Protein 5G5A (pdb70)

Structure (mmCIF, N/CA/C/O backbone):
data_5G5A
#
_entry.id   5G5A
#
_cell.length_a   87.830
_cell.length_b   107.668
_cell.length_c   108.755
_cell.angle_alpha   90.00
_cell.angle_beta   90.00
_cell.angle_gamma   90.00
#
_symmetry.space_group_name_H-M   'P 21 21 21'
#
loop_
_entity.id
_entity.type
_entity.pdbx_description
1 polymer 'GLUTATHIONE S-TRANSFERASE U25'
2 non-polymer GLUTATHIONE
3 water water
#
loop_
_atom_site.group_PDB
_atom_site.id
_atom_site.type_symbol
_atom_site.label_atom_id
_atom_site.label_alt_id
_atom_site.label_comp_id
_atom_site.label_asym_id
_atom_site.label_entity_id
_atom_site.label_seq_id
_atom_site.pdbx_PDB_ins_code
_atom_site.Cartn_x
_atom_site.Cartn_y
_atom_site.Cartn_z
_atom_site.occupancy
_atom_site.B_iso_or_equiv
_atom_site.auth_seq_id
_atom_site.auth_comp_id
_atom_site.auth_asym_id
_atom_site.auth_atom_id
_atom_site.pdbx_PDB_model_num
ATOM 1 N N . ALA A 1 2 ? -1.051 -0.269 -29.355 1.00 53.12 2 ALA A N 1
ATOM 2 C CA . ALA A 1 2 ? 0.048 -0.147 -28.347 1.00 55.92 2 ALA A CA 1
ATOM 3 C C . ALA A 1 2 ? -0.322 0.056 -26.844 1.00 44.88 2 ALA A C 1
ATOM 4 O O . ALA A 1 2 ? 0.379 -0.503 -26.021 1.00 52.78 2 ALA A O 1
ATOM 6 N N . ASP A 1 3 ? -1.390 0.783 -26.449 1.00 47.18 3 ASP A N 1
ATOM 7 C CA . ASP A 1 3 ? -2.006 0.498 -25.100 1.00 39.94 3 ASP A CA 1
ATOM 8 C C . ASP A 1 3 ? -2.578 -0.933 -25.185 1.00 41.12 3 ASP A C 1
ATOM 9 O O . ASP A 1 3 ? -3.445 -1.168 -26.014 1.00 46.55 3 ASP A O 1
ATOM 14 N N . GLU A 1 4 ? -1.975 -1.898 -24.468 1.00 39.18 4 GLU A N 1
ATOM 15 C CA . GLU A 1 4 ? -2.255 -3.288 -24.659 1.00 40.83 4 GLU A CA 1
ATOM 16 C C . GLU A 1 4 ? -3.155 -3.738 -23.495 1.00 30.30 4 GLU A C 1
ATOM 17 O O . GLU A 1 4 ? -2.785 -3.605 -22.356 1.00 32.76 4 GLU A O 1
ATOM 19 N N . VAL A 1 5 ? -4.231 -4.407 -23.874 1.00 34.12 5 VAL A N 1
ATOM 20 C CA . VAL A 1 5 ? -5.137 -5.015 -22.933 1.00 32.33 5 VAL A CA 1
ATOM 21 C C . VAL A 1 5 ? -5.399 -6.449 -23.335 1.00 31.17 5 VAL A C 1
ATOM 22 O O . VAL A 1 5 ? -5.881 -6.712 -24.404 1.00 34.38 5 VAL A O 1
ATOM 26 N N . ILE A 1 6 ? -5.046 -7.361 -22.441 1.00 25.20 6 ILE A N 1
ATOM 27 C CA . ILE A 1 6 ? -5.244 -8.773 -22.625 1.00 29.07 6 ILE A CA 1
ATOM 28 C C . ILE A 1 6 ? -6.199 -9.224 -21.538 1.00 27.57 6 ILE A C 1
ATOM 29 O O . ILE A 1 6 ? -6.068 -8.825 -20.364 1.00 28.65 6 ILE A O 1
ATOM 34 N N . LEU A 1 7 ? -7.130 -10.086 -21.919 1.00 30.18 7 LEU A N 1
ATOM 35 C CA . LEU A 1 7 ? -8.032 -10.729 -20.935 1.00 27.08 7 LEU A CA 1
ATOM 36 C C . LEU A 1 7 ? -7.907 -12.236 -21.014 1.00 29.27 7 LEU A C 1
ATOM 37 O O . LEU A 1 7 ? -8.279 -12.834 -22.036 1.00 28.52 7 LEU A O 1
ATOM 42 N N . LEU A 1 8 ? -7.325 -12.835 -19.972 1.00 25.15 8 LEU A N 1
ATOM 43 C CA . LEU A 1 8 ? -7.305 -14.245 -19.820 1.00 25.91 8 LEU A CA 1
ATOM 44 C C . LEU A 1 8 ? -8.681 -14.680 -19.234 1.00 25.84 8 LEU A C 1
ATOM 45 O O . LEU A 1 8 ? -9.046 -14.200 -18.178 1.00 26.88 8 LEU A O 1
ATOM 50 N N . ASP A 1 9 ? -9.365 -15.631 -19.889 1.00 27.60 9 ASP A N 1
ATOM 51 C CA . ASP A 1 9 ? -10.771 -15.916 -19.545 1.00 25.03 9 ASP A CA 1
ATOM 52 C C . ASP A 1 9 ? -11.145 -17.311 -19.975 1.00 31.91 9 ASP A C 1
ATOM 53 O O . ASP A 1 9 ? -10.345 -18.032 -20.551 1.00 30.54 9 ASP A O 1
ATOM 58 N N . PHE A 1 10 ? -12.331 -17.718 -19.591 1.00 28.60 10 PHE A N 1
ATOM 59 C CA . PHE A 1 10 ? -12.870 -19.046 -19.842 1.00 30.83 10 PHE A CA 1
ATOM 60 C C . PHE A 1 10 ? -14.307 -18.743 -20.240 1.00 34.52 10 PHE A C 1
ATOM 61 O O . PHE A 1 10 ? -15.047 -18.079 -19.471 1.00 28.52 10 PHE A O 1
ATOM 69 N N . TRP A 1 11 ? -14.717 -19.195 -21.442 1.00 29.81 11 TRP A N 1
ATOM 70 C CA . TRP A 1 11 ? -15.949 -18.703 -22.072 1.00 27.64 11 TRP A CA 1
ATOM 71 C C . TRP A 1 11 ? -17.224 -18.652 -21.201 1.00 27.46 11 TRP A C 1
ATOM 72 O O . TRP A 1 11 ? -17.949 -17.676 -21.315 1.00 27.82 11 TRP A O 1
ATOM 83 N N . PRO A 1 12 ? -17.557 -19.693 -20.427 1.00 24.81 12 PRO A N 1
ATOM 84 C CA . PRO A 1 12 ? -18.827 -19.652 -19.709 1.00 26.77 12 PRO A CA 1
ATOM 85 C C . PRO A 1 12 ? -18.745 -19.027 -18.293 1.00 26.08 12 PRO A C 1
ATOM 86 O O . PRO A 1 12 ? -19.715 -19.072 -17.567 1.00 27.37 12 PRO A O 1
ATOM 90 N N . SER A 1 13 ? -17.601 -18.411 -17.970 1.00 25.62 13 SER A N 1
ATOM 91 C CA . SER A 1 13 ? -17.421 -17.809 -16.679 1.00 27.33 13 SER A CA 1
ATOM 92 C C . SER A 1 13 ? -18.193 -16.524 -16.538 1.00 24.71 13 SER A C 1
ATOM 93 O O . SER A 1 13 ? -17.906 -15.567 -17.215 1.00 23.90 13 SER A O 1
ATOM 96 N N . MET A 1 14 ? -19.171 -16.499 -15.618 1.00 25.05 14 MET A N 1
ATOM 97 C CA . MET A 1 14 ? -19.918 -15.267 -15.361 1.00 23.85 14 MET A CA 1
ATOM 98 C C . MET A 1 14 ? -19.026 -14.199 -14.790 1.00 22.56 14 MET A C 1
ATOM 99 O O . MET A 1 14 ? -19.357 -12.978 -14.828 1.00 25.08 14 MET A O 1
ATOM 104 N N . PHE A 1 15 ? -17.878 -14.598 -14.228 1.00 21.82 15 PHE A N 1
ATOM 105 C CA . PHE A 1 15 ? -16.909 -13.629 -13.633 1.00 22.95 15 PHE A CA 1
ATOM 106 C C . PHE A 1 15 ? -16.117 -12.937 -14.724 1.00 23.05 15 PHE A C 1
ATOM 107 O O . PHE A 1 15 ? -15.997 -11.717 -14.755 1.00 22.88 15 PHE A O 1
ATOM 115 N N . GLY A 1 16 ? -15.611 -13.713 -15.664 1.00 24.55 16 GLY A N 1
ATOM 116 C CA . GLY A 1 16 ? -14.948 -13.159 -16.839 1.00 26.96 16 GLY A CA 1
ATOM 117 C C . GLY A 1 16 ? -15.882 -12.280 -17.656 1.00 23.43 16 GLY A C 1
ATOM 118 O O . GLY A 1 16 ? -15.473 -11.282 -18.237 1.00 25.55 16 GLY A O 1
ATOM 119 N N . MET A 1 17 ? -17.132 -12.673 -17.750 1.00 25.72 17 MET A N 1
ATOM 120 C CA . MET A 1 17 ? -18.133 -11.852 -18.512 1.00 23.71 17 MET A CA 1
ATOM 121 C C . MET A 1 17 ? -18.185 -10.444 -18.007 1.00 26.74 17 MET A C 1
ATOM 122 O O . MET A 1 17 ? -18.421 -9.530 -18.756 1.00 26.43 17 MET A O 1
ATOM 127 N N . ARG A 1 18 ? -18.003 -10.269 -16.678 1.00 25.71 18 ARG A N 1
ATOM 128 C CA . ARG A 1 18 ? -18.022 -8.953 -16.096 1.00 22.19 18 ARG A CA 1
ATOM 129 C C . ARG A 1 18 ? -16.959 -8.013 -16.682 1.00 19.55 18 ARG A C 1
ATOM 130 O O . ARG A 1 18 ? -17.225 -6.909 -17.111 1.00 24.13 18 ARG A O 1
ATOM 138 N N . THR A 1 19 ? -15.749 -8.526 -16.811 1.00 21.96 19 THR A N 1
ATOM 139 C CA . THR A 1 19 ? -14.669 -7.755 -17.356 1.00 22.44 19 THR A CA 1
ATOM 140 C C . THR A 1 19 ? -14.788 -7.582 -18.891 1.00 21.83 19 THR A C 1
ATOM 141 O O . THR A 1 19 ? -14.561 -6.459 -19.361 1.00 24.58 19 THR A O 1
ATOM 145 N N . ARG A 1 20 ? -15.312 -8.566 -19.606 1.00 24.05 20 ARG A N 1
ATOM 146 C CA . ARG A 1 20 ? -15.646 -8.382 -21.050 1.00 25.43 20 ARG A CA 1
ATOM 147 C C . ARG A 1 20 ? -16.596 -7.220 -21.186 1.00 23.73 20 ARG A C 1
ATOM 148 O O . ARG A 1 20 ? -16.388 -6.300 -22.014 1.00 26.88 20 ARG A O 1
ATOM 156 N N . ILE A 1 21 ? -17.652 -7.200 -20.363 1.00 22.70 21 ILE A N 1
ATOM 157 C CA . ILE A 1 21 ? -18.681 -6.185 -20.481 1.00 22.71 21 ILE A CA 1
ATOM 158 C C . ILE A 1 21 ? -18.141 -4.814 -20.143 1.00 21.38 21 ILE A C 1
ATOM 159 O O . ILE A 1 21 ? -18.444 -3.809 -20.840 1.00 25.32 21 ILE A O 1
ATOM 164 N N . ALA A 1 22 ? -17.361 -4.715 -19.075 1.00 22.99 22 ALA A N 1
ATOM 165 C CA . ALA A 1 22 ? -16.836 -3.407 -18.660 1.00 22.83 22 ALA A CA 1
ATOM 166 C C . ALA A 1 22 ? -15.960 -2.836 -19.750 1.00 23.74 22 ALA A C 1
ATOM 167 O O . ALA A 1 22 ? -16.009 -1.599 -20.041 1.00 24.46 22 ALA A O 1
ATOM 169 N N . LEU A 1 23 ? -15.100 -3.677 -20.300 1.00 25.21 23 LEU A N 1
ATOM 170 C CA . LEU A 1 23 ? -14.267 -3.248 -21.409 1.00 26.27 23 LEU A CA 1
ATOM 171 C C . LEU A 1 23 ? -15.067 -2.763 -22.605 1.00 27.75 23 LEU A C 1
ATOM 172 O O . LEU A 1 23 ? -14.762 -1.663 -23.180 1.00 27.16 23 LEU A O 1
ATOM 177 N N . GLU A 1 24 ? -16.090 -3.518 -22.972 1.00 30.11 24 GLU A N 1
ATOM 178 C CA . GLU A 1 24 ? -16.978 -3.137 -24.125 1.00 29.85 24 GLU A CA 1
ATOM 179 C C . GLU A 1 24 ? -17.701 -1.869 -23.840 1.00 34.30 24 GLU A C 1
ATOM 180 O O . GLU A 1 24 ? -17.779 -1.011 -24.709 1.00 29.88 24 GLU A O 1
ATOM 186 N N . GLU A 1 25 ? -18.163 -1.656 -22.605 1.00 27.20 25 GLU A N 1
ATOM 187 C CA . GLU A 1 25 ? -18.794 -0.400 -22.245 1.00 27.14 25 GLU A CA 1
ATOM 188 C C . GLU A 1 25 ? -17.907 0.828 -22.394 1.00 27.63 25 GLU A C 1
ATOM 189 O O . GLU A 1 25 ? -18.368 1.925 -22.628 1.00 30.91 25 GLU A O 1
ATOM 195 N N . LYS A 1 26 ? -16.642 0.676 -22.126 1.00 28.53 26 LYS A N 1
ATOM 196 C CA . LYS A 1 26 ? -15.627 1.762 -22.283 1.00 30.40 26 LYS A CA 1
ATOM 197 C C . LYS A 1 26 ? -15.057 1.845 -23.737 1.00 35.03 26 LYS A C 1
ATOM 198 O O . LYS A 1 26 ? -14.133 2.607 -24.023 1.00 34.01 26 LYS A O 1
ATOM 204 N N . ASN A 1 27 ? -15.528 0.979 -24.623 1.00 35.14 27 ASN A N 1
ATOM 205 C CA . ASN A 1 27 ? -14.995 0.920 -25.979 1.00 35.69 27 ASN A CA 1
ATOM 206 C C . ASN A 1 27 ? -13.507 0.680 -25.960 1.00 40.54 27 ASN A C 1
ATOM 207 O O . ASN A 1 27 ? -12.782 1.256 -26.773 1.00 41.40 27 ASN A O 1
ATOM 212 N N . VAL A 1 28 ? -13.019 -0.215 -25.104 1.00 32.63 28 VAL A N 1
ATOM 213 C CA . VAL A 1 28 ? -11.611 -0.545 -25.056 1.00 33.13 28 VAL A CA 1
ATOM 214 C C . VAL A 1 28 ? -11.363 -1.789 -25.880 1.00 33.38 28 VAL A C 1
ATOM 215 O O . VAL A 1 28 ? -12.086 -2.786 -25.762 1.00 35.17 28 VAL A O 1
ATOM 219 N N . LYS A 1 29 ? -10.395 -1.705 -26.800 1.00 33.70 29 LYS A N 1
ATOM 220 C CA . LYS A 1 29 ? -10.020 -2.850 -27.626 1.00 37.26 29 LYS A CA 1
ATOM 221 C C . LYS A 1 29 ? -9.192 -3.781 -26.769 1.00 36.55 29 LYS A C 1
ATOM 222 O O . LYS A 1 29 ? -8.261 -3.369 -26.138 1.00 34.55 29 LYS A O 1
ATOM 224 N N . PHE A 1 30 ? -9.527 -5.044 -26.753 1.00 36.16 30 PHE A N 1
ATOM 225 C CA . PHE A 1 30 ? -8.737 -6.010 -25.958 1.00 31.99 30 PHE A CA 1
ATOM 226 C C . PHE A 1 30 ? -8.564 -7.315 -26.679 1.00 29.72 30 PHE A C 1
ATOM 227 O O . PHE A 1 30 ? -9.327 -7.671 -27.574 1.00 38.05 30 PHE A O 1
ATOM 235 N N . ASP A 1 31 ? -7.547 -8.036 -26.267 1.00 30.65 31 ASP A N 1
ATOM 236 C CA . ASP A 1 31 ? -7.287 -9.377 -26.733 1.00 31.42 31 ASP A CA 1
ATOM 237 C C . ASP A 1 31 ? -7.792 -10.452 -25.801 1.00 32.44 31 ASP A C 1
ATOM 238 O O . ASP A 1 31 ? -7.183 -10.667 -24.756 1.00 32.64 31 ASP A O 1
ATOM 243 N N . TYR A 1 32 ? -8.838 -11.149 -26.218 1.00 28.76 32 TYR A N 1
ATOM 244 C CA . TYR A 1 32 ? -9.422 -12.208 -25.434 1.00 32.68 32 TYR A CA 1
ATOM 245 C C . TYR A 1 32 ? -8.619 -13.463 -25.645 1.00 32.84 32 TYR A C 1
ATOM 246 O O . TYR A 1 32 ? -8.383 -13.874 -26.816 1.00 30.85 32 TYR A O 1
ATOM 255 N N . ARG A 1 33 ? -8.163 -14.082 -24.577 1.00 29.59 33 ARG A N 1
ATOM 256 C CA . ARG A 1 33 ? -7.369 -15.393 -24.621 1.00 27.65 33 ARG A CA 1
ATOM 257 C C . ARG A 1 33 ? -7.986 -16.490 -23.802 1.00 28.12 33 ARG A C 1
ATOM 258 O O . ARG A 1 33 ? -7.892 -16.481 -22.556 1.00 30.02 33 ARG A O 1
ATOM 266 N N . GLU A 1 34 ? -8.621 -17.446 -24.470 1.00 30.68 34 GLU A N 1
ATOM 267 C CA . GLU A 1 34 ? -9.275 -18.579 -23.808 1.00 30.36 34 GLU A CA 1
ATOM 268 C C . GLU A 1 34 ? -8.286 -19.426 -23.074 1.00 34.30 34 GLU A C 1
ATOM 269 O O . GLU A 1 34 ? -7.252 -19.808 -23.625 1.00 33.15 34 GLU A O 1
ATOM 275 N N . GLN A 1 35 ? -8.600 -19.755 -21.818 1.00 28.34 35 GLN A N 1
ATOM 276 C CA . GLN A 1 35 ? -7.763 -20.552 -21.015 1.00 29.44 35 GLN A CA 1
ATOM 277 C C . GLN A 1 35 ? -8.372 -21.942 -20.799 1.00 31.34 35 GLN A C 1
ATOM 278 O O . GLN A 1 35 ? -9.582 -22.096 -20.651 1.00 37.22 35 GLN A O 1
ATOM 284 N N . ASP A 1 36 ? -7.493 -22.936 -20.681 1.00 37.60 36 ASP A N 1
ATOM 285 C CA . ASP A 1 36 ? -7.837 -24.284 -20.230 1.00 38.61 36 ASP A CA 1
ATOM 286 C C . ASP A 1 36 ? -7.486 -24.379 -18.733 1.00 45.31 36 ASP A C 1
ATOM 287 O O . ASP A 1 36 ? -6.309 -24.526 -18.354 1.00 42.13 36 ASP A O 1
ATOM 292 N N . LEU A 1 37 ? -8.515 -24.369 -17.896 1.00 36.19 37 LEU A N 1
ATOM 293 C CA . LEU A 1 37 ? -8.330 -24.377 -16.469 1.00 35.92 37 LEU A CA 1
ATOM 294 C C . LEU A 1 37 ? -7.888 -25.788 -15.912 1.00 40.47 37 LEU A C 1
ATOM 295 O O . LEU A 1 37 ? -7.502 -25.886 -14.745 1.00 35.49 37 LEU A O 1
ATOM 300 N N . TRP A 1 38 ? -7.951 -26.822 -16.753 1.00 39.28 38 TRP A N 1
ATOM 301 C CA . TRP A 1 38 ? -7.446 -28.182 -16.448 1.00 39.21 38 TRP A CA 1
ATOM 302 C C . TRP A 1 38 ? -6.026 -28.385 -16.983 1.00 44.23 38 TRP A C 1
ATOM 303 O O . TRP A 1 38 ? -5.409 -29.395 -16.692 1.00 45.96 38 TRP A O 1
ATOM 314 N N . ASN A 1 39 ? -5.461 -27.369 -17.656 1.00 40.27 39 ASN A N 1
ATOM 315 C CA . ASN A 1 39 ? -4.060 -27.412 -18.053 1.00 44.95 39 ASN A CA 1
ATOM 316 C C . ASN A 1 39 ? -3.567 -25.989 -18.087 1.00 40.20 39 ASN A C 1
ATOM 317 O O . ASN A 1 39 ? -3.348 -25.387 -19.153 1.00 40.30 39 ASN A O 1
ATOM 322 N N . LYS A 1 40 ? -3.348 -25.410 -16.911 1.00 39.31 40 LYS A N 1
ATOM 323 C CA . LYS A 1 40 ? -3.197 -23.953 -16.824 1.00 36.45 40 LYS A CA 1
ATOM 324 C C . LYS A 1 40 ? -1.940 -23.518 -17.553 1.00 39.74 40 LYS A C 1
ATOM 325 O O . LYS A 1 40 ? -0.887 -24.105 -17.407 1.00 39.32 40 LYS A O 1
ATOM 331 N N . SER A 1 41 ? -2.088 -22.431 -18.272 1.00 34.91 41 SER A N 1
ATOM 332 C CA . SER A 1 41 ? -1.038 -21.884 -19.077 1.00 41.38 41 SER A CA 1
ATOM 333 C C . SER A 1 41 ? 0.043 -21.201 -18.251 1.00 38.21 41 SER A C 1
ATOM 334 O O . SER A 1 41 ? -0.202 -20.696 -17.146 1.00 40.23 41 SER A O 1
ATOM 337 N N . PRO A 1 42 ? 1.258 -21.136 -18.807 1.00 40.64 42 PRO A N 1
ATOM 338 C CA . PRO A 1 42 ? 2.281 -20.294 -18.169 1.00 37.19 42 PRO A CA 1
ATOM 339 C C . PRO A 1 42 ? 1.900 -18.842 -17.862 1.00 39.63 42 PRO A C 1
ATOM 340 O O . PRO A 1 42 ? 2.222 -18.348 -16.769 1.00 35.41 42 PRO A O 1
ATOM 344 N N . ILE A 1 43 ? 1.254 -18.161 -18.822 1.00 35.79 43 ILE A N 1
ATOM 345 C CA . ILE A 1 43 ? 0.853 -16.796 -18.618 1.00 36.33 43 ILE A CA 1
ATOM 346 C C . ILE A 1 43 ? -0.177 -16.642 -17.462 1.00 36.16 43 ILE A C 1
ATOM 347 O O . ILE A 1 43 ? -0.075 -15.706 -16.681 1.00 37.48 43 ILE A O 1
ATOM 352 N N . LEU A 1 44 ? -1.089 -17.596 -17.334 1.00 33.99 44 LEU A N 1
ATOM 353 C CA . LEU A 1 44 ? -2.052 -17.550 -16.231 1.00 29.99 44 LEU A CA 1
ATOM 354 C C . LEU A 1 44 ? -1.353 -17.755 -14.901 1.00 35.45 44 LEU A C 1
ATOM 355 O O . LEU A 1 44 ? -1.570 -17.029 -13.935 1.00 32.19 44 LEU A O 1
ATOM 360 N N . LEU A 1 45 ? -0.479 -18.757 -14.867 1.00 30.08 45 LEU A N 1
ATOM 361 C CA . LEU A 1 45 ? 0.315 -19.027 -13.665 1.00 33.68 45 LEU A CA 1
ATOM 362 C C . LEU A 1 45 ? 1.304 -17.915 -13.282 1.00 33.04 45 LEU A C 1
ATOM 363 O O . LEU A 1 45 ? 1.475 -17.638 -12.122 1.00 35.66 45 LEU A O 1
ATOM 368 N N . GLU A 1 46 ? 1.815 -17.191 -14.262 1.00 33.24 46 GLU A N 1
ATOM 369 C CA . GLU A 1 46 ? 2.703 -16.019 -14.015 1.00 35.04 46 GLU A CA 1
ATOM 370 C C . GLU A 1 46 ? 1.908 -14.782 -13.538 1.00 33.73 46 GLU A C 1
ATOM 371 O O . GLU A 1 46 ? 2.354 -14.041 -12.674 1.00 33.30 46 GLU A O 1
ATOM 377 N N . MET A 1 47 ? 0.746 -14.569 -14.134 1.00 29.52 47 MET A N 1
ATOM 378 C CA . MET A 1 47 ? -0.038 -13.329 -13.891 1.00 28.19 47 MET A CA 1
ATOM 379 C C . MET A 1 47 ? -0.958 -13.378 -12.637 1.00 34.84 47 MET A C 1
ATOM 380 O O . MET A 1 47 ? -1.327 -12.342 -12.110 1.00 36.39 47 MET A O 1
ATOM 385 N N . ASN A 1 48 ? -1.399 -14.565 -12.241 1.00 30.35 48 ASN A N 1
ATOM 386 C CA . ASN A 1 48 ? -2.208 -14.752 -11.064 1.00 29.70 48 ASN A CA 1
ATOM 387 C C . ASN A 1 48 ? -1.590 -15.873 -10.197 1.00 27.51 48 ASN A C 1
ATOM 388 O O . ASN A 1 48 ? -2.203 -16.954 -10.024 1.00 28.67 48 ASN A O 1
ATOM 393 N N . PRO A 1 49 ? -0.402 -15.617 -9.664 1.00 29.09 49 PRO A N 1
ATOM 394 C CA . PRO A 1 49 ? 0.286 -16.724 -8.957 1.00 33.38 49 PRO A CA 1
ATOM 395 C C . PRO A 1 49 ? -0.381 -17.064 -7.647 1.00 35.78 49 PRO A C 1
ATOM 396 O O . PRO A 1 49 ? -0.347 -18.227 -7.175 1.00 29.20 49 PRO A O 1
ATOM 400 N N . VAL A 1 50 ? -1.082 -16.088 -7.063 1.00 31.70 50 VAL A N 1
ATOM 401 C CA . VAL A 1 50 ? -1.678 -16.349 -5.792 1.00 32.64 50 VAL A CA 1
ATOM 402 C C . VAL A 1 50 ? -2.900 -17.261 -5.916 1.00 33.67 50 VAL A C 1
ATOM 403 O O . VAL A 1 50 ? -3.046 -18.245 -5.177 1.00 30.82 50 VAL A O 1
ATOM 407 N N . HIS A 1 51 ? -3.837 -16.940 -6.786 1.00 29.09 51 HIS A N 1
ATOM 408 C CA . HIS A 1 51 ? -5.034 -17.743 -6.902 1.00 27.40 51 HIS A CA 1
ATOM 409 C C . HIS A 1 51 ? -5.129 -18.676 -8.108 1.00 26.76 51 HIS A C 1
ATOM 410 O O . HIS A 1 51 ? -5.982 -19.583 -8.101 1.00 26.58 51 HIS A O 1
ATOM 417 N N . LYS A 1 52 ? -4.414 -18.364 -9.167 1.00 26.46 52 LYS A N 1
ATOM 418 C CA . LYS A 1 52 ? -4.341 -19.149 -10.423 1.00 29.14 52 LYS A CA 1
ATOM 419 C C . LYS A 1 52 ? -5.729 -19.279 -11.083 1.00 29.27 52 LYS A C 1
ATOM 420 O O . LYS A 1 52 ? -6.130 -20.341 -11.555 1.00 30.06 52 LYS A O 1
ATOM 426 N N . LYS A 1 53 ? -6.463 -18.146 -11.069 1.00 28.00 53 LYS A N 1
ATOM 427 C CA . LYS A 1 53 ? -7.794 -18.089 -11.574 1.00 30.05 53 LYS A CA 1
ATOM 428 C C . LYS A 1 53 ? -7.942 -17.036 -12.671 1.00 28.53 53 LYS A C 1
ATOM 429 O O . LYS A 1 53 ? -7.245 -16.040 -12.642 1.00 29.23 53 LYS A O 1
ATOM 435 N N . ILE A 1 54 ? -8.946 -17.259 -13.534 1.00 27.49 54 ILE A N 1
ATOM 436 C CA . ILE A 1 54 ? -9.422 -16.253 -14.476 1.00 29.37 54 ILE A CA 1
ATOM 437 C C . ILE A 1 54 ? -10.619 -15.540 -13.838 1.00 27.03 54 ILE A C 1
ATOM 438 O O . ILE A 1 54 ? -11.255 -16.098 -12.940 1.00 27.85 54 ILE A O 1
ATOM 443 N N . PRO A 1 55 ? -10.985 -14.341 -14.301 1.00 25.76 55 PRO A N 1
ATOM 444 C CA . PRO A 1 55 ? -10.314 -13.573 -15.329 1.00 23.99 55 PRO A CA 1
ATOM 445 C C . PRO A 1 55 ? -9.073 -12.902 -14.792 1.00 27.20 55 PRO A C 1
ATOM 446 O O . PRO A 1 55 ? -8.973 -12.643 -13.597 1.00 26.86 55 PRO A O 1
ATOM 450 N N . VAL A 1 56 ? -8.124 -12.673 -15.674 1.00 26.62 56 VAL A N 1
ATOM 451 C CA . VAL A 1 56 ? -7.028 -11.832 -15.388 1.00 28.07 56 VAL A CA 1
ATOM 452 C C . VAL A 1 56 ? -6.987 -10.795 -16.472 1.00 29.89 56 VAL A C 1
ATOM 453 O O . VAL A 1 56 ? -6.915 -11.115 -17.672 1.00 26.35 56 VAL A O 1
ATOM 457 N N . LEU A 1 57 ? -6.936 -9.541 -16.060 1.00 28.63 57 LEU A N 1
ATOM 458 C CA . LEU A 1 57 ? -6.781 -8.405 -16.973 1.00 27.09 57 LEU A CA 1
ATOM 459 C C . LEU A 1 57 ? -5.338 -7.948 -16.938 1.00 30.49 57 LEU A C 1
ATOM 460 O O . LEU A 1 57 ? -4.796 -7.727 -15.876 1.00 30.17 57 LEU A O 1
ATOM 465 N N . ILE A 1 58 ? -4.685 -7.933 -18.097 1.00 31.73 58 ILE A N 1
ATOM 466 C CA . ILE A 1 58 ? -3.296 -7.553 -18.171 1.00 30.47 58 ILE A CA 1
ATOM 467 C C . ILE A 1 58 ? -3.243 -6.260 -18.967 1.00 33.78 58 ILE A C 1
ATOM 468 O O . ILE A 1 58 ? -3.538 -6.248 -20.180 1.00 30.51 58 ILE A O 1
ATOM 473 N N . HIS A 1 59 ? -2.808 -5.206 -18.318 1.00 29.05 59 HIS A N 1
ATOM 474 C CA . HIS A 1 59 ? -2.770 -3.871 -18.964 1.00 32.87 59 HIS A CA 1
ATOM 475 C C . HIS A 1 59 ? -1.336 -3.387 -19.062 1.00 31.19 59 HIS A C 1
ATOM 476 O O . HIS A 1 59 ? -0.683 -3.146 -18.044 1.00 37.98 59 HIS A O 1
ATOM 483 N N . ASN A 1 60 ? -0.826 -3.355 -20.301 1.00 38.25 60 ASN A N 1
ATOM 484 C CA . ASN A 1 60 ? 0.576 -3.053 -20.568 1.00 36.41 60 ASN A CA 1
ATOM 485 C C . ASN A 1 60 ? 1.514 -3.882 -19.727 1.00 38.45 60 ASN A C 1
ATOM 486 O O . ASN A 1 60 ? 2.421 -3.388 -19.092 1.00 40.54 60 ASN A O 1
ATOM 491 N N . GLY A 1 61 ? 1.245 -5.188 -19.705 1.00 37.07 61 GLY A N 1
ATOM 492 C CA . GLY A 1 61 ? 2.007 -6.131 -18.934 1.00 36.19 61 GLY A CA 1
ATOM 493 C C . GLY A 1 61 ? 1.747 -6.258 -17.427 1.00 37.05 61 GLY A C 1
ATOM 494 O O . GLY A 1 61 ? 2.285 -7.159 -16.819 1.00 41.04 61 GLY A O 1
ATOM 495 N N . ASN A 1 62 ? 0.874 -5.414 -16.844 1.00 33.32 62 ASN A N 1
ATOM 496 C CA . ASN A 1 62 ? 0.573 -5.370 -15.416 1.00 33.72 62 ASN A CA 1
ATOM 497 C C . ASN A 1 62 ? -0.784 -6.113 -15.128 1.00 27.81 62 ASN A C 1
ATOM 498 O O . ASN A 1 62 ? -1.794 -5.675 -15.657 1.00 30.14 62 ASN A O 1
ATOM 503 N N . PRO A 1 63 ? -0.740 -7.207 -14.358 1.00 25.69 63 PRO A N 1
ATOM 504 C CA . PRO A 1 63 ? -1.996 -7.984 -14.178 1.00 28.61 63 PRO A CA 1
ATOM 505 C C . PRO A 1 63 ? -2.854 -7.362 -13.049 1.00 32.13 63 PRO A C 1
ATOM 506 O O . PRO A 1 63 ? -2.312 -6.900 -12.022 1.00 30.52 63 PRO A O 1
ATOM 510 N N . VAL A 1 64 ? -4.164 -7.398 -13.254 1.00 28.76 64 VAL A N 1
ATOM 511 C CA . VAL A 1 64 ? -5.156 -7.003 -12.250 1.00 26.21 64 VAL A CA 1
ATOM 512 C C . VAL A 1 64 ? -6.075 -8.227 -12.103 1.00 25.88 64 VAL A C 1
ATOM 513 O O . VAL A 1 64 ? -6.645 -8.681 -13.059 1.00 25.96 64 VAL A O 1
ATOM 517 N N . CYS A 1 65 ? -6.064 -8.816 -10.908 1.00 25.78 65 CYS A N 1
ATOM 518 C CA . CYS A 1 65 ? -6.892 -9.981 -10.588 1.00 29.72 65 CYS A CA 1
ATOM 519 C C . CYS A 1 65 ? -8.148 -9.581 -9.818 1.00 26.13 65 CYS A C 1
ATOM 520 O O . CYS A 1 65 ? -8.208 -8.517 -9.195 1.00 27.66 65 CYS A O 1
ATOM 523 N N . GLU A 1 66 ? -9.133 -10.478 -9.860 1.00 25.10 66 GLU A N 1
ATOM 524 C CA . GLU A 1 66 ? -10.471 -10.327 -9.261 1.00 23.87 66 GLU A CA 1
ATOM 525 C C . GLU A 1 66 ? -11.425 -9.434 -10.077 1.00 24.11 66 GLU A C 1
ATOM 526 O O . GLU A 1 66 ? -11.166 -8.290 -10.307 1.00 20.98 66 GLU A O 1
ATOM 532 N N . SER A 1 67 ? -12.477 -10.064 -10.558 1.00 24.88 67 SER A N 1
ATOM 533 C CA . SER A 1 67 ? -13.355 -9.442 -11.533 1.00 23.25 67 SER A CA 1
ATOM 534 C C . SER A 1 67 ? -13.904 -8.109 -11.049 1.00 24.11 67 SER A C 1
ATOM 535 O O . SER A 1 67 ? -13.913 -7.155 -11.829 1.00 24.68 67 SER A O 1
ATOM 538 N N . LEU A 1 68 ? -14.358 -7.996 -9.783 1.00 20.84 68 LEU A N 1
ATOM 539 C CA . LEU A 1 68 ? -14.945 -6.715 -9.399 1.00 23.04 68 LEU A CA 1
ATOM 540 C C . LEU A 1 68 ? -13.829 -5.619 -9.300 1.00 21.93 68 LEU A C 1
ATOM 541 O O . LEU A 1 68 ? -14.071 -4.454 -9.567 1.00 23.85 68 LEU A O 1
ATOM 546 N N . ILE A 1 69 ? -12.677 -6.048 -8.867 1.00 21.36 69 ILE A N 1
ATOM 547 C CA . ILE A 1 69 ? -11.487 -5.134 -8.804 1.00 21.19 69 ILE A CA 1
ATOM 548 C C . ILE A 1 69 ? -11.155 -4.654 -10.225 1.00 22.28 69 ILE A C 1
ATOM 549 O O . ILE A 1 69 ? -10.900 -3.462 -10.442 1.00 25.10 69 ILE A O 1
ATOM 554 N N . GLN A 1 70 ? -11.232 -5.562 -11.169 1.00 24.27 70 GLN A N 1
ATOM 555 C CA . GLN A 1 70 ? -11.003 -5.189 -12.608 1.00 26.61 70 GLN A CA 1
ATOM 556 C C . GLN A 1 70 ? -12.055 -4.165 -13.146 1.00 25.27 70 GLN A C 1
ATOM 557 O O . GLN A 1 70 ? -11.665 -3.224 -13.796 1.00 27.96 70 GLN A O 1
ATOM 563 N N . ILE A 1 71 ? -13.340 -4.325 -12.842 1.00 23.48 71 ILE A N 1
ATOM 564 C CA . ILE A 1 71 ? -14.407 -3.354 -13.218 1.00 23.51 71 ILE A CA 1
ATOM 565 C C . ILE A 1 71 ? -14.028 -1.985 -12.672 1.00 25.38 71 ILE A C 1
ATOM 566 O O . ILE A 1 71 ? -14.093 -0.974 -13.349 1.00 26.44 71 ILE A O 1
ATOM 571 N N . GLU A 1 72 ? -13.614 -1.925 -11.421 1.00 24.89 72 GLU A N 1
ATOM 572 C CA . GLU A 1 72 ? -13.282 -0.627 -10.823 1.00 25.76 72 GLU A CA 1
ATOM 573 C C . GLU A 1 72 ? -12.034 0.032 -11.410 1.00 24.02 72 GLU A C 1
ATOM 574 O O . GLU A 1 72 ? -12.000 1.237 -11.627 1.00 24.30 72 GLU A O 1
ATOM 580 N N . TYR A 1 73 ? -11.004 -0.789 -11.657 1.00 22.69 73 TYR A N 1
ATOM 581 C CA . TYR A 1 73 ? -9.802 -0.364 -12.287 1.00 23.29 73 TYR A CA 1
ATOM 582 C C . TYR A 1 73 ? -10.139 0.185 -13.706 1.00 23.94 73 TYR A C 1
ATOM 583 O O . TYR A 1 73 ? -9.726 1.325 -14.046 1.00 26.38 73 TYR A O 1
ATOM 592 N N . ILE A 1 74 ? -10.974 -0.539 -14.450 1.00 25.05 74 ILE A N 1
ATOM 593 C CA . ILE A 1 74 ? -11.430 -0.085 -15.754 1.00 26.23 74 ILE A CA 1
ATOM 594 C C . ILE A 1 74 ? -12.130 1.240 -15.662 1.00 29.06 74 ILE A C 1
ATOM 595 O O . ILE A 1 74 ? -11.893 2.134 -16.509 1.00 27.60 74 ILE A O 1
ATOM 600 N N . ASP A 1 75 ? -13.018 1.393 -14.690 1.00 28.11 75 ASP A N 1
ATOM 601 C CA . ASP A 1 75 ? -13.772 2.604 -14.566 1.00 23.81 75 ASP A CA 1
ATOM 602 C C . ASP A 1 75 ? -12.891 3.808 -14.284 1.00 27.66 75 ASP A C 1
ATOM 603 O O . ASP A 1 75 ? -13.200 4.896 -14.767 1.00 28.74 75 ASP A O 1
ATOM 608 N N . GLU A 1 76 ? -11.816 3.589 -13.528 1.00 26.77 76 GLU A N 1
ATOM 609 C CA . GLU A 1 76 ? -10.914 4.674 -13.108 1.00 30.76 76 GLU A CA 1
ATOM 610 C C . GLU A 1 76 ? -9.921 5.019 -14.250 1.00 33.52 76 GLU A C 1
ATOM 611 O O . GLU A 1 76 ? -9.571 6.158 -14.442 1.00 32.03 76 GLU A O 1
ATOM 617 N N . VAL A 1 77 ? -9.516 4.029 -15.016 1.00 29.10 77 VAL A N 1
ATOM 618 C CA . VAL A 1 77 ? -8.455 4.203 -16.014 1.00 31.88 77 VAL A CA 1
ATOM 619 C C . VAL A 1 77 ? -9.005 4.776 -17.346 1.00 36.78 77 VAL A C 1
ATOM 620 O O . VAL A 1 77 ? -8.292 5.497 -18.106 1.00 34.28 77 VAL A O 1
ATOM 624 N N . TRP A 1 78 ? -10.234 4.404 -17.697 1.00 30.64 78 TRP A N 1
ATOM 625 C CA . TRP A 1 78 ? -10.914 4.899 -18.904 1.00 33.18 78 TRP A CA 1
ATOM 626 C C . TRP A 1 78 ? -12.105 5.711 -18.339 1.00 33.14 78 TRP A C 1
ATOM 627 O O . TRP A 1 78 ? -13.184 5.245 -18.331 1.00 33.55 78 TRP A O 1
ATOM 638 N N . PRO A 1 79 ? -11.920 6.894 -17.794 1.00 39.71 79 PRO A N 1
ATOM 639 C CA . PRO A 1 79 ? -13.073 7.564 -17.179 1.00 43.52 79 PRO A CA 1
ATOM 640 C C . PRO A 1 79 ? -14.065 7.989 -18.270 1.00 46.65 79 PRO A C 1
ATOM 641 O O . PRO A 1 79 ? -13.654 8.139 -19.441 1.00 41.29 79 PRO A O 1
ATOM 645 N N . SER A 1 80 ? -15.349 8.140 -17.920 1.00 47.67 80 SER A N 1
ATOM 646 C CA . SER A 1 80 ? -16.340 8.605 -18.910 1.00 48.72 80 SER A CA 1
ATOM 647 C C . SER A 1 80 ? -17.415 9.512 -18.303 1.00 54.01 80 SER A C 1
ATOM 648 O O . SER A 1 80 ? -17.549 9.637 -17.072 1.00 44.87 80 SER A O 1
ATOM 651 N N . LYS A 1 81 ? -18.179 10.155 -19.184 1.00 57.78 81 LYS A N 1
ATOM 652 C CA . LYS A 1 81 ? -19.312 11.033 -18.760 1.00 58.12 81 LYS A CA 1
ATOM 653 C C . LYS A 1 81 ? -20.299 10.235 -17.923 1.00 51.25 81 LYS A C 1
ATOM 654 O O . LYS A 1 81 ? -20.739 10.687 -16.878 1.00 63.15 81 LYS A O 1
ATOM 656 N N . THR A 1 82 ? -20.596 9.029 -18.359 1.00 48.32 82 THR A N 1
ATOM 657 C CA . THR A 1 82 ? -21.322 8.074 -17.536 1.00 46.90 82 THR A CA 1
ATOM 658 C C . THR A 1 82 ? -20.483 6.935 -16.830 1.00 40.80 82 THR A C 1
ATOM 659 O O . THR A 1 82 ? -20.227 5.872 -17.412 1.00 37.54 82 THR A O 1
ATOM 663 N N . PRO A 1 83 ? -20.133 7.131 -15.550 1.00 40.63 83 PRO A N 1
ATOM 664 C CA . PRO A 1 83 ? -19.218 6.179 -14.877 1.00 35.80 83 PRO A CA 1
ATOM 665 C C . PRO A 1 83 ? -19.933 4.891 -14.439 1.00 31.18 83 PRO A C 1
ATOM 666 O O . PRO A 1 83 ? -21.128 4.881 -14.220 1.00 29.17 83 PRO A O 1
ATOM 670 N N . LEU A 1 84 ? -19.193 3.804 -14.357 1.00 28.23 84 LEU A N 1
ATOM 671 C CA . LEU A 1 84 ? -19.789 2.507 -13.916 1.00 24.88 84 LEU A CA 1
ATOM 672 C C . LEU A 1 84 ? -20.076 2.565 -12.410 1.00 26.64 84 LEU A C 1
ATOM 673 O O . LEU A 1 84 ? -20.928 1.809 -11.900 1.00 25.69 84 LEU A O 1
ATOM 678 N N . LEU A 1 85 ? -19.243 3.308 -11.708 1.00 26.36 85 LEU A N 1
ATOM 679 C CA . LEU A 1 85 ? -19.404 3.528 -10.255 1.00 30.86 85 LEU A CA 1
ATOM 680 C C . LEU A 1 85 ? -19.708 4.965 -9.987 1.00 30.23 85 LEU A C 1
ATOM 681 O O . LEU A 1 85 ? -19.064 5.814 -10.599 1.00 30.88 85 LEU A O 1
ATOM 686 N N . PRO A 1 86 ? -20.660 5.256 -9.068 1.00 28.81 86 PRO A N 1
ATOM 687 C CA . PRO A 1 86 ? -21.013 6.655 -8.776 1.00 33.62 86 PRO A CA 1
ATOM 688 C C . PRO A 1 86 ? -19.883 7.394 -8.104 1.00 34.76 86 PRO A C 1
ATOM 689 O O . PRO A 1 86 ? -19.028 6.777 -7.428 1.00 28.47 86 PRO A O 1
ATOM 693 N N . SER A 1 87 ? -19.840 8.705 -8.217 1.00 31.03 87 SER A N 1
ATOM 694 C CA . SER A 1 87 ? -18.740 9.406 -7.549 1.00 31.30 87 SER A CA 1
ATOM 695 C C . SER A 1 87 ? -19.095 9.703 -6.114 1.00 28.58 87 SER A C 1
ATOM 696 O O . SER A 1 87 ? -18.203 9.833 -5.296 1.00 31.80 87 SER A O 1
ATOM 699 N N . ASP A 1 88 ? -20.400 9.870 -5.807 1.00 26.59 88 ASP A N 1
ATOM 700 C CA . ASP A 1 88 ? -20.872 10.085 -4.449 1.00 26.50 88 ASP A CA 1
ATOM 701 C C . ASP A 1 88 ? -20.364 8.931 -3.506 1.00 23.62 88 ASP A C 1
ATOM 702 O O . ASP A 1 88 ? -20.605 7.744 -3.803 1.00 25.23 88 ASP A O 1
ATOM 707 N N . PRO A 1 89 ? -19.617 9.260 -2.476 1.00 25.20 89 PRO A N 1
ATOM 708 C CA . PRO A 1 89 ? -19.039 8.132 -1.687 1.00 27.05 89 PRO A CA 1
ATOM 709 C C . PRO A 1 89 ? -20.065 7.180 -1.079 1.00 23.07 89 PRO A C 1
ATOM 710 O O . PRO A 1 89 ? -19.831 5.939 -1.061 1.00 22.15 89 PRO A O 1
ATOM 714 N N . TYR A 1 90 ? -21.185 7.678 -0.606 1.00 22.25 90 TYR A N 1
ATOM 715 C CA . TYR A 1 90 ? -22.200 6.770 -0.031 1.00 22.68 90 TYR A CA 1
ATOM 716 C C . TYR A 1 90 ? -22.767 5.877 -1.082 1.00 23.41 90 TYR A C 1
ATOM 717 O O . TYR A 1 90 ? -22.900 4.678 -0.861 1.00 20.82 90 TYR A O 1
ATOM 726 N N . GLN A 1 91 ? -23.120 6.413 -2.253 1.00 21.08 91 GLN A N 1
ATOM 727 C CA . GLN A 1 91 ? -23.696 5.577 -3.329 1.00 23.69 91 GLN A CA 1
ATOM 728 C C . GLN A 1 91 ? -22.655 4.586 -3.855 1.00 23.26 91 GLN A C 1
ATOM 729 O O . GLN A 1 91 ? -22.998 3.444 -4.171 1.00 20.33 91 GLN A O 1
ATOM 735 N N . ARG A 1 92 ? -21.385 4.973 -3.811 1.00 21.13 92 ARG A N 1
ATOM 736 C CA . ARG A 1 92 ? -20.309 4.081 -4.226 1.00 22.85 92 ARG A CA 1
ATOM 737 C C . ARG A 1 92 ? -20.215 2.894 -3.257 1.00 21.37 92 ARG A C 1
ATOM 738 O O . ARG A 1 92 ? -20.064 1.749 -3.683 1.00 20.86 92 ARG A O 1
ATOM 746 N N . ALA A 1 93 ? -20.305 3.176 -1.957 1.00 20.43 93 ALA A N 1
ATOM 747 C CA . ALA A 1 93 ? -20.245 2.152 -0.935 1.00 20.49 93 ALA A CA 1
ATOM 748 C C . ALA A 1 93 ? -21.401 1.190 -1.069 1.00 20.57 93 ALA A C 1
ATOM 749 O O . ALA A 1 93 ? -21.231 0.013 -0.866 1.00 21.66 93 ALA A O 1
ATOM 751 N N . GLN A 1 94 ? -22.588 1.697 -1.396 1.00 19.06 94 GLN A N 1
ATOM 752 C CA . GLN A 1 94 ? -23.756 0.803 -1.628 1.00 22.14 94 GLN A CA 1
ATOM 753 C C . GLN A 1 94 ? -23.561 -0.049 -2.829 1.00 21.55 94 GLN A C 1
ATOM 754 O O . GLN A 1 94 ? -23.864 -1.254 -2.768 1.00 22.99 94 GLN A O 1
ATOM 760 N N . ALA A 1 95 ? -22.988 0.453 -3.920 1.00 21.46 95 ALA A N 1
ATOM 761 C CA . ALA A 1 95 ? -22.690 -0.382 -5.100 1.00 19.42 95 ALA A CA 1
ATOM 762 C C . ALA A 1 95 ? -21.711 -1.443 -4.743 1.00 22.49 95 ALA A C 1
ATOM 763 O O . ALA A 1 95 ? -21.881 -2.623 -5.115 1.00 20.71 95 ALA A O 1
ATOM 765 N N . LYS A 1 96 ? -20.675 -1.065 -4.002 1.00 20.24 96 LYS A N 1
ATOM 766 C CA . LYS A 1 96 ? -19.691 -2.090 -3.566 1.00 22.58 96 LYS A CA 1
ATOM 767 C C . LYS A 1 96 ? -20.310 -3.182 -2.669 1.00 19.58 96 LYS A C 1
ATOM 768 O O . LYS A 1 96 ? -19.965 -4.348 -2.801 1.00 19.79 96 LYS A O 1
ATOM 774 N N . PHE A 1 97 ? -21.201 -2.784 -1.759 1.00 20.22 97 PHE A N 1
ATOM 775 C CA . PHE A 1 97 ? -21.899 -3.684 -0.938 1.00 20.52 97 PHE A CA 1
ATOM 776 C C . PHE A 1 97 ? -22.615 -4.768 -1.752 1.00 21.32 97 PHE A C 1
ATOM 777 O O . PHE A 1 97 ? -22.531 -5.977 -1.440 1.00 21.33 97 PHE A O 1
ATOM 785 N N . TRP A 1 98 ? -23.364 -4.332 -2.776 1.00 21.85 98 TRP A N 1
ATOM 786 C CA . TRP A 1 98 ? -24.139 -5.292 -3.616 1.00 21.63 98 TRP A CA 1
ATOM 787 C C . TRP A 1 98 ? -23.253 -6.159 -4.506 1.00 21.42 98 TRP A C 1
ATOM 788 O O . TRP A 1 98 ? -23.550 -7.325 -4.703 1.00 21.10 98 TRP A O 1
ATOM 799 N N . GLY A 1 99 ? -22.137 -5.641 -5.023 1.00 20.60 99 GLY A N 1
ATOM 800 C CA . GLY A 1 99 ? -21.152 -6.468 -5.652 1.00 23.23 99 GLY A CA 1
ATOM 801 C C . GLY A 1 99 ? -20.595 -7.551 -4.742 1.00 24.43 99 GLY A C 1
ATOM 802 O O . GLY A 1 99 ? -20.500 -8.710 -5.157 1.00 23.50 99 GLY A O 1
ATOM 803 N N . ASP A 1 100 ? -20.251 -7.187 -3.499 1.00 21.49 100 ASP A N 1
ATOM 804 C CA . ASP A 1 100 ? -19.739 -8.126 -2.503 1.00 22.74 100 ASP A CA 1
ATOM 805 C C . ASP A 1 100 ? -20.819 -9.213 -2.220 1.00 21.65 100 ASP A C 1
ATOM 806 O O . ASP A 1 100 ? -20.550 -10.393 -2.150 1.00 23.48 100 ASP A O 1
ATOM 811 N N . PHE A 1 101 ? -22.066 -8.758 -2.104 1.00 22.18 101 PHE A N 1
ATOM 812 C CA . PHE A 1 101 ? -23.196 -9.663 -1.832 1.00 21.84 101 PHE A CA 1
ATOM 813 C C . PHE A 1 101 ? -23.278 -10.704 -2.958 1.00 23.23 101 PHE A C 1
ATOM 814 O O . PHE A 1 101 ? -23.447 -11.898 -2.670 1.00 22.35 101 PHE A O 1
ATOM 822 N N . ILE A 1 102 ? -23.165 -10.269 -4.213 1.00 21.20 102 ILE A N 1
ATOM 823 C CA . ILE A 1 102 ? -23.314 -11.146 -5.374 1.00 22.41 102 ILE A CA 1
ATOM 824 C C . ILE A 1 102 ? -22.174 -12.154 -5.370 1.00 22.58 102 ILE A C 1
ATOM 825 O O . ILE A 1 102 ? -22.451 -13.388 -5.471 1.00 22.72 102 ILE A O 1
ATOM 830 N N . ASP A 1 103 ? -20.965 -11.710 -5.120 1.00 22.55 103 ASP A N 1
ATOM 831 C CA . ASP A 1 103 ? -19.831 -12.595 -5.025 1.00 22.67 103 ASP A CA 1
ATOM 832 C C . ASP A 1 103 ? -19.922 -13.618 -3.932 1.00 25.96 103 ASP A C 1
ATOM 833 O O . ASP A 1 103 ? -19.514 -14.792 -4.150 1.00 25.87 103 ASP A O 1
ATOM 838 N N . LYS A 1 104 ? -20.460 -13.236 -2.786 1.00 22.76 104 LYS A N 1
ATOM 839 C CA . LYS A 1 104 ? -20.618 -14.173 -1.695 1.00 26.18 104 LYS A CA 1
ATOM 840 C C . LYS A 1 104 ? -21.719 -15.180 -1.854 1.00 30.24 104 LYS A C 1
ATOM 841 O O . LYS A 1 104 ? -21.568 -16.297 -1.404 1.00 28.14 104 LYS A O 1
ATOM 847 N N . LYS A 1 105 ? -22.812 -14.812 -2.494 1.00 23.44 105 LYS A N 1
ATOM 848 C CA . LYS A 1 105 ? -24.034 -15.586 -2.381 1.00 25.58 105 LYS A CA 1
ATOM 849 C C . LYS A 1 105 ? -24.434 -16.324 -3.610 1.00 29.19 105 LYS A C 1
ATOM 850 O O . LYS A 1 105 ? -24.941 -17.434 -3.499 1.00 27.87 105 LYS A O 1
ATOM 856 N N . VAL A 1 106 ? -24.330 -15.710 -4.788 1.00 24.15 106 VAL A N 1
ATOM 857 C CA . VAL A 1 106 ? -25.106 -16.228 -5.947 1.00 27.24 106 VAL A CA 1
ATOM 858 C C . VAL A 1 106 ? -24.522 -17.568 -6.441 1.00 26.11 106 VAL A C 1
ATOM 859 O O . VAL A 1 106 ? -25.257 -18.555 -6.509 1.00 28.71 106 VAL A O 1
ATOM 863 N N . TYR A 1 107 ? -23.235 -17.585 -6.737 1.00 24.17 107 TYR A N 1
ATOM 864 C CA . TYR A 1 107 ? -22.611 -18.750 -7.344 1.00 28.22 107 TYR A CA 1
ATOM 865 C C . TYR A 1 107 ? -22.746 -19.984 -6.468 1.00 31.74 107 TYR A C 1
ATOM 866 O O . TYR A 1 107 ? -23.111 -21.071 -6.947 1.00 27.83 107 TYR A O 1
ATOM 875 N N . ALA A 1 108 ? -22.497 -19.833 -5.166 1.00 29.39 108 ALA A N 1
ATOM 876 C CA . ALA A 1 108 ? -22.498 -21.024 -4.322 1.00 28.79 108 ALA A CA 1
ATOM 877 C C . ALA A 1 108 ? -23.889 -21.740 -4.323 1.00 36.68 108 ALA A C 1
ATOM 878 O O . ALA A 1 108 ? -23.960 -22.974 -4.297 1.00 36.91 108 ALA A O 1
ATOM 880 N N . SER A 1 109 ? -24.968 -20.988 -4.250 1.00 28.84 109 SER A N 1
ATOM 881 C CA A SER A 1 109 ? -26.292 -21.600 -4.336 0.50 30.70 109 SER A CA 1
ATOM 882 C CA B SER A 1 109 ? -26.287 -21.605 -4.336 0.50 31.45 109 SER A CA 1
ATOM 883 C C . SER A 1 109 ? -26.603 -22.114 -5.740 1.00 32.80 109 SER A C 1
ATOM 884 O O . SER A 1 109 ? -27.212 -23.196 -5.891 1.00 28.81 109 SER A O 1
ATOM 889 N N . ALA A 1 110 ? -26.275 -21.330 -6.764 1.00 27.42 110 ALA A N 1
ATOM 890 C CA . ALA A 1 110 ? -26.502 -21.702 -8.166 1.00 29.72 110 ALA A CA 1
ATOM 891 C C . ALA A 1 110 ? -25.808 -23.017 -8.531 1.00 30.92 110 ALA A C 1
ATOM 892 O O . ALA A 1 110 ? -26.408 -23.872 -9.259 1.00 32.22 110 ALA A O 1
ATOM 894 N N . ARG A 1 111 ? -24.640 -23.219 -7.969 1.00 27.89 111 ARG A N 1
ATOM 895 C CA . ARG A 1 111 ? -23.850 -24.403 -8.264 1.00 33.53 111 ARG A CA 1
ATOM 896 C C . ARG A 1 111 ? -24.551 -25.693 -7.800 1.00 34.40 111 ARG A C 1
ATOM 897 O O . ARG A 1 111 ? -24.452 -26.745 -8.448 1.00 32.71 111 ARG A O 1
ATOM 905 N N . LEU A 1 112 ? -25.314 -25.586 -6.737 1.00 31.01 112 LEU A N 1
ATOM 906 C CA . LEU A 1 112 ? -26.134 -26.713 -6.211 1.00 37.04 112 LEU A CA 1
ATOM 907 C C . LEU A 1 112 ? -27.333 -27.087 -7.068 1.00 33.85 112 LEU A C 1
ATOM 908 O O . LEU A 1 112 ? -27.862 -28.194 -6.970 1.00 37.92 112 LEU A O 1
ATOM 913 N N . ILE A 1 113 ? -27.734 -26.183 -7.960 1.00 35.09 113 ILE A N 1
ATOM 914 C CA . ILE A 1 113 ? -28.820 -26.444 -8.851 1.00 38.30 113 ILE A CA 1
ATOM 915 C C . ILE A 1 113 ? -28.362 -27.427 -9.921 1.00 40.93 113 ILE A C 1
ATOM 916 O O . ILE A 1 113 ? -29.026 -28.420 -10.161 1.00 39.09 113 ILE A O 1
ATOM 921 N N . TRP A 1 114 ? -27.294 -27.115 -10.613 1.00 33.08 114 TRP A N 1
ATOM 922 C CA . TRP A 1 114 ? -26.872 -27.982 -11.705 1.00 33.07 114 TRP A CA 1
ATOM 923 C C . TRP A 1 114 ? -25.815 -29.014 -11.290 1.00 33.60 114 TRP A C 1
ATOM 924 O O . TRP A 1 114 ? -25.564 -29.957 -12.022 1.00 37.93 114 TRP A O 1
ATOM 935 N N . GLY A 1 115 ? -25.216 -28.849 -10.119 1.00 29.72 115 GLY A N 1
ATOM 936 C CA . GLY A 1 115 ? -24.037 -29.599 -9.718 1.00 32.31 115 GLY A CA 1
ATOM 937 C C . GLY A 1 115 ? -24.184 -30.428 -8.471 1.00 32.66 115 GLY A C 1
ATOM 938 O O . GLY A 1 115 ? -23.197 -30.955 -7.968 1.00 36.25 115 GLY A O 1
ATOM 939 N N . ALA A 1 116 ? -25.413 -30.596 -8.034 1.00 36.51 116 ALA A N 1
ATOM 940 C CA . ALA A 1 116 ? -25.716 -31.471 -6.922 1.00 37.57 116 ALA A CA 1
ATOM 941 C C . ALA A 1 116 ? -27.066 -32.141 -7.140 1.00 41.00 116 ALA A C 1
ATOM 942 O O . ALA A 1 116 ? -27.872 -31.716 -8.004 1.00 38.14 116 ALA A O 1
ATOM 944 N N . LYS A 1 117 ? -27.337 -33.122 -6.276 1.00 42.56 117 LYS A N 1
ATOM 945 C CA . LYS A 1 117 ? -28.599 -33.917 -6.308 1.00 49.31 117 LYS A CA 1
ATOM 946 C C . LYS A 1 117 ? -29.173 -33.967 -4.898 1.00 51.33 117 LYS A C 1
ATOM 947 O O . LYS A 1 117 ? -28.509 -33.585 -3.934 1.00 45.07 117 LYS A O 1
ATOM 949 N N . GLY A 1 118 ? -30.443 -34.314 -4.774 1.00 54.45 118 GLY A N 1
ATOM 950 C CA . GLY A 1 118 ? -31.034 -34.585 -3.440 1.00 52.60 118 GLY A CA 1
ATOM 951 C C . GLY A 1 118 ? -31.352 -33.354 -2.588 1.00 53.76 118 GLY A C 1
ATOM 952 O O . GLY A 1 118 ? -31.747 -32.330 -3.143 1.00 46.04 118 GLY A O 1
ATOM 953 N N . GLU A 1 119 ? -31.206 -33.510 -1.259 1.00 52.07 119 GLU A N 1
ATOM 954 C CA . GLU A 1 119 ? -31.588 -32.529 -0.228 1.00 51.37 119 GLU A CA 1
ATOM 955 C C . GLU A 1 119 ? -30.819 -31.186 -0.410 1.00 51.39 119 GLU A C 1
ATOM 956 O O . GLU A 1 119 ? -31.412 -30.111 -0.387 1.00 49.43 119 GLU A O 1
ATOM 958 N N . GLU A 1 120 ? -29.508 -31.339 -0.622 1.00 48.05 120 GLU A N 1
ATOM 959 C CA . GLU A 1 120 ? -28.537 -30.275 -0.924 1.00 46.67 120 GLU A CA 1
ATOM 960 C C . GLU A 1 120 ? -28.942 -29.430 -2.143 1.00 39.00 120 GLU A C 1
ATOM 961 O O . GLU A 1 120 ? -28.926 -28.192 -2.127 1.00 45.28 120 GLU A O 1
ATOM 967 N N . HIS A 1 121 ? -29.342 -30.133 -3.188 1.00 37.57 121 HIS A N 1
ATOM 968 C CA . HIS A 1 121 ? -29.833 -29.549 -4.430 1.00 34.90 121 HIS A CA 1
ATOM 969 C C . HIS A 1 121 ? -31.081 -28.733 -4.164 1.00 40.41 121 HIS A C 1
ATOM 970 O O . HIS A 1 121 ? -31.254 -27.639 -4.740 1.00 36.70 121 HIS A O 1
ATOM 977 N N . GLU A 1 122 ? -32.030 -29.283 -3.384 1.00 41.40 122 GLU A N 1
ATOM 978 C CA . GLU A 1 122 ? -33.332 -28.601 -3.216 1.00 39.86 122 GLU A CA 1
ATOM 979 C C . GLU A 1 122 ? -33.145 -27.375 -2.329 1.00 38.53 122 GLU A C 1
ATOM 980 O O . GLU A 1 122 ? -33.810 -26.343 -2.565 1.00 40.54 122 GLU A O 1
ATOM 986 N N . ALA A 1 123 ? -32.291 -27.520 -1.310 1.00 37.18 123 ALA A N 1
ATOM 987 C CA . ALA A 1 123 ? -31.923 -26.401 -0.400 1.00 47.74 123 ALA A CA 1
ATOM 988 C C . ALA A 1 123 ? -31.167 -25.285 -1.148 1.00 38.93 123 ALA A C 1
ATOM 989 O O . ALA A 1 123 ? -31.518 -24.106 -1.014 1.00 42.83 123 ALA A O 1
ATOM 991 N N . GLY A 1 124 ? -30.300 -25.685 -2.060 1.00 40.77 124 GLY A N 1
ATOM 992 C CA . GLY A 1 124 ? -29.647 -24.735 -3.000 1.00 37.76 124 GLY A CA 1
ATOM 993 C C . GLY A 1 124 ? -30.590 -23.982 -3.920 1.00 36.40 124 GLY A C 1
ATOM 994 O O . GLY A 1 124 ? -30.483 -22.753 -4.047 1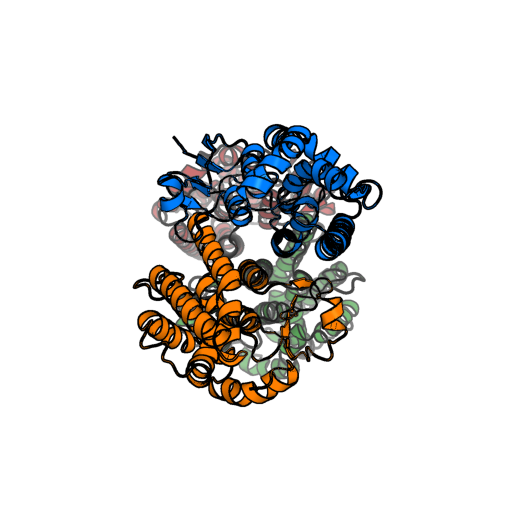.00 35.34 124 GLY A O 1
ATOM 995 N N . LYS A 1 125 ? -31.591 -24.656 -4.511 1.00 35.19 125 LYS A N 1
ATOM 996 C CA . LYS A 1 125 ? -32.595 -23.976 -5.291 1.00 33.87 125 LYS A CA 1
ATOM 997 C C . LYS A 1 125 ? -33.381 -22.965 -4.477 1.00 32.57 125 LYS A C 1
ATOM 998 O O . LYS A 1 125 ? -33.622 -21.820 -4.973 1.00 31.91 125 LYS A O 1
ATOM 1004 N N . LYS A 1 126 ? -33.756 -23.362 -3.239 1.00 33.86 126 LYS A N 1
ATOM 1005 C CA . LYS A 1 126 ? -34.539 -22.457 -2.369 1.00 33.36 126 LYS A CA 1
ATOM 1006 C C . LYS A 1 126 ? -33.729 -21.205 -2.022 1.00 29.33 126 LYS A C 1
ATOM 1007 O O . LYS A 1 126 ? -34.245 -20.103 -2.132 1.00 32.70 126 LYS A O 1
ATOM 1009 N N . GLU A 1 127 ? -32.508 -21.398 -1.635 1.00 32.76 127 GLU A N 1
ATOM 1010 C CA . GLU A 1 127 ? -31.636 -20.300 -1.267 1.00 34.80 127 GLU A CA 1
ATOM 1011 C C . GLU A 1 127 ? -31.334 -19.398 -2.463 1.00 30.00 127 GLU A C 1
ATOM 1012 O O . GLU A 1 127 ? -31.406 -18.194 -2.338 1.00 31.86 127 GLU A O 1
ATOM 1018 N N . PHE A 1 128 ? -31.042 -19.971 -3.636 1.00 31.79 128 PHE A N 1
ATOM 1019 C CA . PHE A 1 128 ? -30.813 -19.225 -4.860 1.00 30.21 128 PHE A CA 1
ATOM 1020 C C . PHE A 1 128 ? -32.013 -18.306 -5.174 1.00 31.55 128 PHE A C 1
ATOM 1021 O O . PHE A 1 128 ? -31.890 -17.084 -5.435 1.00 27.21 128 PHE A O 1
ATOM 1029 N N . ILE A 1 129 ? -33.231 -18.830 -5.048 1.00 30.04 129 ILE A N 1
ATOM 1030 C CA . ILE A 1 129 ? -34.423 -17.970 -5.274 1.00 30.91 129 ILE A CA 1
ATOM 1031 C C . ILE A 1 129 ? -34.576 -16.818 -4.231 1.00 27.46 129 ILE A C 1
ATOM 1032 O O . ILE A 1 129 ? -34.939 -15.696 -4.596 1.00 32.54 129 ILE A O 1
ATOM 1037 N N . GLU A 1 130 ? -34.277 -17.111 -2.982 1.00 28.79 130 GLU A N 1
ATOM 1038 C CA . GLU A 1 130 ? -34.296 -16.069 -1.964 1.00 32.54 130 GLU A CA 1
ATOM 1039 C C . GLU A 1 130 ? -33.251 -14.977 -2.253 1.00 29.73 130 GLU A C 1
ATOM 1040 O O . GLU A 1 130 ? -33.534 -13.799 -2.082 1.00 26.75 130 GLU A O 1
ATOM 1046 N N . ILE A 1 131 ? -32.047 -15.405 -2.656 1.00 29.53 131 ILE A N 1
ATOM 1047 C CA . ILE A 1 131 ? -30.964 -14.448 -3.024 1.00 28.46 131 ILE A CA 1
ATOM 1048 C C . ILE A 1 131 ? -31.432 -13.580 -4.194 1.00 28.15 131 ILE A C 1
ATOM 1049 O O . ILE A 1 131 ? -31.295 -12.369 -4.179 1.00 25.88 131 ILE A O 1
ATOM 1054 N N . LEU A 1 132 ? -32.064 -14.177 -5.214 1.00 27.88 132 LEU A N 1
ATOM 1055 C CA . LEU A 1 132 ? -32.589 -13.361 -6.324 1.00 27.08 132 LEU A CA 1
ATOM 1056 C C . LEU A 1 132 ? -33.659 -12.409 -5.907 1.00 25.14 132 LEU A C 1
ATOM 1057 O O . LEU A 1 132 ? -33.686 -11.268 -6.397 1.00 27.55 132 LEU A O 1
ATOM 1062 N N . LYS A 1 133 ? -34.514 -12.826 -5.014 1.00 27.91 133 LYS A N 1
ATOM 1063 C CA . LYS A 1 133 ? -35.561 -11.922 -4.496 1.00 29.51 133 LYS A CA 1
ATOM 1064 C C . LYS A 1 133 ? -34.973 -10.769 -3.724 1.00 30.73 133 LYS A C 1
ATOM 1065 O O . LYS A 1 133 ? -35.459 -9.651 -3.829 1.00 29.26 133 LYS A O 1
ATOM 1071 N N . THR A 1 134 ? -33.881 -11.034 -2.980 1.00 30.01 134 THR A N 1
ATOM 1072 C CA . THR A 1 134 ? -33.163 -9.921 -2.295 1.00 27.05 134 THR A CA 1
ATOM 1073 C C . THR A 1 134 ? -32.574 -8.910 -3.278 1.00 26.63 134 THR A C 1
ATOM 1074 O O . THR A 1 134 ? -32.788 -7.706 -3.134 1.00 26.35 134 THR A O 1
ATOM 1078 N N . LEU A 1 135 ? -31.962 -9.409 -4.350 1.00 26.21 135 LEU A N 1
ATOM 1079 C CA . LEU A 1 135 ? -31.494 -8.543 -5.436 1.00 27.09 135 LEU A CA 1
ATOM 1080 C C . LEU A 1 135 ? -32.641 -7.819 -6.141 1.00 26.21 135 LEU A C 1
ATOM 1081 O O . LEU A 1 135 ? -32.537 -6.658 -6.380 1.00 25.70 135 LEU A O 1
ATOM 1086 N N . GLU A 1 136 ? -33.732 -8.542 -6.424 1.00 28.61 136 GLU A N 1
ATOM 1087 C CA . GLU A 1 136 ? -34.890 -7.904 -7.075 1.00 29.60 136 GLU A CA 1
ATOM 1088 C C . GLU A 1 136 ? -35.469 -6.795 -6.210 1.00 27.49 136 GLU A C 1
ATOM 1089 O O . GLU A 1 136 ? -35.840 -5.748 -6.708 1.00 30.32 136 GLU A O 1
ATOM 1095 N N . SER A 1 137 ? -35.516 -7.012 -4.886 1.00 30.37 137 SER A N 1
ATOM 1096 C CA . SER A 1 137 ? -35.972 -5.927 -3.975 1.00 33.43 137 SER A CA 1
ATOM 1097 C C . SER A 1 137 ? -35.056 -4.709 -3.999 1.00 31.15 137 SER A C 1
ATOM 1098 O O . SER A 1 137 ? -35.534 -3.535 -4.003 1.00 29.66 137 SER A O 1
ATOM 1101 N N . GLU A 1 138 ? -33.750 -4.950 -4.074 1.00 28.42 138 GLU A N 1
ATOM 1102 C CA . GLU A 1 138 ? -32.793 -3.813 -4.199 1.00 30.91 138 GLU A CA 1
ATOM 1103 C C . GLU A 1 138 ? -32.999 -3.034 -5.504 1.00 28.22 138 GLU A C 1
ATOM 1104 O O . GLU A 1 138 ? -32.981 -1.789 -5.512 1.00 30.61 138 GLU A O 1
ATOM 1110 N N . LEU A 1 139 ? -33.166 -3.768 -6.628 1.00 25.42 139 LEU A N 1
ATOM 1111 C CA . LEU A 1 139 ? -33.421 -3.137 -7.906 1.00 30.29 139 LEU A CA 1
ATOM 1112 C C . LEU A 1 139 ? -34.680 -2.255 -7.850 1.00 25.01 139 LEU A C 1
ATOM 1113 O O . LEU A 1 139 ? -34.703 -1.142 -8.367 1.00 30.57 139 LEU A O 1
ATOM 1118 N N . GLY A 1 140 ? -35.701 -2.785 -7.213 1.00 26.83 140 GLY A N 1
ATOM 1119 C CA . GLY A 1 140 ? -36.986 -2.050 -7.095 1.00 31.38 140 GLY A CA 1
ATOM 1120 C C . GLY A 1 140 ? -37.554 -1.817 -8.481 1.00 34.29 140 GLY A C 1
ATOM 1121 O O . GLY A 1 140 ? -37.568 -2.728 -9.337 1.00 38.27 140 GLY A O 1
ATOM 1122 N N . ASP A 1 141 ? -37.899 -0.559 -8.738 1.00 37.01 141 ASP A N 1
ATOM 1123 C CA . ASP A 1 141 ? -38.556 -0.162 -9.984 1.00 40.64 141 ASP A CA 1
ATOM 1124 C C . ASP A 1 141 ? -37.627 0.585 -10.890 1.00 38.23 141 ASP A C 1
ATOM 1125 O O . ASP A 1 141 ? -38.051 1.136 -11.889 1.00 36.16 141 ASP A O 1
ATOM 1130 N N . LYS A 1 142 ? -36.334 0.546 -10.574 1.00 31.81 142 LYS A N 1
ATOM 1131 C CA . LYS A 1 142 ? -35.328 1.193 -11.399 1.00 32.00 142 LYS A CA 1
ATOM 1132 C C . LYS A 1 142 ? -35.017 0.444 -12.670 1.00 30.19 142 LYS A C 1
ATOM 1133 O O . LYS A 1 142 ? -35.243 -0.751 -12.747 1.00 31.59 142 LYS A O 1
ATOM 1139 N N . THR A 1 143 ? -34.537 1.184 -13.693 1.00 30.44 143 THR A N 1
ATOM 1140 C CA . THR A 1 143 ? -34.189 0.585 -14.950 1.00 33.26 143 THR A CA 1
ATOM 1141 C C . THR A 1 143 ? -32.995 -0.384 -14.758 1.00 31.62 143 THR A C 1
ATOM 1142 O O . THR A 1 143 ? -33.039 -1.484 -15.266 1.00 28.96 143 THR A O 1
ATOM 1146 N N . TYR A 1 144 ? -31.967 0.085 -14.050 1.00 29.77 144 TYR A N 1
ATOM 1147 C CA . TYR A 1 144 ? -30.782 -0.696 -13.714 1.00 27.34 144 TYR A CA 1
ATOM 1148 C C . TYR A 1 144 ? -30.527 -0.645 -12.205 1.00 33.31 144 TYR A C 1
ATOM 1149 O O . TYR A 1 144 ? -31.017 0.226 -11.486 1.00 26.34 144 TYR A O 1
ATOM 1158 N N . PHE A 1 145 ? -29.646 -1.527 -11.726 1.00 28.32 145 PHE A N 1
ATOM 1159 C CA . PHE A 1 145 ? -29.184 -1.404 -10.350 1.00 25.23 145 PHE A CA 1
ATOM 1160 C C . PHE A 1 145 ? -28.482 -0.107 -10.170 1.00 25.84 145 PHE A C 1
ATOM 1161 O O . PHE A 1 145 ? -28.596 0.510 -9.146 1.00 27.78 145 PHE A O 1
ATOM 1169 N N . GLY A 1 146 ? -27.835 0.377 -11.230 1.00 25.12 146 GLY A N 1
ATOM 1170 C CA . GLY A 1 146 ? -27.206 1.665 -11.263 1.00 27.49 146 GLY A CA 1
ATOM 1171 C C . GLY A 1 146 ? -28.160 2.833 -11.548 1.00 26.47 146 GLY A C 1
ATOM 1172 O O . GLY A 1 146 ? -27.689 3.949 -11.694 1.00 30.91 146 GLY A O 1
ATOM 1173 N N . GLY A 1 147 ? -29.455 2.592 -11.506 1.00 29.72 147 GLY A N 1
ATOM 1174 C CA . GLY A 1 147 ? -30.496 3.667 -11.557 1.00 30.22 147 GLY A CA 1
ATOM 1175 C C . GLY A 1 147 ? -30.824 3.846 -13.011 1.00 32.81 147 GLY A C 1
ATOM 1176 O O . GLY A 1 147 ? -31.226 2.896 -13.649 1.00 30.27 147 GLY A O 1
ATOM 1177 N N . GLU A 1 148 ? -30.568 5.014 -13.527 1.00 34.20 148 GLU A N 1
ATOM 1178 C CA . GLU A 1 148 ? -30.729 5.275 -14.954 1.00 37.76 148 GLU A CA 1
ATOM 1179 C C . GLU A 1 148 ? -29.546 4.827 -15.773 1.00 42.79 148 GLU A C 1
ATOM 1180 O O . GLU A 1 148 ? -29.683 4.724 -16.946 1.00 45.42 148 GLU A O 1
ATOM 1186 N N . THR A 1 149 ? -28.412 4.547 -15.154 1.00 35.03 149 THR A N 1
ATOM 1187 C CA . THR A 1 149 ? -27.261 4.147 -15.904 1.00 38.19 149 THR A CA 1
ATOM 1188 C C . THR A 1 149 ? -26.877 2.717 -15.518 1.00 36.65 149 THR A C 1
ATOM 1189 O O . THR A 1 149 ? -26.964 2.338 -14.383 1.00 32.94 149 THR A O 1
ATOM 1193 N N . PHE A 1 150 ? -26.437 1.948 -16.515 1.00 31.66 150 PHE A N 1
ATOM 1194 C CA . PHE A 1 150 ? -25.927 0.578 -16.426 1.00 31.95 150 PHE A CA 1
ATOM 1195 C C . PHE A 1 150 ? -24.595 0.637 -15.787 1.00 31.38 150 PHE A C 1
ATOM 1196 O O . PHE A 1 150 ? -23.656 1.225 -16.297 1.00 31.60 150 PHE A O 1
ATOM 1204 N N . GLY A 1 151 ? -24.518 0.036 -14.616 1.00 26.52 151 GLY A N 1
ATOM 1205 C CA . GLY A 1 151 ? -23.357 0.163 -13.776 1.00 25.40 151 GLY A CA 1
ATOM 1206 C C . GLY A 1 151 ? -22.778 -1.099 -13.169 1.00 23.58 151 GLY A C 1
ATOM 1207 O O . GLY A 1 151 ? -23.068 -2.210 -13.565 1.00 21.67 151 GLY A O 1
ATOM 1208 N N . TYR A 1 152 ? -21.846 -0.846 -12.230 1.00 21.69 152 TYR A N 1
ATOM 1209 C CA . TYR A 1 152 ? -21.083 -1.854 -11.515 1.00 24.80 152 TYR A CA 1
ATOM 1210 C C . TYR A 1 152 ? -21.919 -3.026 -11.060 1.00 21.68 152 TYR A C 1
ATOM 1211 O O . TYR A 1 152 ? -21.558 -4.184 -11.321 1.00 24.22 152 TYR A O 1
ATOM 1220 N N . VAL A 1 153 ? -22.988 -2.774 -10.328 1.00 22.44 153 VAL A N 1
ATOM 1221 C CA . VAL A 1 153 ? -23.816 -3.847 -9.811 1.00 20.79 153 VAL A CA 1
ATOM 1222 C C . VAL A 1 153 ? -24.498 -4.614 -10.976 1.00 23.11 153 VAL A C 1
ATOM 1223 O O . VAL A 1 153 ? -24.625 -5.878 -10.940 1.00 22.49 153 VAL A O 1
ATOM 1227 N N . ASP A 1 154 ? -24.972 -3.918 -11.975 1.00 22.46 154 ASP A N 1
ATOM 1228 C CA . ASP A 1 154 ? -25.548 -4.626 -13.178 1.00 24.19 154 ASP A CA 1
ATOM 1229 C C . ASP A 1 154 ? -24.551 -5.584 -13.808 1.00 22.46 154 ASP A C 1
ATOM 1230 O O . ASP A 1 154 ? -24.873 -6.726 -14.099 1.00 23.21 154 ASP A O 1
ATOM 1235 N N . ILE A 1 155 ? -23.341 -5.095 -13.990 1.00 20.98 155 ILE A N 1
ATOM 1236 C CA . ILE A 1 155 ? -22.282 -5.861 -14.587 1.00 22.53 155 ILE A CA 1
ATOM 1237 C C . ILE A 1 155 ? -21.931 -7.059 -13.681 1.00 26.24 155 ILE A C 1
ATOM 1238 O O . ILE A 1 155 ? -21.782 -8.179 -14.200 1.00 26.18 155 ILE A O 1
ATOM 1243 N N . ALA A 1 156 ? -21.984 -6.845 -12.353 1.00 22.32 156 ALA A N 1
ATOM 1244 C CA . ALA A 1 156 ? -21.682 -7.909 -11.433 1.00 22.47 156 ALA A CA 1
ATOM 1245 C C . ALA A 1 156 ? -22.648 -9.104 -11.550 1.00 24.68 156 ALA A C 1
ATOM 1246 O O . ALA A 1 156 ? -22.235 -10.265 -11.408 1.00 25.75 156 ALA A O 1
ATOM 1248 N N . LEU A 1 157 ? -23.892 -8.776 -11.826 1.00 21.02 157 LEU A N 1
ATOM 1249 C CA . LEU A 1 157 ? -24.966 -9.782 -11.829 1.00 21.99 157 LEU A CA 1
ATOM 1250 C C . LEU A 1 157 ? -25.258 -10.378 -13.227 1.00 23.89 157 LEU A C 1
ATOM 1251 O O . LEU A 1 157 ? -25.624 -11.553 -13.329 1.00 24.86 157 LEU A O 1
ATOM 1256 N N . ILE A 1 158 ? -25.042 -9.585 -14.279 1.00 23.72 158 ILE A N 1
ATOM 1257 C CA . ILE A 1 158 ? -25.663 -9.965 -15.592 1.00 25.56 158 ILE A CA 1
ATOM 1258 C C . ILE A 1 158 ? -25.015 -11.211 -16.224 1.00 27.30 158 ILE A C 1
ATOM 1259 O O . ILE A 1 158 ? -25.719 -11.966 -16.911 1.00 26.14 158 ILE A O 1
ATOM 1264 N N . GLY A 1 159 ? -23.748 -11.497 -15.942 1.00 23.30 159 GLY A N 1
ATOM 1265 C CA . GLY A 1 159 ? -23.160 -12.766 -16.415 1.00 25.66 159 GLY A CA 1
ATOM 1266 C C . GLY A 1 159 ? -23.878 -14.004 -15.977 1.00 28.37 159 GLY A C 1
ATOM 1267 O O . GLY A 1 159 ? -24.052 -14.964 -16.741 1.00 26.61 159 GLY A O 1
ATOM 1268 N N . PHE A 1 160 ? -24.417 -13.970 -14.752 1.00 25.07 160 PHE A N 1
ATOM 1269 C CA . PHE A 1 160 ? -25.227 -15.050 -14.261 1.00 26.52 160 PHE A CA 1
ATOM 1270 C C . PHE A 1 160 ? -26.490 -15.255 -15.110 1.00 29.51 160 PHE A C 1
ATOM 1271 O O . PHE A 1 160 ? -27.035 -16.362 -15.182 1.00 28.28 160 PHE A O 1
ATOM 1279 N N . TYR A 1 161 ? -27.046 -14.175 -15.648 1.00 28.52 161 TYR A N 1
ATOM 1280 C CA . TYR A 1 161 ? -28.245 -14.268 -16.512 1.00 28.89 161 TYR A CA 1
ATOM 1281 C C . TYR A 1 161 ? -28.082 -15.271 -17.672 1.00 27.14 161 TYR A C 1
ATOM 1282 O O . TYR A 1 161 ? -29.052 -15.948 -18.051 1.00 30.09 161 TYR A O 1
ATOM 1291 N N . SER A 1 162 ? -26.907 -15.334 -18.264 1.00 25.91 162 SER A N 1
ATOM 1292 C CA . SER A 1 162 ? -26.633 -16.260 -19.341 1.00 28.25 162 SER A CA 1
ATOM 1293 C C . SER A 1 162 ? -26.875 -17.712 -18.920 1.00 28.10 162 SER A C 1
ATOM 1294 O O . SER A 1 162 ? -27.141 -18.537 -19.770 1.00 29.39 162 SER A O 1
ATOM 1297 N N . TRP A 1 163 ? -26.682 -18.010 -17.634 1.00 26.21 163 TRP A N 1
ATOM 1298 C CA . TRP A 1 163 ? -26.922 -19.324 -17.057 1.00 29.23 163 TRP A CA 1
ATOM 1299 C C . TRP A 1 163 ? -28.371 -19.549 -16.595 1.00 26.16 163 TRP A C 1
ATOM 1300 O O . TRP A 1 163 ? -28.707 -20.649 -16.159 1.00 26.90 163 TRP A O 1
ATOM 1311 N N . PHE A 1 164 ? -29.261 -18.540 -16.678 1.00 26.81 164 PHE A N 1
ATOM 1312 C CA . PHE A 1 164 ? -30.619 -18.726 -16.135 1.00 29.03 164 PHE A CA 1
ATOM 1313 C C . PHE A 1 164 ? -31.377 -19.855 -16.810 1.00 28.57 164 PHE A C 1
ATOM 1314 O O . PHE A 1 164 ? -32.057 -20.657 -16.129 1.00 31.33 164 PHE A O 1
ATOM 1322 N N . GLU A 1 165 ? -31.200 -20.005 -18.114 1.00 30.01 165 GLU A N 1
ATOM 1323 C CA . GLU A 1 165 ? -31.905 -21.108 -18.828 1.00 34.62 165 GLU A CA 1
ATOM 1324 C C . GLU A 1 165 ? -31.412 -22.472 -18.317 1.00 28.81 165 GLU A C 1
ATOM 1325 O O . GLU A 1 165 ? -32.218 -23.384 -17.993 1.00 32.64 165 GLU A O 1
ATOM 1331 N N . ALA A 1 166 ? -30.117 -22.591 -18.129 1.00 29.17 166 ALA A N 1
ATOM 1332 C CA . ALA A 1 166 ? -29.548 -23.771 -17.499 1.00 26.44 166 ALA A CA 1
ATOM 1333 C C . ALA A 1 166 ? -30.024 -24.054 -16.054 1.00 31.68 166 ALA A C 1
ATOM 1334 O O . ALA A 1 166 ? -30.342 -25.207 -15.682 1.00 32.29 166 ALA A O 1
ATOM 1336 N N . TYR A 1 167 ? -30.178 -22.990 -15.240 1.00 30.60 167 TYR A N 1
ATOM 1337 C CA . TYR A 1 167 ? -30.623 -23.177 -13.895 1.00 27.64 167 TYR A CA 1
ATOM 1338 C C . TYR A 1 167 ? -32.102 -23.653 -13.898 1.00 31.77 167 TYR A C 1
ATOM 1339 O O . TYR A 1 167 ? -32.415 -24.589 -13.146 1.00 36.38 167 TYR A O 1
ATOM 1348 N N . GLU A 1 168 ? -32.916 -23.077 -14.792 1.00 29.89 168 GLU A N 1
ATOM 1349 C CA . GLU A 1 168 ? -34.349 -23.446 -14.922 1.00 34.53 168 GLU A CA 1
ATOM 1350 C C . GLU A 1 168 ? -34.452 -24.934 -15.361 1.00 30.11 168 GLU A C 1
ATOM 1351 O O . GLU A 1 168 ? -35.285 -25.670 -14.811 1.00 34.03 168 GLU A O 1
ATOM 1357 N N . LYS A 1 169 ? -33.634 -25.333 -16.330 1.00 31.57 169 LYS A N 1
ATOM 1358 C CA . LYS A 1 169 ? -33.652 -26.667 -16.861 1.00 35.49 169 LYS A CA 1
ATOM 1359 C C . LYS A 1 169 ? -33.227 -27.606 -15.788 1.00 41.16 169 LYS A C 1
ATOM 1360 O O . LYS A 1 169 ? -33.922 -28.577 -15.498 1.00 39.08 169 LYS A O 1
ATOM 1366 N N . PHE A 1 170 ? -32.062 -27.381 -15.180 1.00 40.93 170 PHE A N 1
ATOM 1367 C CA . PHE A 1 170 ? -31.533 -28.383 -14.222 1.00 34.93 170 PHE A CA 1
ATOM 1368 C C . PHE A 1 170 ? -32.195 -28.351 -12.861 1.00 37.93 170 PHE A C 1
ATOM 1369 O O . PHE A 1 170 ? -32.011 -29.282 -12.102 1.00 41.85 170 PHE A O 1
ATOM 1377 N N . GLY A 1 171 ? -32.918 -27.272 -12.573 1.00 36.29 171 GLY A N 1
ATOM 1378 C CA . GLY A 1 171 ? -33.605 -27.158 -11.315 1.00 36.02 171 GLY A CA 1
ATOM 1379 C C . GLY A 1 171 ? -35.109 -27.292 -11.462 1.00 47.68 171 GLY A C 1
ATOM 1380 O O . GLY A 1 171 ? -35.778 -27.290 -10.460 1.00 50.23 171 GLY A O 1
ATOM 1381 N N . SER A 1 172 ? -35.577 -27.515 -12.700 1.00 46.93 172 SER A N 1
ATOM 1382 C CA . SER A 1 172 ? -37.011 -27.667 -13.068 1.00 50.15 172 SER A CA 1
ATOM 1383 C C . SER A 1 172 ? -37.860 -26.641 -12.425 1.00 50.30 172 SER A C 1
ATOM 1384 O O . SER A 1 172 ? -38.678 -26.997 -11.573 1.00 51.84 172 SER A O 1
ATOM 1387 N N . PHE A 1 173 ? -37.548 -25.386 -12.699 1.00 47.13 173 PHE A N 1
ATOM 1388 C CA . PHE A 1 173 ? -38.278 -24.299 -12.091 1.00 44.20 173 PHE A CA 1
ATOM 1389 C C . PHE A 1 173 ? -38.200 -23.083 -13.003 1.00 43.27 173 PHE A C 1
ATOM 1390 O O . PHE A 1 173 ? -37.426 -23.069 -13.956 1.00 41.02 173 PHE A O 1
ATOM 1398 N N . SER A 1 174 ? -38.977 -22.061 -12.692 1.00 42.97 174 SER A N 1
ATOM 1399 C CA . SER A 1 174 ? -39.037 -20.835 -13.512 1.00 38.63 174 SER A CA 1
ATOM 1400 C C . SER A 1 174 ? -38.647 -19.587 -12.732 1.00 41.38 174 SER A C 1
ATOM 1401 O O . SER A 1 174 ? -39.238 -19.301 -11.676 1.00 42.84 174 SER A O 1
ATOM 1404 N N . ILE A 1 175 ? -37.611 -18.880 -13.211 1.00 37.37 175 ILE A N 1
ATOM 1405 C CA . ILE A 1 175 ? -37.113 -17.697 -12.457 1.00 35.10 175 ILE A CA 1
ATOM 1406 C C . ILE A 1 175 ? -38.048 -16.566 -12.755 1.00 39.96 175 ILE A C 1
ATOM 1407 O O . ILE A 1 175 ? -38.331 -15.783 -11.844 1.00 37.34 175 ILE A O 1
ATOM 1412 N N . GLU A 1 176 ? -38.573 -16.530 -13.983 1.00 36.90 176 GLU A N 1
ATOM 1413 C CA . GLU A 1 176 ? -39.530 -15.505 -14.366 1.00 38.09 176 GLU A CA 1
ATOM 1414 C C . GLU A 1 176 ? -40.786 -15.533 -13.505 1.00 38.37 176 GLU A C 1
ATOM 1415 O O . GLU A 1 176 ? -41.327 -14.480 -13.141 1.00 39.52 176 GLU A O 1
ATOM 1421 N N . ALA A 1 177 ? -41.223 -16.713 -13.122 1.00 36.18 177 ALA A N 1
ATOM 1422 C CA . ALA A 1 177 ? -42.379 -16.845 -12.204 1.00 44.16 177 ALA A CA 1
ATOM 1423 C C . ALA A 1 177 ? -42.089 -16.284 -10.823 1.00 43.01 177 ALA A C 1
ATOM 1424 O O . ALA A 1 177 ? -42.973 -15.745 -10.192 1.00 43.70 177 ALA A O 1
ATOM 1426 N N . GLU A 1 178 ? -40.875 -16.472 -10.331 1.00 40.19 178 GLU A N 1
ATOM 1427 C CA . GLU A 1 178 ? -40.497 -15.997 -8.996 1.00 38.98 178 GLU A CA 1
ATOM 1428 C C . GLU A 1 178 ? -40.092 -14.526 -8.955 1.00 41.16 178 GLU A C 1
ATOM 1429 O O . GLU A 1 178 ? -40.422 -13.810 -8.011 1.00 37.09 178 GLU A O 1
ATOM 1435 N N . CYS A 1 179 ? -39.383 -14.086 -9.993 1.00 39.61 179 CYS A N 1
ATOM 1436 C CA . CYS A 1 179 ? -38.760 -12.735 -10.041 1.00 38.22 179 CYS A CA 1
ATOM 1437 C C . CYS A 1 179 ? -38.997 -12.098 -11.415 1.00 38.25 179 CYS A C 1
ATOM 1438 O O . CYS A 1 179 ? -38.032 -11.891 -12.180 1.00 32.86 179 CYS A O 1
ATOM 1441 N N . PRO A 1 180 ? -40.280 -11.737 -11.732 1.00 37.17 180 PRO A N 1
ATOM 1442 C CA . PRO A 1 180 ? -40.514 -11.128 -13.016 1.00 36.57 180 PRO A CA 1
ATOM 1443 C C . PRO A 1 180 ? -39.746 -9.827 -13.255 1.00 37.12 180 PRO A C 1
ATOM 1444 O O . PRO A 1 180 ? -39.339 -9.545 -14.379 1.00 32.23 180 PRO A O 1
ATOM 1448 N N . LYS A 1 181 ? -39.535 -9.024 -12.243 1.00 33.20 181 LYS A N 1
ATOM 1449 C CA . LYS A 1 181 ? -38.851 -7.734 -12.460 1.00 31.97 181 LYS A CA 1
ATOM 1450 C C . LYS A 1 181 ? -37.392 -7.932 -12.728 1.00 25.54 181 LYS A C 1
ATOM 1451 O O . LYS A 1 181 ? -36.816 -7.183 -13.522 1.00 27.85 181 LYS A O 1
ATOM 1457 N N . LEU A 1 182 ? -36.785 -8.940 -12.133 1.00 31.83 182 LEU A N 1
ATOM 1458 C CA . LEU A 1 182 ? -35.393 -9.227 -12.379 1.00 32.59 182 LEU A CA 1
ATOM 1459 C C . LEU A 1 182 ? -35.231 -9.729 -13.812 1.00 31.75 182 LEU A C 1
ATOM 1460 O O . LEU A 1 182 ? -34.287 -9.397 -14.526 1.00 29.76 182 LEU A O 1
ATOM 1465 N N . ILE A 1 183 ? -36.191 -10.519 -14.261 1.00 29.71 183 ILE A N 1
ATOM 1466 C CA . ILE A 1 183 ? -36.204 -10.932 -15.690 1.00 28.32 183 ILE A CA 1
ATOM 1467 C C . ILE A 1 183 ? -36.317 -9.796 -16.660 1.00 25.69 183 ILE A C 1
ATOM 1468 O O . ILE A 1 183 ? -35.595 -9.774 -17.653 1.00 31.56 183 ILE A O 1
ATOM 1473 N N . ALA A 1 184 ? -37.190 -8.838 -16.369 1.00 29.86 184 ALA A N 1
ATOM 1474 C CA . ALA A 1 184 ? -37.351 -7.647 -17.218 1.00 30.73 184 ALA A CA 1
ATOM 1475 C C . ALA A 1 184 ? -36.046 -6.891 -17.285 1.00 30.79 184 ALA A C 1
ATOM 1476 O O . ALA A 1 184 ? -35.607 -6.434 -18.363 1.00 28.96 184 ALA A O 1
ATOM 1478 N N . TRP A 1 185 ? -35.383 -6.776 -16.115 1.00 30.80 185 TRP A N 1
ATOM 1479 C CA . TRP A 1 185 ? -34.041 -6.145 -16.051 1.00 26.28 185 TRP A CA 1
ATOM 1480 C C . TRP A 1 185 ? -33.013 -6.866 -16.935 1.00 26.33 185 TRP A C 1
ATOM 1481 O O . TRP A 1 185 ? -32.236 -6.250 -17.668 1.00 27.34 185 TRP A O 1
ATOM 1492 N N . GLY A 1 186 ? -32.973 -8.184 -16.843 1.00 26.65 186 GLY A N 1
ATOM 1493 C CA . GLY A 1 186 ? -32.021 -8.994 -17.604 1.00 28.25 186 GLY A CA 1
ATOM 1494 C C . GLY A 1 186 ? -32.248 -8.845 -19.130 1.00 27.76 186 GLY A C 1
ATOM 1495 O O . GLY A 1 186 ? -31.313 -8.666 -19.914 1.00 29.41 186 GLY A O 1
ATOM 1496 N N . LYS A 1 187 ? -33.523 -8.844 -19.521 1.00 34.85 187 LYS A N 1
ATOM 1497 C CA . LYS A 1 187 ? -33.867 -8.533 -20.959 1.00 31.09 187 LYS A CA 1
ATOM 1498 C C . LYS A 1 187 ? -33.451 -7.170 -21.427 1.00 31.02 187 LYS A C 1
ATOM 1499 O O . LYS A 1 187 ? -32.905 -7.033 -22.516 1.00 36.90 187 LYS A O 1
ATOM 1505 N N . ARG A 1 188 ? -33.587 -6.183 -20.584 1.00 30.01 188 ARG A N 1
ATOM 1506 C CA . ARG A 1 188 ? -33.094 -4.866 -20.890 1.00 31.75 188 ARG A CA 1
ATOM 1507 C C . ARG A 1 188 ? -31.591 -4.813 -21.047 1.00 33.69 188 ARG A C 1
ATOM 1508 O O . ARG A 1 188 ? -31.055 -4.161 -21.946 1.00 33.55 188 ARG A O 1
ATOM 1516 N N . CYS A 1 189 ? -30.868 -5.408 -20.109 1.00 31.86 189 CYS A N 1
ATOM 1517 C CA . CYS A 1 189 ? -29.423 -5.416 -20.237 1.00 27.91 189 CYS A CA 1
ATOM 1518 C C . CYS A 1 189 ? -28.880 -6.177 -21.486 1.00 25.29 189 CYS A C 1
ATOM 1519 O O . CYS A 1 189 ? -27.917 -5.796 -22.089 1.00 29.77 189 CYS A O 1
ATOM 1522 N N . VAL A 1 190 ? -29.494 -7.267 -21.844 1.00 30.64 190 VAL A N 1
ATOM 1523 C CA . VAL A 1 190 ? -29.083 -8.020 -23.061 1.00 32.50 190 VAL A CA 1
ATOM 1524 C C . VAL A 1 190 ? -29.268 -7.247 -24.403 1.00 32.01 190 VAL A C 1
ATOM 1525 O O . VAL A 1 190 ? -28.656 -7.629 -25.403 1.00 30.96 190 VAL A O 1
ATOM 1529 N N . GLU A 1 191 ? -30.066 -6.172 -24.390 1.00 33.36 191 GLU A N 1
ATOM 1530 C CA . GLU A 1 191 ? -30.175 -5.232 -25.509 1.00 38.81 191 GLU A CA 1
ATOM 1531 C C . GLU A 1 191 ? -29.012 -4.360 -25.647 1.00 37.35 191 GLU A C 1
ATOM 1532 O O . GLU A 1 191 ? -28.790 -3.805 -26.729 1.00 31.72 191 GLU A O 1
ATOM 1538 N N . ARG A 1 192 ? -28.201 -4.229 -24.600 1.00 27.65 192 ARG A N 1
ATOM 1539 C CA . ARG A 1 192 ? -26.996 -3.457 -24.761 1.00 26.79 192 ARG A CA 1
ATOM 1540 C C . ARG A 1 192 ? -25.976 -4.224 -25.534 1.00 26.36 192 ARG A C 1
ATOM 1541 O O . ARG A 1 192 ? -25.707 -5.418 -25.292 1.00 26.59 192 ARG A O 1
ATOM 1549 N N . GLU A 1 193 ? -25.298 -3.539 -26.453 1.00 27.79 193 GLU A N 1
ATOM 1550 C CA . GLU A 1 193 ? -24.259 -4.130 -27.289 1.00 29.91 193 GLU A CA 1
ATOM 1551 C C . GLU A 1 193 ? -23.165 -4.857 -26.483 1.00 30.80 193 GLU A C 1
ATOM 1552 O O . GLU A 1 193 ? -22.768 -5.944 -26.812 1.00 29.75 193 GLU A O 1
ATOM 1558 N N . SER A 1 194 ? -22.709 -4.229 -25.383 1.00 30.25 194 SER A N 1
ATOM 1559 C CA . SER A 1 194 ? -21.639 -4.766 -24.536 1.00 31.39 194 SER A CA 1
ATOM 1560 C C . SER A 1 194 ? -22.027 -6.119 -24.016 1.00 25.72 194 SER A C 1
ATOM 1561 O O . SER A 1 194 ? -21.198 -7.018 -24.007 1.00 30.84 194 SER A O 1
ATOM 1564 N N . VAL A 1 195 ? -23.269 -6.231 -23.624 1.00 25.60 195 VAL A N 1
ATOM 1565 C CA . VAL A 1 195 ? -23.779 -7.479 -23.009 1.00 31.80 195 VAL A CA 1
ATOM 1566 C C . VAL A 1 195 ? -24.036 -8.537 -24.056 1.00 32.12 195 VAL A C 1
ATOM 1567 O O . VAL A 1 195 ? -23.582 -9.671 -23.905 1.00 28.16 195 VAL A O 1
ATOM 1571 N N . ALA A 1 196 ? -24.689 -8.151 -25.146 1.00 26.84 196 ALA A N 1
ATOM 1572 C CA . ALA A 1 196 ? -25.018 -9.126 -26.210 1.00 32.62 196 ALA A CA 1
ATOM 1573 C C . ALA A 1 196 ? -23.731 -9.735 -26.820 1.00 30.79 196 ALA A C 1
ATOM 1574 O O . ALA A 1 196 ? -23.673 -10.905 -27.076 1.00 34.05 196 ALA A O 1
ATOM 1576 N N . LYS A 1 197 ? -22.679 -8.965 -26.889 1.00 26.31 197 LYS A N 1
ATOM 1577 C CA . LYS A 1 197 ? -21.381 -9.401 -27.407 1.00 34.09 197 LYS A CA 1
ATOM 1578 C C . LYS A 1 197 ? -20.705 -10.378 -26.448 1.00 33.14 197 LYS A C 1
ATOM 1579 O O . LYS A 1 197 ? -20.003 -11.290 -26.876 1.00 29.70 197 LYS A O 1
ATOM 1585 N N . SER A 1 198 ? -20.869 -10.136 -25.154 1.00 30.93 198 SER A N 1
ATOM 1586 C CA . SER A 1 198 ? -20.011 -10.773 -24.128 1.00 28.89 198 SER A CA 1
ATOM 1587 C C . SER A 1 198 ? -20.573 -12.053 -23.560 1.00 27.57 198 SER A C 1
ATOM 1588 O O . SER A 1 198 ? -19.803 -12.903 -23.146 1.00 31.17 198 SER A O 1
ATOM 1591 N N . LEU A 1 199 ? -21.903 -12.183 -23.547 1.00 29.49 199 LEU A N 1
ATOM 1592 C CA . LEU A 1 199 ? -22.557 -13.374 -22.982 1.00 31.00 199 LEU A CA 1
ATOM 1593 C C . LEU A 1 199 ? -22.620 -14.516 -24.024 1.00 31.44 199 LEU A C 1
ATOM 1594 O O . LEU A 1 199 ? -22.947 -14.265 -25.212 1.00 28.85 199 LEU A O 1
ATOM 1599 N N . PRO A 1 200 ? -22.266 -15.731 -23.625 1.00 30.17 200 PRO A N 1
ATOM 1600 C CA . PRO A 1 200 ? -22.503 -16.829 -24.546 1.00 32.14 200 PRO A CA 1
ATOM 1601 C C . PRO A 1 200 ? -23.981 -17.070 -24.712 1.00 34.46 200 PRO A C 1
ATOM 1602 O O . PRO A 1 200 ? -24.814 -16.698 -23.866 1.00 33.11 200 PRO A O 1
ATOM 1606 N N . ASP A 1 201 ? -24.301 -17.762 -25.807 1.00 29.29 201 ASP A N 1
ATOM 1607 C CA . ASP A 1 201 ? -25.648 -18.251 -26.014 1.00 30.43 201 ASP A CA 1
ATOM 1608 C C . ASP A 1 201 ? -26.104 -19.147 -24.852 1.00 27.29 201 ASP A C 1
ATOM 1609 O O . ASP A 1 201 ? -25.357 -20.032 -24.422 1.00 32.65 201 ASP A O 1
ATOM 1614 N N . SER A 1 202 ? -27.313 -18.961 -24.353 1.00 27.19 202 SER A N 1
ATOM 1615 C CA . SER A 1 202 ? -27.856 -19.744 -23.243 1.00 31.56 202 SER A CA 1
ATOM 1616 C C . SER A 1 202 ? -27.931 -21.259 -23.499 1.00 33.56 202 SER A C 1
ATOM 1617 O O . SER A 1 202 ? -27.652 -22.090 -22.641 1.00 30.09 202 SER A O 1
ATOM 1620 N N . GLU A 1 203 ? -28.212 -21.607 -24.747 1.00 32.56 203 GLU A N 1
ATOM 1621 C CA . GLU A 1 203 ? -28.232 -23.032 -25.133 1.00 37.43 203 GLU A CA 1
ATOM 1622 C C . GLU A 1 203 ? -26.844 -23.638 -25.164 1.00 30.35 203 GLU A C 1
ATOM 1623 O O . GLU A 1 203 ? -26.668 -24.791 -24.834 1.00 35.23 203 GLU A O 1
ATOM 1627 N N . LYS A 1 2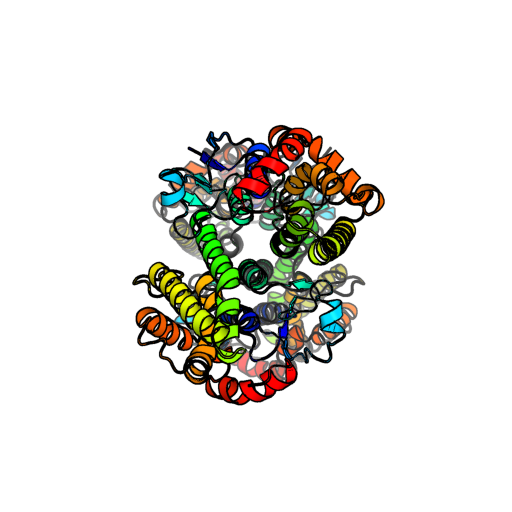04 ? -25.839 -22.870 -25.539 1.00 28.77 204 LYS A N 1
ATOM 1628 C CA . LYS A 1 204 ? -24.469 -23.342 -25.494 1.00 28.19 204 LYS A CA 1
ATOM 1629 C C . LYS A 1 204 ? -24.071 -23.740 -24.057 1.00 30.27 204 LYS A C 1
ATOM 1630 O O . LYS A 1 204 ? -23.417 -24.770 -23.841 1.00 27.97 204 LYS A O 1
ATOM 1636 N N . ILE A 1 205 ? -24.463 -22.909 -23.114 1.00 27.73 205 ILE A N 1
ATOM 1637 C CA . ILE A 1 205 ? -24.238 -23.232 -21.673 1.00 29.88 205 ILE A CA 1
ATOM 1638 C C . ILE A 1 205 ? -24.981 -24.537 -21.280 1.00 28.17 205 ILE A C 1
ATOM 1639 O O . ILE A 1 205 ? -24.370 -25.452 -20.721 1.00 33.89 205 ILE A O 1
ATOM 1644 N N . ILE A 1 206 ? -26.260 -24.620 -21.638 1.00 30.69 206 ILE A N 1
ATOM 1645 C CA . ILE A 1 206 ? -27.016 -25.836 -21.371 1.00 32.81 206 ILE A CA 1
ATOM 1646 C C . ILE A 1 206 ? -26.277 -27.049 -21.915 1.00 36.28 206 ILE A C 1
ATOM 1647 O O . ILE A 1 206 ? -26.141 -28.084 -21.230 1.00 36.46 206 ILE A O 1
ATOM 1652 N N . LYS A 1 207 ? -25.842 -26.964 -23.155 1.00 35.81 207 LYS A N 1
ATOM 1653 C CA . LYS A 1 207 ? -25.156 -28.125 -23.832 1.00 43.30 207 LYS A CA 1
ATOM 1654 C C . LYS A 1 207 ? -23.904 -28.521 -23.138 1.00 41.57 207 LYS A C 1
ATOM 1655 O O . LYS A 1 207 ? -23.536 -29.657 -23.213 1.00 42.43 207 LYS A O 1
ATOM 1658 N N . PHE A 1 208 ? -23.223 -27.560 -22.520 1.00 36.74 208 PHE A N 1
ATOM 1659 C CA . PHE A 1 208 ? -21.922 -27.744 -21.877 1.00 42.42 208 PHE A CA 1
ATOM 1660 C C . PHE A 1 208 ? -22.006 -28.345 -20.482 1.00 44.40 208 PHE A C 1
ATOM 1661 O O . PHE A 1 208 ? -21.084 -29.007 -20.069 1.00 37.85 208 PHE A O 1
ATOM 1669 N N . VAL A 1 209 ? -23.161 -28.225 -19.811 1.00 40.94 209 VAL A N 1
ATOM 1670 C CA . VAL A 1 209 ? -23.260 -28.696 -18.423 1.00 38.50 209 VAL A CA 1
ATOM 1671 C C . VAL A 1 209 ? -22.853 -30.171 -18.241 1.00 39.22 209 VAL A C 1
ATOM 1672 O O . VAL A 1 209 ? -22.122 -30.468 -17.320 1.00 33.39 209 VAL A O 1
ATOM 1676 N N . PRO A 1 210 ? -23.358 -31.077 -19.087 1.00 41.19 210 PRO A N 1
ATOM 1677 C CA . PRO A 1 210 ? -22.947 -32.471 -18.871 1.00 43.43 210 PRO A CA 1
ATOM 1678 C C . PRO A 1 210 ? -21.461 -32.689 -18.948 1.00 39.49 210 PRO A C 1
ATOM 1679 O O . PRO A 1 210 ? -20.873 -33.342 -18.061 1.00 45.75 210 PRO A O 1
ATOM 1683 N N . GLU A 1 211 ? -20.800 -32.088 -19.945 1.00 41.75 211 GLU A N 1
ATOM 1684 C CA . GLU A 1 211 ? -19.344 -32.163 -20.050 1.00 40.89 211 GLU A CA 1
ATOM 1685 C C . GLU A 1 211 ? -18.673 -31.536 -18.843 1.00 37.01 211 GLU A C 1
ATOM 1686 O O . GLU A 1 211 ? -17.677 -32.073 -18.270 1.00 36.62 211 GLU A O 1
ATOM 1692 N N . LEU A 1 212 ? -19.174 -30.389 -18.444 1.00 37.32 212 LEU A N 1
ATOM 1693 C CA . LEU A 1 212 ? -18.610 -29.718 -17.296 1.00 35.48 212 LEU A CA 1
ATOM 1694 C C . LEU A 1 212 ? -18.724 -30.565 -16.022 1.00 35.34 212 LEU A C 1
ATOM 1695 O O . LEU A 1 212 ? -17.812 -30.624 -15.203 1.00 38.07 212 LEU A O 1
ATOM 1700 N N . ARG A 1 213 ? -19.915 -31.136 -15.801 1.00 37.81 213 ARG A N 1
ATOM 1701 C CA . ARG A 1 213 ? -20.113 -32.031 -14.687 1.00 36.18 213 ARG A CA 1
ATOM 1702 C C . ARG A 1 213 ? -19.000 -33.107 -14.663 1.00 36.15 213 ARG A C 1
ATOM 1703 O O . ARG A 1 213 ? -18.383 -33.356 -13.615 1.00 40.16 213 ARG A O 1
ATOM 1711 N N . LYS A 1 214 ? -18.732 -33.728 -15.801 1.00 39.54 214 LYS A N 1
ATOM 1712 C CA . LYS A 1 214 ? -17.691 -34.827 -15.905 1.00 47.76 214 LYS A CA 1
ATOM 1713 C C . LYS A 1 214 ? -16.309 -34.266 -15.523 1.00 49.49 214 LYS A C 1
ATOM 1714 O O . LYS A 1 214 ? -15.630 -34.789 -14.636 1.00 43.23 214 LYS A O 1
ATOM 1717 N N . LYS A 1 215 ? -15.974 -33.102 -16.072 1.00 44.19 215 LYS A N 1
ATOM 1718 C CA . LYS A 1 215 ? -14.703 -32.461 -15.760 1.00 49.13 215 LYS A CA 1
ATOM 1719 C C . LYS A 1 215 ? -14.517 -32.101 -14.273 1.00 48.02 215 LYS A C 1
ATOM 1720 O O . LYS A 1 215 ? -13.389 -32.139 -13.791 1.00 48.14 215 LYS A O 1
ATOM 1726 N N . LEU A 1 216 ? -15.618 -31.802 -13.578 1.00 40.83 216 LEU A N 1
ATOM 1727 C CA . LEU A 1 216 ? -15.645 -31.459 -12.168 1.00 45.35 216 LEU A CA 1
ATOM 1728 C C . LEU A 1 216 ? -15.898 -32.680 -11.231 1.00 43.31 216 LEU A C 1
ATOM 1729 O O . LEU A 1 216 ? -15.985 -32.504 -10.028 1.00 40.82 216 LEU A O 1
ATOM 1734 N N . GLY A 1 217 ? -16.027 -33.871 -11.813 1.00 39.91 217 GLY A N 1
ATOM 1735 C CA . GLY A 1 217 ? -16.179 -35.115 -11.071 1.00 44.98 217 GLY A CA 1
ATOM 1736 C C . GLY A 1 217 ? -17.565 -35.266 -10.478 1.00 45.34 217 GLY A C 1
ATOM 1737 O O . GLY A 1 217 ? -17.725 -35.880 -9.456 1.00 49.93 217 GLY A O 1
ATOM 1738 N N . ILE A 1 218 ? -18.562 -34.639 -11.098 1.00 43.55 218 ILE A N 1
ATOM 1739 C CA . ILE A 1 218 ? -19.921 -34.638 -10.572 1.00 43.98 218 ILE A CA 1
ATOM 1740 C C . ILE A 1 218 ? -20.631 -35.736 -11.380 1.00 40.29 218 ILE A C 1
ATOM 1741 O O . ILE A 1 218 ? -20.636 -35.697 -12.589 1.00 46.61 218 ILE A O 1
ATOM 1746 N N . GLU A 1 219 ? -21.241 -36.693 -10.710 1.00 42.88 219 GLU A N 1
ATOM 1747 C CA . GLU A 1 219 ? -21.986 -37.780 -11.401 1.00 40.97 219 GLU A CA 1
ATOM 1748 C C . GLU A 1 219 ? -23.502 -37.607 -11.251 1.00 45.89 219 GLU A C 1
ATOM 1749 O O . GLU A 1 219 ? -24.028 -37.732 -10.129 1.00 43.99 219 GLU A O 1
ATOM 1755 N N . ILE A 1 220 ? -24.218 -37.291 -12.334 1.00 49.02 220 ILE A N 1
ATOM 1756 C CA . ILE A 1 220 ? -25.666 -37.038 -12.190 1.00 52.17 220 ILE A CA 1
ATOM 1757 C C . ILE A 1 220 ? -26.562 -37.882 -13.110 1.00 53.61 220 ILE A C 1
ATOM 1758 O O . ILE A 1 220 ? -26.661 -37.663 -14.301 1.00 57.83 220 ILE A O 1
ATOM 1763 N N . ALA B 1 2 ? -23.691 19.807 12.286 1.00 30.12 2 ALA B N 1
ATOM 1764 C CA . ALA B 1 2 ? -23.607 18.523 12.973 1.00 27.73 2 ALA B CA 1
ATOM 1765 C C . ALA B 1 2 ? -23.012 17.483 12.034 1.00 23.78 2 ALA B C 1
ATOM 1766 O O . ALA B 1 2 ? -23.275 17.454 10.888 1.00 23.79 2 ALA B O 1
ATOM 1768 N N . ASP B 1 3 ? -22.224 16.623 12.632 1.00 24.29 3 ASP B N 1
ATOM 1769 C CA . ASP B 1 3 ? -21.716 15.466 11.937 1.00 24.85 3 ASP B CA 1
ATOM 1770 C C . ASP B 1 3 ? -21.699 14.355 12.949 1.00 29.28 3 ASP B C 1
ATOM 1771 O O . ASP B 1 3 ? -20.959 14.427 13.948 1.00 31.57 3 ASP B O 1
ATOM 1776 N N . GLU B 1 4 ? -22.458 13.304 12.681 1.00 26.48 4 GLU B N 1
ATOM 1777 C CA . GLU B 1 4 ? -22.546 12.178 13.626 1.00 27.36 4 GLU B CA 1
ATOM 1778 C C . GLU B 1 4 ? -22.032 10.880 13.005 1.00 25.56 4 GLU B C 1
ATOM 1779 O O . GLU B 1 4 ? -22.444 10.504 11.910 1.00 24.02 4 GLU B O 1
ATOM 1785 N N . VAL B 1 5 ? -21.148 10.219 13.736 1.00 22.92 5 VAL B N 1
ATOM 1786 C CA . VAL B 1 5 ? -20.543 8.976 13.304 1.00 23.00 5 VAL B CA 1
ATOM 1787 C C . VAL B 1 5 ? -20.672 7.990 14.458 1.00 21.31 5 VAL B C 1
ATOM 1788 O O . VAL B 1 5 ? -20.256 8.248 15.560 1.00 21.53 5 VAL B O 1
ATOM 1792 N N . ILE B 1 6 ? -21.411 6.956 14.190 1.00 21.45 6 ILE B N 1
ATOM 1793 C CA . ILE B 1 6 ? -21.665 5.917 15.144 1.00 21.63 6 ILE B CA 1
ATOM 1794 C C . ILE B 1 6 ? -21.047 4.618 14.600 1.00 22.91 6 ILE B C 1
ATOM 1795 O O . ILE B 1 6 ? -21.139 4.322 13.378 1.00 22.72 6 ILE B O 1
ATOM 1800 N N . LEU B 1 7 ? -20.390 3.885 15.499 1.00 19.95 7 LEU B N 1
ATOM 1801 C CA . LEU B 1 7 ? -19.776 2.600 15.080 1.00 19.44 7 LEU B CA 1
ATOM 1802 C C . LEU B 1 7 ? -20.320 1.486 15.962 1.00 21.01 7 LEU B C 1
ATOM 1803 O O . LEU B 1 7 ? -20.106 1.474 17.156 1.00 21.68 7 LEU B O 1
ATOM 1808 N N . LEU B 1 8 ? -21.158 0.638 15.354 1.00 20.65 8 LEU B N 1
ATOM 1809 C CA . LEU B 1 8 ? -21.694 -0.579 16.035 1.00 19.26 8 LEU B CA 1
ATOM 1810 C C . LEU B 1 8 ? -20.649 -1.653 15.905 1.00 18.91 8 LEU B C 1
ATOM 1811 O O . LEU B 1 8 ? -20.201 -1.963 14.783 1.00 20.60 8 LEU B O 1
ATOM 1816 N N . ASP B 1 9 ? -20.200 -2.236 17.002 1.00 17.65 9 ASP B N 1
ATOM 1817 C CA . ASP B 1 9 ? -18.991 -3.060 16.975 1.00 17.88 9 ASP B CA 1
ATOM 1818 C C . ASP B 1 9 ? -19.017 -4.037 18.125 1.00 21.08 9 ASP B C 1
ATOM 1819 O O . ASP B 1 9 ? -19.897 -3.992 18.989 1.00 22.24 9 ASP B O 1
ATOM 1824 N N . PHE B 1 10 ? -18.009 -4.893 18.139 1.00 22.61 10 PHE B N 1
ATOM 1825 C CA . PHE B 1 10 ? -17.834 -5.926 19.182 1.00 22.47 10 PHE B CA 1
ATOM 1826 C C . PHE B 1 10 ? -16.349 -5.962 19.491 1.00 22.06 10 PHE B C 1
ATOM 1827 O O . PHE B 1 10 ? -15.547 -6.085 18.566 1.00 21.37 10 PHE B O 1
ATOM 1835 N N . TRP B 1 11 ? -15.973 -5.736 20.781 1.00 23.29 11 TRP B N 1
ATOM 1836 C CA . TRP B 1 11 ? -14.599 -5.307 21.137 1.00 25.72 11 TRP B CA 1
ATOM 1837 C C . TRP B 1 11 ? -13.445 -6.166 20.582 1.00 21.10 11 TRP B C 1
ATOM 1838 O O . TRP B 1 11 ? -12.489 -5.602 20.122 1.00 23.68 11 TRP B O 1
ATOM 1849 N N . PRO B 1 12 ? -13.532 -7.518 20.556 1.00 20.69 12 PRO B N 1
ATOM 1850 C CA . PRO B 1 12 ? -12.442 -8.277 20.016 1.00 22.99 12 PRO B CA 1
ATOM 1851 C C . PRO B 1 12 ? -12.474 -8.583 18.527 1.00 22.02 12 PRO B C 1
ATOM 1852 O O . PRO B 1 12 ? -11.656 -9.357 18.011 1.00 21.99 12 PRO B O 1
ATOM 1856 N N . SER B 1 13 ? -13.418 -7.953 17.806 1.00 22.30 13 SER B N 1
ATOM 1857 C CA . SER B 1 13 ? -13.520 -8.167 16.374 1.00 20.33 13 SER B CA 1
ATOM 1858 C C . SER B 1 13 ? -12.371 -7.534 15.606 1.00 20.12 13 SER B C 1
ATOM 1859 O O . SER B 1 13 ? -12.295 -6.325 15.569 1.00 23.62 13 SER B O 1
ATOM 1862 N N . MET B 1 14 ? -11.592 -8.342 14.884 1.00 20.43 14 MET B N 1
ATOM 1863 C CA . MET B 1 14 ? -10.565 -7.771 14.019 1.00 23.24 14 MET B CA 1
ATOM 1864 C C . MET B 1 14 ? -11.121 -7.016 12.804 1.00 19.37 14 MET B C 1
ATOM 1865 O O . MET B 1 14 ? -10.413 -6.138 12.255 1.00 21.28 14 MET B O 1
ATOM 1870 N N . PHE B 1 15 ? -12.370 -7.278 12.436 1.00 20.99 15 PHE B N 1
ATOM 1871 C CA . PHE B 1 15 ? -13.079 -6.531 11.375 1.00 22.39 15 PHE B CA 1
ATOM 1872 C C . PHE B 1 15 ? -13.467 -5.147 11.867 1.00 20.88 15 PHE B C 1
ATOM 1873 O O . PHE B 1 15 ? -13.188 -4.155 11.218 1.00 20.44 15 PHE B O 1
ATOM 1881 N N . GLY B 1 16 ? -14.067 -5.061 13.072 1.00 21.15 16 GLY B N 1
ATOM 1882 C CA . GLY B 1 16 ? -14.376 -3.800 13.653 1.00 21.03 16 GLY B CA 1
ATOM 1883 C C . GLY B 1 16 ? -13.171 -2.931 13.963 1.00 21.77 16 GLY B C 1
ATOM 1884 O O . GLY B 1 16 ? -13.200 -1.698 13.799 1.00 20.18 16 GLY B O 1
ATOM 1885 N N . MET B 1 17 ? -12.088 -3.581 14.374 1.00 20.67 17 MET B N 1
ATOM 1886 C CA . MET B 1 17 ? -10.824 -2.858 14.582 1.00 21.27 17 MET B CA 1
ATOM 1887 C C . MET B 1 17 ? -10.407 -2.109 13.351 1.00 20.62 17 MET B C 1
ATOM 1888 O O . MET B 1 17 ? -9.799 -0.973 13.497 1.00 20.79 17 MET B O 1
ATOM 1893 N N . ARG B 1 18 ? -10.698 -2.609 12.133 1.00 19.21 18 ARG B N 1
ATOM 1894 C CA . ARG B 1 18 ? -10.374 -1.882 10.959 1.00 18.35 18 ARG B CA 1
ATOM 1895 C C . ARG B 1 18 ? -11.002 -0.531 10.868 1.00 21.37 18 ARG B C 1
ATOM 1896 O O . ARG B 1 18 ? -10.317 0.510 10.584 1.00 17.57 18 ARG B O 1
ATOM 1904 N N . THR B 1 19 ? -12.268 -0.484 11.186 1.00 20.21 19 THR B N 1
ATOM 1905 C CA . THR B 1 19 ? -12.989 0.737 11.066 1.00 18.79 19 THR B CA 1
ATOM 1906 C C . THR B 1 19 ? -12.576 1.719 12.174 1.00 20.32 19 THR B C 1
ATOM 1907 O O . THR B 1 19 ? -12.482 2.903 11.974 1.00 20.14 19 THR B O 1
ATOM 1911 N N . ARG B 1 20 ? -12.367 1.215 13.382 1.00 21.21 20 ARG B N 1
ATOM 1912 C CA . ARG B 1 20 ? -11.813 2.064 14.481 1.00 23.20 20 ARG B CA 1
ATOM 1913 C C . ARG B 1 20 ? -10.525 2.715 14.072 1.00 19.45 20 ARG B C 1
ATOM 1914 O O . ARG B 1 20 ? -10.381 3.949 14.235 1.00 20.50 20 ARG B O 1
ATOM 1922 N N . ILE B 1 21 ? -9.607 1.952 13.478 1.00 19.50 21 ILE B N 1
ATOM 1923 C CA . ILE B 1 21 ? -8.324 2.485 13.083 1.00 19.69 21 ILE B CA 1
ATOM 1924 C C . ILE B 1 21 ? -8.497 3.554 11.943 1.00 20.11 21 ILE B C 1
ATOM 1925 O O . ILE B 1 21 ? -7.845 4.592 12.031 1.00 20.76 21 ILE B O 1
ATOM 1930 N N . ALA B 1 22 ? -9.353 3.266 10.950 1.00 16.98 22 ALA B N 1
ATOM 1931 C CA . ALA B 1 22 ? -9.581 4.209 9.866 1.00 20.10 22 ALA B CA 1
ATOM 1932 C C . ALA B 1 22 ? -10.117 5.558 10.403 1.00 18.57 22 ALA B C 1
ATOM 1933 O O . ALA B 1 22 ? -9.583 6.622 10.025 1.00 22.92 22 ALA B O 1
ATOM 1935 N N . LEU B 1 23 ? -11.096 5.500 11.348 1.00 19.66 23 LEU B N 1
ATOM 1936 C CA . LEU B 1 23 ? -11.667 6.654 11.939 1.00 21.25 23 LEU B CA 1
ATOM 1937 C C . LEU B 1 23 ? -10.631 7.419 12.740 1.00 23.04 23 LEU B C 1
ATOM 1938 O O . LEU B 1 23 ? -10.478 8.657 12.608 1.00 21.97 23 LEU B O 1
ATOM 1943 N N . GLU B 1 24 ? -9.779 6.668 13.423 1.00 20.68 24 GLU B N 1
ATOM 1944 C CA . GLU B 1 24 ? -8.688 7.345 14.218 1.00 23.64 24 GLU B CA 1
ATOM 1945 C C . GLU B 1 24 ? -7.656 7.972 13.310 1.00 22.04 24 GLU B C 1
ATOM 1946 O O . GLU B 1 24 ? -7.127 9.049 13.647 1.00 22.72 24 GLU B O 1
ATOM 1952 N N . GLU B 1 25 ? -7.347 7.360 12.160 1.00 21.96 25 GLU B N 1
ATOM 1953 C CA . GLU B 1 25 ? -6.374 7.956 11.184 1.00 22.49 25 GLU B CA 1
ATOM 1954 C C . GLU B 1 25 ? -6.889 9.273 10.636 1.00 28.42 25 GLU B C 1
ATOM 1955 O O . GLU B 1 25 ? -6.128 10.131 10.288 1.00 28.37 25 GLU B O 1
ATOM 1961 N N . LYS B 1 26 ? -8.199 9.431 10.617 1.00 25.14 26 LYS B N 1
ATOM 1962 C CA . LYS B 1 26 ? -8.848 10.642 10.156 1.00 22.35 26 LYS B CA 1
ATOM 1963 C C . LYS B 1 26 ? -9.136 11.593 11.299 1.00 22.33 26 LYS B C 1
ATOM 1964 O O . LYS B 1 26 ? -9.659 12.686 11.070 1.00 24.43 26 LYS B O 1
ATOM 1970 N N . ASN B 1 27 ? -8.873 11.177 12.543 1.00 26.20 27 ASN B N 1
ATOM 1971 C CA . ASN B 1 27 ? -9.148 11.954 13.758 1.00 25.75 27 ASN B CA 1
ATOM 1972 C C . ASN B 1 27 ? -10.603 12.308 13.948 1.00 26.63 27 ASN B C 1
ATOM 1973 O O . ASN B 1 27 ? -10.984 13.343 14.463 1.00 26.29 27 ASN B O 1
ATOM 1978 N N . VAL B 1 28 ? -11.464 11.379 13.533 1.00 25.47 28 VAL B N 1
ATOM 1979 C CA . VAL B 1 28 ? -12.858 11.572 13.574 1.00 24.28 28 VAL B CA 1
ATOM 1980 C C . VAL B 1 28 ? -13.383 11.274 14.976 1.00 23.77 28 VAL B C 1
ATOM 1981 O O . VAL B 1 28 ? -13.099 10.256 15.537 1.00 25.36 28 VAL B O 1
ATOM 1985 N N . LYS B 1 29 ? -14.289 12.117 15.444 1.00 23.31 29 LYS B N 1
ATOM 1986 C CA . LYS B 1 29 ? -15.022 11.881 16.689 1.00 26.12 29 LYS B CA 1
ATOM 1987 C C . LYS B 1 29 ? -16.141 10.866 16.415 1.00 27.50 29 LYS B C 1
ATOM 1988 O O . LYS B 1 29 ? -16.883 11.058 15.491 1.00 32.97 29 LYS B O 1
ATOM 1994 N N . PHE B 1 30 ? -16.145 9.736 17.065 1.00 24.04 30 PHE B N 1
ATOM 1995 C CA . PHE B 1 30 ? -17.220 8.790 16.793 1.00 22.73 30 PHE B CA 1
ATOM 1996 C C . PHE B 1 30 ? -17.759 8.249 18.051 1.00 24.56 30 PHE B C 1
ATOM 1997 O O . PHE B 1 30 ? -17.042 8.238 19.091 1.00 25.59 30 PHE B O 1
ATOM 2005 N N . ASP B 1 31 ? -18.973 7.769 17.979 1.00 22.27 31 ASP B N 1
ATOM 2006 C CA . ASP B 1 31 ? -19.611 7.093 19.115 1.00 23.75 31 ASP B CA 1
ATOM 2007 C C . ASP B 1 31 ? -19.518 5.580 18.974 1.00 22.74 31 ASP B C 1
ATOM 2008 O O . ASP B 1 31 ? -20.193 4.988 18.117 1.00 24.80 31 ASP B O 1
ATOM 2013 N N . TYR B 1 32 ? -18.714 4.920 19.817 1.00 20.78 32 TYR B N 1
ATOM 2014 C CA . TYR B 1 32 ? -18.464 3.502 19.727 1.00 21.82 32 TYR B CA 1
ATOM 2015 C C . TYR B 1 32 ? -19.595 2.848 20.541 1.00 23.73 32 TYR B C 1
ATOM 2016 O O . TYR B 1 32 ? -19.809 3.262 21.690 1.00 23.18 32 TYR B O 1
ATOM 2025 N N . ARG B 1 33 ? -20.314 1.876 19.951 1.00 21.98 33 ARG B N 1
ATOM 2026 C CA . ARG B 1 33 ? -21.439 1.237 20.598 1.00 21.50 33 ARG B CA 1
ATOM 2027 C C . ARG B 1 33 ? -21.336 -0.273 20.586 1.00 21.92 33 ARG B C 1
ATOM 2028 O O . ARG B 1 33 ? -21.547 -0.936 19.567 1.00 22.22 33 ARG B O 1
ATOM 2036 N N . GLU B 1 34 ? -20.949 -0.819 21.741 1.00 22.54 34 GLU B N 1
ATOM 2037 C CA . GLU B 1 34 ? -20.726 -2.235 21.861 1.00 21.50 34 GLU B CA 1
ATOM 2038 C C . GLU B 1 34 ? -22.018 -2.991 21.646 1.00 21.50 34 GLU B C 1
ATOM 2039 O O . GLU B 1 34 ? -23.060 -2.681 22.194 1.00 22.97 34 GLU B O 1
ATOM 2045 N N . GLN B 1 35 ? -21.931 -4.084 20.891 1.00 20.15 35 GLN B N 1
ATOM 2046 C CA . GLN B 1 35 ? -23.104 -4.844 20.503 1.00 21.83 35 GLN B CA 1
ATOM 2047 C C . GLN B 1 35 ? -22.949 -6.260 21.121 1.00 24.87 35 GLN B C 1
ATOM 2048 O O . GLN B 1 35 ? -21.858 -6.817 21.245 1.00 26.39 35 GLN B O 1
ATOM 2054 N N . ASP B 1 36 ? -24.094 -6.763 21.499 1.00 29.45 36 ASP B N 1
ATOM 2055 C CA . ASP B 1 36 ? -24.231 -8.183 21.939 1.00 27.09 36 ASP B CA 1
ATOM 2056 C C . ASP B 1 36 ? -24.741 -9.026 20.773 1.00 28.89 36 ASP B C 1
ATOM 2057 O O . ASP B 1 36 ? -25.929 -8.937 20.398 1.00 31.36 36 ASP B O 1
ATOM 2062 N N . LEU B 1 37 ? -23.837 -9.795 20.174 1.00 22.44 37 LEU B N 1
ATOM 2063 C CA . LEU B 1 37 ? -24.134 -10.525 18.957 1.00 27.53 37 LEU B CA 1
ATOM 2064 C C . LEU B 1 37 ? -25.041 -11.746 19.248 1.00 28.69 37 LEU B C 1
ATOM 2065 O O . LEU B 1 37 ? -25.560 -12.359 18.317 1.00 26.70 37 LEU B O 1
ATOM 2070 N N . TRP B 1 38 ? -25.230 -12.034 20.526 1.00 29.72 38 TRP B N 1
ATOM 2071 C CA . TRP B 1 38 ? -26.172 -13.100 20.949 1.00 31.02 38 TRP B CA 1
ATOM 2072 C C . TRP B 1 38 ? -27.531 -12.548 21.279 1.00 31.47 38 TRP B C 1
ATOM 2073 O O . TRP B 1 38 ? -28.451 -13.329 21.607 1.00 32.59 38 TRP B O 1
ATOM 2084 N N . ASN B 1 39 ? -27.688 -11.232 21.258 1.00 32.54 39 ASN B N 1
ATOM 2085 C CA . ASN B 1 39 ? -29.006 -10.624 21.529 1.00 33.24 39 ASN B CA 1
ATOM 2086 C C . ASN B 1 39 ? -29.078 -9.331 20.690 1.00 30.09 39 ASN B C 1
ATOM 2087 O O . ASN B 1 39 ? -28.951 -8.244 21.215 1.00 29.43 39 ASN B O 1
ATOM 2092 N N . LYS B 1 40 ? -29.162 -9.518 19.360 1.00 26.69 40 LYS B N 1
ATOM 2093 C CA . LYS B 1 40 ? -28.804 -8.394 18.462 1.00 27.41 40 LYS B CA 1
ATOM 2094 C C . LYS B 1 40 ? -29.793 -7.249 18.703 1.00 26.45 40 LYS B C 1
ATOM 2095 O O . LYS B 1 40 ? -31.025 -7.466 18.793 1.00 23.76 40 LYS B O 1
ATOM 2101 N N . SER B 1 41 ? -29.265 -6.045 18.728 1.00 23.77 41 SER B N 1
ATOM 2102 C CA . SER B 1 41 ? -30.077 -4.873 18.949 1.00 26.90 41 SER B CA 1
ATOM 2103 C C . SER B 1 41 ? -30.996 -4.473 17.779 1.00 27.12 41 SER B C 1
ATOM 2104 O O . SER B 1 41 ? -30.668 -4.764 16.597 1.00 24.06 41 SER B O 1
ATOM 2107 N N . PRO B 1 42 ? -32.051 -3.701 18.064 1.00 25.91 42 PRO B N 1
ATOM 2108 C CA . PRO B 1 42 ? -32.858 -3.163 16.969 1.00 28.16 42 PRO B CA 1
ATOM 2109 C C . PRO B 1 42 ? -32.060 -2.286 15.971 1.00 27.36 42 PRO B C 1
ATOM 2110 O O . PRO B 1 42 ? -32.251 -2.436 14.760 1.00 24.01 42 PRO B O 1
ATOM 2114 N N . ILE B 1 43 ? -31.117 -1.466 16.479 1.00 25.94 43 ILE B N 1
ATOM 2115 C CA . ILE B 1 43 ? -30.353 -0.654 15.567 1.00 23.41 43 ILE B CA 1
ATOM 2116 C C . ILE B 1 43 ? -29.473 -1.484 14.654 1.00 23.72 43 ILE B C 1
ATOM 2117 O O . ILE B 1 43 ? -29.290 -1.155 13.491 1.00 22.65 43 ILE B O 1
ATOM 2122 N N . LEU B 1 44 ? -28.851 -2.561 15.187 1.00 22.84 44 LEU B N 1
ATOM 2123 C CA . LEU B 1 44 ? -28.002 -3.415 14.361 1.00 25.40 44 LEU B CA 1
ATOM 2124 C C . LEU B 1 44 ? -28.813 -4.080 13.318 1.00 24.37 44 LEU B C 1
ATOM 2125 O O . LEU B 1 44 ? -28.469 -4.150 12.103 1.00 21.68 44 LEU B O 1
ATOM 2130 N N . LEU B 1 45 ? -29.960 -4.582 13.747 1.00 24.35 45 LEU B N 1
ATOM 2131 C CA . LEU B 1 45 ? -30.834 -5.269 12.772 1.00 24.44 45 LEU B CA 1
ATOM 2132 C C . LEU B 1 45 ? -31.417 -4.338 11.709 1.00 22.51 45 LEU B C 1
ATOM 2133 O O . LEU B 1 45 ? -31.672 -4.770 10.576 1.00 25.31 45 LEU B O 1
ATOM 2138 N N . GLU B 1 46 ? -31.686 -3.118 12.057 1.00 23.57 46 GLU B N 1
ATOM 2139 C CA . GLU B 1 46 ? -32.219 -2.152 11.102 1.00 22.59 46 GLU B CA 1
ATOM 2140 C C . GLU B 1 46 ? -31.143 -1.686 10.128 1.00 23.85 46 GLU B C 1
ATOM 2141 O O . GLU B 1 46 ? -31.402 -1.423 8.980 1.00 22.75 46 GLU B O 1
ATOM 2147 N N . MET B 1 47 ? -29.916 -1.475 10.641 1.00 22.59 47 MET B N 1
ATOM 2148 C CA . MET B 1 47 ? -28.845 -0.876 9.858 1.00 24.80 47 MET B CA 1
ATOM 2149 C C . MET B 1 47 ? -28.082 -1.876 8.957 1.00 25.46 47 MET B C 1
ATOM 2150 O O . MET B 1 47 ? -27.471 -1.462 7.965 1.00 25.91 47 MET B O 1
ATOM 2155 N N . ASN B 1 48 ? -28.064 -3.153 9.329 1.00 22.61 48 ASN B N 1
ATOM 2156 C CA . ASN B 1 48 ? -27.460 -4.217 8.525 1.00 22.62 48 ASN B CA 1
ATOM 2157 C C . ASN B 1 48 ? -28.500 -5.338 8.454 1.00 24.62 48 ASN B C 1
ATOM 2158 O O . ASN B 1 48 ? -28.254 -6.476 8.892 1.00 23.47 48 ASN B O 1
ATOM 2163 N N . PRO B 1 49 ? -29.550 -5.077 7.697 1.00 23.33 49 PRO B N 1
ATOM 2164 C CA . PRO B 1 49 ? -30.603 -6.151 7.559 1.00 25.05 49 PRO B CA 1
ATOM 2165 C C . PRO B 1 49 ? -30.157 -7.351 6.760 1.00 24.91 49 PRO B C 1
ATOM 2166 O O . PRO B 1 49 ? -30.626 -8.521 7.010 1.00 25.49 49 PRO B O 1
ATOM 2170 N N . VAL B 1 50 ? -29.208 -7.164 5.841 1.00 24.49 50 VAL B N 1
ATOM 2171 C CA . VAL B 1 50 ? -28.864 -8.265 4.952 1.00 25.80 50 VAL B CA 1
ATOM 2172 C C . VAL B 1 50 ? -27.987 -9.261 5.670 1.00 25.82 50 VAL B C 1
ATOM 2173 O O . VAL B 1 50 ? -28.215 -10.435 5.660 1.00 25.00 50 VAL B O 1
ATOM 2177 N N . HIS B 1 51 ? -26.953 -8.776 6.343 1.00 23.25 51 HIS B N 1
ATOM 2178 C CA . HIS B 1 51 ? -26.037 -9.718 6.997 1.00 22.21 51 HIS B CA 1
ATOM 2179 C C . HIS B 1 51 ? -26.172 -9.775 8.531 1.00 24.18 51 HIS B C 1
ATOM 2180 O O . HIS B 1 51 ? -25.655 -10.769 9.155 1.00 22.32 51 HIS B O 1
ATOM 2187 N N . LYS B 1 52 ? -26.689 -8.722 9.143 1.00 22.23 52 LYS B N 1
ATOM 2188 C CA . LYS B 1 52 ? -26.847 -8.621 10.606 1.00 26.05 52 LYS B CA 1
ATOM 2189 C C . LYS B 1 52 ? -25.510 -8.820 11.345 1.00 26.85 52 LYS B C 1
ATOM 2190 O O . LYS B 1 52 ? -25.417 -9.452 12.450 1.00 23.52 52 LYS B O 1
ATOM 2196 N N . LYS B 1 53 ? -24.475 -8.178 10.802 1.00 24.29 53 LYS B N 1
ATOM 2197 C CA . LYS B 1 53 ? -23.115 -8.262 11.330 1.00 22.42 53 LYS B CA 1
ATOM 2198 C C . LYS B 1 53 ? -22.530 -6.873 11.644 1.00 26.54 53 LYS B C 1
ATOM 2199 O O . LYS B 1 53 ? -22.963 -5.875 11.056 1.00 22.90 53 LYS B O 1
ATOM 2205 N N . ILE B 1 54 ? -21.630 -6.869 12.621 1.00 21.92 54 ILE B N 1
ATOM 2206 C CA . ILE B 1 54 ? -20.781 -5.690 12.929 1.00 21.75 54 ILE B CA 1
ATOM 2207 C C . ILE B 1 54 ? -19.485 -5.885 12.166 1.00 20.52 54 ILE B C 1
ATOM 2208 O O . ILE B 1 54 ? -19.168 -7.014 11.747 1.00 22.15 54 ILE B O 1
ATOM 2213 N N . PRO B 1 55 ? -18.707 -4.849 11.918 1.00 20.47 55 PRO B N 1
ATOM 2214 C CA . PRO B 1 55 ? -19.037 -3.454 12.236 1.00 19.41 55 PRO B CA 1
ATOM 2215 C C . PRO B 1 55 ? -20.097 -2.832 11.319 1.00 18.42 55 PRO B C 1
ATOM 2216 O O . PRO B 1 55 ? -20.217 -3.250 10.131 1.00 18.92 55 PRO B O 1
ATOM 2220 N N . VAL B 1 56 ? -20.865 -1.903 11.860 1.00 18.32 56 VAL B N 1
ATOM 2221 C CA . VAL B 1 56 ? -21.701 -1.021 11.043 1.00 20.92 56 VAL B CA 1
ATOM 2222 C C . VAL B 1 56 ? -21.283 0.399 11.323 1.00 19.37 56 VAL B C 1
ATOM 2223 O O . VAL B 1 56 ? -21.294 0.809 12.477 1.00 20.50 56 VAL B O 1
ATOM 2227 N N . LEU B 1 57 ? -20.986 1.164 10.265 1.00 19.83 57 LEU B N 1
ATOM 2228 C CA . LEU B 1 57 ? -20.672 2.563 10.403 1.00 18.96 57 LEU B CA 1
ATOM 2229 C C . LEU B 1 57 ? -21.927 3.353 10.008 1.00 22.75 57 LEU B C 1
ATOM 2230 O O . LEU B 1 57 ? -22.464 3.116 8.921 1.00 21.78 57 LEU B O 1
ATOM 2235 N N . ILE B 1 58 ? -22.397 4.239 10.878 1.00 20.80 58 ILE B N 1
ATOM 2236 C CA . ILE B 1 58 ? -23.584 5.040 10.632 1.00 20.89 58 ILE B CA 1
ATOM 2237 C C . ILE B 1 58 ? -23.195 6.502 10.619 1.00 19.76 58 ILE B C 1
ATOM 2238 O O . ILE B 1 58 ? -22.768 7.032 11.585 1.00 22.00 58 ILE B O 1
ATOM 2243 N N . HIS B 1 59 ? -23.243 7.085 9.427 1.00 21.74 59 HIS B N 1
ATOM 2244 C CA . HIS B 1 59 ? -22.822 8.450 9.188 1.00 21.60 59 HIS B CA 1
ATOM 2245 C C . HIS B 1 59 ? -24.045 9.366 8.906 1.00 22.89 59 HIS B C 1
ATOM 2246 O O . HIS B 1 59 ? -24.699 9.196 7.852 1.00 21.15 59 HIS B O 1
ATOM 2253 N N . ASN B 1 60 ? -24.341 10.245 9.833 1.00 22.98 60 ASN B N 1
ATOM 2254 C CA . ASN B 1 60 ? -25.597 11.077 9.812 1.00 26.24 60 ASN B CA 1
ATOM 2255 C C . ASN B 1 60 ? -26.840 10.232 9.445 1.00 28.04 60 ASN B C 1
ATOM 2256 O O . ASN B 1 60 ? -27.604 10.564 8.596 1.00 25.14 60 ASN B O 1
ATOM 2261 N N . GLY B 1 61 ? -26.928 9.084 10.085 1.00 26.19 61 GLY B N 1
ATOM 2262 C CA . GLY B 1 61 ? -28.043 8.143 9.932 1.00 27.64 61 GLY B CA 1
ATOM 2263 C C . GLY B 1 61 ? -27.953 7.132 8.811 1.00 27.57 61 GLY B C 1
ATOM 2264 O O . GLY B 1 61 ? -28.846 6.283 8.723 1.00 26.42 61 GLY B O 1
ATOM 2265 N N . ASN B 1 62 ? -26.961 7.274 7.923 1.00 24.00 62 ASN B N 1
ATOM 2266 C CA . ASN B 1 62 ? -26.806 6.430 6.775 1.00 24.12 62 ASN B CA 1
ATOM 2267 C C . ASN B 1 62 ? -25.839 5.321 7.101 1.00 20.54 62 ASN B C 1
ATOM 2268 O O . ASN B 1 62 ? -24.635 5.577 7.343 1.00 22.67 62 ASN B O 1
ATOM 2273 N N . PRO B 1 63 ? -26.266 4.066 7.012 1.00 20.89 63 PRO B N 1
ATOM 2274 C CA . PRO B 1 63 ? -25.311 2.968 7.286 1.00 20.47 63 PRO B CA 1
ATOM 2275 C C . PRO B 1 63 ? -24.417 2.555 6.163 1.00 22.23 63 PRO B C 1
ATOM 2276 O O . PRO B 1 63 ? -24.856 2.456 5.001 1.00 22.70 63 PRO B O 1
ATOM 2280 N N . VAL B 1 64 ? -23.174 2.156 6.487 1.00 20.92 64 VAL B N 1
ATOM 2281 C CA . VAL B 1 64 ? -22.241 1.574 5.567 1.00 20.63 64 VAL B CA 1
ATOM 2282 C C . VAL B 1 64 ? -21.766 0.231 6.164 1.00 23.31 64 VAL B C 1
ATOM 2283 O O . VAL B 1 64 ? -21.296 0.223 7.286 1.00 20.27 64 VAL B O 1
ATOM 2287 N N . CYS B 1 65 ? -22.065 -0.878 5.492 1.00 20.64 65 CYS B N 1
ATOM 2288 C CA . CYS B 1 65 ? -21.715 -2.186 5.941 1.00 23.51 65 CYS B CA 1
ATOM 2289 C C . CYS B 1 65 ? -20.454 -2.710 5.201 1.00 25.05 65 CYS B C 1
ATOM 2290 O O . CYS B 1 65 ? -20.149 -2.270 4.099 1.00 23.29 65 CYS B O 1
ATOM 2293 N N . GLU B 1 66 ? -19.825 -3.732 5.826 1.00 21.02 66 GLU B N 1
ATOM 2294 C CA . GLU B 1 66 ? -18.588 -4.399 5.369 1.00 21.87 66 GLU B CA 1
ATOM 2295 C C . GLU B 1 66 ? -17.350 -3.555 5.677 1.00 20.26 66 GLU B C 1
ATOM 2296 O O . GLU B 1 66 ? -17.159 -2.423 5.170 1.00 20.19 66 GLU B O 1
ATOM 2302 N N . SER B 1 67 ? -16.509 -4.106 6.570 1.00 19.39 67 SER B N 1
ATOM 2303 C CA . SER B 1 67 ? -15.313 -3.378 7.039 1.00 21.84 67 SER B CA 1
ATOM 2304 C C . SER B 1 67 ? -14.425 -2.812 5.962 1.00 18.10 67 SER B C 1
ATOM 2305 O O . SER B 1 67 ? -14.048 -1.586 6.075 1.00 20.24 67 SER B O 1
ATOM 2308 N N . LEU B 1 68 ? -14.086 -3.550 4.892 1.00 19.56 68 LEU B N 1
ATOM 2309 C CA . LEU B 1 68 ? -13.197 -2.934 3.878 1.00 22.90 68 LEU B CA 1
ATOM 2310 C C . LEU B 1 68 ? -13.902 -1.789 3.103 1.00 23.85 68 LEU B C 1
ATOM 2311 O O . LEU B 1 68 ? -13.249 -0.779 2.727 1.00 20.36 68 LEU B O 1
ATOM 2316 N N . ILE B 1 69 ? -15.195 -1.955 2.871 1.00 21.36 69 ILE B N 1
ATOM 2317 C CA . ILE B 1 69 ? -16.009 -0.915 2.230 1.00 21.33 69 ILE B CA 1
ATOM 2318 C C . ILE B 1 69 ? -16.026 0.326 3.081 1.00 20.14 69 ILE B C 1
ATOM 2319 O O . ILE B 1 69 ? -15.868 1.468 2.584 1.00 20.74 69 ILE B O 1
ATOM 2324 N N . GLN B 1 70 ? -16.113 0.166 4.422 1.00 19.59 70 GLN B N 1
ATOM 2325 C CA . GLN B 1 70 ? -16.102 1.270 5.338 1.00 19.89 70 GLN B CA 1
ATOM 2326 C C . GLN B 1 70 ? -14.775 2.052 5.349 1.00 21.28 70 GLN B C 1
ATOM 2327 O O . GLN B 1 70 ? -14.781 3.265 5.344 1.00 21.51 70 GLN B O 1
ATOM 2333 N N . ILE B 1 71 ? -13.647 1.343 5.278 1.00 20.99 71 ILE B N 1
ATOM 2334 C CA . ILE B 1 71 ? -12.308 1.982 5.166 1.00 22.07 71 ILE B CA 1
ATOM 2335 C C . ILE B 1 71 ? -12.256 2.857 3.921 1.00 19.40 71 ILE B C 1
ATOM 2336 O O . ILE B 1 71 ? -11.808 3.984 3.982 1.00 21.26 71 ILE B O 1
ATOM 2341 N N . GLU B 1 72 ? -12.742 2.335 2.804 1.00 18.75 72 GLU B N 1
ATOM 2342 C CA . GLU B 1 72 ? -12.727 3.106 1.563 1.00 23.54 72 GLU B CA 1
ATOM 2343 C C . GLU B 1 72 ? -13.631 4.329 1.657 1.00 21.17 72 GLU B C 1
ATOM 2344 O O . GLU B 1 72 ? -13.278 5.448 1.238 1.00 20.87 72 GLU B O 1
ATOM 2350 N N . TYR B 1 73 ? -14.801 4.124 2.203 1.00 20.68 73 TYR B N 1
ATOM 2351 C CA . TYR B 1 73 ? -15.752 5.266 2.420 1.00 20.33 73 TYR B CA 1
ATOM 2352 C C . TYR B 1 73 ? -15.144 6.376 3.287 1.00 18.67 73 TYR B C 1
ATOM 2353 O O . TYR B 1 73 ? -15.156 7.569 2.947 1.00 23.30 73 TYR B O 1
ATOM 2362 N N . ILE B 1 74 ? -14.570 5.955 4.427 1.00 20.35 74 ILE B N 1
ATOM 2363 C CA . ILE B 1 74 ? -13.892 6.829 5.318 1.00 19.90 74 ILE B CA 1
ATOM 2364 C C . ILE B 1 74 ? -12.773 7.621 4.586 1.00 20.16 74 ILE B C 1
ATOM 2365 O O . ILE B 1 74 ? -12.632 8.847 4.771 1.00 21.08 74 ILE B O 1
ATOM 2370 N N . ASP B 1 75 ? -11.982 6.922 3.791 1.00 20.78 75 ASP B N 1
ATOM 2371 C CA . ASP B 1 75 ? -10.884 7.551 3.071 1.00 22.01 75 ASP B CA 1
ATOM 2372 C C . ASP B 1 75 ? -11.359 8.596 2.070 1.00 23.34 75 ASP B C 1
ATOM 2373 O O . ASP B 1 75 ? -10.708 9.651 1.902 1.00 23.55 75 ASP B O 1
ATOM 2378 N N . GLU B 1 76 ? -12.505 8.353 1.482 1.00 21.07 76 GLU B N 1
ATOM 2379 C CA . GLU B 1 76 ? -13.056 9.271 0.452 1.00 24.66 76 GLU B CA 1
ATOM 2380 C C . GLU B 1 76 ? -13.728 10.499 1.156 1.00 24.15 76 GLU B C 1
ATOM 2381 O O . GLU B 1 76 ? -13.762 11.585 0.585 1.00 27.79 76 GLU B O 1
ATOM 2387 N N . VAL B 1 77 ? -14.271 10.329 2.359 1.00 21.36 77 VAL B N 1
ATOM 2388 C CA . VAL B 1 77 ? -15.116 11.332 3.001 1.00 22.77 77 VAL B CA 1
ATOM 2389 C C . VAL B 1 77 ? -14.316 12.347 3.860 1.00 24.36 77 VAL B C 1
ATOM 2390 O O . VAL B 1 77 ? -14.728 13.511 3.959 1.00 25.86 77 VAL B O 1
ATOM 2394 N N . TRP B 1 78 ? -13.342 11.862 4.577 1.00 19.99 78 TRP B N 1
ATOM 2395 C CA . TRP B 1 78 ? -12.558 12.675 5.506 1.00 21.63 78 TRP B CA 1
ATOM 2396 C C . TRP B 1 78 ? -11.096 12.803 5.156 1.00 23.48 78 TRP B C 1
ATOM 2397 O O . TRP B 1 78 ? -10.470 11.880 4.591 1.00 22.58 78 TRP B O 1
ATOM 2408 N N . PRO B 1 79 ? -10.526 13.967 5.431 1.00 22.35 79 PRO B N 1
ATOM 2409 C CA . PRO B 1 79 ? -9.155 14.208 5.039 1.00 23.05 79 PRO B CA 1
ATOM 2410 C C . PRO B 1 79 ? -8.142 13.673 6.077 1.00 24.03 79 PRO B C 1
ATOM 2411 O O . PRO B 1 79 ? -8.408 13.485 7.255 1.00 22.48 79 PRO B O 1
ATOM 2415 N N . SER B 1 80 ? -6.950 13.377 5.558 1.00 23.86 80 SER B N 1
ATOM 2416 C CA . SER B 1 80 ? -5.814 13.038 6.382 1.00 22.37 80 SER B CA 1
ATOM 2417 C C . SER B 1 80 ? -4.557 13.476 5.638 1.00 24.40 80 SER B C 1
ATOM 2418 O O . SER B 1 80 ? -4.621 13.882 4.466 1.00 25.34 80 SER B O 1
ATOM 2421 N N . LYS B 1 81 ? -3.427 13.465 6.358 1.00 26.69 81 LYS B N 1
ATOM 2422 C CA . LYS B 1 81 ? -2.101 13.917 5.800 1.00 28.97 81 LYS B CA 1
ATOM 2423 C C . LYS B 1 81 ? -1.692 13.050 4.646 1.00 25.49 81 LYS B C 1
ATOM 2424 O O . LYS B 1 81 ? -1.409 13.532 3.589 1.00 25.24 81 LYS B O 1
ATOM 2430 N N . THR B 1 82 ? -1.866 11.753 4.819 1.00 22.00 82 THR B N 1
ATOM 2431 C CA . THR B 1 82 ? -1.681 10.804 3.741 1.00 22.84 82 THR B CA 1
ATOM 2432 C C . THR B 1 82 ? -2.969 9.983 3.567 1.00 27.85 82 THR B C 1
ATOM 2433 O O . THR B 1 82 ? -3.627 9.683 4.532 1.00 25.82 82 THR B O 1
ATOM 2437 N N . PRO B 1 83 ? -3.284 9.581 2.347 1.00 27.29 83 PRO B N 1
ATOM 2438 C CA . PRO B 1 83 ? -4.531 8.800 2.146 1.00 26.86 83 PRO B CA 1
ATOM 2439 C C . PRO B 1 83 ? -4.345 7.349 2.568 1.00 25.18 83 PRO B C 1
ATOM 2440 O O . PRO B 1 83 ? -3.249 6.812 2.489 1.00 23.96 83 PRO B O 1
ATOM 2444 N N . LEU B 1 84 ? -5.443 6.691 2.886 1.00 20.44 84 LEU B N 1
ATOM 2445 C CA . LEU B 1 84 ? -5.384 5.252 3.153 1.00 22.76 84 LEU B CA 1
ATOM 2446 C C . LEU B 1 84 ? -5.270 4.365 1.957 1.00 23.95 84 LEU B C 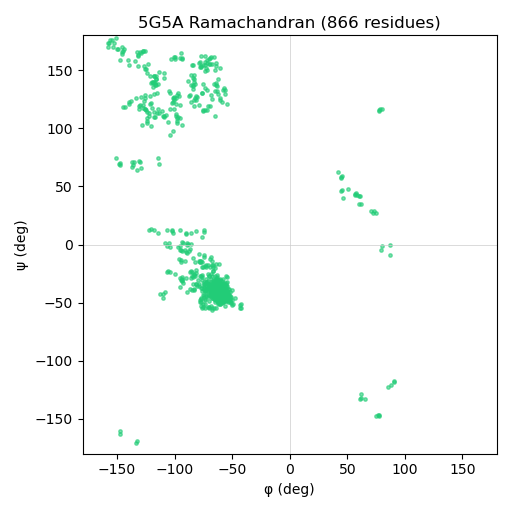1
ATOM 2447 O O . LEU B 1 84 ? -4.694 3.241 2.010 1.00 25.50 84 LEU B O 1
ATOM 2452 N N . LEU B 1 85 ? -5.791 4.849 0.819 1.00 21.17 85 LEU B N 1
ATOM 2453 C CA . LEU B 1 85 ? -5.629 4.159 -0.450 1.00 28.12 85 LEU B CA 1
ATOM 2454 C C . LEU B 1 85 ? -4.926 5.059 -1.429 1.00 28.09 85 LEU B C 1
ATOM 2455 O O . LEU B 1 85 ? -5.196 6.250 -1.425 1.00 29.76 85 LEU B O 1
ATOM 2460 N N . PRO B 1 86 ? -4.011 4.536 -2.216 1.00 31.31 86 PRO B N 1
ATOM 2461 C CA . PRO B 1 86 ? -3.262 5.328 -3.175 1.00 35.87 86 PRO B CA 1
ATOM 2462 C C . PRO B 1 86 ? -4.207 5.919 -4.253 1.00 34.71 86 PRO B C 1
ATOM 2463 O O . PRO B 1 86 ? -5.214 5.270 -4.617 1.00 31.58 86 PRO B O 1
ATOM 2467 N N . SER B 1 87 ? -3.803 7.013 -4.887 1.00 34.57 87 SER B N 1
ATOM 2468 C CA . SER B 1 87 ? -4.629 7.516 -6.030 1.00 34.23 87 SER B CA 1
ATOM 2469 C C . SER B 1 87 ? -4.296 6.829 -7.348 1.00 30.64 87 SER B C 1
ATOM 2470 O O . SER B 1 87 ? -5.180 6.678 -8.201 1.00 32.07 87 SER B O 1
ATOM 2473 N N . ASP B 1 88 ? -3.097 6.275 -7.494 1.00 30.74 88 ASP B N 1
ATOM 2474 C CA . ASP B 1 88 ? -2.746 5.503 -8.702 1.00 29.90 88 ASP B CA 1
ATOM 2475 C C . ASP B 1 88 ? -3.699 4.313 -8.895 1.00 30.43 88 ASP B C 1
ATOM 2476 O O . ASP B 1 88 ? -3.755 3.464 -7.995 1.00 29.47 88 ASP B O 1
ATOM 2481 N N . PRO B 1 89 ? -4.398 4.213 -10.037 1.00 28.22 89 PRO B N 1
ATOM 2482 C CA . PRO B 1 89 ? -5.317 3.081 -10.165 1.00 28.45 89 PRO B CA 1
ATOM 2483 C C . PRO B 1 89 ? -4.702 1.680 -10.001 1.00 29.09 89 PRO B C 1
ATOM 2484 O O . PRO B 1 89 ? -5.325 0.807 -9.398 1.00 27.23 89 PRO B O 1
ATOM 2488 N N . TYR B 1 90 ? -3.523 1.428 -10.544 1.00 30.57 90 TYR B N 1
ATOM 2489 C CA . TYR B 1 90 ? -2.918 0.118 -10.414 1.00 29.13 90 TYR B CA 1
ATOM 2490 C C . TYR B 1 90 ? -2.564 -0.185 -8.982 1.00 26.77 90 TYR B C 1
ATOM 2491 O O . TYR B 1 90 ? -2.868 -1.267 -8.512 1.00 27.74 90 TYR B O 1
ATOM 2500 N N . GLN B 1 91 ? -1.970 0.765 -8.238 1.00 25.32 91 GLN B N 1
ATOM 2501 C CA . GLN B 1 91 ? -1.640 0.509 -6.877 1.00 27.64 91 GLN B CA 1
ATOM 2502 C C . GLN B 1 91 ? -2.896 0.309 -6.064 1.00 24.82 91 GLN B C 1
ATOM 2503 O O . GLN B 1 91 ? -2.889 -0.461 -5.110 1.00 25.32 91 GLN B O 1
ATOM 2509 N N . ARG B 1 92 ? -3.921 1.101 -6.357 1.00 22.25 92 ARG B N 1
ATOM 2510 C CA . ARG B 1 92 ? -5.214 0.915 -5.692 1.00 26.60 92 ARG B CA 1
ATOM 2511 C C . ARG B 1 92 ? -5.784 -0.469 -5.886 1.00 26.81 92 ARG B C 1
ATOM 2512 O O . ARG B 1 92 ? -6.234 -1.078 -4.925 1.00 27.14 92 ARG B O 1
ATOM 2520 N N . ALA B 1 93 ? -5.745 -0.998 -7.101 1.00 24.20 93 ALA B N 1
ATOM 2521 C CA . ALA B 1 93 ? -6.197 -2.309 -7.406 1.00 25.29 93 ALA B CA 1
ATOM 2522 C C . ALA B 1 93 ? -5.375 -3.392 -6.656 1.00 24.65 93 ALA B C 1
ATOM 2523 O O . ALA B 1 93 ? -5.955 -4.377 -6.206 1.00 24.38 93 ALA B O 1
ATOM 2525 N N . GLN B 1 94 ? -4.067 -3.171 -6.507 1.00 24.56 94 GLN B N 1
ATOM 2526 C CA . GLN B 1 94 ? -3.225 -4.096 -5.735 1.00 29.47 94 GLN B CA 1
ATOM 2527 C C . GLN B 1 94 ? -3.595 -4.114 -4.259 1.00 25.11 94 GLN B C 1
ATOM 2528 O O . GLN B 1 94 ? -3.711 -5.184 -3.668 1.00 24.50 94 GLN B O 1
ATOM 2534 N N . ALA B 1 95 ? -3.900 -2.946 -3.700 1.00 26.22 95 ALA B N 1
ATOM 2535 C CA . ALA B 1 95 ? -4.326 -2.836 -2.328 1.00 22.12 95 ALA B CA 1
ATOM 2536 C C . ALA B 1 95 ? -5.648 -3.562 -2.153 1.00 23.70 95 ALA B C 1
ATOM 2537 O O . ALA B 1 95 ? -5.785 -4.318 -1.177 1.00 22.46 95 ALA B O 1
ATOM 2539 N N . LYS B 1 96 ? -6.573 -3.400 -3.097 1.00 21.45 96 LYS B N 1
ATOM 2540 C CA . LYS B 1 96 ? -7.844 -4.092 -2.999 1.00 23.27 96 LYS B CA 1
ATOM 2541 C C . LYS B 1 96 ? -7.648 -5.612 -3.044 1.00 22.68 96 LYS B C 1
ATOM 2542 O O . LYS B 1 96 ? -8.329 -6.329 -2.376 1.00 23.44 96 LYS B O 1
ATOM 2548 N N . PHE B 1 97 ? -6.767 -6.061 -3.900 1.00 24.24 97 PHE B N 1
ATOM 2549 C CA . PHE B 1 97 ? -6.422 -7.459 -4.075 1.00 22.42 97 PHE B CA 1
ATOM 2550 C C . PHE B 1 97 ? -6.035 -8.112 -2.734 1.00 22.06 97 PHE B C 1
ATOM 2551 O O . PHE B 1 97 ? -6.563 -9.157 -2.367 1.00 22.03 97 PHE B O 1
ATOM 2559 N N . TRP B 1 98 ? -5.183 -7.431 -1.997 1.00 21.01 98 TRP B N 1
ATOM 2560 C CA . TRP B 1 98 ? -4.654 -7.932 -0.717 1.00 23.44 98 TRP B CA 1
ATOM 2561 C C . TRP B 1 98 ? -5.666 -7.854 0.374 1.00 22.36 98 TRP B C 1
ATOM 2562 O O . TRP B 1 98 ? -5.721 -8.742 1.179 1.00 22.74 98 TRP B O 1
ATOM 2573 N N . GLY B 1 99 ? -6.543 -6.804 0.418 1.00 22.92 99 GLY B N 1
ATOM 2574 C CA . GLY B 1 99 ? -7.623 -6.764 1.328 1.00 20.92 99 GLY B CA 1
ATOM 2575 C C . GLY B 1 99 ? -8.569 -7.960 1.099 1.00 22.79 99 GLY B C 1
ATOM 2576 O O . GLY B 1 99 ? -8.998 -8.576 2.033 1.00 24.35 99 GLY B O 1
ATOM 2577 N N . ASP B 1 100 ? -8.877 -8.278 -0.164 1.00 22.57 100 ASP B N 1
ATOM 2578 C CA . ASP B 1 100 ? -9.776 -9.366 -0.547 1.00 24.24 100 ASP B CA 1
ATOM 2579 C C . ASP B 1 100 ? -9.126 -10.709 -0.088 1.00 23.66 100 ASP B C 1
ATOM 2580 O O . ASP B 1 100 ? -9.795 -11.560 0.471 1.00 22.75 100 ASP B O 1
ATOM 2585 N N . PHE B 1 101 ? -7.835 -10.828 -0.302 1.00 23.67 101 PHE B N 1
ATOM 2586 C CA . PHE B 1 101 ? -7.087 -12.035 0.058 1.00 23.56 101 PHE B CA 1
ATOM 2587 C C . PHE B 1 101 ? -7.232 -12.239 1.598 1.00 21.71 101 PHE B C 1
ATOM 2588 O O . PHE B 1 101 ? -7.483 -13.363 2.029 1.00 22.78 101 PHE B O 1
ATOM 2596 N N . ILE B 1 102 ? -7.005 -11.210 2.360 1.00 21.83 102 ILE B N 1
ATOM 2597 C CA . ILE B 1 102 ? -7.081 -11.302 3.826 1.00 21.68 102 ILE B CA 1
ATOM 2598 C C . ILE B 1 102 ? -8.499 -11.767 4.231 1.00 22.02 102 ILE B C 1
ATOM 2599 O O . ILE B 1 102 ? -8.630 -12.672 5.068 1.00 25.76 102 ILE B O 1
ATOM 2604 N N . ASP B 1 103 ? -9.551 -11.124 3.714 1.00 23.27 103 ASP B N 1
ATOM 2605 C CA . ASP B 1 103 ? -10.916 -11.449 4.019 1.00 23.84 103 ASP B CA 1
ATOM 2606 C C . ASP B 1 103 ? -11.267 -12.868 3.645 1.00 26.79 103 ASP B C 1
ATOM 2607 O O . ASP B 1 103 ? -11.965 -13.529 4.389 1.00 24.47 103 ASP B O 1
ATOM 2612 N N . LYS B 1 104 ? -10.721 -13.361 2.542 1.00 23.86 104 LYS B N 1
ATOM 2613 C CA . LYS B 1 104 ? -11.001 -14.746 2.130 1.00 25.61 104 LYS B CA 1
ATOM 2614 C C . LYS B 1 104 ? -10.276 -15.836 2.896 1.00 27.10 104 LYS B C 1
ATOM 2615 O O . LYS B 1 104 ? -10.809 -16.899 3.124 1.00 29.87 104 LYS B O 1
ATOM 2621 N N . LYS B 1 105 ? -9.095 -15.547 3.370 1.00 25.58 105 LYS B N 1
ATOM 2622 C CA . LYS B 1 105 ? -8.218 -16.591 3.866 1.00 26.09 105 LYS B CA 1
ATOM 2623 C C . LYS B 1 105 ? -7.924 -16.593 5.342 1.00 27.89 105 LYS B C 1
ATOM 2624 O O . LYS B 1 105 ? -7.834 -17.664 5.932 1.00 28.97 105 LYS B O 1
ATOM 2630 N N . VAL B 1 106 ? -7.677 -15.448 5.947 1.00 24.93 106 VAL B N 1
ATOM 2631 C CA . VAL B 1 106 ? -7.005 -15.475 7.276 1.00 24.77 106 VAL B CA 1
ATOM 2632 C C . VAL B 1 106 ? -7.935 -16.023 8.367 1.00 26.81 106 VAL B C 1
ATOM 2633 O O . VAL B 1 106 ? -7.558 -16.968 9.115 1.00 29.74 1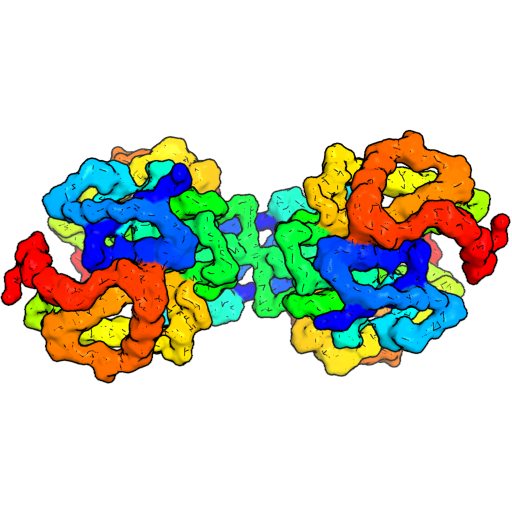06 VAL B O 1
ATOM 2637 N N . TYR B 1 107 ? -9.131 -15.462 8.527 1.00 24.05 107 TYR B N 1
ATOM 2638 C CA . TYR B 1 107 ? -9.971 -15.838 9.620 1.00 26.96 107 TYR B CA 1
ATOM 2639 C C . TYR B 1 107 ? -10.315 -17.346 9.617 1.00 30.42 107 TYR B C 1
ATOM 2640 O O . TYR B 1 107 ? -10.306 -17.970 10.688 1.00 27.40 107 TYR B O 1
ATOM 2649 N N . ALA B 1 108 ? -10.667 -17.866 8.477 1.00 29.57 108 ALA B N 1
ATOM 2650 C CA . ALA B 1 108 ? -11.147 -19.266 8.423 1.00 37.09 108 ALA B CA 1
ATOM 2651 C C . ALA B 1 108 ? -10.104 -20.264 8.930 1.00 35.86 108 ALA B C 1
ATOM 2652 O O . ALA B 1 108 ? -10.419 -21.170 9.731 1.00 35.00 108 ALA B O 1
ATOM 2654 N N . SER B 1 109 ? -8.838 -20.001 8.623 1.00 31.66 109 SER B N 1
ATOM 2655 C CA . SER B 1 109 ? -7.768 -20.790 9.219 1.00 30.34 109 SER B CA 1
ATOM 2656 C C . SER B 1 109 ? -7.452 -20.471 10.670 1.00 30.94 109 SER B C 1
ATOM 2657 O O . SER B 1 109 ? -7.236 -21.392 11.487 1.00 33.34 109 SER B O 1
ATOM 2660 N N . ALA B 1 110 ? -7.382 -19.183 11.036 1.00 28.67 110 ALA B N 1
ATOM 2661 C CA . ALA B 1 110 ? -7.161 -18.769 12.384 1.00 29.71 110 ALA B CA 1
ATOM 2662 C C . ALA B 1 110 ? -8.181 -19.347 13.391 1.00 29.61 110 ALA B C 1
ATOM 2663 O O . ALA B 1 110 ? -7.845 -19.748 14.549 1.00 28.76 110 ALA B O 1
ATOM 2665 N N . ARG B 1 111 ? -9.421 -19.416 12.941 1.00 26.74 111 ARG B N 1
ATOM 2666 C CA . ARG B 1 111 ? -10.512 -19.909 13.802 1.00 29.24 111 ARG B CA 1
ATOM 2667 C C . ARG B 1 111 ? -10.250 -21.385 14.270 1.00 31.51 111 ARG B C 1
ATOM 2668 O O . ARG B 1 111 ? -10.642 -21.773 15.379 1.00 37.01 111 ARG B O 1
ATOM 2676 N N . LEU B 1 112 ? -9.659 -22.166 13.386 1.00 31.91 112 LEU B N 1
ATOM 2677 C CA . LEU B 1 112 ? -9.290 -23.565 13.700 1.00 40.72 112 LEU B CA 1
ATOM 2678 C C . LEU B 1 112 ? -8.165 -23.704 14.762 1.00 41.25 112 LEU B C 1
ATOM 2679 O O . LEU B 1 112 ? -8.021 -24.759 15.372 1.00 40.42 112 LEU B O 1
ATOM 2684 N N . ILE B 1 113 ? -7.419 -22.627 15.014 1.00 34.65 113 ILE B N 1
ATOM 2685 C CA . ILE B 1 113 ? -6.354 -22.650 16.016 1.00 37.15 113 ILE B CA 1
ATOM 2686 C C . ILE B 1 113 ? -6.960 -22.599 17.412 1.00 39.36 113 ILE B C 1
ATOM 2687 O O . ILE B 1 113 ? -6.684 -23.445 18.237 1.00 39.92 113 ILE B O 1
ATOM 2692 N N . TRP B 1 114 ? -7.856 -21.644 17.683 1.00 33.88 114 TRP B N 1
ATOM 2693 C CA . TRP B 1 114 ? -8.398 -21.530 19.000 1.00 30.61 114 TRP B CA 1
ATOM 2694 C C . TRP B 1 114 ? -9.732 -22.223 19.163 1.00 34.51 114 TRP B C 1
ATOM 2695 O O . TRP B 1 114 ? -10.160 -22.441 20.284 1.00 36.86 114 TRP B O 1
ATOM 2706 N N . GLY B 1 115 ? -10.358 -22.611 18.063 1.00 35.17 115 GLY B N 1
ATOM 2707 C CA . GLY B 1 115 ? -11.754 -23.034 18.086 1.00 40.06 115 GLY B CA 1
ATOM 2708 C C . GLY B 1 115 ? -11.998 -24.432 17.576 1.00 39.44 115 GLY B C 1
ATOM 2709 O O . GLY B 1 115 ? -13.128 -24.819 17.373 1.00 40.56 115 GLY B O 1
ATOM 2710 N N . ALA B 1 116 ? -10.930 -25.193 17.409 1.00 42.90 116 ALA B N 1
ATOM 2711 C CA . ALA B 1 116 ? -11.018 -26.591 17.021 1.00 41.65 116 ALA B CA 1
ATOM 2712 C C . ALA B 1 116 ? -9.909 -27.398 17.710 1.00 48.55 116 ALA B C 1
ATOM 2713 O O . ALA B 1 116 ? -8.952 -26.824 18.252 1.00 43.18 116 ALA B O 1
ATOM 2715 N N . LYS B 1 117 ? -10.043 -28.726 17.667 1.00 45.67 117 LYS B N 1
ATOM 2716 C CA . LYS B 1 117 ? -9.087 -29.682 18.246 1.00 48.07 117 LYS B CA 1
ATOM 2717 C C . LYS B 1 117 ? -8.733 -30.713 17.168 1.00 47.36 117 LYS B C 1
ATOM 2718 O O . LYS B 1 117 ? -9.381 -30.785 16.118 1.00 47.40 117 LYS B O 1
ATOM 2720 N N . GLY B 1 118 ? -7.658 -31.472 17.392 1.00 50.55 118 GLY B N 1
ATOM 2721 C CA . GLY B 1 118 ? -7.356 -32.644 16.522 1.00 49.06 118 GLY B CA 1
ATOM 2722 C C . GLY B 1 118 ? -6.751 -32.317 15.187 1.00 49.46 118 GLY B C 1
ATOM 2723 O O . GLY B 1 118 ? -6.030 -31.311 15.067 1.00 46.15 118 GLY B O 1
ATOM 2724 N N . GLU B 1 119 ? -7.085 -33.135 14.177 1.00 44.70 119 GLU B N 1
ATOM 2725 C CA . GLU B 1 119 ? -6.500 -33.051 12.810 1.00 44.17 119 GLU B CA 1
ATOM 2726 C C . GLU B 1 119 ? -6.803 -31.697 12.138 1.00 48.57 119 GLU B C 1
ATOM 2727 O O . GLU B 1 119 ? -5.922 -31.105 11.515 1.00 43.97 119 GLU B O 1
ATOM 2729 N N . GLU B 1 120 ? -8.071 -31.312 12.231 1.00 42.38 120 GLU B N 1
ATOM 2730 C CA . GLU B 1 120 ? -8.642 -30.047 11.746 1.00 50.43 120 GLU B CA 1
ATOM 2731 C C . GLU B 1 120 ? -7.877 -28.818 12.292 1.00 44.91 120 GLU B C 1
ATOM 2732 O O . GLU B 1 120 ? -7.523 -27.897 11.543 1.00 46.82 120 GLU B O 1
ATOM 2738 N N . HIS B 1 121 ? -7.612 -28.853 13.595 1.00 37.62 121 HIS B N 1
ATOM 2739 C CA . HIS B 1 121 ? -6.813 -27.853 14.326 1.00 42.44 121 HIS B CA 1
ATOM 2740 C C . HIS B 1 121 ? -5.408 -27.783 13.808 1.00 39.74 121 HIS B C 1
ATOM 2741 O O . HIS B 1 121 ? -4.896 -26.689 13.579 1.00 39.31 121 HIS B O 1
ATOM 2748 N N . GLU B 1 122 ? -4.751 -28.938 13.608 1.00 41.56 122 GLU B N 1
ATOM 2749 C CA . GLU B 1 122 ? -3.352 -28.929 13.144 1.00 40.41 122 GLU B CA 1
ATOM 2750 C C . GLU B 1 122 ? -3.237 -28.467 11.685 1.00 41.12 122 GLU B C 1
ATOM 2751 O O . GLU B 1 122 ? -2.296 -27.762 11.329 1.00 38.17 122 GLU B O 1
ATOM 2757 N N . ALA B 1 123 ? -4.194 -28.874 10.849 1.00 42.46 123 ALA B N 1
ATOM 2758 C CA . ALA B 1 123 ? -4.261 -28.493 9.436 1.00 41.86 123 ALA B CA 1
ATOM 2759 C C . ALA B 1 123 ? -4.538 -26.947 9.339 1.00 40.21 123 ALA B C 1
ATOM 2760 O O . ALA B 1 123 ? -3.935 -26.270 8.529 1.00 42.73 123 ALA B O 1
ATOM 2762 N N . GLY B 1 124 ? -5.399 -26.446 10.206 1.00 38.89 124 GLY B N 1
ATOM 2763 C CA . GLY B 1 124 ? -5.697 -25.027 10.291 1.00 44.11 124 GLY B CA 1
ATOM 2764 C C . GLY B 1 124 ? -4.468 -24.224 10.665 1.00 38.59 124 GLY B C 1
ATOM 2765 O O . GLY B 1 124 ? -4.221 -23.184 10.077 1.00 30.19 124 GLY B O 1
ATOM 2766 N N . LYS B 1 125 ? -3.677 -24.707 11.650 1.00 34.33 125 LYS B N 1
ATOM 2767 C CA . LYS B 1 125 ? -2.446 -24.032 12.028 1.00 35.50 125 LYS B CA 1
ATOM 2768 C C . LYS B 1 125 ? -1.466 -23.974 10.867 1.00 33.45 125 LYS B C 1
ATOM 2769 O O . LYS B 1 125 ? -0.881 -22.944 10.585 1.00 35.53 125 LYS B O 1
ATOM 2775 N N . LYS B 1 126 ? -1.301 -25.075 10.171 1.00 33.97 126 LYS B N 1
ATOM 2776 C CA . LYS B 1 126 ? -0.447 -25.131 8.994 1.00 35.49 126 LYS B CA 1
ATOM 2777 C C . LYS B 1 126 ? -0.872 -24.214 7.845 1.00 36.59 126 LYS B C 1
ATOM 2778 O O . LYS B 1 126 ? -0.076 -23.518 7.283 1.00 39.21 126 LYS B O 1
ATOM 2781 N N . GLU B 1 127 ? -2.159 -24.232 7.513 1.00 34.13 127 GLU B N 1
ATOM 2782 C CA . GLU B 1 127 ? -2.668 -23.338 6.482 1.00 36.02 127 GLU B CA 1
ATOM 2783 C C . GLU B 1 127 ? -2.503 -21.820 6.926 1.00 30.37 127 GLU B C 1
ATOM 2784 O O . GLU B 1 127 ? -2.138 -21.024 6.100 1.00 33.18 127 GLU B O 1
ATOM 2790 N N . PHE B 1 128 ? -2.824 -21.505 8.183 1.00 31.22 128 PHE B N 1
ATOM 2791 C CA . PHE B 1 128 ? -2.689 -20.151 8.711 1.00 31.42 128 PHE B CA 1
ATOM 2792 C C . PHE B 1 128 ? -1.255 -19.672 8.499 1.00 31.83 128 PHE B C 1
ATOM 2793 O O . PHE B 1 128 ? -0.995 -18.593 8.019 1.00 29.16 128 PHE B O 1
ATOM 2801 N N . ILE B 1 129 ? -0.292 -20.545 8.780 1.00 31.99 129 ILE B N 1
ATOM 2802 C CA . ILE B 1 129 ? 1.123 -20.193 8.574 1.00 32.11 129 ILE B CA 1
ATOM 2803 C C . ILE B 1 129 ? 1.485 -19.941 7.131 1.00 27.31 129 ILE B C 1
ATOM 2804 O O . ILE B 1 129 ? 2.220 -19.008 6.784 1.00 29.48 129 ILE B O 1
ATOM 2809 N N . GLU B 1 130 ? 0.959 -20.764 6.236 1.00 32.79 130 GLU B N 1
ATOM 2810 C CA . GLU B 1 130 ? 1.175 -20.562 4.784 1.00 32.44 130 GLU B CA 1
ATOM 2811 C C . GLU B 1 130 ? 0.597 -19.253 4.279 1.00 33.37 130 GLU B C 1
ATOM 2812 O O . GLU B 1 130 ? 1.220 -18.551 3.503 1.00 31.26 130 GLU B O 1
ATOM 2818 N N . ILE B 1 131 ? -0.580 -18.933 4.786 1.00 31.10 131 ILE B N 1
ATOM 2819 C CA . ILE B 1 131 ? -1.244 -17.638 4.450 1.00 30.08 131 ILE B CA 1
ATOM 2820 C C . ILE B 1 131 ? -0.391 -16.480 4.955 1.00 26.84 131 ILE B C 1
ATOM 2821 O O . ILE B 1 131 ? -0.150 -15.528 4.252 1.00 30.02 131 ILE B O 1
ATOM 2826 N N . LEU B 1 132 ? 0.044 -16.525 6.201 1.00 27.62 132 LEU B N 1
ATOM 2827 C CA . LEU B 1 132 ? 0.941 -15.490 6.693 1.00 28.53 132 LEU B CA 1
ATOM 2828 C C . LEU B 1 132 ? 2.224 -15.356 5.928 1.00 32.84 132 LEU B C 1
ATOM 2829 O O . LEU B 1 132 ? 2.694 -14.244 5.671 1.00 29.43 132 LEU B O 1
ATOM 2834 N N . LYS B 1 133 ? 2.799 -16.473 5.479 1.00 30.45 133 LYS B N 1
ATOM 2835 C CA . LYS B 1 133 ? 3.989 -16.397 4.630 1.00 33.47 133 LYS B CA 1
ATOM 2836 C C . LYS B 1 133 ? 3.767 -15.769 3.289 1.00 30.28 133 LYS B C 1
ATOM 2837 O O . LYS B 1 133 ? 4.599 -15.021 2.811 1.00 31.77 133 LYS B O 1
ATOM 2843 N N . THR B 1 134 ? 2.605 -16.036 2.704 1.00 28.67 134 THR B N 1
ATOM 2844 C CA . THR B 1 134 ? 2.235 -15.331 1.477 1.00 31.61 134 THR B CA 1
ATOM 2845 C C . THR B 1 134 ? 2.173 -13.821 1.729 1.00 29.37 134 THR B C 1
ATOM 2846 O O . THR B 1 134 ? 2.664 -13.038 0.916 1.00 27.91 134 THR B O 1
ATOM 2850 N N . LEU B 1 135 ? 1.505 -13.429 2.826 1.00 28.25 135 LEU B N 1
ATOM 2851 C CA . LEU B 1 135 ? 1.421 -12.023 3.155 1.00 29.39 135 LEU B CA 1
ATOM 2852 C C . LEU B 1 135 ? 2.793 -11.431 3.408 1.00 31.95 135 LEU B C 1
ATOM 2853 O O . LEU B 1 135 ? 3.078 -10.329 2.979 1.00 28.97 135 LEU B O 1
ATOM 2858 N N . GLU B 1 136 ? 3.586 -12.135 4.167 1.00 28.85 136 GLU B N 1
ATOM 2859 C CA . GLU B 1 136 ? 4.951 -11.673 4.461 1.00 31.70 136 GLU B CA 1
ATOM 2860 C C . GLU B 1 136 ? 5.791 -11.511 3.176 1.00 29.66 136 GLU B C 1
ATOM 2861 O O . GLU B 1 136 ? 6.515 -10.547 3.068 1.00 30.52 136 GLU B O 1
ATOM 2867 N N . SER B 1 137 ? 5.632 -12.415 2.207 1.00 29.74 137 SER B N 1
ATOM 2868 C CA . SER B 1 137 ? 6.307 -12.242 0.856 1.00 35.81 137 SER B CA 1
ATOM 2869 C C . SER B 1 137 ? 5.841 -11.008 0.140 1.00 37.23 137 SER B C 1
ATOM 2870 O O . SER B 1 137 ? 6.669 -10.257 -0.429 1.00 33.56 137 SER B O 1
ATOM 2873 N N . GLU B 1 138 ? 4.534 -10.724 0.229 1.00 30.42 138 GLU B N 1
ATOM 2874 C CA . GLU B 1 138 ? 4.042 -9.449 -0.363 1.00 29.53 138 GLU B CA 1
ATOM 2875 C C . GLU B 1 138 ? 4.658 -8.249 0.299 1.00 27.00 138 GLU B C 1
ATOM 2876 O O . GLU B 1 138 ? 4.992 -7.267 -0.370 1.00 27.78 138 GLU B O 1
ATOM 2882 N N . LEU B 1 139 ? 4.690 -8.254 1.629 1.00 26.43 139 LEU B N 1
ATOM 2883 C CA . LEU B 1 139 ? 5.234 -7.108 2.372 1.00 25.84 139 LEU B CA 1
ATOM 2884 C C . LEU B 1 139 ? 6.693 -6.898 1.961 1.00 27.54 139 LEU B C 1
ATOM 2885 O O . LEU B 1 139 ? 7.143 -5.761 1.776 1.00 31.82 139 LEU B O 1
ATOM 2890 N N . GLY B 1 140 ? 7.430 -7.992 1.908 1.00 28.52 140 GLY B N 1
ATOM 2891 C CA . GLY B 1 140 ? 8.886 -7.905 1.532 1.00 32.79 140 GLY B CA 1
ATOM 2892 C C . GLY B 1 140 ? 9.646 -7.141 2.575 1.00 31.70 140 GLY B C 1
ATOM 2893 O O . GLY B 1 140 ? 9.442 -7.321 3.767 1.00 35.76 140 GLY B O 1
ATOM 2894 N N . ASP B 1 141 ? 10.463 -6.212 2.098 1.00 32.43 141 ASP B N 1
ATOM 2895 C CA . ASP B 1 141 ? 11.297 -5.390 2.975 1.00 33.86 141 ASP B CA 1
ATOM 2896 C C . ASP B 1 141 ? 10.705 -4.003 3.157 1.00 36.33 141 ASP B C 1
ATOM 2897 O O . ASP B 1 141 ? 11.341 -3.135 3.724 1.00 34.42 141 ASP B O 1
ATOM 2902 N N . LYS B 1 142 ? 9.452 -3.819 2.720 1.00 32.56 142 LYS B N 1
ATOM 2903 C CA . LYS B 1 142 ? 8.785 -2.506 2.925 1.00 34.92 142 LYS B CA 1
ATOM 2904 C C . LYS B 1 142 ? 8.418 -2.250 4.352 1.00 26.96 142 LYS B C 1
ATOM 2905 O O . LYS B 1 142 ? 8.192 -3.177 5.170 1.00 27.41 142 LYS B O 1
ATOM 2911 N N . THR B 1 143 ? 8.280 -0.990 4.731 1.00 24.65 143 THR B N 1
ATOM 2912 C CA . THR B 1 143 ? 7.914 -0.620 6.077 1.00 23.39 143 THR B CA 1
ATOM 2913 C C . THR B 1 143 ? 6.410 -1.011 6.347 1.00 27.62 143 THR B C 1
ATOM 2914 O O . THR B 1 143 ? 6.129 -1.559 7.393 1.00 26.68 143 THR B O 1
ATOM 2918 N N . TYR B 1 144 ? 5.548 -0.725 5.370 1.00 28.20 144 TYR B N 1
ATOM 2919 C CA . TYR B 1 144 ? 4.146 -1.088 5.435 1.00 27.13 144 TYR B CA 1
ATOM 2920 C C . TYR B 1 144 ? 3.754 -1.780 4.195 1.00 26.63 144 TYR B C 1
ATOM 2921 O O . TYR B 1 144 ? 4.429 -1.751 3.156 1.00 28.31 144 TYR B O 1
ATOM 2930 N N . PHE B 1 145 ? 2.599 -2.429 4.230 1.00 26.79 145 PHE B N 1
ATOM 2931 C CA . PHE B 1 145 ? 2.098 -2.956 3.042 1.00 23.87 145 PHE B CA 1
ATOM 2932 C C . PHE B 1 145 ? 1.846 -1.837 2.058 1.00 27.92 145 PHE B C 1
ATOM 2933 O O . PHE B 1 145 ? 1.994 -2.022 0.877 1.00 32.91 145 PHE B O 1
ATOM 2941 N N . GLY B 1 146 ? 1.452 -0.700 2.585 1.00 32.11 146 GLY B N 1
ATOM 2942 C CA . GLY B 1 146 ? 1.263 0.515 1.779 1.00 43.83 146 GLY B CA 1
ATOM 2943 C C . GLY B 1 146 ? 2.589 1.183 1.361 1.00 45.44 146 GLY B C 1
ATOM 2944 O O . GLY B 1 146 ? 2.538 2.286 0.869 1.00 45.09 146 GLY B O 1
ATOM 2945 N N . GLY B 1 147 ? 3.744 0.501 1.531 1.00 40.27 147 GLY B N 1
ATOM 2946 C CA . GLY B 1 147 ? 5.071 1.014 1.132 1.00 37.53 147 GLY B CA 1
ATOM 2947 C C . GLY B 1 147 ? 5.593 1.853 2.235 1.00 30.43 147 GLY B C 1
ATOM 2948 O O . GLY B 1 147 ? 5.736 1.404 3.376 1.00 30.98 147 GLY B O 1
ATOM 2949 N N . GLU B 1 148 ? 5.905 3.124 1.939 1.00 33.28 148 GLU B N 1
ATOM 2950 C CA . GLU B 1 148 ? 6.304 4.079 3.000 1.00 27.76 148 GLU B CA 1
ATOM 2951 C C . GLU B 1 148 ? 5.129 4.581 3.816 1.00 31.68 148 GLU B C 1
ATOM 2952 O O . GLU B 1 148 ? 5.314 5.138 4.855 1.00 31.31 148 GLU B O 1
ATOM 2954 N N . THR B 1 149 ? 3.888 4.408 3.358 1.00 28.63 149 THR B N 1
ATOM 2955 C CA . THR B 1 149 ? 2.756 4.970 4.145 1.00 30.80 149 THR B CA 1
ATOM 2956 C C . THR B 1 149 ? 1.826 3.825 4.631 1.00 22.99 149 THR B C 1
ATOM 2957 O O . THR B 1 149 ? 1.531 2.905 3.896 1.00 29.10 149 THR B O 1
ATOM 2961 N N . PHE B 1 150 ? 1.367 3.935 5.827 1.00 21.07 150 PHE B N 1
ATOM 2962 C CA . PHE B 1 150 ? 0.423 3.072 6.470 1.00 24.60 150 PHE B CA 1
ATOM 2963 C C . PHE B 1 150 ? -0.914 3.218 5.793 1.00 26.18 150 PHE B C 1
ATOM 2964 O O . PHE B 1 150 ? -1.437 4.352 5.675 1.00 26.47 150 PHE B O 1
ATOM 2972 N N . GLY B 1 151 ? -1.462 2.107 5.357 1.00 24.38 151 GLY B N 1
ATOM 2973 C CA . GLY B 1 151 ? -2.713 2.202 4.598 1.00 26.34 151 GLY B CA 1
ATOM 2974 C C . GLY B 1 151 ? -3.705 1.081 4.724 1.00 22.05 151 GLY B C 1
ATOM 2975 O O . GLY B 1 151 ? -3.670 0.274 5.661 1.00 22.82 151 GLY B O 1
ATOM 2976 N N . TYR B 1 152 ? -4.579 1.028 3.729 1.00 21.66 152 TYR B N 1
ATOM 2977 C CA . TYR B 1 152 ? -5.645 0.056 3.626 1.00 22.48 152 TYR B CA 1
ATOM 2978 C C . TYR B 1 152 ? -5.251 -1.386 3.969 1.00 20.50 152 TYR B C 1
ATOM 2979 O O . TYR B 1 152 ? -5.911 -2.029 4.757 1.00 20.82 152 TYR B O 1
ATOM 2988 N N . VAL B 1 153 ? -4.199 -1.874 3.344 1.00 22.61 153 VAL B N 1
ATOM 2989 C CA . VAL B 1 153 ? -3.780 -3.288 3.604 1.00 19.62 153 VAL B CA 1
ATOM 2990 C C . VAL B 1 153 ? -3.253 -3.501 5.007 1.00 21.53 153 VAL B C 1
ATOM 2991 O O . VAL B 1 153 ? -3.622 -4.534 5.671 1.00 21.35 153 VAL B O 1
ATOM 2995 N N . ASP B 1 154 ? -2.474 -2.568 5.517 1.00 20.29 154 ASP B N 1
ATOM 2996 C CA . ASP B 1 154 ? -2.069 -2.616 6.908 1.00 21.70 154 ASP B CA 1
ATOM 2997 C C . ASP B 1 154 ? -3.234 -2.672 7.884 1.00 22.54 154 ASP B C 1
ATOM 2998 O O . ASP B 1 154 ? -3.302 -3.503 8.730 1.00 21.52 154 ASP B O 1
ATOM 3003 N N . ILE B 1 155 ? -4.233 -1.816 7.658 1.00 19.05 155 ILE B N 1
ATOM 3004 C CA . ILE B 1 155 ? -5.407 -1.788 8.452 1.00 20.55 155 ILE B CA 1
ATOM 3005 C C . ILE B 1 155 ? -6.184 -3.127 8.332 1.00 20.33 155 ILE B C 1
ATOM 3006 O O . ILE B 1 155 ? -6.693 -3.588 9.347 1.00 20.72 155 ILE B O 1
ATOM 3011 N N . ALA B 1 156 ? -6.245 -3.671 7.151 1.00 21.84 156 ALA B N 1
ATOM 3012 C CA . ALA B 1 156 ? -7.015 -4.914 6.892 1.00 20.63 156 ALA B CA 1
ATOM 3013 C C . ALA B 1 156 ? -6.466 -6.061 7.745 1.00 23.78 156 ALA B C 1
ATOM 3014 O O . ALA B 1 156 ? -7.235 -6.901 8.205 1.00 24.04 156 ALA B O 1
ATOM 3016 N N . LEU B 1 157 ? -5.136 -6.080 7.916 1.00 22.07 157 LEU B N 1
ATOM 3017 C CA . LEU B 1 157 ? -4.445 -7.202 8.619 1.00 22.36 157 LEU B CA 1
ATOM 3018 C C . LEU B 1 157 ? -4.194 -6.969 10.077 1.00 23.13 157 LEU B C 1
ATOM 3019 O O . LEU B 1 157 ? -4.231 -7.907 10.843 1.00 23.56 157 LEU B O 1
ATOM 3024 N N . ILE B 1 158 ? -4.027 -5.712 10.510 1.00 23.95 158 ILE B N 1
ATOM 3025 C CA . ILE B 1 158 ? -3.476 -5.429 11.872 1.00 21.72 158 ILE B CA 1
ATOM 3026 C C . ILE B 1 158 ? -4.391 -5.840 12.964 1.00 23.75 158 ILE B C 1
ATOM 3027 O O . ILE B 1 158 ? -3.880 -6.241 13.989 1.00 25.45 158 ILE B O 1
ATOM 3032 N N . GLY B 1 159 ? -5.735 -5.884 12.754 1.00 20.23 159 GLY B N 1
ATOM 3033 C CA . GLY B 1 159 ? -6.614 -6.346 13.752 1.00 21.58 159 GLY B CA 1
ATOM 3034 C C . GLY B 1 159 ? -6.315 -7.796 14.168 1.00 22.24 159 GLY B C 1
ATOM 3035 O O . GLY B 1 159 ? -6.387 -8.096 15.364 1.00 26.18 159 GLY B O 1
ATOM 3036 N N . PHE B 1 160 ? -5.958 -8.619 13.199 1.00 21.99 160 PHE B N 1
ATOM 3037 C CA . PHE B 1 160 ? -5.594 -10.021 13.457 1.00 25.65 160 PHE B CA 1
ATOM 3038 C C . PHE B 1 160 ? -4.330 -10.101 14.344 1.00 27.49 160 PHE B C 1
ATOM 3039 O O . PHE B 1 160 ? -4.222 -11.005 15.156 1.00 22.56 160 PHE B O 1
ATOM 3047 N N . TYR B 1 161 ? -3.442 -9.097 14.281 1.00 26.67 161 TYR B N 1
ATOM 3048 C CA . TYR B 1 161 ? -2.225 -9.060 15.152 1.00 27.06 161 TYR B CA 1
ATOM 3049 C C . TYR B 1 161 ? -2.546 -9.062 16.626 1.00 28.91 161 TYR B C 1
ATOM 3050 O O . TYR B 1 161 ? -1.860 -9.702 17.428 1.00 26.10 161 TYR B O 1
ATOM 3059 N N . SER B 1 162 ? -3.603 -8.345 17.041 1.00 25.30 162 SER B N 1
ATOM 3060 C CA . SER B 1 162 ? -4.031 -8.406 18.436 1.00 25.23 162 SER B CA 1
ATOM 3061 C C . SER B 1 162 ? -4.322 -9.792 18.965 1.00 23.99 162 SER B C 1
ATOM 3062 O O . SER B 1 162 ? -4.246 -10.019 20.168 1.00 28.87 162 SER B O 1
ATOM 3065 N N . TRP B 1 163 ? -4.697 -10.677 18.076 1.00 23.33 163 TRP B N 1
ATOM 3066 C CA . TRP B 1 163 ? -4.984 -12.069 18.396 1.00 26.05 163 TRP B CA 1
ATOM 3067 C C . TRP B 1 163 ? -3.745 -12.985 18.318 1.00 29.50 163 TRP B C 1
ATOM 3068 O O . TRP B 1 163 ? -3.837 -14.172 18.623 1.00 27.33 163 TRP B O 1
ATOM 3079 N N . PHE B 1 164 ? -2.611 -12.500 17.846 1.00 25.05 164 PHE B N 1
ATOM 3080 C CA . PHE B 1 164 ? -1.479 -13.424 17.666 1.00 26.43 164 PHE B CA 1
ATOM 3081 C C . PHE B 1 164 ? -0.973 -14.115 18.950 1.00 28.46 164 PHE B C 1
ATOM 3082 O O . PHE B 1 164 ? -0.665 -15.296 18.904 1.00 28.42 164 PHE B O 1
ATOM 3090 N N . GLU B 1 165 ? -1.015 -13.416 20.053 1.00 29.52 165 GLU B N 1
ATOM 3091 C CA . GLU B 1 165 ? -0.602 -14.033 21.327 1.00 34.38 165 GLU B CA 1
ATOM 3092 C C . GLU B 1 165 ? -1.561 -15.173 21.674 1.00 37.95 165 GLU B C 1
ATOM 3093 O O . GLU B 1 165 ? -1.138 -16.265 22.034 1.00 32.00 165 GLU B O 1
ATOM 3099 N N . ALA B 1 166 ? -2.841 -14.934 21.498 1.00 30.03 166 ALA B N 1
ATOM 3100 C CA . ALA B 1 166 ? -3.843 -15.980 21.637 1.00 27.97 166 ALA B CA 1
ATOM 3101 C C . ALA B 1 166 ? -3.653 -17.134 20.692 1.00 26.99 166 ALA B C 1
ATOM 3102 O O . ALA B 1 166 ? -3.760 -18.329 21.089 1.00 33.21 166 ALA B O 1
ATOM 3104 N N . TYR B 1 167 ? -3.360 -16.871 19.444 1.00 28.59 167 TYR B N 1
ATOM 3105 C CA . TYR B 1 167 ? -3.180 -17.947 18.463 1.00 26.84 167 TYR B CA 1
ATOM 3106 C C . TYR B 1 167 ? -1.959 -18.804 18.902 1.00 33.92 167 TYR B C 1
ATOM 3107 O O . TYR B 1 167 ? -1.997 -20.020 18.836 1.00 29.65 167 TYR B O 1
ATOM 3116 N N . GLU B 1 168 ? -0.884 -18.142 19.292 1.00 29.39 168 GLU B N 1
ATOM 3117 C CA . GLU B 1 168 ? 0.389 -18.867 19.760 1.00 32.94 168 GLU B CA 1
ATOM 3118 C C . GLU B 1 168 ? 0.116 -19.705 21.024 1.00 32.75 168 GLU B C 1
ATOM 3119 O O . GLU B 1 168 ? 0.561 -20.851 21.116 1.00 37.97 168 GLU B O 1
ATOM 3125 N N . LYS B 1 169 ? -0.676 -19.160 21.950 1.00 32.37 169 LYS B N 1
ATOM 3126 C CA . LYS B 1 169 ? -1.049 -19.860 23.182 1.00 37.00 169 LYS B CA 1
ATOM 3127 C C . LYS B 1 169 ? -1.930 -21.038 22.867 1.00 41.88 169 LYS B C 1
ATOM 3128 O O . LYS B 1 169 ? -1.602 -22.150 23.237 1.00 34.66 169 LYS B O 1
ATOM 3134 N N . PHE B 1 170 ? -3.043 -20.830 22.159 1.00 34.58 170 PHE B N 1
ATOM 3135 C CA . PHE B 1 170 ? -3.969 -21.927 21.877 1.00 33.11 170 PHE B CA 1
ATOM 3136 C C . PHE B 1 170 ? -3.520 -22.850 20.806 1.00 34.36 170 PHE B C 1
ATOM 3137 O O . PHE B 1 170 ? -4.031 -23.971 20.655 1.00 38.80 170 PHE B O 1
ATOM 3145 N N . GLY B 1 171 ? -2.531 -22.457 20.031 1.00 32.83 171 GLY B N 1
ATOM 3146 C CA . GLY B 1 171 ? -1.979 -23.368 19.010 1.00 33.57 171 GLY B CA 1
ATOM 3147 C C . GLY B 1 171 ? -0.625 -23.987 19.383 1.00 35.55 171 GLY B C 1
ATOM 3148 O O . GLY B 1 171 ? -0.045 -24.696 18.537 1.00 41.64 171 GLY B O 1
ATOM 3149 N N . SER B 1 172 ? -0.105 -23.599 20.551 1.00 37.83 172 SER B N 1
ATOM 3150 C CA . SER B 1 172 ? 1.234 -23.968 21.036 1.00 41.74 172 SER B CA 1
ATOM 3151 C C . SER B 1 172 ? 2.277 -23.844 19.966 1.00 43.92 172 SER B C 1
ATOM 3152 O O . SER B 1 172 ? 2.878 -24.845 19.586 1.00 41.87 172 SER B O 1
ATOM 3155 N N . PHE B 1 173 ? 2.437 -22.656 19.391 1.00 41.29 173 PHE B N 1
ATOM 3156 C CA . PHE B 1 173 ? 3.418 -22.452 18.317 1.00 37.27 173 PHE B CA 1
ATOM 3157 C C . PHE B 1 173 ? 3.836 -20.994 18.306 1.00 36.96 173 PHE B C 1
ATOM 3158 O O . PHE B 1 173 ? 3.306 -20.171 19.099 1.00 37.96 173 PHE B O 1
ATOM 3166 N N . SER B 1 174 ? 4.786 -20.671 17.429 1.00 39.24 174 SER B N 1
ATOM 3167 C CA . SER B 1 174 ? 5.399 -19.355 17.352 1.00 37.96 174 SER B CA 1
ATOM 3168 C C . SER B 1 174 ? 5.367 -18.753 15.953 1.00 40.00 174 SER B C 1
ATOM 3169 O O . SER B 1 174 ? 5.907 -19.316 14.988 1.00 34.09 174 SER B O 1
ATOM 3172 N N . ILE B 1 175 ? 4.673 -17.636 15.843 1.00 33.51 175 ILE B N 1
ATOM 3173 C CA . ILE B 1 175 ? 4.508 -17.014 14.539 1.00 32.92 175 ILE B CA 1
ATOM 3174 C C . ILE B 1 175 ? 5.771 -16.276 14.234 1.00 29.11 175 ILE B C 1
ATOM 3175 O O . ILE B 1 175 ? 6.180 -16.228 13.087 1.00 34.09 175 ILE B O 1
ATOM 3180 N N . GLU B 1 176 ? 6.391 -15.694 15.271 1.00 32.90 176 GLU B N 1
ATOM 3181 C CA . GLU B 1 176 ? 7.678 -15.005 15.103 1.00 34.74 176 GLU B CA 1
ATOM 3182 C C . GLU B 1 176 ? 8.775 -15.894 14.518 1.00 37.67 176 GLU B C 1
ATOM 3183 O O . GLU B 1 176 ? 9.556 -15.454 13.684 1.00 32.61 176 GLU B O 1
ATOM 3189 N N . ALA B 1 177 ? 8.749 -17.184 14.879 1.00 39.40 177 ALA B N 1
ATOM 3190 C CA . ALA B 1 177 ? 9.708 -18.136 14.305 1.00 43.98 177 ALA B CA 1
ATOM 3191 C C . ALA B 1 177 ? 9.471 -18.340 12.838 1.00 45.14 177 ALA B C 1
ATOM 3192 O O . ALA B 1 177 ? 10.409 -18.558 12.089 1.00 47.83 177 ALA B O 1
ATOM 3194 N N . GLU B 1 178 ? 8.206 -18.330 12.426 1.00 37.96 178 GLU B N 1
ATOM 3195 C CA . GLU B 1 178 ? 7.875 -18.578 11.020 1.00 40.02 178 GLU B CA 1
ATOM 3196 C C . GLU B 1 178 ? 7.995 -17.354 10.136 1.00 37.93 178 GLU B C 1
ATOM 3197 O O . GLU B 1 178 ? 8.389 -17.446 8.984 1.00 35.98 178 GLU B O 1
ATOM 3203 N N . CYS B 1 179 ? 7.578 -16.224 10.679 1.00 33.07 179 CYS B N 1
ATOM 3204 C CA . CYS B 1 179 ? 7.391 -15.000 9.898 1.00 30.48 179 CYS B CA 1
ATOM 3205 C C . CYS B 1 179 ? 7.951 -13.809 10.672 1.00 28.63 179 CYS B C 1
ATOM 3206 O O . CYS B 1 179 ? 7.169 -12.929 11.190 1.00 28.87 179 CYS B O 1
ATOM 3209 N N . PRO B 1 180 ? 9.269 -13.721 10.785 1.00 32.69 180 PRO B N 1
ATOM 3210 C CA . PRO B 1 180 ? 9.803 -12.623 11.646 1.00 31.77 180 PRO B CA 1
ATOM 3211 C C . PRO B 1 180 ? 9.515 -11.244 11.069 1.00 26.37 180 PRO B C 1
ATOM 3212 O O . PRO B 1 180 ? 9.356 -10.304 11.843 1.00 28.09 180 PRO B O 1
ATOM 3216 N N . LYS B 1 181 ? 9.486 -11.101 9.744 1.00 29.37 181 LYS B N 1
ATOM 3217 C CA . LYS B 1 181 ? 9.294 -9.769 9.166 1.00 32.58 181 LYS B CA 1
ATOM 3218 C C . LYS B 1 181 ? 7.870 -9.315 9.366 1.00 28.84 181 LYS B C 1
ATOM 3219 O O . LYS B 1 181 ? 7.658 -8.144 9.594 1.00 28.54 181 LYS B O 1
ATOM 3225 N N . LEU B 1 182 ? 6.931 -10.254 9.358 1.00 28.21 182 LEU B N 1
ATOM 3226 C CA . LEU B 1 182 ? 5.548 -9.901 9.638 1.00 30.14 182 LEU B CA 1
ATOM 3227 C C . LEU B 1 182 ? 5.371 -9.481 11.099 1.00 28.00 182 LEU B C 1
ATOM 3228 O O . LEU B 1 182 ? 4.696 -8.490 11.421 1.00 27.29 182 LEU B O 1
ATOM 3233 N N . ILE B 1 183 ? 6.050 -10.166 12.030 1.00 26.49 183 ILE B N 1
ATOM 3234 C CA . ILE B 1 183 ? 6.069 -9.728 13.411 1.00 27.62 183 ILE B CA 1
ATOM 3235 C C . ILE B 1 183 ? 6.696 -8.376 13.639 1.00 25.21 183 ILE B C 1
ATOM 3236 O O . ILE B 1 183 ? 6.113 -7.533 14.389 1.00 27.86 183 ILE B O 1
ATOM 3241 N N . ALA B 1 184 ? 7.797 -8.090 12.954 1.00 26.86 184 ALA B N 1
ATOM 3242 C CA . ALA B 1 184 ? 8.387 -6.737 13.028 1.00 25.96 184 ALA B CA 1
ATOM 3243 C C . ALA B 1 184 ? 7.343 -5.665 12.572 1.00 25.82 184 ALA B C 1
ATOM 3244 O O . ALA B 1 184 ? 7.240 -4.555 13.161 1.00 28.28 184 ALA B O 1
ATOM 3246 N N . TRP B 1 185 ? 6.687 -5.978 11.471 1.00 26.00 185 TRP B N 1
ATOM 3247 C CA . TRP B 1 185 ? 5.650 -5.069 10.909 1.00 26.09 185 TRP B CA 1
ATOM 3248 C C . TRP B 1 185 ? 4.592 -4.803 11.998 1.00 21.14 185 TRP B C 1
ATOM 3249 O O . TRP B 1 185 ? 4.130 -3.662 12.154 1.00 25.47 185 TRP B O 1
ATOM 3260 N N . GLY B 1 186 ? 4.039 -5.865 12.574 1.00 23.68 186 GLY B N 1
ATOM 3261 C CA . GLY B 1 186 ? 3.002 -5.733 13.598 1.00 23.34 186 GLY B CA 1
ATOM 3262 C C . GLY B 1 186 ? 3.405 -4.919 14.815 1.00 26.49 186 GLY B C 1
ATOM 3263 O O . GLY B 1 186 ? 2.669 -4.001 15.263 1.00 25.28 186 GLY B O 1
ATOM 3264 N N . LYS B 1 187 ? 4.671 -5.119 15.280 1.00 27.27 187 LYS B N 1
ATOM 3265 C CA . LYS B 1 187 ? 5.178 -4.282 16.347 1.00 30.06 187 LYS B CA 1
ATOM 3266 C C . LYS B 1 187 ? 5.292 -2.848 16.003 1.00 24.91 187 LYS B C 1
ATOM 3267 O O . LYS B 1 187 ? 4.959 -1.937 16.786 1.00 42.04 187 LYS B O 1
ATOM 3273 N N . ARG B 1 188 ? 5.651 -2.604 14.748 1.00 26.99 188 ARG B N 1
ATOM 3274 C CA . ARG B 1 188 ? 5.770 -1.244 14.235 1.00 30.50 188 ARG B CA 1
ATOM 3275 C C . ARG B 1 188 ? 4.406 -0.546 14.140 1.00 35.45 188 ARG B C 1
ATOM 3276 O O . ARG B 1 188 ? 4.285 0.629 14.487 1.00 38.18 188 ARG B O 1
ATOM 3284 N N . CYS B 1 189 ? 3.385 -1.264 13.672 1.00 32.98 189 CYS B N 1
ATOM 3285 C CA . CYS B 1 189 ? 2.023 -0.678 13.534 1.00 29.03 189 CYS B CA 1
ATOM 3286 C C . CYS B 1 189 ? 1.405 -0.379 14.873 1.00 25.23 189 CYS B C 1
ATOM 3287 O O . CYS B 1 189 ? 0.691 0.649 15.009 1.00 30.50 189 CYS B O 1
ATOM 3290 N N . VAL B 1 190 ? 1.609 -1.213 15.884 1.00 26.59 190 VAL B N 1
ATOM 3291 C CA . VAL B 1 190 ? 1.038 -0.987 17.228 1.00 28.75 190 VAL B CA 1
ATOM 3292 C C . VAL B 1 190 ? 1.605 0.203 17.968 1.00 31.22 190 VAL B C 1
ATOM 3293 O O . VAL B 1 190 ? 0.969 0.715 18.846 1.00 32.40 190 VAL B O 1
ATOM 3297 N N . GLU B 1 191 ? 2.713 0.733 17.509 1.00 27.48 191 GLU B N 1
ATOM 3298 C CA . GLU B 1 191 ? 3.184 2.070 17.932 1.00 34.57 191 GLU B CA 1
ATOM 3299 C C . GLU B 1 191 ? 2.396 3.242 17.378 1.00 32.88 191 GLU B C 1
ATOM 3300 O O . GLU B 1 191 ? 2.537 4.332 17.900 1.00 32.82 191 GLU B O 1
ATOM 3306 N N . ARG B 1 192 ? 1.644 3.060 16.300 1.00 28.49 192 ARG B N 1
ATOM 3307 C CA . ARG B 1 192 ? 0.865 4.189 15.709 1.00 27.18 192 ARG B CA 1
ATOM 3308 C C . ARG B 1 192 ? -0.262 4.426 16.682 1.00 25.26 192 ARG B C 1
ATOM 3309 O O . ARG B 1 192 ? -0.943 3.489 17.149 1.00 26.33 192 ARG B O 1
ATOM 3317 N N . GLU B 1 193 ? -0.484 5.669 17.032 1.00 26.91 193 GLU B N 1
ATOM 3318 C CA . GLU B 1 193 ? -1.518 5.990 17.986 1.00 27.66 193 GLU B CA 1
ATOM 3319 C C . GLU B 1 193 ? -2.936 5.427 17.563 1.00 27.04 193 GLU B C 1
ATOM 3320 O O . GLU B 1 193 ? -3.660 4.962 18.409 1.00 26.97 193 GLU B O 1
ATOM 3323 N N . SER B 1 194 ? -3.302 5.522 16.294 1.00 25.93 194 SER B N 1
ATOM 3324 C CA . SER B 1 194 ? -4.596 5.005 15.794 1.00 29.23 194 SER B CA 1
ATOM 3325 C C . SER B 1 194 ? -4.776 3.545 16.135 1.00 28.18 194 SER B C 1
ATOM 3326 O O . SER B 1 194 ? -5.811 3.069 16.569 1.00 27.85 194 SER B O 1
ATOM 3329 N N . VAL B 1 195 ? -3.705 2.790 15.898 1.00 23.76 195 VAL B N 1
ATOM 3330 C CA . VAL B 1 195 ? -3.676 1.372 16.174 1.00 20.27 195 VAL B CA 1
ATOM 3331 C C . VAL B 1 195 ? -3.677 1.063 17.683 1.00 25.09 195 VAL B C 1
ATOM 3332 O O . VAL B 1 195 ? -4.463 0.212 18.194 1.00 23.06 195 VAL B O 1
ATOM 3336 N N . ALA B 1 196 ? -2.813 1.725 18.443 1.00 22.14 196 ALA B N 1
ATOM 3337 C CA . ALA B 1 196 ? -2.749 1.444 19.868 1.00 26.22 196 ALA B CA 1
ATOM 3338 C C . ALA B 1 196 ? -4.068 1.759 20.561 1.00 25.98 196 ALA B C 1
ATOM 3339 O O . ALA B 1 196 ? -4.474 1.059 21.476 1.00 27.85 196 ALA B O 1
ATOM 3341 N N . LYS B 1 197 ? -4.786 2.774 20.084 1.00 26.41 197 LYS B N 1
ATOM 3342 C CA . LYS B 1 197 ? -6.083 3.165 20.687 1.00 28.31 197 LYS B CA 1
ATOM 3343 C C . LYS B 1 197 ? -7.189 2.156 20.357 1.00 26.48 197 LYS B C 1
ATOM 3344 O O . LYS B 1 197 ? -8.057 1.907 21.165 1.00 29.36 197 LYS B O 1
ATOM 3348 N N . SER B 1 198 ? -7.078 1.511 19.208 1.00 23.78 198 SER B N 1
ATOM 3349 C CA . SER B 1 198 ? -8.131 0.663 18.669 1.00 22.04 198 SER B CA 1
ATOM 3350 C C . SER B 1 198 ? -8.051 -0.794 18.986 1.00 25.42 198 SER B C 1
ATOM 3351 O O . SER B 1 198 ? -9.091 -1.467 19.083 1.00 25.37 198 SER B O 1
ATOM 3354 N N . LEU B 1 199 ? -6.844 -1.326 19.173 1.00 24.33 199 LEU B N 1
ATOM 3355 C CA . LEU B 1 199 ? -6.693 -2.728 19.476 1.00 24.82 199 LEU B CA 1
ATOM 3356 C C . LEU B 1 199 ? -6.872 -2.994 20.976 1.00 26.17 199 LEU B C 1
ATOM 3357 O O . LEU B 1 199 ? -6.355 -2.284 21.790 1.00 24.98 199 LEU B O 1
ATOM 3362 N N . PRO B 1 200 ? -7.604 -4.047 21.330 1.00 26.78 200 PRO B N 1
ATOM 3363 C CA . PRO B 1 200 ? -7.554 -4.439 22.707 1.00 28.66 200 PRO B CA 1
ATOM 3364 C C . PRO B 1 200 ? -6.171 -4.943 23.078 1.00 29.12 200 PRO B C 1
ATOM 3365 O O . PRO B 1 200 ? -5.410 -5.460 22.211 1.00 28.19 200 PRO B O 1
ATOM 3369 N N . ASP B 1 201 ? -5.936 -4.949 24.392 1.00 29.48 201 ASP B N 1
ATOM 3370 C CA . ASP B 1 201 ? -4.777 -5.592 24.974 1.00 33.60 201 ASP B CA 1
ATOM 3371 C C . ASP B 1 201 ? -4.772 -7.067 24.585 1.00 25.56 201 ASP B C 1
ATOM 3372 O O . ASP B 1 201 ? -5.829 -7.773 24.676 1.00 28.05 201 ASP B O 1
ATOM 3377 N N . SER B 1 202 ? -3.609 -7.578 24.122 1.00 27.14 202 SER B N 1
ATOM 3378 C CA . SER B 1 202 ? -3.519 -9.030 23.731 1.00 29.59 202 SER B CA 1
ATOM 3379 C C . SER B 1 202 ? -3.951 -9.936 24.857 1.00 27.21 202 SER B C 1
ATOM 3380 O O . SER B 1 202 ? -4.544 -11.059 24.642 1.00 28.66 202 SER B O 1
ATOM 3383 N N . GLU B 1 203 ? -3.636 -9.525 26.075 1.00 31.69 203 GLU B N 1
ATOM 3384 C CA . GLU B 1 203 ? -3.989 -10.325 27.252 1.00 33.08 203 GLU B CA 1
ATOM 3385 C C . GLU B 1 203 ? -5.456 -10.357 27.479 1.00 29.17 203 GLU B C 1
ATOM 3386 O O . GLU B 1 203 ? -6.010 -11.409 27.926 1.00 33.18 203 GLU B O 1
ATOM 3392 N N . LYS B 1 204 ? -6.156 -9.239 27.201 1.00 27.61 204 LYS B N 1
ATOM 3393 C CA . LYS B 1 204 ? -7.634 -9.236 27.339 1.00 27.21 204 LYS B CA 1
ATOM 3394 C C . LYS B 1 204 ? -8.302 -10.271 26.397 1.00 26.51 204 LYS B C 1
ATOM 3395 O O . LYS B 1 204 ? -9.225 -11.057 26.786 1.00 28.84 204 LYS B O 1
ATOM 3401 N N . ILE B 1 205 ? -7.769 -10.380 25.191 1.00 24.71 205 ILE B N 1
ATOM 3402 C CA . ILE B 1 205 ? -8.195 -11.416 24.238 1.00 26.30 205 ILE B CA 1
ATOM 3403 C C . ILE B 1 205 ? -7.938 -12.824 24.771 1.00 31.66 205 ILE B C 1
ATOM 3404 O O . ILE B 1 205 ? -8.839 -13.716 24.764 1.00 28.96 205 ILE B O 1
ATOM 3409 N N . ILE B 1 206 ? -6.707 -13.051 25.226 1.00 30.73 206 ILE B N 1
ATOM 3410 C CA . ILE B 1 206 ? -6.419 -14.403 25.806 1.00 34.15 206 ILE B CA 1
ATOM 3411 C C . ILE B 1 206 ? -7.419 -14.754 26.908 1.00 30.30 206 ILE B C 1
ATOM 3412 O O . ILE B 1 206 ? -7.934 -15.893 26.932 1.00 32.68 206 ILE B O 1
ATOM 3417 N N . LYS B 1 207 ? -7.693 -13.780 27.801 1.00 29.20 207 LYS B N 1
ATOM 3418 C CA . LYS B 1 207 ? -8.622 -14.010 28.968 1.00 29.22 207 LYS B CA 1
ATOM 3419 C C . LYS B 1 207 ? -10.023 -14.305 28.565 1.00 30.46 207 LYS B C 1
ATOM 3420 O O . LYS B 1 207 ? -10.676 -15.109 29.148 1.00 30.68 207 LYS B O 1
ATOM 3426 N N . PHE B 1 208 ? -10.411 -13.768 27.391 1.00 31.40 208 PHE B N 1
ATOM 3427 C CA . PHE B 1 208 ? -11.762 -13.963 26.811 1.00 30.92 208 PHE B CA 1
ATOM 3428 C C . PHE B 1 208 ? -11.990 -15.282 26.046 1.00 25.54 208 PHE B C 1
ATOM 3429 O O . PHE B 1 208 ? -13.113 -15.750 25.972 1.00 31.00 208 PHE B O 1
ATOM 3437 N N . VAL B 1 209 ? -10.933 -15.897 25.533 1.00 28.16 209 VAL B N 1
ATOM 3438 C CA . VAL B 1 209 ? -11.136 -17.072 24.653 1.00 29.92 209 VAL B CA 1
ATOM 3439 C C . VAL B 1 209 ? -11.991 -18.163 25.309 1.00 31.31 209 VAL B C 1
ATOM 3440 O O . VAL B 1 209 ? -12.886 -18.750 24.654 1.00 32.17 209 VAL B O 1
ATOM 3444 N N . PRO B 1 210 ? -11.706 -18.474 26.581 1.00 34.26 210 PRO B N 1
ATOM 3445 C CA . PRO B 1 210 ? -12.512 -19.619 27.129 1.00 32.71 210 PRO B CA 1
ATOM 3446 C C . PRO B 1 210 ? -14.015 -19.296 27.173 1.00 33.13 210 PRO B C 1
ATOM 3447 O O . PRO B 1 210 ? -14.858 -20.136 26.805 1.00 34.63 210 PRO B O 1
ATOM 3451 N N . GLU B 1 211 ? -14.368 -18.082 27.632 1.00 37.38 211 GLU B N 1
ATOM 3452 C CA . GLU B 1 211 ? -15.781 -17.626 27.630 1.00 42.54 211 GLU B CA 1
ATOM 3453 C C . GLU B 1 211 ? -16.333 -17.694 26.189 1.00 41.20 211 GLU B C 1
ATOM 3454 O O . GLU B 1 211 ? -17.489 -18.077 25.945 1.00 36.08 211 GLU B O 1
ATOM 3460 N N . LEU B 1 212 ? -15.536 -17.189 25.248 1.00 35.71 212 LEU B N 1
ATOM 3461 C CA . LEU B 1 212 ? -15.976 -17.135 23.857 1.00 34.85 212 LEU B CA 1
ATOM 3462 C C . LEU B 1 212 ? -16.238 -18.525 23.292 1.00 38.15 212 LEU B C 1
ATOM 3463 O O . LEU B 1 212 ? -17.255 -18.775 22.622 1.00 30.68 212 LEU B O 1
ATOM 3468 N N . ARG B 1 213 ? -15.312 -19.442 23.579 1.00 30.91 213 ARG B N 1
ATOM 3469 C CA . ARG B 1 213 ? -15.574 -20.829 23.222 1.00 34.29 213 ARG B CA 1
ATOM 3470 C C . ARG B 1 213 ? -16.941 -21.349 23.742 1.00 36.50 213 ARG B C 1
ATOM 3471 O O . ARG B 1 213 ? -17.714 -21.931 22.964 1.00 44.27 213 ARG B O 1
ATOM 3479 N N . LYS B 1 214 ? -17.232 -21.135 25.033 1.00 46.19 214 LYS B N 1
ATOM 3480 C CA . LYS B 1 214 ? -18.554 -21.550 25.607 1.00 48.61 214 LYS B CA 1
ATOM 3481 C C . LYS B 1 214 ? -19.710 -20.912 24.822 1.00 50.94 214 LYS B C 1
ATOM 3482 O O . LYS B 1 214 ? -20.626 -21.600 24.386 1.00 49.21 214 LYS B O 1
ATOM 3484 N N . LYS B 1 215 ? -19.632 -19.605 24.591 1.00 43.52 215 LYS B N 1
ATOM 3485 C CA . LYS B 1 215 ? -20.722 -18.907 23.870 1.00 42.96 215 LYS B CA 1
ATOM 3486 C C . LYS B 1 215 ? -20.952 -19.445 22.459 1.00 43.96 215 LYS B C 1
ATOM 3487 O O . LYS B 1 215 ? -22.049 -19.391 21.961 1.00 44.28 215 LYS B O 1
ATOM 3493 N N . LEU B 1 216 ? -19.877 -19.956 21.830 1.00 46.98 216 LEU B N 1
ATOM 3494 C CA . LEU B 1 216 ? -19.899 -20.484 20.453 1.00 47.73 216 LEU B CA 1
ATOM 3495 C C . LEU B 1 216 ? -20.147 -21.992 20.412 1.00 53.92 216 LEU B C 1
ATOM 3496 O O . LEU B 1 216 ? -20.142 -22.593 19.322 1.00 48.95 216 LEU B O 1
ATOM 3501 N N . GLY B 1 217 ? -20.342 -22.604 21.587 1.00 55.64 217 GLY B N 1
ATOM 3502 C CA . GLY B 1 217 ? -20.641 -24.023 21.682 1.00 62.47 217 GLY B CA 1
ATOM 3503 C C . GLY B 1 217 ? -19.447 -24.901 21.378 1.00 57.06 217 GLY B C 1
ATOM 3504 O O . GLY B 1 217 ? -19.598 -26.020 20.938 1.00 56.24 217 GLY B O 1
ATOM 3505 N N . ILE B 1 218 ? -18.245 -24.384 21.617 1.00 52.39 218 ILE B N 1
ATOM 3506 C CA . ILE B 1 218 ? -17.015 -25.119 21.340 1.00 47.81 218 ILE B CA 1
ATOM 3507 C C . ILE B 1 218 ? -16.605 -25.721 22.685 1.00 49.13 218 ILE B C 1
ATOM 3508 O O . ILE B 1 218 ? -16.426 -24.994 23.658 1.00 53.04 218 ILE B O 1
ATOM 3513 N N . GLU B 1 219 ? -16.351 -27.023 22.719 1.00 61.76 219 GLU B N 1
ATOM 3514 C CA . GLU B 1 219 ? -15.940 -27.714 23.949 1.00 65.37 219 GLU B CA 1
ATOM 3515 C C . GLU B 1 219 ? -14.455 -28.127 23.821 1.00 66.17 219 GLU B C 1
ATOM 3516 O O . GLU B 1 219 ? -14.112 -29.006 23.017 1.00 66.42 219 GLU B O 1
ATOM 3519 N N . ILE B 1 220 ? -13.555 -27.500 24.592 1.00 68.04 220 ILE B N 1
ATOM 3520 C CA . ILE B 1 220 ? -12.096 -27.805 24.454 1.00 73.53 220 ILE B CA 1
ATOM 3521 C C . ILE B 1 220 ? -11.348 -28.176 25.767 1.00 68.41 220 ILE B C 1
ATOM 3522 O O . ILE B 1 220 ? -11.112 -27.382 26.665 1.00 71.33 220 ILE B O 1
ATOM 3527 N N . ALA C 1 2 ? -3.415 10.382 10.427 1.00 33.72 2 ALA C N 1
ATOM 3528 C CA . ALA C 1 2 ? -3.387 11.698 11.165 1.00 34.63 2 ALA C CA 1
ATOM 3529 C C . ALA C 1 2 ? -4.082 12.766 10.380 1.00 27.71 2 ALA C C 1
ATOM 3530 O O . ALA C 1 2 ? -3.942 12.845 9.160 1.00 28.03 2 ALA C O 1
ATOM 3532 N N . ASP C 1 3 ? -4.766 13.636 11.103 1.00 27.83 3 ASP C N 1
ATOM 3533 C CA . ASP C 1 3 ? -5.344 14.808 10.522 1.00 28.25 3 ASP C CA 1
ATOM 3534 C C . ASP C 1 3 ? -5.221 15.859 11.570 1.00 29.00 3 ASP C C 1
ATOM 3535 O O . ASP C 1 3 ? -5.787 15.723 12.692 1.00 35.69 3 ASP C O 1
ATOM 3540 N N . GLU C 1 4 ? -4.486 16.893 11.248 1.00 27.90 4 GLU C N 1
ATOM 3541 C CA . GLU C 1 4 ? -4.231 17.925 12.240 1.00 24.77 4 GLU C CA 1
ATOM 3542 C C . GLU C 1 4 ? -4.881 19.232 11.782 1.00 26.71 4 GLU C C 1
ATOM 3543 O O . GLU C 1 4 ? -4.627 19.729 10.664 1.00 26.73 4 GLU C O 1
ATOM 3549 N N . VAL C 1 5 ? -5.632 19.825 12.698 1.00 22.56 5 VAL C N 1
ATOM 3550 C CA . VAL C 1 5 ? -6.241 21.118 12.473 1.00 22.61 5 VAL C CA 1
ATOM 3551 C C . VAL C 1 5 ? -5.842 22.029 13.612 1.00 21.17 5 VAL C C 1
ATOM 3552 O O . VAL C 1 5 ? -6.154 21.774 14.750 1.00 23.49 5 VAL C O 1
ATOM 3556 N N . ILE C 1 6 ? -5.234 23.147 13.274 1.00 24.16 6 ILE C N 1
ATOM 3557 C CA . ILE C 1 6 ? -4.834 24.144 14.273 1.00 21.49 6 ILE C CA 1
ATOM 3558 C C . ILE C 1 6 ? -5.610 25.433 13.880 1.00 20.62 6 ILE C C 1
ATOM 3559 O O . ILE C 1 6 ? -5.659 25.812 12.680 1.00 23.67 6 ILE C O 1
ATOM 3564 N N . LEU C 1 7 ? -6.101 26.122 14.881 1.00 21.07 7 LEU C N 1
ATOM 3565 C CA . LEU C 1 7 ? -6.670 27.461 14.646 1.00 20.15 7 LEU C CA 1
ATOM 3566 C C . LEU C 1 7 ? -5.967 28.513 15.471 1.00 22.47 7 LEU C C 1
ATOM 3567 O O . LEU C 1 7 ? -6.020 28.449 16.732 1.00 25.21 7 LEU C O 1
ATOM 3572 N N . LEU C 1 8 ? -5.255 29.406 14.794 1.00 21.85 8 LEU C N 1
ATOM 3573 C CA . LEU C 1 8 ? -4.608 30.594 15.438 1.00 22.73 8 LEU C CA 1
ATOM 3574 C C . LEU C 1 8 ? -5.661 31.651 15.555 1.00 24.46 8 LEU C C 1
ATOM 3575 O O . LEU C 1 8 ? -6.289 31.999 14.553 1.00 23.94 8 LEU C O 1
ATOM 3580 N N . ASP C 1 9 ? -5.969 32.081 16.763 1.00 20.41 9 ASP C N 1
ATOM 3581 C CA . ASP C 1 9 ? -7.160 32.931 17.009 1.00 21.60 9 ASP C CA 1
ATOM 3582 C C . ASP C 1 9 ? -6.911 33.815 18.261 1.00 25.93 9 ASP C C 1
ATOM 3583 O O . ASP C 1 9 ? -5.838 33.792 18.862 1.00 26.23 9 ASP C O 1
ATOM 3588 N N . PHE C 1 10 ? -7.859 34.699 18.471 1.00 24.23 10 PHE C N 1
ATOM 3589 C CA . PHE C 1 10 ? -7.796 35.697 19.509 1.00 30.50 10 PHE C CA 1
ATOM 3590 C C . PHE C 1 10 ? -9.202 35.711 20.041 1.00 26.55 10 PHE C C 1
ATOM 3591 O O . PHE C 1 10 ? -10.177 35.920 19.283 1.00 24.94 10 PHE C O 1
ATOM 3599 N N . TRP C 1 11 ? -9.371 35.434 21.335 1.00 24.64 11 TRP C N 1
ATOM 3600 C CA . TRP C 1 11 ? -10.683 35.049 21.924 1.00 25.19 11 TRP C CA 1
ATOM 3601 C C . TRP C 1 11 ? -11.901 35.951 21.615 1.00 24.22 11 TRP C C 1
ATOM 3602 O O . TRP C 1 11 ? -12.915 35.415 21.340 1.00 23.50 11 TRP C O 1
ATOM 3613 N N . PRO C 1 12 ? -11.747 37.319 21.586 1.00 20.67 12 PRO C N 1
ATOM 3614 C CA . PRO C 1 12 ? -12.954 38.109 21.348 1.00 23.61 12 PRO C CA 1
ATOM 3615 C C . PRO C 1 12 ? -13.150 38.490 19.862 1.00 25.65 12 PRO C C 1
ATOM 3616 O O . PRO C 1 12 ? -14.060 39.261 19.546 1.00 27.14 12 PRO C O 1
ATOM 3620 N N . SER C 1 13 ? -12.372 37.864 18.967 1.00 24.61 13 SER C N 1
ATOM 3621 C CA . SER C 1 13 ? -12.482 38.179 17.517 1.00 24.39 13 SER C CA 1
ATOM 3622 C C . SER C 1 13 ? -13.741 37.541 16.976 1.00 24.21 13 SER C C 1
ATOM 3623 O O . SER C 1 13 ? -13.873 36.342 16.900 1.00 21.26 13 SER C O 1
ATOM 3626 N N . MET C 1 14 ? -14.684 38.377 16.548 1.00 23.46 14 MET C N 1
ATOM 3627 C CA . MET C 1 14 ? -15.886 37.821 15.890 1.00 26.79 14 MET C CA 1
ATOM 3628 C C . MET C 1 14 ? -15.533 37.134 14.483 1.00 24.39 14 MET C C 1
ATOM 3629 O O . MET C 1 14 ? -16.336 36.316 13.987 1.00 23.57 14 MET C O 1
ATOM 3634 N N . PHE C 1 15 ? -14.370 37.445 13.924 1.00 24.29 15 PHE C N 1
ATOM 3635 C CA . PHE C 1 15 ? -13.845 36.770 12.707 1.00 24.84 15 PHE C CA 1
ATOM 3636 C C . PHE C 1 15 ? -13.337 35.363 12.971 1.00 21.89 15 PHE C C 1
ATOM 3637 O O . PHE C 1 15 ? -13.787 34.412 12.368 1.00 22.95 15 PHE C O 1
ATOM 3645 N N . GLY C 1 16 ? -12.553 35.234 14.031 1.00 23.82 16 GLY C N 1
ATOM 3646 C CA . GLY C 1 16 ? -12.132 33.903 14.498 1.00 22.95 16 GLY C CA 1
ATOM 3647 C C . GLY C 1 16 ? -13.308 33.045 14.947 1.00 22.57 16 GLY C C 1
ATOM 3648 O O . GLY C 1 16 ? -13.320 31.821 14.759 1.00 23.12 16 GLY C O 1
ATOM 3649 N N . MET C 1 17 ? -14.306 33.662 15.527 1.00 20.36 17 MET C N 1
ATOM 3650 C CA . MET C 1 17 ? -15.527 32.910 15.990 1.00 20.29 17 MET C CA 1
ATOM 3651 C C . MET C 1 17 ? -16.178 32.200 14.817 1.00 21.94 17 MET C C 1
ATOM 3652 O O . MET C 1 17 ? -16.762 31.121 14.977 1.00 20.20 17 MET C O 1
ATOM 3657 N N . ARG C 1 18 ? -16.106 32.806 13.649 1.00 24.29 18 ARG C N 1
ATOM 3658 C CA . ARG C 1 18 ? -16.667 32.145 12.476 1.00 19.47 18 ARG C CA 1
ATOM 3659 C C . ARG C 1 18 ? -16.042 30.779 12.221 1.00 21.58 18 ARG C C 1
ATOM 3660 O O . ARG C 1 18 ? -16.729 29.799 11.954 1.00 19.86 18 ARG C O 1
ATOM 3668 N N . THR C 1 19 ? -14.750 30.731 12.309 1.00 18.96 19 THR C N 1
ATOM 3669 C CA . THR C 1 19 ? -14.041 29.484 11.944 1.00 21.94 19 THR C CA 1
ATOM 3670 C C . THR C 1 19 ? -14.265 28.490 13.064 1.00 21.57 19 THR C C 1
ATOM 3671 O O . THR C 1 19 ? -14.401 27.317 12.825 1.00 20.11 19 THR C O 1
ATOM 3675 N N . ARG C 1 20 ? -14.244 28.958 14.312 1.00 20.87 20 ARG C N 1
ATOM 3676 C CA . ARG C 1 20 ? -14.567 28.063 15.459 1.00 21.80 20 ARG C CA 1
ATOM 3677 C C . ARG C 1 20 ? -15.957 27.405 15.242 1.00 21.85 20 ARG C C 1
ATOM 3678 O O . ARG C 1 20 ? -16.064 26.163 15.331 1.00 21.18 20 ARG C O 1
ATOM 3686 N N . ILE C 1 21 ? -16.980 28.200 14.895 1.00 20.37 21 ILE C N 1
ATOM 3687 C CA . ILE C 1 21 ? -18.291 27.652 14.635 1.00 20.42 21 ILE C CA 1
ATOM 3688 C C . ILE C 1 21 ? -18.332 26.692 13.458 1.00 20.74 21 ILE C C 1
ATOM 3689 O O . ILE C 1 21 ? -18.983 25.632 13.575 1.00 20.70 21 ILE C O 1
ATOM 3694 N N . ALA C 1 22 ? -17.640 27.027 12.359 1.00 17.70 22 ALA C N 1
ATOM 3695 C CA . ALA C 1 22 ? -17.681 26.133 11.204 1.00 20.50 22 ALA C CA 1
ATOM 3696 C C . ALA C 1 22 ? -17.058 24.783 11.543 1.00 21.08 22 ALA C C 1
ATOM 3697 O O . ALA C 1 22 ? -17.612 23.705 11.179 1.00 20.78 22 ALA C O 1
ATOM 3699 N N . LEU C 1 23 ? -15.920 24.833 12.277 1.00 20.42 23 LEU C N 1
ATOM 3700 C CA . LEU C 1 23 ? -15.272 23.608 12.700 1.00 20.12 23 LEU C CA 1
ATOM 3701 C C . LEU C 1 23 ? -16.217 22.789 13.629 1.00 22.42 23 LEU C C 1
ATOM 3702 O O . LEU C 1 23 ? -16.330 21.551 13.484 1.00 21.79 23 LEU C O 1
ATOM 3707 N N . GLU C 1 24 ? -16.896 23.465 14.552 1.00 21.15 24 GLU C N 1
ATOM 3708 C CA . GLU C 1 24 ? -17.828 22.750 15.438 1.00 23.90 24 GLU C CA 1
ATOM 370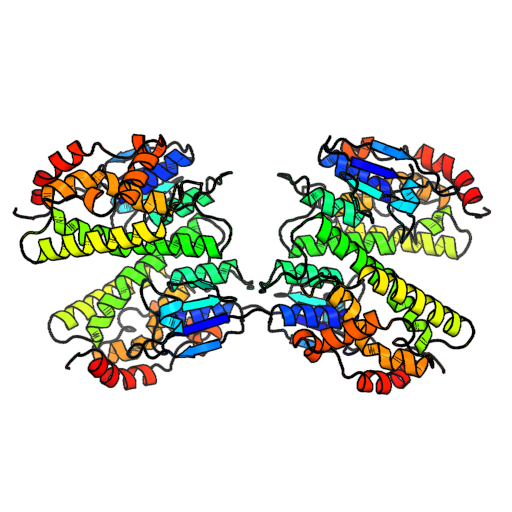9 C C . GLU C 1 24 ? -18.995 22.182 14.685 1.00 24.49 24 GLU C C 1
ATOM 3710 O O . GLU C 1 24 ? -19.444 21.087 15.017 1.00 23.08 24 GLU C O 1
ATOM 3716 N N . GLU C 1 25 ? -19.499 22.882 13.676 1.00 22.66 25 GLU C N 1
ATOM 3717 C CA . GLU C 1 25 ? -20.564 22.333 12.804 1.00 24.94 25 GLU C CA 1
ATOM 3718 C C . GLU C 1 25 ? -20.131 21.005 12.080 1.00 24.24 25 GLU C C 1
ATOM 3719 O O . GLU C 1 25 ? -20.975 20.178 11.820 1.00 26.10 25 GLU C O 1
ATOM 3725 N N . LYS C 1 26 ? -18.865 20.889 11.783 1.00 23.50 26 LYS C N 1
ATOM 3726 C CA . LYS C 1 26 ? -18.318 19.728 11.240 1.00 23.32 26 LYS C CA 1
ATOM 3727 C C . LYS C 1 26 ? -17.875 18.709 12.293 1.00 22.02 26 LYS C C 1
ATOM 3728 O O . LYS C 1 26 ? -17.374 17.594 11.905 1.00 25.87 26 LYS C O 1
ATOM 3734 N N . ASN C 1 27 ? -17.944 19.060 13.557 1.00 24.76 27 ASN C N 1
ATOM 3735 C CA . ASN C 1 27 ? -17.514 18.192 14.651 1.00 26.47 27 ASN C CA 1
ATOM 3736 C C . ASN C 1 27 ? -16.039 17.861 14.567 1.00 25.69 27 ASN C C 1
ATOM 3737 O O . ASN C 1 27 ? -15.596 16.776 14.834 1.00 27.51 27 ASN C O 1
ATOM 3742 N N . VAL C 1 28 ? -15.227 18.819 14.106 1.00 23.33 28 VAL C N 1
ATOM 3743 C CA . VAL C 1 28 ? -13.822 18.580 13.867 1.00 24.48 28 VAL C CA 1
ATOM 3744 C C . VAL C 1 28 ? -13.097 18.737 15.185 1.00 25.67 28 VAL C C 1
ATOM 3745 O O . VAL C 1 28 ? -13.261 19.768 15.832 1.00 23.55 28 VAL C O 1
ATOM 3749 N N . LYS C 1 29 ? -12.087 17.893 15.415 1.00 23.42 29 LYS C N 1
ATOM 3750 C CA . LYS C 1 29 ? -11.155 18.101 16.527 1.00 25.56 29 LYS C CA 1
ATOM 3751 C C . LYS C 1 29 ? -10.114 19.124 16.109 1.00 25.34 29 LYS C C 1
ATOM 3752 O O . LYS C 1 29 ? -9.533 18.990 15.087 1.00 31.20 29 LYS C O 1
ATOM 3758 N N . PHE C 1 30 ? -9.939 20.202 16.840 1.00 25.63 30 PHE C N 1
ATOM 3759 C CA . PHE C 1 30 ? -8.947 21.175 16.450 1.00 25.66 30 PHE C CA 1
ATOM 3760 C C . PHE C 1 30 ? -8.229 21.665 17.649 1.00 26.76 30 PHE C C 1
ATOM 3761 O O . PHE C 1 30 ? -8.753 21.623 18.757 1.00 27.89 30 PHE C O 1
ATOM 3769 N N . ASP C 1 31 ? -7.011 22.119 17.402 1.00 24.44 31 ASP C N 1
ATOM 3770 C CA . ASP C 1 31 ? -6.148 22.723 18.436 1.00 26.35 31 ASP C CA 1
ATOM 3771 C C . ASP C 1 31 ? -6.333 24.237 18.370 1.00 24.73 31 ASP C C 1
ATOM 3772 O O . ASP C 1 31 ? -5.790 24.879 17.466 1.00 23.36 31 ASP C O 1
ATOM 3777 N N . TYR C 1 32 ? -6.987 24.801 19.356 1.00 23.76 32 TYR C N 1
ATOM 3778 C CA . TYR C 1 32 ? -7.216 26.262 19.402 1.00 28.33 32 TYR C CA 1
ATOM 3779 C C . TYR C 1 32 ? -5.959 26.853 20.054 1.00 29.54 32 TYR C C 1
ATOM 3780 O O . TYR C 1 32 ? -5.585 26.398 21.168 1.00 26.34 32 TYR C O 1
ATOM 3789 N N . ARG C 1 33 ? -5.281 27.773 19.374 1.00 25.00 33 ARG C N 1
ATOM 3790 C CA . ARG C 1 33 ? -4.093 28.437 19.862 1.00 23.69 33 ARG C CA 1
ATOM 3791 C C . ARG C 1 33 ? -4.242 29.982 19.957 1.00 24.78 33 ARG C C 1
ATOM 3792 O O . ARG C 1 33 ? -4.161 30.697 18.969 1.00 24.46 33 ARG C O 1
ATOM 3800 N N . GLU C 1 34 ? -4.449 30.469 21.183 1.00 25.00 34 GLU C N 1
ATOM 3801 C CA . GLU C 1 34 ? -4.623 31.895 21.489 1.00 28.04 34 GLU C CA 1
ATOM 3802 C C . GLU C 1 34 ? -3.383 32.655 21.134 1.00 28.09 34 GLU C C 1
ATOM 3803 O O . GLU C 1 34 ? -2.221 32.240 21.465 1.00 28.52 34 GLU C O 1
ATOM 3809 N N . GLN C 1 35 ? -3.550 33.735 20.376 1.00 24.21 35 GLN C N 1
ATOM 3810 C CA . GLN C 1 35 ? -2.406 34.521 19.891 1.00 26.01 35 GLN C CA 1
ATOM 3811 C C . GLN C 1 35 ? -2.360 35.858 20.613 1.00 26.53 35 GLN C C 1
ATOM 3812 O O . GLN C 1 35 ? -3.458 36.451 20.950 1.00 27.88 35 GLN C O 1
ATOM 3818 N N . ASP C 1 36 ? -1.111 36.261 20.875 1.00 28.80 36 ASP C N 1
ATOM 3819 C CA . ASP C 1 36 ? -0.852 37.674 21.335 1.00 32.56 36 ASP C CA 1
ATOM 3820 C C . ASP C 1 36 ? -0.534 38.511 20.115 1.00 26.22 36 ASP C C 1
ATOM 3821 O O . ASP C 1 36 ? 0.571 38.436 19.515 1.00 28.30 36 ASP C O 1
ATOM 3826 N N . LEU C 1 37 ? -1.541 39.298 19.681 1.00 28.74 37 LEU C N 1
ATOM 3827 C CA . LEU C 1 37 ? -1.404 40.122 18.530 1.00 32.14 37 LEU C CA 1
ATOM 3828 C C . LEU C 1 37 ? -0.404 41.292 18.729 1.00 32.15 37 LEU C C 1
ATOM 3829 O O . LEU C 1 37 ? -0.103 42.007 17.755 1.00 30.54 37 LEU C O 1
ATOM 3834 N N . TRP C 1 38 ? 0.026 41.524 19.969 1.00 32.42 38 TRP C N 1
ATOM 3835 C CA . TRP C 1 38 ? 1.024 42.596 20.298 1.00 32.33 38 TRP C CA 1
ATOM 3836 C C . TRP C 1 38 ? 2.412 42.006 20.382 1.00 35.03 38 TRP C C 1
ATOM 3837 O O . TRP C 1 38 ? 3.362 42.730 20.614 1.00 32.24 38 TRP C O 1
ATOM 3848 N N . ASN C 1 39 ? 2.531 40.684 20.208 1.00 27.76 39 ASN C N 1
ATOM 3849 C CA . ASN C 1 39 ? 3.855 40.018 20.151 1.00 31.66 39 ASN C CA 1
ATOM 3850 C C . ASN C 1 39 ? 3.774 38.844 19.222 1.00 30.75 39 ASN C C 1
ATOM 3851 O O . ASN C 1 39 ? 3.686 37.694 19.706 1.00 32.38 39 ASN C O 1
ATOM 3856 N N . LYS C 1 40 ? 3.641 39.127 17.904 1.00 29.77 40 LYS C N 1
ATOM 3857 C CA . LYS C 1 40 ? 3.114 38.091 16.989 1.00 25.85 40 LYS C CA 1
ATOM 3858 C C . LYS C 1 40 ? 4.065 36.953 16.941 1.00 28.92 40 LYS C C 1
ATOM 3859 O O . LYS C 1 40 ? 5.295 37.149 16.888 1.00 27.45 40 LYS C O 1
ATOM 3865 N N . SER C 1 41 ? 3.521 35.755 17.082 1.00 26.94 41 SER C N 1
ATOM 3866 C CA . SER C 1 41 ? 4.293 34.600 17.177 1.00 29.60 41 SER C CA 1
ATOM 3867 C C . SER C 1 41 ? 4.965 34.259 15.869 1.00 26.94 41 SER C C 1
ATOM 3868 O O . SER C 1 41 ? 4.454 34.601 14.763 1.00 33.85 41 SER C O 1
ATOM 3871 N N . PRO C 1 42 ? 6.035 33.458 15.946 1.00 29.20 42 PRO C N 1
ATOM 3872 C CA . PRO C 1 42 ? 6.598 32.930 14.700 1.00 34.52 42 PRO C CA 1
ATOM 3873 C C . PRO C 1 42 ? 5.630 32.162 13.783 1.00 30.46 42 PRO C C 1
ATOM 3874 O O . PRO C 1 42 ? 5.661 32.336 12.554 1.00 27.61 42 PRO C O 1
ATOM 3878 N N . ILE C 1 43 ? 4.809 31.312 14.385 1.00 29.41 43 ILE C N 1
ATOM 3879 C CA . ILE C 1 43 ? 3.839 30.543 13.576 1.00 28.02 43 ILE C CA 1
ATOM 3880 C C . ILE C 1 43 ? 2.797 31.455 12.874 1.00 27.40 43 ILE C C 1
ATOM 3881 O O . ILE C 1 43 ? 2.462 31.211 11.731 1.00 27.21 43 ILE C O 1
ATOM 3886 N N . LEU C 1 44 ? 2.346 32.533 13.542 1.00 27.25 44 LEU C N 1
ATOM 3887 C CA . LEU C 1 44 ? 1.393 33.481 12.908 1.00 28.96 44 LEU C CA 1
ATOM 3888 C C . LEU C 1 44 ? 2.082 34.178 11.742 1.00 29.19 44 LEU C C 1
ATOM 3889 O O . LEU C 1 44 ? 1.530 34.310 10.642 1.00 26.50 44 LEU C O 1
ATOM 3894 N N . LEU C 1 45 ? 3.293 34.643 11.983 1.00 26.88 45 LEU C N 1
ATOM 3895 C CA . LEU C 1 45 ? 4.048 35.272 10.938 1.00 26.79 45 LEU C CA 1
ATOM 3896 C C . LEU C 1 45 ? 4.434 34.410 9.754 1.00 27.37 45 LEU C C 1
ATOM 3897 O O . LEU C 1 45 ? 4.466 34.893 8.659 1.00 28.84 45 LEU C O 1
ATOM 3902 N N . GLU C 1 46 ? 4.710 33.126 10.016 1.00 25.69 46 GLU C N 1
ATOM 3903 C CA . GLU C 1 46 ? 5.019 32.170 8.994 1.00 28.00 46 GLU C CA 1
ATOM 3904 C C . GLU C 1 46 ? 3.732 31.850 8.162 1.00 24.93 46 GLU C C 1
ATOM 3905 O O . GLU C 1 46 ? 3.802 31.682 6.961 1.00 24.73 46 GLU C O 1
ATOM 3911 N N . MET C 1 47 ? 2.617 31.666 8.867 1.00 28.11 47 MET C N 1
ATOM 3912 C CA . MET C 1 47 ? 1.378 31.130 8.230 1.00 24.25 47 MET C CA 1
ATOM 3913 C C . MET C 1 47 ? 0.485 32.224 7.574 1.00 29.34 47 MET C C 1
ATOM 3914 O O . MET C 1 47 ? -0.263 31.909 6.655 1.00 29.82 47 MET C O 1
ATOM 3919 N N . ASN C 1 48 ? 0.565 33.489 7.996 1.00 23.97 48 ASN C N 1
ATOM 3920 C CA . ASN C 1 48 ? -0.106 34.578 7.328 1.00 23.57 48 ASN C CA 1
ATOM 3921 C C . ASN C 1 48 ? 0.911 35.697 7.096 1.00 24.33 48 ASN C C 1
ATOM 3922 O O . ASN C 1 48 ? 0.773 36.808 7.668 1.00 23.65 48 ASN C O 1
ATOM 3927 N N . PRO C 1 49 ? 1.853 35.470 6.179 1.00 27.48 49 PRO C N 1
ATOM 3928 C CA . PRO C 1 49 ? 2.895 36.524 5.977 1.00 30.50 49 PRO C CA 1
ATOM 3929 C C . PRO C 1 49 ? 2.320 37.780 5.355 1.00 31.02 49 PRO C C 1
ATOM 3930 O O . PRO C 1 49 ? 2.841 38.908 5.561 1.00 26.30 49 PRO C O 1
ATOM 3934 N N . VAL C 1 50 ? 1.207 37.660 4.604 1.00 27.50 50 VAL C N 1
ATOM 3935 C CA . VAL C 1 50 ? 0.750 38.812 3.889 1.00 26.99 50 VAL C CA 1
ATOM 3936 C C . VAL C 1 50 ? 0.066 39.745 4.790 1.00 30.81 50 VAL C C 1
ATOM 3937 O O . VAL C 1 50 ? 0.296 40.961 4.757 1.00 29.22 50 VAL C O 1
ATOM 3941 N N . HIS C 1 51 ? -0.918 39.244 5.527 1.00 23.44 51 HIS C N 1
ATOM 3942 C CA . HIS C 1 51 ? -1.673 40.156 6.406 1.00 27.93 51 HIS C CA 1
ATOM 3943 C C . HIS C 1 51 ? -1.264 40.144 7.866 1.00 24.74 51 HIS C C 1
ATOM 3944 O O . HIS C 1 51 ? -1.648 41.055 8.607 1.00 26.66 51 HIS C O 1
ATOM 3951 N N . LYS C 1 52 ? -0.689 39.020 8.300 1.00 26.79 52 LYS C N 1
ATOM 3952 C CA . LYS C 1 52 ? -0.251 38.854 9.750 1.00 27.64 52 LYS C CA 1
ATOM 3953 C C . LYS C 1 52 ? -1.422 39.042 10.698 1.00 28.51 52 LYS C C 1
ATOM 3954 O O . LYS C 1 52 ? -1.312 39.597 11.809 1.00 27.02 52 LYS C O 1
ATOM 3960 N N . LYS C 1 53 ? -2.584 38.408 10.317 1.00 25.50 53 LYS C N 1
ATOM 3961 C CA . LYS C 1 53 ? -3.807 38.487 11.052 1.00 26.51 53 LYS C CA 1
ATOM 3962 C C . LYS C 1 53 ? -4.357 37.104 11.368 1.00 25.62 53 LYS C C 1
ATOM 3963 O O . LYS C 1 53 ? -4.081 36.133 10.664 1.00 24.20 53 LYS C O 1
ATOM 3969 N N . ILE C 1 54 ? -5.116 37.047 12.456 1.00 23.67 54 ILE C N 1
ATOM 3970 C CA . ILE C 1 54 ? -5.957 35.884 12.814 1.00 23.28 54 ILE C CA 1
ATOM 3971 C C . ILE C 1 54 ? -7.375 36.107 12.276 1.00 21.42 54 ILE C C 1
ATOM 3972 O O . ILE C 1 54 ? -7.726 37.238 12.006 1.00 24.36 54 ILE C O 1
ATOM 3977 N N . PRO C 1 55 ? -8.216 35.058 12.118 1.00 20.88 55 PRO C N 1
ATOM 3978 C CA . PRO C 1 55 ? -7.849 33.694 12.282 1.00 20.83 55 PRO C CA 1
ATOM 3979 C C . PRO C 1 55 ? -7.002 33.120 11.196 1.00 21.81 55 PRO C C 1
ATOM 3980 O O . PRO C 1 55 ? -7.048 33.580 10.064 1.00 21.98 55 PRO C O 1
ATOM 3984 N N . VAL C 1 56 ? -6.179 32.119 11.540 1.00 20.87 56 VAL C N 1
ATOM 3985 C CA . VAL C 1 56 ? -5.503 31.324 10.581 1.00 20.49 56 VAL C CA 1
ATOM 3986 C C . VAL C 1 56 ? -5.826 29.857 10.855 1.00 19.48 56 VAL C C 1
ATOM 3987 O O . VAL C 1 56 ? -5.612 29.386 11.954 1.00 20.21 56 VAL C O 1
ATOM 3991 N N . LEU C 1 57 ? -6.305 29.150 9.829 1.00 19.81 57 LEU C N 1
ATOM 3992 C CA . LEU C 1 57 ? -6.612 27.725 9.920 1.00 18.88 57 LEU C CA 1
ATOM 3993 C C . LEU C 1 57 ? -5.455 26.987 9.292 1.00 22.72 57 LEU C C 1
ATOM 3994 O O . LEU C 1 57 ? -5.086 27.288 8.131 1.00 22.76 57 LEU C O 1
ATOM 3999 N N . ILE C 1 58 ? -4.854 26.082 10.018 1.00 21.88 58 ILE C N 1
ATOM 4000 C CA . ILE C 1 58 ? -3.700 25.298 9.502 1.00 21.03 58 ILE C CA 1
ATOM 4001 C C . ILE C 1 58 ? -4.070 23.832 9.482 1.00 20.43 58 ILE C C 1
ATOM 4002 O O . ILE C 1 58 ? -4.385 23.240 10.482 1.00 24.19 58 ILE C O 1
ATOM 4007 N N . HIS C 1 59 ? -4.145 23.291 8.275 1.00 21.31 59 HIS C N 1
ATOM 4008 C CA . HIS C 1 59 ? -4.646 21.919 8.060 1.00 20.54 59 HIS C CA 1
ATOM 4009 C C . HIS C 1 59 ? -3.507 21.096 7.529 1.00 21.20 59 HIS C C 1
ATOM 4010 O O . HIS C 1 59 ? -3.040 21.315 6.404 1.00 23.47 59 HIS C O 1
ATOM 4017 N N . ASN C 1 60 ? -3.070 20.148 8.345 1.00 23.73 60 ASN C N 1
ATOM 4018 C CA . ASN C 1 60 ? -1.846 19.342 8.040 1.00 26.91 60 ASN C CA 1
ATOM 4019 C C . ASN C 1 60 ? -0.643 20.187 7.565 1.00 29.13 60 ASN C C 1
ATOM 4020 O O . ASN C 1 60 ? -0.037 19.901 6.557 1.00 28.29 60 ASN C O 1
ATOM 4025 N N . GLY C 1 61 ? -0.490 21.323 8.207 1.00 27.51 61 GLY C N 1
ATOM 4026 C CA . GLY C 1 61 ? 0.568 22.243 7.922 1.00 30.92 61 GLY C CA 1
ATOM 4027 C C . GLY C 1 61 ? 0.351 23.267 6.834 1.00 29.53 61 GLY C C 1
ATOM 4028 O O . GLY C 1 61 ? 1.180 24.147 6.688 1.00 28.15 61 GLY C O 1
ATOM 4029 N N . ASN C 1 62 ? -0.826 23.268 6.178 1.00 27.53 62 ASN C N 1
ATOM 4030 C CA . ASN C 1 62 ? -1.167 24.180 5.093 1.00 25.80 62 ASN C CA 1
ATOM 4031 C C . ASN C 1 62 ? -2.117 25.264 5.576 1.00 26.59 62 ASN C C 1
ATOM 4032 O O . ASN C 1 62 ? -3.228 24.943 6.053 1.00 23.56 62 ASN C O 1
ATOM 4037 N N . PRO C 1 63 ? -1.696 26.530 5.549 1.00 22.99 63 PRO C N 1
ATOM 4038 C CA . PRO C 1 63 ? -2.546 27.552 6.119 1.00 23.87 63 PRO C CA 1
ATOM 4039 C C . PRO C 1 63 ? -3.609 28.093 5.136 1.00 21.90 63 PRO C C 1
ATOM 4040 O O . PRO C 1 63 ? -3.355 28.222 3.933 1.00 23.80 63 PRO C O 1
ATOM 4044 N N . VAL C 1 64 ? -4.757 28.424 5.697 1.00 21.64 64 VAL C N 1
ATOM 4045 C CA . VAL C 1 64 ? -5.856 29.085 4.973 1.00 23.17 64 VAL C CA 1
ATOM 4046 C C . VAL C 1 64 ? -6.236 30.324 5.715 1.00 20.87 64 VAL C C 1
ATOM 4047 O O . VAL C 1 64 ? -6.523 30.268 6.893 1.00 21.56 64 VAL C O 1
ATOM 4051 N N . CYS C 1 65 ? -6.043 31.470 5.076 1.00 21.49 65 CYS C N 1
ATOM 4052 C CA . CYS C 1 65 ? -6.383 32.753 5.664 1.00 19.72 65 CYS C CA 1
ATOM 4053 C C . CYS C 1 65 ? -7.696 33.300 5.193 1.00 21.64 65 CYS C C 1
ATOM 4054 O O . CYS C 1 65 ? -8.165 32.978 4.075 1.00 24.25 65 CYS C O 1
ATOM 4057 N N . GLU C 1 66 ? -8.227 34.235 5.945 1.00 19.89 66 GLU C N 1
ATOM 4058 C CA . GLU C 1 66 ? -9.508 34.968 5.749 1.00 23.45 66 GLU C CA 1
ATOM 4059 C C . GLU C 1 66 ? -10.691 34.124 6.206 1.00 23.92 66 GLU C C 1
ATOM 4060 O O . GLU C 1 66 ? -10.950 33.044 5.660 1.00 21.91 66 GLU C O 1
ATOM 4066 N N . SER C 1 67 ? -11.359 34.623 7.207 1.00 20.97 67 SER C N 1
ATOM 4067 C CA . SER C 1 67 ? -12.455 33.897 7.839 1.00 20.70 67 SER C CA 1
ATOM 4068 C C . SER C 1 67 ? -13.492 33.343 6.871 1.00 21.93 67 SER C C 1
ATOM 4069 O O . SER C 1 67 ? -13.867 32.159 7.018 1.00 21.71 67 SER C O 1
ATOM 4072 N N . LEU C 1 68 ? -14.056 34.143 5.974 1.00 20.03 68 LEU C N 1
ATOM 4073 C CA . LEU C 1 68 ? -15.094 33.620 5.083 1.00 23.35 68 LEU C CA 1
ATOM 4074 C C . LEU C 1 68 ? -14.523 32.564 4.100 1.00 21.66 68 LEU C C 1
ATOM 4075 O O . LEU C 1 68 ? -15.196 31.553 3.805 1.00 22.02 68 LEU C O 1
ATOM 4080 N N . ILE C 1 69 ? -13.269 32.698 3.696 1.00 19.22 69 ILE C N 1
ATOM 4081 C CA . ILE C 1 69 ? -12.603 31.703 2.887 1.00 21.12 69 ILE C CA 1
ATOM 4082 C C . ILE C 1 69 ? -12.413 30.421 3.645 1.00 22.56 69 ILE C C 1
ATOM 4083 O O . ILE C 1 69 ? -12.634 29.317 3.107 1.00 21.82 69 ILE C O 1
ATOM 4088 N N . GLN C 1 70 ? -12.124 30.538 4.957 1.00 21.93 70 GLN C N 1
ATOM 4089 C CA . GLN C 1 70 ? -11.979 29.372 5.752 1.00 21.13 70 GLN C CA 1
ATOM 4090 C C . GLN C 1 70 ? -13.326 28.580 5.859 1.00 21.53 70 GLN C C 1
ATOM 4091 O O . GLN C 1 70 ? -13.286 27.358 5.889 1.00 19.34 70 GLN C O 1
ATOM 4097 N N . ILE C 1 71 ? -14.438 29.304 6.074 1.00 19.93 71 ILE C N 1
ATOM 4098 C CA . ILE C 1 71 ? -15.764 28.639 6.215 1.00 22.27 71 ILE C CA 1
ATOM 4099 C C . ILE C 1 71 ? -16.004 27.810 4.933 1.00 20.35 71 ILE C C 1
ATOM 4100 O O . ILE C 1 71 ? -16.418 26.676 5.007 1.00 23.05 71 ILE C O 1
ATOM 4105 N N . GLU C 1 72 ? -15.705 28.381 3.772 1.00 19.65 72 GLU C N 1
ATOM 4106 C CA . GLU C 1 72 ? -15.931 27.709 2.495 1.00 20.98 72 GLU C CA 1
ATOM 4107 C C . GLU C 1 72 ? -15.012 26.488 2.308 1.00 20.82 72 GLU C C 1
ATOM 4108 O O . GLU C 1 72 ? -15.461 25.387 1.946 1.00 19.74 72 GLU C O 1
ATOM 4114 N N . TYR C 1 73 ? -13.770 26.643 2.781 1.00 20.02 73 TYR C N 1
ATOM 4115 C CA . TYR C 1 73 ? -12.817 25.504 2.757 1.00 20.01 73 TYR C CA 1
ATOM 4116 C C . TYR C 1 73 ? -13.245 24.390 3.635 1.00 18.00 73 TYR C C 1
ATOM 4117 O O . TYR C 1 73 ? -13.301 23.192 3.214 1.00 22.02 73 TYR C O 1
ATOM 4126 N N . ILE C 1 74 ? -13.581 24.750 4.867 1.00 18.89 74 ILE C N 1
ATOM 4127 C CA . ILE C 1 74 ? -14.134 23.777 5.804 1.00 22.56 74 ILE C CA 1
ATOM 4128 C C . ILE C 1 74 ? -15.359 23.017 5.209 1.00 19.88 74 ILE C C 1
ATOM 4129 O O . ILE C 1 74 ? -15.466 21.789 5.373 1.00 22.09 74 ILE C O 1
ATOM 4134 N N . ASP C 1 75 ? -16.282 23.764 4.605 1.00 21.43 75 ASP C N 1
ATOM 4135 C CA . ASP C 1 75 ? -17.475 23.150 4.062 1.00 20.77 75 ASP C CA 1
ATOM 4136 C C . ASP C 1 75 ? -17.187 22.181 2.948 1.00 22.64 75 ASP C C 1
ATOM 4137 O O . ASP C 1 75 ? -17.863 21.118 2.832 1.00 23.48 75 ASP C O 1
ATOM 4142 N N . GLU C 1 76 ? -16.121 22.419 2.212 1.00 20.85 76 GLU C N 1
ATOM 4143 C CA . GLU C 1 76 ? -15.784 21.565 1.032 1.00 23.04 76 GLU C CA 1
ATOM 4144 C C . GLU C 1 76 ? -15.017 20.323 1.534 1.00 26.43 76 GLU C C 1
ATOM 4145 O O . GLU C 1 76 ? -15.062 19.293 0.910 1.00 29.02 76 GLU C O 1
ATOM 4151 N N . VAL C 1 77 ? -14.305 20.449 2.663 1.00 21.09 77 VAL C N 1
ATOM 4152 C CA . VAL C 1 77 ? -13.345 19.421 3.041 1.00 22.62 77 VAL C CA 1
ATOM 4153 C C . VAL C 1 77 ? -13.909 18.406 3.985 1.00 24.43 77 VAL C C 1
ATOM 4154 O O . VAL C 1 77 ? -13.531 17.230 3.922 1.00 27.94 77 VAL C O 1
ATOM 4158 N N . TRP C 1 78 ? -14.767 18.832 4.905 1.00 21.49 78 TRP C N 1
ATOM 4159 C CA . TRP C 1 78 ? -15.382 17.973 5.883 1.00 21.63 78 TRP C CA 1
ATOM 4160 C C . TRP C 1 78 ? -16.886 17.798 5.744 1.00 20.03 78 TRP C C 1
ATOM 4161 O O . TRP C 1 78 ? -17.627 18.751 5.411 1.00 23.06 78 TRP C O 1
ATOM 4172 N N . PRO C 1 79 ? -17.391 16.636 6.115 1.00 22.95 79 PRO C N 1
ATOM 4173 C CA . PRO C 1 79 ? -18.835 16.396 5.966 1.00 22.87 79 PRO C CA 1
ATOM 4174 C C . PRO C 1 79 ? -19.640 16.927 7.129 1.00 23.20 79 PRO C C 1
ATOM 4175 O O . PRO C 1 79 ? -19.214 17.025 8.310 1.00 21.20 79 PRO C O 1
ATOM 4179 N N . SER C 1 80 ? -20.912 17.211 6.803 1.00 22.32 80 SER C N 1
ATOM 4180 C CA . SER C 1 80 ? -21.924 17.453 7.848 1.00 23.93 80 SER C CA 1
ATOM 4181 C C . SER C 1 80 ? -23.311 16.977 7.318 1.00 22.52 80 SER C C 1
ATOM 4182 O O . SER C 1 80 ? -23.456 16.667 6.128 1.00 24.70 80 SER C O 1
ATOM 4185 N N . LYS C 1 81 ? -24.281 16.905 8.228 1.00 25.16 81 LYS C N 1
ATOM 4186 C CA . LYS C 1 81 ? -25.693 16.527 7.823 1.00 23.44 81 LYS C CA 1
ATOM 4187 C C . LYS C 1 81 ? -26.218 17.481 6.784 1.00 24.36 81 LYS C C 1
ATOM 4188 O O . LYS C 1 81 ? -26.706 17.092 5.743 1.00 26.26 81 LYS C O 1
ATOM 4194 N N . THR C 1 82 ? -26.067 18.765 7.035 1.00 23.68 82 THR C N 1
ATOM 4195 C CA . THR C 1 82 ? -26.452 19.817 6.067 1.00 24.99 82 THR C CA 1
ATOM 4196 C C . THR C 1 82 ? -25.224 20.683 5.728 1.00 22.54 82 THR C C 1
ATOM 4197 O O . THR C 1 82 ? -24.385 20.851 6.575 1.00 22.98 82 THR C O 1
ATOM 4201 N N . PRO C 1 83 ? -25.120 21.138 4.516 1.00 24.62 83 PRO C N 1
ATOM 4202 C CA . PRO C 1 83 ? -23.878 21.915 4.138 1.00 25.48 83 PRO C CA 1
ATOM 4203 C C . PRO C 1 83 ? -23.983 23.347 4.656 1.00 23.06 83 PRO C C 1
ATOM 4204 O O . PRO C 1 83 ? -25.087 23.850 4.756 1.00 23.84 83 PRO C O 1
ATOM 4208 N N . LEU C 1 84 ? -22.827 24.017 4.845 1.00 22.53 84 LEU C N 1
ATOM 4209 C CA . LEU C 1 84 ? -22.847 25.423 5.211 1.00 22.19 84 LEU C CA 1
ATOM 4210 C C . LEU C 1 84 ? -23.161 26.389 4.088 1.00 24.64 84 LEU C C 1
ATOM 4211 O O . LEU C 1 84 ? -23.784 27.454 4.315 1.00 22.62 84 LEU C O 1
ATOM 4216 N N . LEU C 1 85 ? -22.854 25.952 2.862 1.00 23.72 85 LEU C N 1
ATOM 4217 C CA . LEU C 1 85 ? -23.239 26.654 1.670 1.00 23.93 85 LEU C CA 1
ATOM 4218 C C . LEU C 1 85 ? -24.139 25.763 0.842 1.00 26.44 85 LEU C C 1
ATOM 4219 O O . LEU C 1 85 ? -23.830 24.620 0.671 1.00 26.29 85 LEU C O 1
ATOM 4224 N N . PRO C 1 86 ? -25.172 26.325 0.249 1.00 28.33 86 PRO C N 1
ATOM 4225 C CA . PRO C 1 86 ? -25.999 25.611 -0.694 1.00 31.49 86 PRO C CA 1
ATOM 4226 C C . PRO C 1 86 ? -25.229 25.091 -1.949 1.00 33.36 86 PRO C C 1
ATOM 4227 O O . PRO C 1 86 ? -24.286 25.733 -2.408 1.00 28.17 86 PRO C O 1
ATOM 4231 N N . SER C 1 87 ? -25.709 24.008 -2.545 1.00 35.46 87 SER C N 1
ATOM 4232 C CA . SER C 1 87 ? -25.070 23.516 -3.784 1.00 38.26 87 SER C CA 1
ATOM 4233 C C . SER C 1 87 ? -25.559 24.237 -5.037 1.00 36.15 87 SER C C 1
ATOM 4234 O O . SER C 1 87 ? -24.803 24.441 -5.970 1.00 37.59 87 SER C O 1
ATOM 4237 N N . ASP C 1 88 ? -26.767 24.774 -4.987 1.00 35.40 88 ASP C N 1
ATOM 4238 C CA . ASP C 1 88 ? -27.270 25.573 -6.111 1.00 34.45 88 ASP C CA 1
ATOM 4239 C C . ASP C 1 88 ? -26.371 26.814 -6.362 1.00 33.46 88 ASP C C 1
ATOM 4240 O O . ASP C 1 88 ? -26.210 27.633 -5.447 1.00 26.86 88 ASP C O 1
ATOM 4245 N N . PRO C 1 89 ? -25.835 27.000 -7.583 1.00 32.54 89 PRO C N 1
ATOM 4246 C CA . PRO C 1 89 ? -24.953 28.133 -7.778 1.00 31.51 89 PRO C CA 1
ATOM 4247 C C . PRO C 1 89 ? -25.548 29.515 -7.535 1.00 33.64 89 PRO C C 1
ATOM 4248 O O . PRO C 1 89 ? -24.901 30.381 -6.961 1.00 26.45 89 PRO C O 1
ATOM 4252 N N . TYR C 1 90 ? -26.826 29.719 -7.866 1.00 28.62 90 TYR C N 1
ATOM 4253 C CA . TYR C 1 90 ? -27.419 30.994 -7.609 1.00 30.06 90 TYR C CA 1
ATOM 4254 C C . TYR C 1 90 ? -27.542 31.237 -6.084 1.00 27.68 90 TYR C C 1
ATOM 4255 O O . TYR C 1 90 ? -27.250 32.336 -5.627 1.00 25.39 90 TYR C O 1
ATOM 4264 N N . GLN C 1 91 ? -28.021 30.251 -5.327 1.00 26.21 91 GLN C N 1
ATOM 4265 C CA . GLN C 1 91 ? -28.208 30.438 -3.917 1.00 27.50 91 GLN C CA 1
ATOM 4266 C C . GLN C 1 91 ? -26.835 30.611 -3.230 1.00 25.13 91 GLN C C 1
ATOM 4267 O O . GLN C 1 91 ? -26.721 31.383 -2.278 1.00 22.36 91 GLN C O 1
ATOM 4273 N N . ARG C 1 92 ? -25.834 29.909 -3.756 1.00 23.07 92 ARG C N 1
ATOM 4274 C CA . ARG C 1 92 ? -24.472 30.033 -3.286 1.00 25.37 92 ARG C CA 1
ATOM 4275 C C . ARG C 1 92 ? -23.982 31.441 -3.468 1.00 24.54 92 ARG C C 1
ATOM 4276 O O . ARG C 1 92 ? -23.410 32.069 -2.552 1.00 25.38 92 ARG C O 1
ATOM 4284 N N . ALA C 1 93 ? -24.200 32.012 -4.631 1.00 23.89 93 ALA C N 1
ATOM 4285 C CA . ALA C 1 93 ? -23.867 33.419 -4.886 1.00 21.44 93 ALA C CA 1
ATOM 4286 C C . ALA C 1 93 ? -24.561 34.437 -3.986 1.00 21.16 93 ALA C C 1
ATOM 4287 O O . ALA C 1 93 ? -23.952 35.420 -3.598 1.00 21.72 93 ALA C O 1
ATOM 4289 N N . GLN C 1 94 ? -25.821 34.195 -3.668 1.00 21.66 94 GLN C N 1
ATOM 4290 C CA . GLN C 1 94 ? -26.553 35.026 -2.730 1.00 23.79 94 GLN C CA 1
ATOM 4291 C C . GLN C 1 94 ? -25.953 34.994 -1.297 1.00 21.59 94 GLN C C 1
ATOM 4292 O O . GLN C 1 94 ? -25.804 36.027 -0.688 1.00 24.50 94 GLN C O 1
ATOM 4298 N N . ALA C 1 95 ? -25.571 33.808 -0.831 1.00 24.17 95 ALA C N 1
ATOM 4299 C CA . ALA C 1 95 ? -24.930 33.673 0.461 1.00 24.20 95 ALA C CA 1
ATOM 4300 C C . ALA C 1 95 ? -23.610 34.411 0.464 1.00 22.30 95 ALA C C 1
ATOM 4301 O O . ALA C 1 95 ? -23.303 35.120 1.378 1.00 21.43 95 ALA C O 1
ATOM 4303 N N . LYS C 1 96 ? -22.828 34.265 -0.667 1.00 20.47 96 LYS C N 1
ATOM 4304 C CA . LYS C 1 96 ? -21.584 35.007 -0.762 1.00 22.27 96 LYS C CA 1
ATOM 4305 C C . LYS C 1 96 ? -21.777 36.531 -0.720 1.00 20.86 96 LYS C C 1
ATOM 4306 O O . LYS C 1 96 ? -20.994 37.236 -0.112 1.00 22.41 96 LYS C O 1
ATOM 4312 N N . PHE C 1 97 ? -22.834 37.004 -1.386 1.00 21.43 97 PHE C N 1
ATOM 4313 C CA . PHE C 1 97 ? -23.174 38.423 -1.388 1.00 23.82 97 PHE C CA 1
ATOM 4314 C C . PHE C 1 97 ? -23.334 39.004 0.028 1.00 22.12 97 PHE C C 1
ATOM 4315 O O . PHE C 1 97 ? -22.751 40.035 0.358 1.00 22.15 97 PHE C O 1
ATOM 4323 N N . TRP C 1 98 ? -24.090 38.275 0.840 1.00 23.15 98 TRP C N 1
ATOM 4324 C CA . TRP C 1 98 ? -24.358 38.686 2.223 1.00 21.94 98 TRP C CA 1
ATOM 4325 C C . TRP C 1 98 ? -23.166 38.585 3.143 1.00 21.67 98 TRP C C 1
ATOM 4326 O O . TRP C 1 98 ? -22.978 39.438 3.988 1.00 21.22 98 TRP C O 1
ATOM 4337 N N . GLY C 1 99 ? -22.307 37.585 2.958 1.00 21.33 99 GLY C N 1
ATOM 4338 C CA . GLY C 1 99 ? -21.057 37.549 3.678 1.00 23.92 99 GLY C CA 1
ATOM 4339 C C . GLY C 1 99 ? -20.193 38.734 3.385 1.00 23.40 99 GLY C C 1
ATOM 4340 O O . GLY C 1 99 ? -19.613 39.292 4.258 1.00 24.95 99 GLY C O 1
ATOM 4341 N N . ASP C 1 100 ? -20.092 39.068 2.088 1.00 22.60 100 ASP C N 1
ATOM 4342 C CA . ASP C 1 100 ? -19.339 40.195 1.631 1.00 24.52 100 ASP C CA 1
ATOM 4343 C C . ASP C 1 100 ? -19.886 41.510 2.221 1.00 23.77 100 ASP C C 1
ATOM 4344 O O . ASP C 1 100 ? -19.121 42.342 2.739 1.00 23.66 100 ASP C O 1
ATOM 4349 N N . PHE C 1 101 ? -21.195 41.651 2.224 1.00 21.89 101 PHE C N 1
ATOM 4350 C CA . PHE C 1 101 ? -21.869 42.813 2.811 1.00 23.78 101 PHE C CA 1
ATOM 4351 C C . PHE C 1 101 ? -21.508 42.966 4.326 1.00 22.01 101 PHE C C 1
ATOM 4352 O O . PHE C 1 101 ? -21.140 44.018 4.765 1.00 23.94 101 PHE C O 1
ATOM 4360 N N . ILE C 1 102 ? -21.562 41.841 5.074 1.00 21.37 102 ILE C N 1
ATOM 4361 C CA . ILE C 1 102 ? -21.225 41.863 6.451 1.00 22.40 102 ILE C CA 1
ATOM 4362 C C . ILE C 1 102 ? -19.728 42.321 6.667 1.00 23.45 102 ILE C C 1
ATOM 4363 O O . ILE C 1 102 ? -19.451 43.192 7.509 1.00 28.57 102 ILE C O 1
ATOM 4368 N N . ASP C 1 103 ? -18.822 41.698 5.970 1.00 24.06 103 ASP C N 1
ATOM 4369 C CA . ASP C 1 103 ? -17.376 42.035 6.023 1.00 25.45 103 ASP C CA 1
ATOM 4370 C C . ASP C 1 103 ? -17.123 43.498 5.680 1.00 29.09 103 ASP C C 1
ATOM 4371 O O . ASP C 1 103 ? -16.288 44.114 6.326 1.00 25.35 103 ASP C O 1
ATOM 4376 N N . LYS C 1 104 ? -17.842 44.044 4.691 1.00 26.64 104 LYS C N 1
ATOM 4377 C CA . LYS C 1 104 ? -17.639 45.473 4.328 1.00 28.24 104 LYS C CA 1
ATOM 4378 C C . LYS C 1 104 ? -18.215 46.470 5.306 1.00 29.95 104 LYS C C 1
ATOM 4379 O O . LYS C 1 104 ? -17.672 47.528 5.532 1.00 29.91 104 LYS C O 1
ATOM 4385 N N . LYS C 1 105 ? -19.302 46.125 5.943 1.00 25.21 105 LYS C N 1
ATOM 4386 C CA . LYS C 1 105 ? -20.089 47.153 6.604 1.00 28.50 105 LYS C CA 1
ATOM 4387 C C . LYS C 1 105 ? -20.046 47.084 8.124 1.00 29.53 105 LYS C C 1
ATOM 4388 O O . LYS C 1 105 ? -20.067 48.146 8.771 1.00 27.02 105 LYS C O 1
ATOM 4394 N N . VAL C 1 106 ? -20.211 45.895 8.706 1.00 27.41 106 VAL C N 1
ATOM 4395 C CA . VAL C 1 106 ? -20.620 45.863 10.105 1.00 26.99 106 VAL C CA 1
ATOM 4396 C C . VAL C 1 106 ? -19.508 46.416 11.050 1.00 28.56 106 VAL C C 1
ATOM 4397 O O . VAL C 1 106 ? -19.781 47.279 11.894 1.00 29.85 106 VAL C O 1
ATOM 4401 N N . TYR C 1 107 ? -18.320 45.834 10.996 1.00 26.43 107 TYR C N 1
ATOM 4402 C CA . TYR C 1 107 ? -17.283 46.101 11.956 1.00 28.49 107 TYR C CA 1
ATOM 4403 C C . TYR C 1 107 ? -16.944 47.603 11.948 1.00 32.48 107 TYR C C 1
ATOM 4404 O O . TYR C 1 107 ? -16.743 48.191 12.998 1.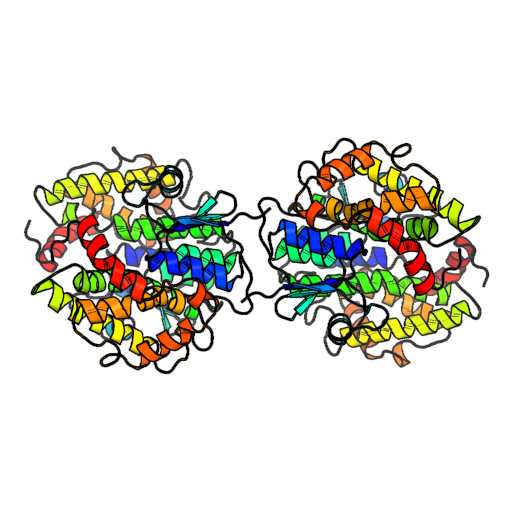00 32.05 107 TYR C O 1
ATOM 4413 N N . ALA C 1 108 ? -16.844 48.191 10.769 1.00 34.07 108 ALA C N 1
ATOM 4414 C CA . ALA C 1 108 ? -16.336 49.624 10.687 1.00 38.45 108 ALA C CA 1
ATOM 4415 C C . ALA C 1 108 ? -17.269 50.578 11.437 1.00 36.99 108 ALA C C 1
ATOM 4416 O O . ALA C 1 108 ? -16.795 51.441 12.172 1.00 38.87 108 ALA C O 1
ATOM 4418 N N . SER C 1 109 ? -18.575 50.352 11.332 1.00 30.52 109 SER C N 1
ATOM 4419 C CA . SER C 1 109 ? -19.538 51.102 12.144 1.00 35.12 109 SER C CA 1
ATOM 4420 C C . SER C 1 109 ? -19.574 50.720 13.640 1.00 39.06 109 SER C C 1
ATOM 4421 O O . SER C 1 109 ? -19.574 51.596 14.484 1.00 36.80 109 SER C O 1
ATOM 4424 N N . ALA C 1 110 ? -19.559 49.417 13.942 1.00 32.63 110 ALA C N 1
ATOM 4425 C CA . ALA C 1 110 ? -19.508 48.942 15.286 1.00 32.68 110 ALA C CA 1
ATOM 4426 C C . ALA C 1 110 ? -18.268 49.470 16.096 1.00 34.21 110 ALA C C 1
ATOM 4427 O O . ALA C 1 110 ? -18.403 49.808 17.288 1.00 32.94 110 ALA C O 1
ATOM 4429 N N . ARG C 1 111 ? -17.131 49.498 15.443 1.00 29.32 111 ARG C N 1
ATOM 4430 C CA . ARG C 1 111 ? -15.854 49.970 16.062 1.00 32.30 111 ARG C CA 1
ATOM 4431 C C . ARG C 1 111 ? -16.005 51.426 16.596 1.00 37.55 111 ARG C C 1
ATOM 4432 O O . ARG C 1 111 ? -15.448 51.756 17.655 1.00 35.22 111 ARG C O 1
ATOM 4440 N N . LEU C 1 112 ? -16.825 52.233 15.916 1.00 31.95 112 LEU C N 1
ATOM 4441 C CA . LEU C 1 112 ? -17.109 53.628 16.345 1.00 34.45 112 LEU C CA 1
ATOM 4442 C C . LEU C 1 112 ? -17.997 53.734 17.580 1.00 39.81 112 LEU C C 1
ATOM 4443 O O . LEU C 1 112 ? -17.992 54.774 18.270 1.00 40.42 112 LEU C O 1
ATOM 4448 N N . ILE C 1 113 ? -18.707 52.667 17.929 1.00 33.10 113 ILE C N 1
ATOM 4449 C CA . ILE C 1 113 ? -19.560 52.645 19.089 1.00 37.39 113 ILE C CA 1
ATOM 4450 C C . ILE C 1 113 ? -18.678 52.527 20.368 1.00 42.61 113 ILE C C 1
ATOM 4451 O O . ILE C 1 113 ? -18.793 53.343 21.243 1.00 39.79 113 ILE C O 1
ATOM 4456 N N . TRP C 1 114 ? -17.802 51.530 20.446 1.00 34.49 114 TRP C N 1
ATOM 4457 C CA . TRP C 1 114 ? -16.987 51.379 21.620 1.00 37.67 114 TRP C CA 1
ATOM 4458 C C . TRP C 1 114 ? -15.595 52.031 21.535 1.00 36.62 114 TRP C C 1
ATOM 4459 O O . TRP C 1 114 ? -14.950 52.230 22.551 1.00 40.97 114 TRP C O 1
ATOM 4470 N N . GLY C 1 115 ? -15.142 52.403 20.347 1.00 32.73 115 GLY C N 1
ATOM 4471 C CA . GLY C 1 115 ? -13.807 52.855 20.118 1.00 31.70 115 GLY C CA 1
ATOM 4472 C C . GLY C 1 115 ? -13.636 54.309 19.695 1.00 35.16 115 GLY C C 1
ATOM 4473 O O . GLY C 1 115 ? -12.555 54.685 19.213 1.00 36.18 115 GLY C O 1
ATOM 4474 N N . ALA C 1 116 ? -14.715 55.077 19.783 1.00 39.49 116 ALA C N 1
ATOM 4475 C CA . ALA C 1 116 ? -14.696 56.510 19.424 1.00 41.37 116 ALA C CA 1
ATOM 4476 C C . ALA C 1 116 ? -15.653 57.285 20.330 1.00 43.87 116 ALA C C 1
ATOM 4477 O O . ALA C 1 116 ? -16.500 56.694 21.012 1.00 39.10 116 ALA C O 1
ATOM 4479 N N . LYS C 1 117 ? -15.518 58.618 20.315 1.00 44.30 117 LYS C N 1
ATOM 4480 C CA . LYS C 1 117 ? -16.381 59.525 21.119 1.00 44.19 117 LYS C CA 1
ATOM 4481 C C . LYS C 1 117 ? -16.979 60.587 20.197 1.00 50.08 117 LYS C C 1
ATOM 4482 O O . LYS C 1 117 ? -16.497 60.756 19.075 1.00 42.00 117 LYS C O 1
ATOM 4484 N N . GLY C 1 118 ? -17.996 61.315 20.683 1.00 46.95 118 GLY C N 1
ATOM 4485 C CA . GLY C 1 118 ? -18.425 62.549 19.998 1.00 51.70 118 GLY C CA 1
ATOM 4486 C C . GLY C 1 118 ? -19.262 62.315 18.761 1.00 60.18 118 GLY C C 1
ATOM 4487 O O . GLY C 1 118 ? -19.987 61.321 18.703 1.00 52.82 118 GLY C O 1
ATOM 4488 N N . GLU C 1 119 ? -19.116 63.211 17.771 1.00 53.72 119 GLU C N 1
ATOM 4489 C CA . GLU C 1 119 ? -19.912 63.210 16.530 1.00 54.65 119 GLU C CA 1
ATOM 4490 C C . GLU C 1 119 ? -19.745 61.881 15.746 1.00 50.84 119 GLU C C 1
ATOM 4491 O O . GLU C 1 119 ? -20.726 61.318 15.236 1.00 45.56 119 GLU C O 1
ATOM 4493 N N . GLU C 1 120 ? -18.478 61.485 15.592 1.00 47.20 120 GLU C N 1
ATOM 4494 C CA . GLU C 1 120 ? -18.027 60.263 14.917 1.00 57.54 120 GLU C CA 1
ATOM 4495 C C . GLU C 1 120 ? -18.735 58.998 15.512 1.00 51.13 120 GLU C C 1
ATOM 4496 O O . GLU C 1 120 ? -19.200 58.090 14.799 1.00 40.14 120 GLU C O 1
ATOM 4502 N N . HIS C 1 121 ? -18.753 58.973 16.832 1.00 45.01 121 HIS C N 1
ATOM 4503 C CA . HIS C 1 121 ? -19.372 57.921 17.638 1.00 45.34 121 HIS C CA 1
ATOM 4504 C C . HIS C 1 121 ? -20.868 57.880 17.414 1.00 49.35 121 HIS C C 1
ATOM 4505 O O . HIS C 1 121 ? -21.414 56.800 17.220 1.00 40.94 121 HIS C O 1
ATOM 4512 N N . GLU C 1 122 ? -21.523 59.050 17.369 1.00 42.14 122 GLU C N 1
ATOM 4513 C CA . GLU C 1 122 ? -22.974 59.087 17.177 1.00 40.28 122 GLU C CA 1
ATOM 4514 C C . GLU C 1 122 ? -23.368 58.696 15.741 1.00 36.39 122 GLU C C 1
ATOM 4515 O O . GLU C 1 122 ? -24.370 58.009 15.537 1.00 39.71 122 GLU C O 1
ATOM 4521 N N . ALA C 1 123 ? -22.590 59.155 14.788 1.00 39.17 123 ALA C N 1
ATOM 4522 C CA . ALA C 1 123 ? -22.784 58.812 13.389 1.00 44.39 123 ALA C CA 1
ATOM 4523 C C . ALA C 1 123 ? -22.569 57.278 13.182 1.00 42.91 123 ALA C C 1
ATOM 4524 O O . ALA C 1 123 ? -23.306 56.619 12.442 1.00 38.32 123 ALA C O 1
ATOM 4526 N N . GLY C 1 124 ? -21.549 56.739 13.840 1.00 39.26 124 GLY C N 1
ATOM 4527 C CA . GLY C 1 124 ? -21.268 55.279 13.805 1.00 34.12 124 GLY C CA 1
ATOM 4528 C C . GLY C 1 124 ? -22.418 54.456 14.383 1.00 36.70 124 GLY C C 1
ATOM 4529 O O . GLY C 1 124 ? -22.806 53.440 13.771 1.00 31.60 124 GLY C O 1
ATOM 4530 N N . LYS C 1 125 ? -22.992 54.888 15.511 1.00 33.96 125 LYS C N 1
ATOM 4531 C CA . LYS C 1 125 ? -24.166 54.204 16.060 1.00 35.77 125 LYS C CA 1
ATOM 4532 C C . LYS C 1 125 ? -25.330 54.209 15.083 1.00 36.79 125 LYS C C 1
ATOM 4533 O O . LYS C 1 125 ? -25.999 53.187 14.870 1.00 34.64 125 LYS C O 1
ATOM 4539 N N . LYS C 1 126 ? -25.567 55.375 14.471 1.00 34.59 126 LYS C N 1
ATOM 4540 C CA . LYS C 1 126 ? -26.657 55.498 13.496 1.00 39.29 126 LYS C CA 1
ATOM 4541 C C . LYS C 1 126 ? -26.454 54.566 12.286 1.00 37.52 126 LYS C C 1
ATOM 4542 O O . LYS C 1 126 ? -27.399 53.917 11.802 1.00 37.68 126 LYS C O 1
ATOM 4548 N N . GLU C 1 127 ? -25.273 54.593 11.734 1.00 34.35 127 GLU C N 1
ATOM 4549 C CA . GLU C 1 127 ? -24.994 53.777 10.548 1.00 36.41 127 GLU C CA 1
ATOM 4550 C C . GLU C 1 127 ? -25.089 52.269 10.895 1.00 33.13 127 GLU C C 1
ATOM 4551 O O . GLU C 1 127 ? -25.627 51.479 10.129 1.00 32.05 127 GLU C O 1
ATOM 4557 N N . PHE C 1 128 ? -24.526 51.881 12.033 1.00 34.10 128 PHE C N 1
ATOM 4558 C CA . PHE C 1 128 ? -24.600 50.465 12.525 1.00 33.89 128 PHE C CA 1
ATOM 4559 C C . PHE C 1 128 ? -26.039 50.003 12.572 1.00 32.89 128 PHE C C 1
ATOM 4560 O O . PHE C 1 128 ? -26.392 48.929 12.111 1.00 31.25 128 PHE C O 1
ATOM 4568 N N . ILE C 1 129 ? -26.945 50.872 13.044 1.00 32.60 129 ILE C N 1
ATOM 4569 C CA . ILE C 1 129 ? -28.361 50.480 13.102 1.00 35.59 129 ILE C CA 1
ATOM 4570 C C . ILE C 1 129 ? -29.001 50.322 11.723 1.00 32.82 129 ILE C C 1
ATOM 4571 O O . ILE C 1 129 ? -29.780 49.420 11.496 1.00 34.30 129 ILE C O 1
ATOM 4576 N N . GLU C 1 130 ? -28.649 51.229 10.810 1.00 34.47 130 GLU C N 1
ATOM 4577 C CA . GLU C 1 130 ? -29.119 51.114 9.416 1.00 31.16 130 GLU C CA 1
ATOM 4578 C C . GLU C 1 130 ? -28.616 49.792 8.747 1.00 32.34 130 GLU C C 1
ATOM 4579 O O . GLU C 1 130 ? -29.367 49.105 8.066 1.00 32.57 130 GLU C O 1
ATOM 4585 N N . ILE C 1 131 ? -27.360 49.468 9.023 1.00 30.71 131 ILE C N 1
ATOM 4586 C CA . ILE C 1 131 ? -26.783 48.210 8.510 1.00 28.05 131 ILE C CA 1
ATOM 4587 C C . ILE C 1 131 ? -27.570 47.004 9.105 1.00 26.94 131 ILE C C 1
ATOM 4588 O O . ILE C 1 131 ? -27.900 46.050 8.393 1.00 30.76 131 ILE C O 1
ATOM 4593 N N . LEU C 1 132 ? -27.767 47.003 10.413 1.00 28.41 132 LEU C N 1
ATOM 4594 C CA . LEU C 1 132 ? -28.552 45.886 11.029 1.00 29.74 132 LEU C CA 1
ATOM 4595 C C . LEU C 1 132 ? -29.937 45.794 10.472 1.00 26.56 132 LEU C C 1
ATOM 4596 O O . LEU C 1 132 ? -30.448 44.692 10.229 1.00 27.59 132 LEU C O 1
ATOM 4601 N N . LYS C 1 133 ? -30.569 46.936 10.214 1.00 28.95 133 LYS C N 1
ATOM 4602 C CA . LYS C 1 133 ? -31.889 46.926 9.585 1.00 27.56 133 LYS C CA 1
ATOM 4603 C C . LYS C 1 133 ? -31.897 46.342 8.168 1.00 29.03 133 LYS C C 1
ATOM 4604 O O . LYS C 1 133 ? -32.838 45.607 7.795 1.00 33.52 133 LYS C O 1
ATOM 4608 N N . THR C 1 134 ? -30.851 46.575 7.416 1.00 29.58 134 THR C N 1
ATOM 4609 C CA . THR C 1 134 ? -30.730 45.977 6.098 1.00 30.20 134 THR C CA 1
ATOM 4610 C C . THR C 1 134 ? -30.617 44.455 6.230 1.00 30.13 134 THR C C 1
ATOM 4611 O O . THR C 1 134 ? -31.262 43.717 5.496 1.00 26.19 134 THR C O 1
ATOM 4615 N N . LEU C 1 135 ? -29.762 44.012 7.173 1.00 26.80 135 LEU C N 1
ATOM 4616 C CA . LEU C 1 135 ? -29.625 42.600 7.406 1.00 24.97 135 LEU C CA 1
ATOM 4617 C C . LEU C 1 135 ? -30.934 41.982 7.874 1.00 24.98 135 LEU C C 1
ATOM 4618 O O . LEU C 1 135 ? -31.297 40.934 7.432 1.00 27.59 135 LEU C O 1
ATOM 4623 N N . GLU C 1 136 ? -31.622 42.671 8.800 1.00 27.97 136 GLU C N 1
ATOM 4624 C CA . GLU C 1 136 ? -32.928 42.213 9.284 1.00 28.85 136 GLU C CA 1
ATOM 4625 C C . GLU C 1 136 ? -33.964 42.100 8.171 1.00 28.05 136 GLU C C 1
ATOM 4626 O O . GLU C 1 136 ? -34.693 41.104 8.132 1.00 30.63 136 GLU C O 1
ATOM 4632 N N . SER C 1 137 ? -33.966 43.023 7.218 1.00 30.43 137 SER C N 1
ATOM 4633 C CA . SER C 1 137 ? -34.855 42.901 6.024 1.00 31.27 137 SER C CA 1
ATOM 4634 C C . SER C 1 137 ? -34.535 41.694 5.181 1.00 30.59 137 SER C C 1
ATOM 4635 O O . SER C 1 137 ? -35.404 41.018 4.690 1.00 31.09 137 SER C O 1
ATOM 4638 N N . GLU C 1 138 ? -33.235 41.398 5.025 1.00 28.79 138 GLU C N 1
ATOM 4639 C CA . GLU C 1 138 ? -32.830 40.216 4.282 1.00 28.43 138 GLU C CA 1
ATOM 4640 C C . GLU C 1 138 ? -33.302 38.926 4.991 1.00 24.88 138 GLU C C 1
ATOM 4641 O O . GLU C 1 138 ? -33.732 38.008 4.315 1.00 25.75 138 GLU C O 1
ATOM 4647 N N . LEU C 1 139 ? -33.081 38.862 6.305 1.00 25.26 139 LEU C N 1
ATOM 4648 C CA . LEU C 1 139 ? -33.521 37.699 7.114 1.00 29.32 139 LEU C CA 1
ATOM 4649 C C . LEU C 1 139 ? -35.007 37.480 6.920 1.00 27.58 139 LEU C C 1
ATOM 4650 O O . LEU C 1 139 ? -35.480 36.375 6.686 1.00 29.78 139 LEU C O 1
ATOM 4655 N N . GLY C 1 140 ? -35.738 38.578 6.931 1.00 31.66 140 GLY C N 1
ATOM 4656 C CA . GLY C 1 140 ? -37.215 38.517 6.766 1.00 33.40 140 GLY C CA 1
ATOM 4657 C C . GLY C 1 140 ? -37.809 37.714 7.914 1.00 31.53 140 GLY C C 1
ATOM 4658 O O . GLY C 1 140 ? -37.392 37.859 9.107 1.00 32.09 140 GLY C O 1
ATOM 4659 N N . ASP C 1 141 ? -38.673 36.783 7.555 1.00 31.72 141 ASP C N 1
ATOM 4660 C CA . ASP C 1 141 ? -39.363 35.896 8.538 1.00 37.39 141 ASP C CA 1
ATOM 4661 C C . ASP C 1 141 ? -38.745 34.495 8.596 1.00 41.71 141 ASP C C 1
ATOM 4662 O O . ASP C 1 141 ? -39.312 33.599 9.186 1.00 34.68 141 ASP C O 1
ATOM 4667 N N . LYS C 1 142 ? -37.562 34.335 7.999 1.00 33.03 142 LYS C N 1
ATOM 4668 C CA . LYS C 1 142 ? -36.883 33.012 7.956 1.00 30.01 142 LYS C CA 1
ATOM 4669 C C . LYS C 1 142 ? -36.268 32.723 9.263 1.00 28.47 142 LYS C C 1
ATOM 4670 O O . LYS C 1 142 ? -35.950 33.646 10.060 1.00 30.50 142 LYS C O 1
ATOM 4676 N N . THR C 1 143 ? -36.102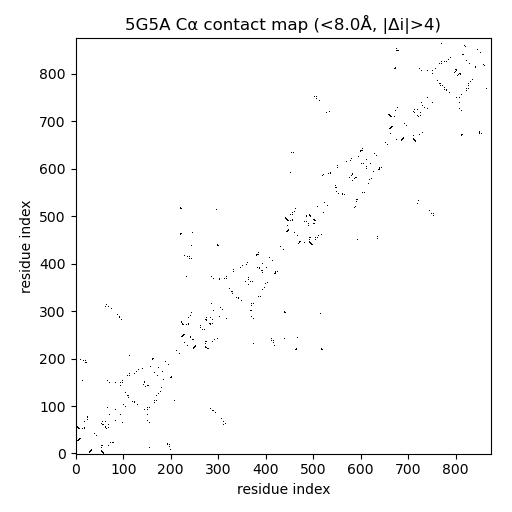 31.427 9.574 1.00 29.23 143 THR C N 1
ATOM 4677 C CA . THR C 1 143 ? -35.497 30.989 10.793 1.00 32.49 143 THR C CA 1
ATOM 4678 C C . THR C 1 143 ? -34.016 31.429 10.825 1.00 28.03 143 THR C C 1
ATOM 4679 O O . THR C 1 143 ? -33.566 31.941 11.820 1.00 29.90 143 THR C O 1
ATOM 4683 N N . TYR C 1 144 ? -33.326 31.253 9.682 1.00 27.30 144 TYR C N 1
ATOM 4684 C CA . TYR C 1 144 ? -31.928 31.615 9.537 1.00 28.93 144 TYR C CA 1
ATOM 4685 C C . TYR C 1 144 ? -31.728 32.368 8.278 1.00 28.52 144 TYR C C 1
ATOM 4686 O O . TYR C 1 144 ? -32.573 32.352 7.353 1.00 25.92 144 TYR C O 1
ATOM 4695 N N . PHE C 1 145 ? -30.560 33.016 8.167 1.00 26.27 145 PHE C N 1
ATOM 4696 C CA . PHE C 1 145 ? -30.267 33.669 6.884 1.00 26.75 145 PHE C CA 1
ATOM 4697 C C . PHE C 1 145 ? -30.176 32.583 5.846 1.00 29.39 145 PHE C C 1
ATOM 4698 O O . PHE C 1 145 ? -30.583 32.787 4.715 1.00 29.17 145 PHE C O 1
ATOM 4706 N N . GLY C 1 146 ? -29.717 31.390 6.262 1.00 36.10 146 GLY C N 1
ATOM 4707 C CA . GLY C 1 146 ? -29.714 30.222 5.377 1.00 40.78 146 GLY C CA 1
ATOM 4708 C C . GLY C 1 146 ? -31.073 29.569 5.130 1.00 37.11 146 GLY C C 1
ATOM 4709 O O . GLY C 1 146 ? -31.120 28.471 4.573 1.00 40.20 146 GLY C O 1
ATOM 4710 N N . GLY C 1 147 ? -32.168 30.216 5.545 1.00 38.25 147 GLY C N 1
ATOM 4711 C CA . GLY C 1 147 ? -33.546 29.701 5.322 1.00 39.96 147 GLY C CA 1
ATOM 4712 C C . GLY C 1 147 ? -33.933 28.804 6.455 1.00 34.45 147 GLY C C 1
ATOM 4713 O O . GLY C 1 147 ? -33.858 29.197 7.634 1.00 33.06 147 GLY C O 1
ATOM 4714 N N . GLU C 1 148 ? -34.252 27.563 6.129 1.00 32.18 148 GLU C N 1
ATOM 4715 C CA . GLU C 1 148 ? -34.497 26.569 7.172 1.00 35.23 148 GLU C CA 1
ATOM 4716 C C . GLU C 1 148 ? -33.218 26.017 7.788 1.00 33.46 148 GLU C C 1
ATOM 4717 O O . GLU C 1 148 ? -33.263 25.409 8.835 1.00 33.56 148 GLU C O 1
ATOM 4723 N N . THR C 1 149 ? -32.071 26.219 7.160 1.00 30.98 149 THR C N 1
ATOM 4724 C CA . THR C 1 149 ? -30.813 25.621 7.658 1.00 31.91 149 THR C CA 1
ATOM 4725 C C . THR C 1 149 ? -29.779 26.719 8.034 1.00 28.40 149 THR C C 1
ATOM 4726 O O . THR C 1 149 ? -29.647 27.697 7.347 1.00 31.69 149 THR C O 1
ATOM 4730 N N . PHE C 1 150 ? -29.128 26.555 9.164 1.00 28.08 150 PHE C N 1
ATOM 4731 C CA . PHE C 1 150 ? -28.085 27.430 9.665 1.00 28.93 150 PHE C CA 1
ATOM 4732 C C . PHE C 1 150 ? -26.881 27.261 8.737 1.00 26.18 150 PHE C C 1
ATOM 4733 O O . PHE C 1 150 ? -26.414 26.158 8.477 1.00 30.24 150 PHE C O 1
ATOM 4741 N N . GLY C 1 151 ? -26.381 28.382 8.264 1.00 24.88 151 GLY C N 1
ATOM 4742 C CA . GLY C 1 151 ? -25.323 28.345 7.265 1.00 25.62 151 GLY C CA 1
ATOM 4743 C C . GLY C 1 151 ? -24.320 29.458 7.311 1.00 22.63 151 GLY C C 1
ATOM 4744 O O . GLY C 1 151 ? -24.180 30.210 8.285 1.00 20.90 151 GLY C O 1
ATOM 4745 N N . TYR C 1 152 ? -23.624 29.565 6.183 1.00 24.01 152 TYR C N 1
ATOM 4746 C CA . TYR C 1 152 ? -22.588 30.561 5.943 1.00 21.70 152 TYR C CA 1
ATOM 4747 C C . TYR C 1 152 ? -22.918 31.964 6.431 1.00 21.51 152 TYR C C 1
ATOM 4748 O O . TYR C 1 152 ? -22.109 32.559 7.153 1.00 20.78 152 TYR C O 1
ATOM 4757 N N . VAL C 1 153 ? -24.029 32.493 5.998 1.00 20.71 153 VAL C N 1
ATOM 4758 C CA . VAL C 1 153 ? -24.373 33.872 6.395 1.00 20.94 153 VAL C CA 1
ATOM 4759 C C . VAL C 1 153 ? -24.629 34.006 7.884 1.00 20.41 153 VAL C C 1
ATOM 4760 O O . VAL C 1 153 ? -24.198 35.011 8.534 1.00 22.86 153 VAL C O 1
ATOM 4764 N N . ASP C 1 154 ? -25.358 33.039 8.445 1.00 20.80 154 ASP C N 1
ATOM 4765 C CA . ASP C 1 154 ? -25.514 33.007 9.904 1.00 21.68 154 ASP C CA 1
ATOM 4766 C C . ASP C 1 154 ? -24.210 33.027 10.637 1.00 19.88 154 ASP C C 1
ATOM 4767 O O . ASP C 1 154 ? -24.001 33.854 11.570 1.00 21.18 154 ASP C O 1
ATOM 4772 N N . ILE C 1 155 ? -23.251 32.236 10.185 1.00 19.16 155 ILE C N 1
ATOM 4773 C CA . ILE C 1 155 ? -21.977 32.151 10.813 1.00 19.97 155 ILE C CA 1
ATOM 4774 C C . ILE C 1 155 ? -21.235 33.466 10.685 1.00 22.22 155 ILE C C 1
ATOM 4775 O O . ILE C 1 155 ? -20.554 33.906 11.583 1.00 23.16 155 ILE C O 1
ATOM 4780 N N . ALA C 1 156 ? -21.328 34.069 9.495 1.00 23.35 156 ALA C N 1
ATOM 4781 C CA . ALA C 1 156 ? -20.652 35.317 9.211 1.00 21.29 156 ALA C CA 1
ATOM 4782 C C . ALA C 1 156 ? -21.058 36.435 10.155 1.00 22.16 156 ALA C C 1
ATOM 4783 O O . ALA C 1 156 ? -20.210 37.268 10.569 1.00 24.71 156 ALA C O 1
ATOM 4785 N N . LEU C 1 157 ? -22.320 36.468 10.510 1.00 22.37 157 LEU C N 1
ATOM 4786 C CA . LEU C 1 157 ? -22.875 37.483 11.407 1.00 26.23 157 LEU C CA 1
ATOM 4787 C C . LEU C 1 157 ? -22.875 37.182 12.933 1.00 24.60 157 LEU C C 1
ATOM 4788 O O . LEU C 1 157 ? -22.729 38.110 13.741 1.00 24.27 157 LEU C O 1
ATOM 4793 N N . ILE C 1 158 ? -22.952 35.929 13.318 1.00 23.92 158 ILE C N 1
ATOM 4794 C CA . ILE C 1 158 ? -23.299 35.627 14.724 1.00 23.93 158 ILE C CA 1
ATOM 4795 C C . ILE C 1 158 ? -22.209 36.021 15.681 1.00 24.76 158 ILE C C 1
ATOM 4796 O O . ILE C 1 158 ? -22.512 36.299 16.809 1.00 24.71 158 ILE C O 1
ATOM 4801 N N . GLY C 1 159 ? -20.944 35.996 15.259 1.00 24.13 159 GLY C N 1
ATOM 4802 C CA . GLY C 1 159 ? -19.837 36.399 16.128 1.00 27.17 159 GLY C CA 1
ATOM 4803 C C . GLY C 1 159 ? -20.104 37.802 16.695 1.00 33.34 159 GLY C C 1
ATOM 4804 O O . GLY C 1 159 ? -19.775 38.104 17.859 1.00 27.72 159 GLY C O 1
ATOM 4805 N N . PHE C 1 160 ? -20.660 38.656 15.856 1.00 24.63 160 PHE C N 1
ATOM 4806 C CA . PHE C 1 160 ? -20.932 40.026 16.246 1.00 26.37 160 PHE C CA 1
ATOM 4807 C C . PHE C 1 160 ? -21.979 40.052 17.363 1.00 29.18 160 PHE C C 1
ATOM 4808 O O . PHE C 1 160 ? -21.957 40.980 18.184 1.00 29.24 160 PHE C O 1
ATOM 4816 N N . TYR C 1 161 ? -22.894 39.096 17.403 1.00 28.68 161 TYR C N 1
ATOM 4817 C CA . TYR C 1 161 ? -23.914 39.071 18.429 1.00 29.90 161 TYR C CA 1
ATOM 4818 C C . TYR C 1 161 ? -23.295 39.012 19.864 1.00 31.26 161 TYR C C 1
ATOM 4819 O O . TYR C 1 161 ? -23.848 39.575 20.788 1.00 30.47 161 TYR C O 1
ATOM 4828 N N . SER C 1 162 ? -22.202 38.272 20.029 1.00 27.48 162 SER C N 1
ATOM 4829 C CA . SER C 1 162 ? -21.508 38.218 21.341 1.00 31.18 162 SER C CA 1
ATOM 4830 C C . SER C 1 162 ? -21.144 39.617 21.859 1.00 30.88 162 SER C C 1
ATOM 4831 O O . SER C 1 162 ? -20.976 39.814 23.025 1.00 30.26 162 SER C O 1
ATOM 4834 N N . TRP C 1 163 ? -20.944 40.553 20.927 1.00 29.99 163 TRP C N 1
ATOM 4835 C CA . TRP C 1 163 ? -20.564 41.939 21.235 1.00 29.24 163 TRP C CA 1
ATOM 4836 C C . TRP C 1 163 ? -21.791 42.858 21.402 1.00 29.29 163 TRP C C 1
ATOM 4837 O O . TRP C 1 163 ? -21.614 44.031 21.743 1.00 27.03 163 TRP C O 1
ATOM 4848 N N . PHE C 1 164 ? -22.993 42.380 21.174 1.00 29.31 164 PHE C N 1
ATOM 4849 C CA . PHE C 1 164 ? -24.187 43.277 21.189 1.00 33.05 164 PHE C CA 1
ATOM 4850 C C . PHE C 1 164 ? -24.393 43.928 22.575 1.00 39.42 164 PHE C C 1
ATOM 4851 O O . PHE C 1 164 ? -24.661 45.129 22.635 1.00 36.44 164 PHE C O 1
ATOM 4859 N N . GLU C 1 165 ? -24.143 43.190 23.655 1.00 31.31 165 GLU C N 1
ATOM 4860 C CA . GLU C 1 165 ? -24.261 43.806 24.992 1.00 35.97 165 GLU C CA 1
ATOM 4861 C C . GLU C 1 165 ? -23.251 44.930 25.163 1.00 38.26 165 GLU C C 1
ATOM 4862 O O . GLU C 1 165 ? -23.593 46.028 25.631 1.00 32.02 165 GLU C O 1
ATOM 4868 N N . ALA C 1 166 ? -22.021 44.697 24.713 1.00 31.91 166 ALA C N 1
ATOM 4869 C CA . ALA C 1 166 ? -20.998 45.760 24.745 1.00 32.24 166 ALA C CA 1
ATOM 4870 C C . ALA C 1 166 ? -21.398 46.955 23.877 1.00 35.77 166 ALA C C 1
ATOM 4871 O O . ALA C 1 166 ? -21.198 48.148 24.289 1.00 32.35 166 ALA C O 1
ATOM 4873 N N . TYR C 1 167 ? -21.965 46.709 22.691 1.00 32.71 167 TYR C N 1
ATOM 4874 C CA . TYR C 1 167 ? -22.372 47.835 21.844 1.00 31.81 167 TYR C CA 1
ATOM 4875 C C . TYR C 1 167 ? -23.447 48.672 22.543 1.00 35.39 167 TYR C C 1
ATOM 4876 O O . TYR C 1 167 ? -23.363 49.889 22.535 1.00 35.91 167 TYR C O 1
ATOM 4885 N N . GLU C 1 168 ? -24.449 48.002 23.098 1.00 36.21 168 GLU C N 1
ATOM 4886 C CA . GLU C 1 168 ? -25.532 48.655 23.811 1.00 39.87 168 GLU C CA 1
ATOM 4887 C C . GLU C 1 168 ? -25.051 49.451 25.052 1.00 42.80 168 GLU C C 1
ATOM 4888 O O . GLU C 1 168 ? -25.456 50.601 25.253 1.00 43.12 168 GLU C O 1
ATOM 4894 N N . LYS C 1 169 ? -24.114 48.878 25.806 1.00 41.51 169 LYS C N 1
ATOM 4895 C CA . LYS C 1 169 ? -23.485 49.593 26.924 1.00 38.67 169 LYS C CA 1
ATOM 4896 C C . LYS C 1 169 ? -22.704 50.777 26.446 1.00 40.73 169 LYS C C 1
ATOM 4897 O O . LYS C 1 169 ? -22.926 51.878 26.956 1.00 39.92 169 LYS C O 1
ATOM 4903 N N . PHE C 1 170 ? -21.758 50.607 25.507 1.00 37.84 170 PHE C N 1
ATOM 4904 C CA . PHE C 1 170 ? -20.873 51.680 25.165 1.00 40.22 170 PHE C CA 1
ATOM 4905 C C . PHE C 1 170 ? -21.516 52.710 24.243 1.00 39.65 170 PHE C C 1
ATOM 4906 O O . PHE C 1 170 ? -20.992 53.786 24.095 1.00 44.05 170 PHE C O 1
ATOM 4914 N N . GLY C 1 171 ? -22.641 52.374 23.663 1.00 37.43 171 GLY C N 1
ATOM 4915 C CA . GLY C 1 171 ? -23.353 53.268 22.810 1.00 36.72 171 GLY C CA 1
ATOM 4916 C C . GLY C 1 171 ? -24.600 53.818 23.453 1.00 42.89 171 GLY C C 1
ATOM 4917 O O . GLY C 1 171 ? -25.335 54.551 22.807 1.00 42.92 171 GLY C O 1
ATOM 4918 N N . SER C 1 172 ? -24.887 53.394 24.706 1.00 40.94 172 SER C N 1
ATOM 4919 C CA . SER C 1 172 ? -26.135 53.710 25.433 1.00 49.74 172 SER C CA 1
ATOM 4920 C C . SER C 1 172 ? -27.340 53.621 24.561 1.00 49.35 172 SER C C 1
ATOM 4921 O O . SER C 1 172 ? -28.026 54.622 24.367 1.00 50.88 172 SER C O 1
ATOM 4924 N N . PHE C 1 173 ? -27.626 52.449 24.039 1.00 49.43 173 PHE C N 1
ATOM 4925 C CA . PHE C 1 173 ? -28.795 52.277 23.180 1.00 38.65 173 PHE C CA 1
ATOM 4926 C C . PHE C 1 173 ? -29.215 50.833 23.166 1.00 45.27 173 PHE C C 1
ATOM 4927 O O . PHE C 1 173 ? -28.523 49.951 23.736 1.00 42.62 173 PHE C O 1
ATOM 4935 N N . SER C 1 174 ? -30.348 50.564 22.540 1.00 38.17 174 SER C N 1
ATOM 4936 C CA . SER C 1 174 ? -30.912 49.202 22.500 1.00 45.03 174 SER C CA 1
ATOM 4937 C C . SER C 1 174 ? -31.080 48.685 21.068 1.00 52.45 174 SER C C 1
ATOM 4938 O O . SER C 1 174 ? -31.869 49.219 20.260 1.00 47.26 174 SER C O 1
ATOM 4941 N N . ILE C 1 175 ? -30.424 47.559 20.772 1.00 48.15 175 ILE C N 1
ATOM 4942 C CA . ILE C 1 175 ? -30.546 46.949 19.425 1.00 45.54 175 ILE C CA 1
ATOM 4943 C C . ILE C 1 175 ? -31.873 46.250 19.333 1.00 37.90 175 ILE C C 1
ATOM 4944 O O . ILE C 1 175 ? -32.511 46.224 18.268 1.00 42.62 175 ILE C O 1
ATOM 4949 N N . GLU C 1 176 ? -32.298 45.628 20.428 1.00 41.40 176 GLU C N 1
ATOM 4950 C CA . GLU C 1 176 ? -33.590 44.929 20.423 1.00 39.90 176 GLU C CA 1
ATOM 4951 C C . GLU C 1 176 ? -34.773 45.864 20.060 1.00 45.99 176 GLU C C 1
ATOM 4952 O O . GLU C 1 176 ? -35.743 45.428 19.425 1.00 41.37 176 GLU C O 1
ATOM 4958 N N . ALA C 1 177 ? -34.685 47.101 20.516 1.00 45.43 177 ALA C N 1
ATOM 4959 C CA . ALA C 1 177 ? -35.733 48.104 20.232 1.00 54.46 177 ALA C CA 1
ATOM 4960 C C . ALA C 1 177 ? -35.772 48.399 18.769 1.00 50.96 177 ALA C C 1
ATOM 4961 O O . ALA C 1 177 ? -36.830 48.617 18.217 1.00 46.57 177 ALA C O 1
ATOM 4963 N N . GLU C 1 178 ? -34.619 48.403 18.126 1.00 46.76 178 GLU C N 1
ATOM 4964 C CA . GLU C 1 178 ? -34.557 48.730 16.705 1.00 44.86 178 GLU C CA 1
ATOM 4965 C C . GLU C 1 178 ? -34.820 47.545 15.785 1.00 50.10 178 GLU C C 1
ATOM 4966 O O . GLU C 1 178 ? -35.434 47.696 14.714 1.00 38.26 178 GLU C O 1
ATOM 4972 N N . CYS C 1 179 ? -34.296 46.386 16.189 1.00 40.19 179 CYS C N 1
ATOM 4973 C CA . CYS C 1 179 ? -34.281 45.176 15.331 1.00 49.21 179 CYS C CA 1
ATOM 4974 C C . CYS C 1 179 ? -34.694 43.943 16.126 1.00 42.52 179 CYS C C 1
ATOM 4975 O O . CYS C 1 179 ? -33.853 43.036 16.378 1.00 37.40 179 CYS C O 1
ATOM 4978 N N . PRO C 1 180 ? -35.978 43.849 16.489 1.00 41.92 180 PRO C N 1
ATOM 4979 C CA . PRO C 1 180 ? -36.375 42.687 17.309 1.00 41.75 180 PRO C CA 1
ATOM 4980 C C . PRO C 1 180 ? -36.202 41.336 16.592 1.00 37.29 180 PRO C C 1
ATOM 4981 O O . PRO C 1 180 ? -35.919 40.365 17.254 1.00 32.97 180 PRO C O 1
ATOM 4985 N N . LYS C 1 181 ? -36.437 41.267 15.275 1.00 34.32 181 LYS C N 1
ATOM 4986 C CA . LYS C 1 181 ? -36.347 39.996 14.574 1.00 36.99 181 LYS C CA 1
ATOM 4987 C C . LYS C 1 181 ? -34.922 39.522 14.518 1.00 34.53 181 LYS C C 1
ATOM 4988 O O . LYS C 1 181 ? -34.655 38.348 14.598 1.00 32.22 181 LYS C O 1
ATOM 4994 N N . LEU C 1 182 ? -34.000 40.453 14.453 1.00 35.02 182 LEU C N 1
ATOM 4995 C CA . LEU C 1 182 ? -32.627 40.068 14.412 1.00 33.68 182 LEU C CA 1
ATOM 4996 C C . LEU C 1 182 ? -32.213 39.563 15.794 1.00 36.83 182 LEU C C 1
ATOM 4997 O O . LEU C 1 182 ? -31.412 38.597 15.910 1.00 28.33 182 LEU C O 1
ATOM 5002 N N . ILE C 1 183 ? -32.743 40.165 16.870 1.00 28.83 183 ILE C N 1
ATOM 5003 C CA . ILE C 1 183 ? -32.459 39.679 18.189 1.00 28.22 183 ILE C CA 1
ATOM 5004 C C . ILE C 1 183 ? -33.020 38.293 18.371 1.00 28.21 183 ILE C C 1
ATOM 5005 O O . ILE C 1 183 ? -32.330 37.427 18.980 1.00 33.48 183 ILE C O 1
ATOM 5010 N N . ALA C 1 184 ? -34.213 38.033 17.854 1.00 31.12 184 ALA C N 1
ATOM 5011 C CA . ALA C 1 184 ? -34.767 36.691 17.945 1.00 31.44 184 ALA C CA 1
ATOM 5012 C C . ALA C 1 184 ? -33.857 35.660 17.275 1.00 31.92 184 ALA C C 1
ATOM 5013 O O . ALA C 1 184 ? -33.686 34.510 17.732 1.00 28.25 184 ALA C O 1
ATOM 5015 N N . TRP C 1 185 ? -33.388 36.047 16.095 1.00 27.76 185 TRP C N 1
ATOM 5016 C CA . TRP C 1 185 ? -32.459 35.169 15.325 1.00 26.65 185 TRP C CA 1
ATOM 5017 C C . TRP C 1 185 ? -31.206 34.873 16.102 1.00 25.70 185 TRP C C 1
ATOM 5018 O O . TRP C 1 185 ? -30.751 33.700 16.173 1.00 28.58 185 TRP C O 1
ATOM 5029 N N . GLY C 1 186 ? -30.600 35.884 16.709 1.00 25.91 186 GLY C N 1
ATOM 5030 C CA . GLY C 1 186 ? -29.404 35.690 17.548 1.00 28.68 186 GLY C CA 1
ATOM 5031 C C . GLY C 1 186 ? -29.657 34.727 18.703 1.00 30.98 186 GLY C C 1
ATOM 5032 O O . GLY C 1 186 ? -28.827 33.830 19.002 1.00 28.90 186 GLY C O 1
ATOM 5033 N N . LYS C 1 187 ? -30.794 34.884 19.362 1.00 31.15 187 LYS C N 1
ATOM 5034 C CA . LYS C 1 187 ? -31.177 33.962 20.440 1.00 30.51 187 LYS C CA 1
ATOM 5035 C C . LYS C 1 187 ? -31.375 32.538 20.017 1.00 27.64 187 LYS C C 1
ATOM 5036 O O . LYS C 1 187 ? -30.867 31.639 20.676 1.00 33.33 187 LYS C O 1
ATOM 5042 N N . ARG C 1 188 ? -31.938 32.325 18.851 1.00 27.95 188 ARG C N 1
ATOM 5043 C CA . ARG C 1 188 ? -32.053 30.985 18.276 1.00 29.63 188 ARG C CA 1
ATOM 5044 C C . ARG C 1 188 ? -30.683 30.414 17.960 1.00 30.51 188 ARG C C 1
ATOM 5045 O O . ARG C 1 188 ? -30.428 29.237 18.199 1.00 25.96 188 ARG C O 1
ATOM 5053 N N . CYS C 1 189 ? -29.804 31.204 17.341 1.00 28.19 189 CYS C N 1
ATOM 5054 C CA . CYS C 1 189 ? -28.469 30.677 17.035 1.00 29.50 189 CYS C CA 1
ATOM 5055 C C . CYS C 1 189 ? -27.628 30.285 18.285 1.00 25.64 189 CYS C C 1
ATOM 5056 O O . CYS C 1 189 ? -26.888 29.318 18.238 1.00 30.27 189 CYS C O 1
ATOM 5059 N N . VAL C 1 190 ? -27.711 31.045 19.361 1.00 27.82 190 VAL C N 1
ATOM 5060 C CA . VAL C 1 190 ? -26.918 30.786 20.587 1.00 33.05 190 VAL C CA 1
ATOM 5061 C C . VAL C 1 190 ? -27.389 29.491 21.318 1.00 36.52 190 VAL C C 1
ATOM 5062 O O . VAL C 1 190 ? -26.618 28.936 22.061 1.00 29.31 190 VAL C O 1
ATOM 5066 N N . GLU C 1 191 ? -28.542 28.959 20.915 1.00 30.35 191 GLU C N 1
ATOM 5067 C CA . GLU C 1 191 ? -28.988 27.603 21.320 1.00 35.94 191 GLU C CA 1
ATOM 5068 C C . GLU C 1 191 ? -28.273 26.462 20.623 1.00 35.03 191 GLU C C 1
ATOM 5069 O O . GLU C 1 191 ? -28.330 25.378 21.092 1.00 28.42 191 GLU C O 1
ATOM 5075 N N . ARG C 1 192 ? -27.634 26.719 19.486 1.00 33.00 192 ARG C N 1
ATOM 5076 C CA . ARG C 1 192 ? -26.942 25.717 18.756 1.00 28.74 192 ARG C CA 1
ATOM 5077 C C . ARG C 1 192 ? -25.640 25.465 19.498 1.00 31.79 192 ARG C C 1
ATOM 5078 O O . ARG C 1 192 ? -24.908 26.407 19.869 1.00 30.78 192 ARG C O 1
ATOM 5086 N N . GLU C 1 193 ? -25.341 24.201 19.754 1.00 30.51 193 GLU C N 1
ATOM 5087 C CA . GLU C 1 193 ? -24.112 23.834 20.501 1.00 29.43 193 GLU C CA 1
ATOM 5088 C C . GLU C 1 193 ? -22.888 24.459 19.849 1.00 25.78 193 GLU C C 1
ATOM 5089 O O . GLU C 1 193 ? -22.011 24.911 20.540 1.00 27.11 193 GLU C O 1
ATOM 5091 N N . SER C 1 194 ? -22.805 24.471 18.513 1.00 27.75 194 SER C N 1
ATOM 5092 C CA . SER C 1 194 ? -21.560 25.007 17.826 1.00 28.38 194 SER C CA 1
ATOM 5093 C C . SER C 1 194 ? -21.303 26.469 18.187 1.00 26.69 194 SER C C 1
ATOM 5094 O O . SER C 1 194 ? -20.191 26.905 18.457 1.00 27.97 194 SER C O 1
ATOM 5097 N N . VAL C 1 195 ? -22.401 27.219 18.237 1.00 24.82 195 VAL C N 1
ATOM 5098 C CA . VAL C 1 195 ? -22.363 28.605 18.553 1.00 27.08 195 VAL C CA 1
ATOM 5099 C C . VAL C 1 195 ? -22.109 28.846 20.068 1.00 26.13 195 VAL C C 1
ATOM 5100 O O . VAL C 1 195 ? -21.227 29.646 20.468 1.00 25.02 195 VAL C O 1
ATOM 5104 N N . ALA C 1 196 ? -22.795 28.106 20.916 1.00 27.61 196 ALA C N 1
ATOM 5105 C CA . ALA C 1 196 ? -22.652 28.327 22.361 1.00 28.12 196 ALA C CA 1
ATOM 5106 C C . ALA C 1 196 ? -21.219 27.970 22.849 1.00 27.23 196 ALA C C 1
ATOM 5107 O O . ALA C 1 196 ? -20.678 28.655 23.669 1.00 32.34 196 ALA C O 1
ATOM 5109 N N . LYS C 1 197 ? -20.618 26.994 22.230 1.00 26.07 197 LYS C N 1
ATOM 5110 C CA . LYS C 1 197 ? -19.219 26.560 22.476 1.00 28.24 197 LYS C CA 1
ATOM 5111 C C . LYS C 1 197 ? -18.232 27.626 22.033 1.00 26.64 197 LYS C C 1
ATOM 5112 O O . LYS C 1 197 ? -17.194 27.849 22.691 1.00 25.71 197 LYS C O 1
ATOM 5118 N N . SER C 1 198 ? -18.545 28.350 20.963 1.00 24.86 198 SER C N 1
ATOM 5119 C CA . SER C 1 198 ? -17.584 29.225 20.317 1.00 26.01 198 SER C CA 1
ATOM 5120 C C . SER C 1 198 ? -17.560 30.677 20.753 1.00 26.25 198 SER C C 1
ATOM 5121 O O . SER C 1 198 ? -16.517 31.339 20.636 1.00 25.51 198 SER C O 1
ATOM 5124 N N . LEU C 1 199 ? -18.690 31.190 21.162 1.00 26.76 199 LEU C N 1
ATOM 5125 C CA . LEU C 1 199 ? -18.799 32.568 21.520 1.00 28.54 199 LEU C CA 1
ATOM 5126 C C . LEU C 1 199 ? -18.395 32.828 23.010 1.00 31.32 199 LEU C C 1
ATOM 5127 O O . LEU C 1 199 ? -18.737 32.047 23.889 1.00 32.41 199 LEU C O 1
ATOM 5132 N N . PRO C 1 200 ? -17.646 33.892 23.268 1.00 29.98 200 PRO C N 1
ATOM 5133 C CA . PRO C 1 200 ? -17.351 34.210 24.696 1.00 32.43 200 PRO C CA 1
ATOM 5134 C C . PRO C 1 200 ? -18.568 34.763 25.362 1.00 34.29 200 PRO C C 1
ATOM 5135 O O . PRO C 1 200 ? -19.517 35.251 24.687 1.00 30.24 200 PRO C O 1
ATOM 5139 N N . ASP C 1 201 ? -18.535 34.723 26.698 1.00 29.67 201 ASP C N 1
ATOM 5140 C CA . ASP C 1 201 ? -19.561 35.393 27.493 1.00 34.23 201 ASP C CA 1
ATOM 5141 C C . ASP C 1 201 ? -19.629 36.895 27.133 1.00 27.07 201 ASP C C 1
ATOM 5142 O O . ASP C 1 201 ? -18.600 37.542 27.073 1.00 31.76 201 ASP C O 1
ATOM 5147 N N . SER C 1 202 ? -20.835 37.414 26.925 1.00 30.13 202 SER C N 1
ATOM 5148 C CA . SER C 1 202 ? -21.027 38.843 26.642 1.00 35.92 202 SER C CA 1
ATOM 5149 C C . SER C 1 202 ? -20.466 39.786 27.716 1.00 35.32 202 SER C C 1
ATOM 5150 O O . SER C 1 202 ? -19.854 40.818 27.411 1.00 30.43 202 SER C O 1
ATOM 5153 N N . GLU C 1 203 ? -20.555 39.350 28.986 1.00 36.12 203 GLU C N 1
ATOM 5154 C CA . GLU C 1 203 ? -19.937 40.105 30.096 1.00 33.82 203 GLU C CA 1
ATOM 5155 C C . GLU C 1 203 ? -18.418 40.128 30.043 1.00 30.64 203 GLU C C 1
ATOM 5156 O O . GLU C 1 203 ? -17.754 41.158 30.329 1.00 34.35 203 GLU C O 1
ATOM 5162 N N . LYS C 1 204 ? -17.797 39.041 29.606 1.00 34.59 204 LYS C N 1
ATOM 5163 C CA . LYS C 1 204 ? -16.338 39.004 29.443 1.00 31.20 204 LYS C CA 1
ATOM 5164 C C . LYS C 1 204 ? -15.844 40.020 28.451 1.00 27.00 204 LYS C C 1
ATOM 5165 O O . LYS C 1 204 ? -14.834 40.712 28.660 1.00 33.29 204 LYS C O 1
ATOM 5171 N N . ILE C 1 205 ? -16.580 40.148 27.346 1.00 30.32 205 ILE C N 1
ATOM 5172 C CA . ILE C 1 205 ? -16.307 41.155 26.317 1.00 31.55 205 ILE C CA 1
ATOM 5173 C C . ILE C 1 205 ? -16.436 42.559 26.945 1.00 31.47 205 ILE C C 1
ATOM 5174 O O . ILE C 1 205 ? -15.524 43.405 26.800 1.00 33.33 205 ILE C O 1
ATOM 5179 N N . ILE C 1 206 ? -17.528 42.793 27.647 1.00 32.83 206 ILE C N 1
ATOM 5180 C CA . ILE C 1 206 ? -17.712 44.154 28.282 1.00 29.24 206 ILE C CA 1
ATOM 5181 C C . ILE C 1 206 ? -16.541 44.494 29.205 1.00 33.73 206 ILE C C 1
ATOM 5182 O O . ILE C 1 206 ? -15.992 45.582 29.128 1.00 31.09 206 ILE C O 1
ATOM 5187 N N . LYS C 1 207 ? -16.144 43.543 30.029 1.00 34.00 207 LYS C N 1
ATOM 5188 C CA . LYS C 1 207 ? -15.030 43.724 30.983 1.00 40.23 207 LYS C CA 1
ATOM 5189 C C . LYS C 1 207 ? -13.718 44.008 30.310 1.00 42.86 207 LYS C C 1
ATOM 5190 O O . LYS C 1 207 ? -12.922 44.722 30.852 1.00 39.23 207 LYS C O 1
ATOM 5193 N N . PHE C 1 208 ? -13.522 43.455 29.096 1.00 32.81 208 PHE C N 1
ATOM 5194 C CA . PHE C 1 208 ? -12.292 43.616 28.332 1.00 34.76 208 PHE C CA 1
ATOM 5195 C C . PHE C 1 208 ? -12.145 44.946 27.620 1.00 31.81 208 PHE C C 1
ATOM 5196 O O . PHE C 1 208 ? -11.033 45.378 27.343 1.00 31.25 208 PHE C O 1
ATOM 5204 N N . VAL C 1 209 ? -13.263 45.597 27.262 1.00 32.44 209 VAL C N 1
ATOM 5205 C CA . VAL C 1 209 ? -13.181 46.785 26.417 1.00 33.29 209 VAL C CA 1
ATOM 5206 C C . VAL C 1 209 ? -12.197 47.838 26.951 1.00 30.07 209 VAL C C 1
ATOM 5207 O O . VAL C 1 209 ? -11.452 48.410 26.172 1.00 30.59 209 VAL C O 1
ATOM 5211 N N . PRO C 1 210 ? -12.233 48.150 28.272 1.00 35.12 210 PRO C N 1
ATOM 5212 C CA . PRO C 1 210 ? -11.324 49.226 28.694 1.00 34.09 210 PRO C CA 1
ATOM 5213 C C . PRO C 1 210 ? -9.809 48.885 28.522 1.00 31.79 210 PRO C C 1
ATOM 5214 O O . PRO C 1 210 ? -9.072 49.699 27.972 1.00 32.08 210 PRO C O 1
ATOM 5218 N N . GLU C 1 211 ? -9.415 47.643 28.847 1.00 32.62 211 GLU C N 1
ATOM 5219 C CA . GLU C 1 211 ? -8.064 47.142 28.581 1.00 34.54 211 GLU C CA 1
ATOM 5220 C C . GLU C 1 211 ? -7.769 47.162 27.080 1.00 30.75 211 GLU C C 1
ATOM 5221 O O . GLU C 1 211 ? -6.690 47.613 26.624 1.00 33.26 211 GLU C O 1
ATOM 5227 N N . LEU C 1 212 ? -8.736 46.719 26.281 1.00 35.25 212 LEU C N 1
ATOM 5228 C CA . LEU C 1 212 ? -8.583 46.752 24.793 1.00 32.63 212 LEU C CA 1
ATOM 5229 C C . LEU C 1 212 ? -8.390 48.173 24.234 1.00 32.35 212 LEU C C 1
ATOM 5230 O O . LEU C 1 212 ? -7.521 48.425 23.409 1.00 35.13 212 LEU C O 1
ATOM 5235 N N . ARG C 1 213 ? -9.204 49.095 24.711 1.00 36.89 213 ARG C N 1
ATOM 5236 C CA . ARG C 1 213 ? -8.978 50.501 24.370 1.00 32.75 213 ARG C CA 1
ATOM 5237 C C . ARG C 1 213 ? -7.547 50.960 24.621 1.00 30.54 213 ARG C C 1
ATOM 5238 O O . ARG C 1 213 ? -6.949 51.553 23.729 1.00 35.16 213 ARG C O 1
ATOM 5246 N N . LYS C 1 214 ? -7.025 50.689 25.835 1.00 35.81 214 LYS C N 1
ATOM 5247 C CA . LYS C 1 214 ? -5.661 51.093 26.213 1.00 37.78 214 LYS C CA 1
ATOM 5248 C C . LYS C 1 214 ? -4.651 50.451 25.222 1.00 39.06 214 LYS C C 1
ATOM 5249 O O . LYS C 1 214 ? -3.844 51.152 24.577 1.00 40.71 214 LYS C O 1
ATOM 5252 N N . LYS C 1 215 ? -4.814 49.146 24.943 1.00 39.01 215 LYS C N 1
ATOM 5253 C CA . LYS C 1 215 ? -3.883 48.462 24.017 1.00 36.97 215 LYS C CA 1
ATOM 5254 C C . LYS C 1 215 ? -3.911 49.020 22.624 1.00 37.40 215 LYS C C 1
ATOM 5255 O O . LYS C 1 215 ? -2.901 48.972 21.915 1.00 38.07 215 LYS C O 1
ATOM 5261 N N . LEU C 1 216 ? -5.078 49.522 22.192 1.00 41.96 216 LEU C N 1
ATOM 5262 C CA . LEU C 1 216 ? -5.295 50.126 20.827 1.00 41.40 216 LEU C CA 1
ATOM 5263 C C . LEU C 1 216 ? -5.007 51.639 20.760 1.00 49.23 216 LEU C C 1
ATOM 5264 O O . LEU C 1 216 ? -5.227 52.279 19.728 1.00 48.29 216 LEU C O 1
ATOM 5269 N N . GLY C 1 217 ? -4.587 52.225 21.884 1.00 49.53 217 GLY C N 1
ATOM 5270 C CA . GLY C 1 217 ? -4.294 53.652 21.943 1.00 46.80 217 GLY C CA 1
ATOM 5271 C C . GLY C 1 217 ? -5.550 54.547 21.869 1.00 45.04 217 GLY C C 1
ATOM 5272 O O . GLY C 1 217 ? -5.468 55.688 21.441 1.00 44.68 217 GLY C O 1
ATOM 5273 N N . ILE C 1 218 ? -6.690 54.053 22.336 1.00 45.15 218 ILE C N 1
ATOM 5274 C CA . ILE C 1 218 ? -7.947 54.793 22.315 1.00 44.23 218 ILE C CA 1
ATOM 5275 C C . ILE C 1 218 ? -8.183 55.362 23.709 1.00 48.37 218 ILE C C 1
ATOM 5276 O O . ILE C 1 218 ? -8.101 54.624 24.691 1.00 49.83 218 ILE C O 1
ATOM 5281 N N . GLU C 1 219 ? -8.398 56.671 23.802 1.00 48.63 219 GLU C N 1
ATOM 5282 C CA . GLU C 1 219 ? -8.531 57.333 25.104 1.00 51.70 219 GLU C CA 1
ATOM 5283 C C . GLU C 1 219 ? -9.981 57.763 25.311 1.00 58.21 219 GLU C C 1
ATOM 5284 O O . GLU C 1 219 ? -10.451 58.680 24.632 1.00 59.83 219 GLU C O 1
ATOM 5290 N N . ILE C 1 220 ? -10.710 57.111 26.235 1.00 61.05 220 ILE C N 1
ATOM 5291 C CA . ILE C 1 220 ? -12.158 57.448 26.412 1.00 62.66 220 ILE C CA 1
ATOM 5292 C C . ILE C 1 220 ? -12.577 57.789 27.877 1.00 69.46 220 ILE C C 1
ATOM 5293 O O . ILE C 1 220 ? -12.692 56.942 28.755 1.00 69.93 220 ILE C O 1
ATOM 5298 N N . ASP D 1 3 ? -30.554 30.306 -22.692 1.00 72.00 3 ASP D N 1
ATOM 5299 C CA . ASP D 1 3 ? -30.250 31.306 -21.607 1.00 67.34 3 ASP D CA 1
ATOM 5300 C C . ASP D 1 3 ? -30.099 32.752 -22.059 1.00 64.89 3 ASP D C 1
ATOM 5301 O O . ASP D 1 3 ? -29.495 33.071 -23.096 1.00 78.83 3 ASP D O 1
ATOM 5306 N N . GLU D 1 4 ? -30.630 33.642 -21.229 1.00 52.97 4 GLU D N 1
ATOM 5307 C CA . GLU D 1 4 ? -30.411 35.030 -21.431 1.00 50.51 4 GLU D CA 1
ATOM 5308 C C . GLU D 1 4 ? -29.392 35.542 -20.401 1.00 38.49 4 GLU D C 1
ATOM 5309 O O . GLU D 1 4 ? -29.536 35.284 -19.202 1.00 39.84 4 GLU D O 1
ATOM 5315 N N . VAL D 1 5 ? -28.408 36.274 -20.896 1.00 40.96 5 VAL D N 1
ATOM 5316 C CA . VAL D 1 5 ? -27.362 36.848 -20.045 1.00 36.29 5 VAL D CA 1
ATOM 5317 C C . VAL D 1 5 ? -27.220 38.287 -20.363 1.00 33.54 5 VAL D C 1
ATOM 5318 O O . VAL D 1 5 ? -26.867 38.643 -21.501 1.00 42.57 5 VAL D O 1
ATOM 5322 N N . ILE D 1 6 ? -27.441 39.158 -19.383 1.00 27.91 6 ILE D N 1
ATOM 5323 C CA . ILE D 1 6 ? -27.286 40.555 -19.524 1.00 27.91 6 ILE D CA 1
ATOM 5324 C C . ILE D 1 6 ? -26.168 40.987 -18.592 1.00 35.10 6 ILE D C 1
ATOM 5325 O O . ILE D 1 6 ? -26.135 40.537 -17.413 1.00 31.93 6 ILE D O 1
ATOM 5330 N N . LEU D 1 7 ? -25.379 41.937 -19.056 1.00 30.68 7 LEU D N 1
ATOM 5331 C CA . LEU D 1 7 ? -24.398 42.547 -18.178 1.00 31.03 7 LEU D CA 1
ATOM 5332 C C . LEU D 1 7 ? -24.589 44.014 -18.135 1.00 30.66 7 LEU D C 1
ATOM 5333 O O . LEU D 1 7 ? -24.342 44.722 -19.121 1.00 31.01 7 LEU D O 1
ATOM 5338 N N . LEU D 1 8 ? -24.978 44.518 -16.978 1.00 25.78 8 LEU D N 1
ATOM 5339 C CA . LEU D 1 8 ? -25.027 45.905 -16.738 1.00 27.73 8 LEU D CA 1
ATOM 5340 C C . LEU D 1 8 ? -23.619 46.360 -16.381 1.00 30.44 8 LEU D C 1
ATOM 5341 O O . LEU D 1 8 ? -23.048 45.883 -15.342 1.00 29.81 8 LEU D O 1
ATOM 5346 N N . ASP D 1 9 ? -23.101 47.385 -17.048 1.00 30.77 9 ASP D N 1
ATOM 5347 C CA . ASP D 1 9 ? -21.633 47.744 -16.858 1.00 30.92 9 ASP D CA 1
ATOM 5348 C C . ASP D 1 9 ? -21.352 49.172 -17.243 1.00 35.31 9 ASP D C 1
ATOM 5349 O O . ASP D 1 9 ? -22.275 49.917 -17.641 1.00 30.32 9 ASP D O 1
ATOM 5354 N N . PHE D 1 10 ? -20.161 49.666 -16.941 1.00 29.43 10 PHE D N 1
ATOM 5355 C CA . PHE D 1 10 ? -19.731 51.053 -17.182 1.00 27.87 10 PHE D CA 1
ATOM 5356 C C . PHE D 1 10 ? -18.337 50.881 -17.825 1.00 40.30 10 PHE D C 1
ATOM 5357 O O . PHE D 1 10 ? -17.497 50.159 -17.231 1.00 30.25 10 PHE D O 1
ATOM 5365 N N . TRP D 1 11 ? -18.110 51.476 -19.018 1.00 32.67 11 TRP D N 1
ATOM 5366 C CA . TRP D 1 11 ? -16.997 51.014 -19.927 1.00 38.08 11 TRP D CA 1
ATOM 5367 C C . TRP D 1 11 ? -15.604 51.003 -19.249 1.00 26.17 11 TRP D C 1
ATOM 5368 O O . TRP D 1 11 ? -14.906 50.044 -19.479 1.00 28.44 11 TRP D O 1
ATOM 5379 N N . PRO D 1 12 ? -15.227 52.039 -18.485 1.00 29.48 12 PRO D N 1
ATOM 5380 C CA . PRO D 1 12 ? -13.874 51.978 -17.881 1.00 35.44 12 PRO D CA 1
ATOM 5381 C C . PRO D 1 12 ? -13.730 51.219 -16.525 1.00 32.72 12 PRO D C 1
ATOM 5382 O O . PRO D 1 12 ? -12.682 51.299 -15.896 1.00 31.12 12 PRO D O 1
ATOM 5386 N N . SER D 1 13 ? -14.769 50.523 -16.105 1.00 32.19 13 SER D N 1
ATOM 5387 C CA . SER D 1 13 ? -14.779 49.859 -14.816 1.00 26.04 13 SER D CA 1
ATOM 5388 C C . SER D 1 13 ? -13.941 48.606 -14.856 1.00 21.27 13 SER D C 1
ATOM 5389 O O . SER D 1 13 ? -14.238 47.660 -15.571 1.00 23.96 13 SER D O 1
ATOM 5392 N N . MET D 1 14 ? -12.872 48.590 -14.085 1.00 21.89 14 MET D N 1
ATOM 5393 C CA . MET D 1 14 ? -12.034 47.365 -14.057 1.00 24.43 14 MET D CA 1
ATOM 5394 C C . MET D 1 14 ? -12.781 46.180 -13.433 1.00 29.41 14 MET D C 1
ATOM 5395 O O . MET D 1 14 ? -12.366 44.992 -13.583 1.00 25.41 14 MET D O 1
ATOM 5400 N N . PHE D 1 15 ? -13.799 46.509 -12.614 1.00 23.34 15 PHE D N 1
ATOM 5401 C CA . PHE D 1 15 ? -14.634 45.429 -12.019 1.00 24.07 15 PHE D CA 1
ATOM 5402 C C . PHE D 1 15 ? -15.536 44.754 -13.046 1.00 23.98 15 PHE D C 1
ATOM 5403 O O . PHE D 1 15 ? -15.609 43.561 -13.143 1.00 24.59 15 PHE D O 1
ATOM 5411 N N . GLY D 1 16 ? -16.175 45.587 -13.864 1.00 25.32 16 GLY D N 1
ATOM 5412 C CA . GLY D 1 16 ? -16.963 45.086 -14.969 1.00 24.13 16 GLY D CA 1
ATOM 5413 C C . GLY D 1 16 ? -16.182 44.292 -15.976 1.00 26.51 16 GLY D C 1
ATOM 5414 O O . GLY D 1 16 ? -16.625 43.322 -16.515 1.00 23.25 16 GLY D O 1
ATOM 5415 N N . MET D 1 17 ? -14.943 44.753 -16.183 1.00 24.95 17 MET D N 1
ATOM 5416 C CA . MET D 1 17 ? -14.045 44.025 -17.120 1.00 27.81 17 MET D CA 1
ATOM 5417 C C . MET D 1 17 ? -13.892 42.628 -16.733 1.00 22.72 17 MET D C 1
ATOM 5418 O O . MET D 1 17 ? -13.725 41.734 -17.585 1.00 24.93 17 MET D O 1
ATOM 5423 N N . ARG D 1 18 ? -13.878 42.338 -15.402 1.00 23.71 18 ARG D N 1
ATOM 5424 C CA . ARG D 1 18 ? -13.715 40.966 -14.985 1.00 20.75 18 ARG D CA 1
ATOM 5425 C C . ARG D 1 18 ? -14.803 40.055 -15.524 1.00 26.39 18 ARG D C 1
ATOM 5426 O O . ARG D 1 18 ? -14.551 38.931 -15.959 1.00 22.96 18 ARG D O 1
ATOM 5434 N N . THR D 1 19 ? -16.050 40.519 -15.434 1.00 25.02 19 THR D N 1
ATOM 5435 C CA . THR D 1 19 ? -17.148 39.664 -15.822 1.00 25.78 19 THR D CA 1
ATOM 5436 C C . THR D 1 19 ? -17.168 39.574 -17.362 1.00 21.83 19 THR D C 1
ATOM 5437 O O . THR D 1 19 ? -17.488 38.538 -17.832 1.00 24.57 19 THR D O 1
ATOM 5441 N N . ARG D 1 20 ? -16.867 40.683 -18.046 1.00 23.93 20 ARG D N 1
ATOM 5442 C CA . ARG D 1 20 ? -16.793 40.645 -19.538 1.00 28.75 20 ARG D CA 1
ATOM 5443 C C . ARG D 1 20 ? -15.817 39.525 -19.951 1.00 27.42 20 ARG D C 1
ATOM 5444 O O . ARG D 1 20 ? -16.093 38.642 -20.741 1.00 28.26 20 ARG D O 1
ATOM 5452 N N . ILE D 1 21 ? -14.667 39.512 -19.291 1.00 26.27 21 ILE D N 1
ATOM 5453 C CA . ILE D 1 21 ? -13.625 38.538 -19.631 1.00 24.66 21 ILE D CA 1
ATOM 5454 C C . ILE D 1 21 ? -14.025 37.150 -19.327 1.00 24.25 21 ILE D C 1
ATOM 5455 O O . ILE D 1 21 ? -13.756 36.200 -20.064 1.00 25.28 21 ILE D O 1
ATOM 5460 N N . ALA D 1 22 ? -14.622 36.901 -18.161 1.00 26.74 22 ALA D N 1
ATOM 5461 C CA . ALA D 1 22 ? -14.980 35.579 -17.795 1.00 20.80 22 ALA D CA 1
ATOM 5462 C C . ALA D 1 22 ? -16.030 35.010 -18.797 1.00 27.93 22 ALA D C 1
ATOM 5463 O O . ALA D 1 22 ? -16.002 33.808 -19.070 1.00 27.27 22 ALA D O 1
ATOM 5465 N N . LEU D 1 23 ? -17.005 35.866 -19.120 1.00 24.74 23 LEU D N 1
ATOM 5466 C CA . LEU D 1 23 ? -18.067 35.455 -20.098 1.00 29.26 23 LEU D CA 1
ATOM 5467 C C . LEU D 1 23 ? -17.390 35.113 -21.441 1.00 30.47 23 LEU D C 1
ATOM 5468 O O . LEU D 1 23 ? -17.698 34.038 -21.990 1.00 35.50 23 LEU D O 1
ATOM 5473 N N . GLU D 1 24 ? -16.488 35.980 -21.899 1.00 29.03 24 GLU D N 1
ATOM 5474 C CA . GLU D 1 24 ? -15.736 35.702 -23.160 1.00 32.71 24 GLU D CA 1
ATOM 5475 C C . GLU D 1 24 ? -14.919 34.430 -23.056 1.00 35.54 24 GLU D C 1
ATOM 5476 O O . GLU D 1 24 ? -14.919 33.632 -23.980 1.00 34.22 24 GLU D O 1
ATOM 5482 N N . GLU D 1 25 ? -14.285 34.140 -21.901 1.00 33.26 25 GLU D N 1
ATOM 5483 C CA . GLU D 1 25 ? -13.564 32.885 -21.740 1.00 29.84 25 GLU D CA 1
ATOM 5484 C C . GLU D 1 25 ? -14.391 31.671 -21.828 1.00 33.64 25 GLU D C 1
ATOM 5485 O O . GLU D 1 25 ? -13.942 30.582 -22.200 1.00 35.91 25 GLU D O 1
ATOM 5491 N N . LYS D 1 26 ? -15.627 31.777 -21.397 1.00 31.02 26 LYS D N 1
ATOM 5492 C CA . LYS D 1 26 ? -16.573 30.657 -21.492 1.00 35.72 26 LYS D CA 1
ATOM 5493 C C . LYS D 1 26 ? -17.368 30.651 -22.839 1.00 37.03 26 LYS D C 1
ATOM 5494 O O . LYS D 1 26 ? -18.277 29.821 -23.034 1.00 42.22 26 LYS D O 1
ATOM 5500 N N . ASN D 1 27 ? -17.110 31.627 -23.687 1.00 35.65 27 ASN D N 1
ATOM 5501 C CA . ASN D 1 27 ? -17.812 31.700 -24.958 1.00 37.33 27 ASN D CA 1
ATOM 5502 C C . ASN D 1 27 ? -19.325 31.852 -24.722 1.00 46.12 27 ASN D C 1
ATOM 5503 O O . ASN D 1 27 ? -20.122 31.256 -25.424 1.00 44.16 27 ASN D O 1
ATOM 5508 N N . VAL D 1 28 ? -19.709 32.685 -23.756 1.00 41.80 28 VAL D N 1
ATOM 5509 C CA . VAL D 1 28 ? -21.112 32.896 -23.448 1.00 39.73 28 VAL D CA 1
ATOM 5510 C C . VAL D 1 28 ? -21.504 34.126 -24.159 1.00 40.28 28 VAL D C 1
ATOM 5511 O O . VAL D 1 28 ? -20.817 35.152 -24.067 1.00 44.16 28 VAL D O 1
ATOM 5515 N N . LYS D 1 29 ? -22.611 34.060 -24.901 1.00 40.46 29 LYS D N 1
ATOM 5516 C CA . LYS D 1 29 ? -23.050 35.303 -25.527 1.00 39.14 29 LYS D CA 1
ATOM 5517 C C . LYS D 1 29 ? -23.862 36.106 -24.504 1.00 34.94 29 LYS D C 1
ATOM 5518 O O . LYS D 1 29 ? -24.654 35.584 -23.795 1.00 40.04 29 LYS D O 1
ATOM 5520 N N . PHE D 1 30 ? -23.655 37.401 -24.509 1.00 34.61 30 PHE D N 1
ATOM 5521 C CA . PHE D 1 30 ? -24.316 38.231 -23.551 1.00 37.44 30 PHE D CA 1
ATOM 5522 C C . PHE D 1 30 ? -24.613 39.542 -24.107 1.00 34.18 30 PHE D C 1
ATOM 5523 O O . PHE D 1 30 ? -23.993 39.998 -25.069 1.00 46.87 30 PHE D O 1
ATOM 5531 N N . ASP D 1 31 ? -25.572 40.188 -23.486 1.00 40.90 31 ASP D N 1
ATOM 5532 C CA . ASP D 1 31 ? -25.987 41.508 -23.830 1.00 42.62 31 ASP D CA 1
ATOM 5533 C C . ASP D 1 31 ? -25.356 42.533 -22.960 1.00 42.91 31 ASP D C 1
ATOM 5534 O O . ASP D 1 31 ? -25.748 42.660 -21.794 1.00 41.62 31 ASP D O 1
ATOM 5539 N N . TYR D 1 32 ? -24.440 43.341 -23.495 1.00 41.47 32 TYR D N 1
ATOM 5540 C CA . TYR D 1 32 ? -23.747 44.328 -22.693 1.00 39.76 32 TYR D CA 1
ATOM 5541 C C . TYR D 1 32 ? -24.599 45.569 -22.680 1.00 43.45 32 TYR D C 1
ATOM 5542 O O . TYR D 1 32 ? -24.939 46.065 -23.770 1.00 36.38 32 TYR D O 1
ATOM 5551 N N . ARG D 1 33 ? -24.895 46.116 -21.489 1.00 34.53 33 ARG D N 1
ATOM 5552 C CA . ARG D 1 33 ? -25.642 47.373 -21.375 1.00 35.65 33 ARG D CA 1
ATOM 5553 C C . ARG D 1 33 ? -24.997 48.461 -20.600 1.00 38.06 33 ARG D C 1
ATOM 5554 O O . ARG D 1 33 ? -24.929 48.375 -19.374 1.00 34.95 33 ARG D O 1
ATOM 5562 N N . GLU D 1 34 ? -24.500 49.496 -21.290 1.00 30.92 34 GLU D N 1
ATOM 5563 C CA . GLU D 1 34 ? -23.816 50.593 -20.683 1.00 35.18 34 GLU D CA 1
ATOM 5564 C C . GLU D 1 34 ? -24.679 51.396 -19.751 1.00 40.27 34 GLU D C 1
ATOM 5565 O O . GLU D 1 34 ? -25.825 51.733 -20.101 1.00 43.79 34 GLU D O 1
ATOM 5571 N N . GLN D 1 35 ? -24.136 51.751 -18.591 1.00 30.23 35 GLN D N 1
ATOM 5572 C CA . GLN D 1 35 ? -24.906 52.405 -17.582 1.00 33.19 35 GLN D CA 1
ATOM 5573 C C . GLN D 1 35 ? -24.343 53.743 -17.331 1.00 40.72 35 GLN D C 1
ATOM 5574 O O . GLN D 1 35 ? -23.152 53.944 -17.340 1.00 41.39 35 GLN D O 1
ATOM 5580 N N . ASP D 1 36 ? -25.204 54.699 -17.047 1.00 36.99 36 ASP D N 1
ATOM 5581 C CA . ASP D 1 36 ? -24.795 56.029 -16.548 1.00 37.91 36 ASP D CA 1
ATOM 5582 C C . ASP D 1 36 ? -24.958 56.026 -15.031 1.00 44.51 36 ASP D C 1
ATOM 5583 O O . ASP D 1 36 ? -26.091 56.100 -14.510 1.00 46.44 36 ASP D O 1
ATOM 5588 N N . LEU D 1 37 ? -23.851 56.089 -14.339 1.00 35.67 37 LEU D N 1
ATOM 5589 C CA . LEU D 1 37 ? -23.865 56.000 -12.888 1.00 47.27 37 LEU D CA 1
ATOM 5590 C C . LEU D 1 37 ? -24.266 57.301 -12.183 1.00 48.00 37 LEU D C 1
ATOM 5591 O O . LEU D 1 37 ? -24.516 57.287 -10.985 1.00 39.29 37 LEU D O 1
ATOM 5596 N N . TRP D 1 38 ? -24.388 58.397 -12.950 1.00 44.76 38 TRP D N 1
ATOM 5597 C CA . TRP D 1 38 ? -24.921 59.667 -12.466 1.00 46.27 38 TRP D CA 1
ATOM 5598 C C . TRP D 1 38 ? -26.421 59.800 -12.766 1.00 41.70 38 TRP D C 1
ATOM 5599 O O . TRP D 1 38 ? -27.046 60.781 -12.386 1.00 46.45 38 TRP D O 1
ATOM 5610 N N . ASN D 1 39 ? -26.988 58.842 -13.481 1.00 36.52 39 ASN D N 1
ATOM 5611 C CA . ASN D 1 39 ? -28.394 58.826 -13.825 1.00 43.38 39 ASN D CA 1
ATOM 5612 C C . ASN D 1 39 ? -28.829 57.366 -13.884 1.00 35.44 39 ASN D C 1
ATOM 5613 O O . ASN D 1 39 ? -29.158 56.794 -14.942 1.00 35.23 39 ASN D O 1
ATOM 5618 N N . LYS D 1 40 ? -28.847 56.719 -12.695 1.00 35.61 40 LYS D N 1
ATOM 5619 C CA . LYS D 1 40 ? -28.944 55.252 -12.732 1.00 33.46 40 LYS D CA 1
ATOM 5620 C C . LYS D 1 40 ? -30.208 54.788 -13.363 1.00 36.99 40 LYS D C 1
ATOM 5621 O O . LYS D 1 40 ? -31.313 55.292 -12.998 1.00 36.89 40 LYS D O 1
ATOM 5627 N N . SER D 1 41 ? -30.114 53.702 -14.121 1.00 35.08 41 SER D N 1
ATOM 5628 C CA . SER D 1 41 ? -31.231 53.143 -14.790 1.00 37.04 41 SER D CA 1
ATOM 5629 C C . SER D 1 41 ? -32.186 52.329 -13.916 1.00 38.18 41 SER D C 1
ATOM 5630 O O . SER D 1 41 ? -31.830 51.858 -12.810 1.00 32.54 41 SER D O 1
ATOM 5633 N N . PRO D 1 42 ? -33.424 52.111 -14.425 1.00 38.23 42 PRO D N 1
ATOM 5634 C CA . PRO D 1 42 ? -34.405 51.358 -13.597 1.00 34.91 42 PRO D CA 1
ATOM 5635 C C . PRO D 1 42 ? -33.992 49.916 -13.364 1.00 35.88 42 PRO D C 1
ATOM 5636 O O . PRO D 1 42 ? -34.120 49.410 -12.235 1.00 31.32 42 PRO D O 1
ATOM 5640 N N . ILE D 1 43 ? -33.407 49.323 -14.416 1.00 34.79 43 ILE D N 1
ATOM 5641 C CA . ILE D 1 43 ? -32.949 47.963 -14.313 1.00 29.50 43 ILE D CA 1
ATOM 5642 C C . ILE D 1 43 ? -31.723 47.797 -13.335 1.00 30.68 43 ILE D C 1
ATOM 5643 O O . ILE D 1 43 ? -31.728 46.860 -12.543 1.00 32.57 43 ILE D O 1
ATOM 5648 N N . LEU D 1 44 ? -30.847 48.777 -13.267 1.00 30.82 44 LEU D N 1
ATOM 5649 C CA . LEU D 1 44 ? -29.744 48.733 -12.286 1.00 29.55 44 LEU D CA 1
ATOM 5650 C C . LEU D 1 44 ? -30.266 48.878 -10.875 1.00 30.84 44 LEU D C 1
ATOM 5651 O O . LEU D 1 44 ? -29.908 48.133 -9.950 1.00 26.86 44 LEU D O 1
ATOM 5656 N N . LEU D 1 45 ? -31.176 49.829 -10.710 1.00 29.29 45 LEU D N 1
ATOM 5657 C CA . LEU D 1 45 ? -31.804 50.039 -9.412 1.00 30.12 45 LEU D CA 1
ATOM 5658 C C . LEU D 1 45 ? -32.630 48.861 -8.935 1.00 27.47 45 LEU D C 1
ATOM 5659 O O . LEU D 1 45 ? -32.652 48.543 -7.725 1.00 31.02 45 LEU D O 1
ATOM 5664 N N . GLU D 1 46 ? -33.283 48.180 -9.857 1.00 30.66 46 GLU D N 1
ATOM 5665 C CA . GLU D 1 46 ? -34.054 46.964 -9.508 1.00 32.28 46 GLU D CA 1
ATOM 5666 C C . GLU D 1 46 ? -33.165 45.753 -9.173 1.00 32.21 46 GLU D C 1
ATOM 5667 O O . GLU D 1 46 ? -33.481 44.925 -8.318 1.00 31.35 46 GLU D O 1
ATOM 5673 N N . MET D 1 47 ? -32.107 45.576 -9.936 1.00 28.26 47 MET D N 1
ATOM 5674 C CA . MET D 1 47 ? -31.286 44.362 -9.876 1.00 26.46 47 MET D CA 1
ATOM 5675 C C . MET D 1 47 ? -30.180 44.403 -8.784 1.00 28.92 47 MET D C 1
ATOM 5676 O O . MET D 1 47 ? -29.706 43.353 -8.364 1.00 28.28 47 MET D O 1
ATOM 5681 N N . ASN D 1 48 ? -29.770 45.585 -8.369 1.00 26.95 48 ASN D N 1
ATOM 5682 C CA . ASN D 1 48 ? -28.787 45.794 -7.295 1.00 27.47 48 ASN D CA 1
ATOM 5683 C C . ASN D 1 48 ? -29.316 46.828 -6.350 1.00 23.00 48 ASN D C 1
ATOM 5684 O O . ASN D 1 48 ? -28.752 47.897 -6.175 1.00 25.52 48 ASN D O 1
ATOM 5689 N N . PRO D 1 49 ? -30.460 46.498 -5.661 1.00 27.36 49 PRO D N 1
ATOM 5690 C CA . PRO D 1 49 ? -31.040 47.470 -4.750 1.00 27.42 49 PRO D CA 1
ATOM 5691 C C . PRO D 1 49 ? -30.171 47.806 -3.571 1.00 25.22 49 PRO D C 1
ATOM 5692 O O . PRO D 1 49 ? -30.204 48.941 -3.029 1.00 28.72 49 PRO D O 1
ATOM 5696 N N . VAL D 1 50 ? -29.292 46.862 -3.139 1.00 23.33 50 VAL D N 1
ATOM 5697 C CA . VAL D 1 50 ? -28.543 47.088 -1.924 1.00 25.86 50 VAL D CA 1
ATOM 5698 C C . VAL D 1 50 ? -27.423 48.055 -2.186 1.00 26.37 50 VAL D C 1
ATOM 5699 O O . VAL D 1 50 ? -27.230 48.999 -1.457 1.00 27.27 50 VAL D O 1
ATOM 5703 N N . HIS D 1 51 ? -26.643 47.805 -3.229 1.00 26.44 51 HIS D N 1
ATOM 5704 C CA . HIS D 1 51 ? -25.496 48.681 -3.464 1.00 26.82 51 HIS D CA 1
ATOM 5705 C C . HIS D 1 51 ? -25.630 49.665 -4.615 1.00 24.31 51 HIS D C 1
ATOM 5706 O O . HIS D 1 51 ? -24.854 50.618 -4.666 1.00 26.47 51 HIS D O 1
ATOM 5713 N N . LYS D 1 52 ? -26.482 49.366 -5.549 1.00 25.74 52 LYS D N 1
ATOM 5714 C CA . LYS D 1 52 ? -26.772 50.173 -6.768 1.00 28.62 52 LYS D CA 1
ATOM 5715 C C . LYS D 1 52 ? -25.509 50.403 -7.633 1.00 30.00 52 LYS D C 1
ATOM 5716 O O . LYS D 1 52 ? -25.213 51.539 -8.054 1.00 31.83 52 LYS D O 1
ATOM 5722 N N . LYS D 1 53 ? -24.748 49.332 -7.774 1.00 26.97 53 LYS D N 1
ATOM 5723 C CA . LYS D 1 53 ? -23.452 49.358 -8.397 1.00 28.02 53 LYS D CA 1
ATOM 5724 C C . LYS D 1 53 ? -23.393 48.376 -9.491 1.00 23.45 53 LYS D C 1
ATOM 5725 O O . LYS D 1 53 ? -24.077 47.346 -9.515 1.00 26.24 53 LYS D O 1
ATOM 5731 N N . ILE D 1 54 ? -22.555 48.706 -10.485 1.00 25.69 54 ILE D N 1
ATOM 5732 C CA . ILE D 1 54 ? -22.184 47.761 -11.559 1.00 24.79 54 ILE D CA 1
ATOM 5733 C C . ILE D 1 54 ? -20.838 47.049 -11.162 1.00 23.10 54 ILE D C 1
ATOM 5734 O O . ILE D 1 54 ? -20.153 47.588 -10.374 1.00 28.74 54 ILE D O 1
ATOM 5739 N N . PRO D 1 55 ? -20.468 45.952 -11.813 1.00 26.20 55 PRO D N 1
ATOM 5740 C CA . PRO D 1 55 ? -21.303 45.209 -12.747 1.00 23.97 55 PRO D CA 1
ATOM 5741 C C . PRO D 1 55 ? -22.442 44.472 -12.081 1.00 28.17 55 PRO D C 1
ATOM 5742 O O . PRO D 1 55 ? -22.375 44.083 -10.925 1.00 23.89 55 PRO D O 1
ATOM 5746 N N . VAL D 1 56 ? -23.463 44.226 -12.869 1.00 26.38 56 VAL D N 1
ATOM 5747 C CA . VAL D 1 56 ? -24.502 43.262 -12.475 1.00 27.17 56 VAL D CA 1
ATOM 5748 C C . VAL D 1 56 ? -24.702 42.318 -13.566 1.00 26.27 56 VAL D C 1
ATOM 5749 O O . VAL D 1 56 ? -24.975 42.696 -14.719 1.00 30.88 56 VAL D O 1
ATOM 5753 N N . LEU D 1 57 ? -24.621 41.041 -13.264 1.00 27.64 57 LEU D N 1
ATOM 5754 C CA . LEU D 1 57 ? -24.861 39.984 -14.170 1.00 29.04 57 LEU D CA 1
ATOM 5755 C C . LEU D 1 57 ? -26.290 39.443 -13.964 1.00 35.72 57 LEU D C 1
ATOM 5756 O O . LEU D 1 57 ? -26.661 39.108 -12.848 1.00 32.06 57 LEU D O 1
ATOM 5761 N N . ILE D 1 58 ? -27.131 39.486 -15.023 1.00 33.20 58 ILE D N 1
ATOM 5762 C CA . ILE D 1 58 ? -28.502 38.992 -14.931 1.00 33.14 58 ILE D CA 1
ATOM 5763 C C . ILE D 1 58 ? -28.597 37.765 -15.764 1.00 32.56 58 ILE D C 1
ATOM 5764 O O . ILE D 1 58 ? -28.508 37.821 -17.009 1.00 37.49 58 ILE D O 1
ATOM 5769 N N . HIS D 1 59 ? -28.849 36.621 -15.125 1.00 31.80 59 HIS D N 1
ATOM 5770 C CA . HIS D 1 59 ? -28.958 35.353 -15.814 1.00 31.30 59 HIS D CA 1
ATOM 5771 C C . HIS D 1 59 ? -30.421 34.803 -15.714 1.00 38.74 59 HIS D C 1
ATOM 5772 O O . HIS D 1 59 ? -30.906 34.504 -14.616 1.00 35.17 59 HIS D O 1
ATOM 5779 N N . ASN D 1 60 ? -31.102 34.752 -16.859 1.00 42.93 60 ASN D N 1
ATOM 5780 C CA . ASN D 1 60 ? -32.553 34.443 -16.919 1.00 46.24 60 ASN D CA 1
ATOM 5781 C C . ASN D 1 60 ? -33.374 35.208 -15.885 1.00 37.44 60 ASN D C 1
ATOM 5782 O O . ASN D 1 60 ? -34.143 34.657 -15.121 1.00 41.61 60 ASN D O 1
ATOM 5787 N N . GLY D 1 61 ? -33.103 36.498 -15.804 1.00 38.90 61 GLY D N 1
ATOM 5788 C CA . GLY D 1 61 ? -33.785 37.412 -14.870 1.00 36.94 61 GLY D CA 1
ATOM 5789 C C . GLY D 1 61 ? -33.318 37.430 -13.431 1.00 38.02 61 GLY D C 1
ATOM 5790 O O . GLY D 1 61 ? -33.762 38.270 -12.705 1.00 44.03 61 GLY D O 1
ATOM 5791 N N . ASN D 1 62 ? -32.329 36.607 -13.066 1.00 37.28 62 ASN D N 1
ATOM 5792 C CA . ASN D 1 62 ? -31.795 36.530 -11.697 1.00 37.24 62 ASN D CA 1
ATOM 5793 C C . ASN D 1 62 ? -30.448 37.289 -11.608 1.00 32.24 62 ASN D C 1
ATOM 5794 O O . ASN D 1 62 ? -29.512 36.936 -12.303 1.00 32.98 62 ASN D O 1
ATOM 5799 N N . PRO D 1 63 ? -30.362 38.293 -10.736 1.00 32.61 63 PRO D N 1
ATOM 5800 C CA . PRO D 1 63 ? -29.166 39.101 -10.719 1.00 30.89 63 PRO D CA 1
ATOM 5801 C C . PRO D 1 63 ? -28.108 38.512 -9.778 1.00 34.85 63 PRO D C 1
ATOM 5802 O O . PRO D 1 63 ? -28.451 37.989 -8.706 1.00 33.86 63 PRO D O 1
ATOM 5806 N N . VAL D 1 64 ? -26.854 38.579 -10.208 1.00 29.84 64 VAL D N 1
ATOM 5807 C CA . VAL D 1 64 ? -25.692 38.177 -9.374 1.00 29.04 64 VAL D CA 1
ATOM 5808 C C . VAL D 1 64 ? -24.861 39.438 -9.259 1.00 28.77 64 VAL D C 1
ATOM 5809 O O . VAL D 1 64 ? -24.448 40.009 -10.282 1.00 26.82 64 VAL D O 1
ATOM 5813 N N . CYS D 1 65 ? -24.684 39.938 -8.061 1.00 25.22 65 CYS D N 1
ATOM 5814 C CA . CYS D 1 65 ? -23.928 41.126 -7.811 1.00 23.85 65 CYS D CA 1
ATOM 5815 C C . CYS D 1 65 ? -22.538 40.757 -7.248 1.00 23.16 65 CYS D C 1
ATOM 5816 O O . CYS D 1 65 ? -22.335 39.682 -6.681 1.00 24.70 65 CYS D O 1
ATOM 5819 N N . GLU D 1 66 ? -21.626 41.701 -7.366 1.00 24.61 66 GLU D N 1
ATOM 5820 C CA . GLU D 1 66 ? -20.231 41.601 -6.974 1.00 25.18 66 GLU D CA 1
ATOM 5821 C C . GLU D 1 66 ? -19.392 40.800 -8.041 1.00 22.25 66 GLU D C 1
ATOM 5822 O O . GLU D 1 66 ? -19.563 39.664 -8.243 1.00 21.75 66 GLU D O 1
ATOM 5828 N N . SER D 1 67 ? -18.436 41.512 -8.639 1.00 22.22 67 SER D N 1
ATOM 5829 C CA . SER D 1 67 ? -17.613 40.970 -9.697 1.00 21.11 67 SER D CA 1
ATOM 5830 C C . SER D 1 67 ? -16.928 39.645 -9.407 1.00 21.27 67 SER D C 1
ATOM 5831 O O . SER D 1 67 ? -17.033 38.723 -10.220 1.00 22.77 67 SER D O 1
ATOM 5834 N N . LEU D 1 68 ? -16.275 39.481 -8.280 1.00 21.39 68 LEU D N 1
ATOM 5835 C CA . LEU D 1 68 ? -15.643 38.180 -8.030 1.00 20.09 68 LEU D CA 1
ATOM 5836 C C . LEU D 1 68 ? -16.632 37.067 -7.836 1.00 21.69 68 LEU D C 1
ATOM 5837 O O . LEU D 1 68 ? -16.412 35.924 -8.208 1.00 20.91 68 LEU D O 1
ATOM 5842 N N . ILE D 1 69 ? -17.755 37.403 -7.218 1.00 23.92 69 ILE D N 1
ATOM 5843 C CA . ILE D 1 69 ? -18.849 36.420 -7.080 1.00 21.77 69 ILE D CA 1
ATOM 5844 C C . ILE D 1 69 ? -19.369 36.004 -8.475 1.00 22.62 69 ILE D C 1
ATOM 5845 O O . ILE D 1 69 ? -19.648 34.853 -8.693 1.00 21.76 69 ILE D O 1
ATOM 5850 N N . GLN D 1 70 ? -19.457 36.969 -9.361 1.00 22.82 70 GLN D N 1
ATOM 5851 C CA . GLN D 1 70 ? -19.910 36.684 -10.763 1.00 25.67 70 GLN D CA 1
ATOM 5852 C C . GLN D 1 70 ? -18.958 35.754 -11.493 1.00 25.82 70 GLN D C 1
ATOM 5853 O O . GLN D 1 70 ? -19.401 34.810 -12.116 1.00 27.31 70 GLN D O 1
ATOM 5859 N N . ILE D 1 71 ? -17.640 35.940 -11.297 1.00 25.10 71 ILE D N 1
ATOM 5860 C CA . ILE D 1 71 ? -16.610 35.067 -11.950 1.00 24.70 71 ILE D CA 1
ATOM 5861 C C . ILE D 1 71 ? -16.813 33.652 -11.430 1.00 24.22 71 ILE D C 1
ATOM 5862 O O . ILE D 1 71 ? -16.861 32.675 -12.204 1.00 25.47 71 ILE D O 1
ATOM 5867 N N . GLU D 1 72 ? -17.021 33.489 -10.133 1.00 24.49 72 GLU D N 1
ATOM 5868 C CA . GLU D 1 72 ? -17.252 32.152 -9.572 1.00 22.59 72 GLU D CA 1
ATOM 5869 C C . GLU D 1 72 ? -18.551 31.457 -10.021 1.00 26.62 72 GLU D C 1
ATOM 5870 O O . GLU D 1 72 ? -18.557 30.262 -10.365 1.00 26.19 72 GLU D O 1
ATOM 5876 N N . TYR D 1 73 ? -19.620 32.237 -10.042 1.00 27.41 73 TYR D N 1
ATOM 5877 C CA . TYR D 1 73 ? -20.914 31.766 -10.583 1.00 25.34 73 TYR D CA 1
ATOM 5878 C C . TYR D 1 73 ? -20.761 31.323 -12.065 1.00 22.56 73 TYR D C 1
ATOM 5879 O O . TYR D 1 73 ? -21.187 30.221 -12.406 1.00 27.20 73 TYR D O 1
ATOM 5888 N N . ILE D 1 74 ? -20.128 32.151 -12.848 1.00 24.94 74 ILE D N 1
ATOM 5889 C CA . ILE D 1 74 ? -19.850 31.861 -14.284 1.00 26.84 74 ILE D CA 1
ATOM 5890 C C . ILE D 1 74 ? -19.109 30.552 -14.403 1.00 28.95 74 ILE D C 1
ATOM 5891 O O . ILE D 1 74 ? -19.400 29.681 -15.228 1.00 30.98 74 ILE D O 1
ATOM 5896 N N . ASP D 1 75 ? -18.097 30.383 -13.579 1.00 29.93 75 ASP D N 1
ATOM 5897 C CA . ASP D 1 75 ? -17.320 29.158 -13.638 1.00 26.27 75 ASP D CA 1
ATOM 5898 C C . ASP D 1 75 ? -18.046 27.919 -13.305 1.00 30.08 75 ASP D C 1
ATOM 5899 O O . ASP D 1 75 ? -17.738 26.851 -13.885 1.00 31.85 75 ASP D O 1
ATOM 5904 N N . GLU D 1 76 ? -18.978 28.019 -12.374 1.00 29.77 76 GLU D N 1
ATOM 5905 C CA . GLU D 1 76 ? -19.729 26.861 -11.908 1.00 29.96 76 GLU D CA 1
ATOM 5906 C C . GLU D 1 76 ? -20.863 26.540 -12.899 1.00 30.76 76 GLU D C 1
ATOM 5907 O O . GLU D 1 76 ? -21.228 25.401 -13.053 1.00 35.42 76 GLU D O 1
ATOM 5913 N N . VAL D 1 77 ? -21.436 27.562 -13.463 1.00 30.69 77 VAL D N 1
ATOM 5914 C CA . VAL D 1 77 ? -22.663 27.448 -14.347 1.00 33.05 77 VAL D CA 1
ATOM 5915 C C . VAL D 1 77 ? -22.319 27.031 -15.807 1.00 34.10 77 VAL D C 1
ATOM 5916 O O . VAL D 1 77 ? -23.040 26.262 -16.432 1.00 38.12 77 VAL D O 1
ATOM 5920 N N . TRP D 1 78 ? -21.166 27.477 -16.321 1.00 36.05 78 TRP D N 1
ATOM 5921 C CA . TRP D 1 78 ? -20.629 27.092 -17.647 1.00 33.49 78 TRP D CA 1
ATOM 5922 C C . TRP D 1 78 ? -19.345 26.277 -17.335 1.00 35.05 78 TRP D C 1
ATOM 5923 O O . TRP D 1 78 ? -18.300 26.775 -17.448 1.00 34.40 78 TRP D O 1
ATOM 5934 N N . PRO D 1 79 ? -19.415 25.084 -16.788 1.00 35.21 79 PRO D N 1
ATOM 5935 C CA . PRO D 1 79 ? -18.155 24.386 -16.428 1.00 45.50 79 PRO D CA 1
ATOM 5936 C C . PRO D 1 79 ? -17.302 24.050 -17.661 1.00 51.35 79 PRO D C 1
ATOM 5937 O O . PRO D 1 79 ? -17.861 23.926 -18.754 1.00 48.75 79 PRO D O 1
ATOM 5941 N N . SER D 1 80 ? -15.973 24.005 -17.478 1.00 57.99 80 SER D N 1
ATOM 5942 C CA . SER D 1 80 ? -14.973 23.967 -18.576 1.00 56.57 80 SER D CA 1
ATOM 5943 C C . SER D 1 80 ? -13.969 22.892 -18.344 1.00 51.79 80 SER D C 1
ATOM 5944 O O . SER D 1 80 ? -13.718 22.556 -17.193 1.00 57.65 80 SER D O 1
ATOM 5947 N N . LYS D 1 81 ? -13.366 22.380 -19.414 1.00 58.73 81 LYS D N 1
ATOM 5948 C CA . LYS D 1 81 ? -12.174 21.522 -19.313 1.00 63.30 81 LYS D CA 1
ATOM 5949 C C . LYS D 1 81 ? -11.091 22.285 -18.525 1.00 56.63 81 LYS D C 1
ATOM 5950 O O . LYS D 1 81 ? -10.479 21.724 -17.636 1.00 56.11 81 LYS D O 1
ATOM 5952 N N . THR D 1 82 ? -10.869 23.553 -18.868 1.00 45.57 82 THR D N 1
ATOM 5953 C CA . THR D 1 82 ? -9.958 24.425 -18.054 1.00 53.02 82 THR D CA 1
ATOM 5954 C C . THR D 1 82 ? -10.709 25.464 -17.153 1.00 39.43 82 THR D C 1
ATOM 5955 O O . THR D 1 82 ? -11.139 26.528 -17.614 1.00 39.55 82 THR D O 1
ATOM 5959 N N . PRO D 1 83 ? -10.942 25.082 -15.910 1.00 38.91 83 PRO D N 1
ATOM 5960 C CA . PRO D 1 83 ? -11.759 25.939 -15.014 1.00 34.85 83 PRO D CA 1
ATOM 5961 C C . PRO D 1 83 ? -11.054 27.224 -14.567 1.00 29.65 83 PRO D C 1
ATOM 5962 O O . PRO D 1 83 ? -9.814 27.258 -14.543 1.00 31.90 83 PRO D O 1
ATOM 5966 N N . LEU D 1 84 ? -11.800 28.287 -14.305 1.00 25.54 84 LEU D N 1
ATOM 5967 C CA . LEU D 1 84 ? -11.227 29.545 -13.832 1.00 28.04 84 LEU D CA 1
ATOM 5968 C C . LEU D 1 84 ? -10.720 29.437 -12.385 1.00 28.77 84 LEU D C 1
ATOM 5969 O O . LEU D 1 84 ? -9.790 30.145 -12.005 1.00 25.93 84 LEU D O 1
ATOM 5974 N N . LEU D 1 85 ? -11.383 28.593 -11.605 1.00 26.36 85 LEU D N 1
ATOM 5975 C CA . LEU D 1 85 ? -11.023 28.246 -10.247 1.00 30.58 85 LEU D CA 1
ATOM 5976 C C . LEU D 1 85 ? -10.696 26.768 -10.158 1.00 30.66 85 LEU D C 1
ATOM 5977 O O . LEU D 1 85 ? -11.372 25.955 -10.725 1.00 30.65 85 LEU D O 1
ATOM 5982 N N . PRO D 1 86 ? -9.612 26.407 -9.425 1.00 30.30 86 PRO D N 1
ATOM 5983 C CA . PRO D 1 86 ? -9.225 25.016 -9.276 1.00 30.68 86 PRO D CA 1
ATOM 5984 C C . PRO D 1 86 ? -10.293 24.212 -8.519 1.00 31.82 86 PRO D C 1
ATOM 5985 O O . PRO D 1 86 ? -10.992 24.751 -7.680 1.00 30.95 86 PRO D O 1
ATOM 5989 N N . SER D 1 87 ? -10.384 22.911 -8.733 1.00 29.44 87 SER D N 1
ATOM 5990 C CA . SER D 1 87 ? -11.317 22.109 -7.965 1.00 31.72 87 SER D CA 1
ATOM 5991 C C . SER D 1 87 ? -10.749 21.713 -6.601 1.00 32.49 87 SER D C 1
ATOM 5992 O O . SER D 1 87 ? -11.495 21.535 -5.651 1.00 34.55 87 SER D O 1
ATOM 5995 N N . ASP D 1 88 ? -9.424 21.627 -6.490 1.00 25.94 88 ASP D N 1
ATOM 5996 C CA . ASP D 1 88 ? -8.804 21.297 -5.177 1.00 30.24 88 ASP D CA 1
ATOM 5997 C C . ASP D 1 88 ? -9.177 22.369 -4.135 1.00 25.25 88 ASP D C 1
ATOM 5998 O O . ASP D 1 88 ? -8.955 23.557 -4.386 1.00 26.62 88 ASP D O 1
ATOM 6003 N N . PRO D 1 89 ? -9.737 21.970 -2.980 1.00 25.74 89 PRO D N 1
ATOM 6004 C CA . PRO D 1 89 ? -10.232 23.034 -2.055 1.00 23.71 89 PRO D CA 1
ATOM 6005 C C . PRO D 1 89 ? -9.109 23.965 -1.522 1.00 19.96 89 PRO D C 1
ATOM 6006 O O . PRO D 1 89 ? -9.298 25.153 -1.423 1.00 22.03 89 PRO D O 1
ATOM 6010 N N . TYR D 1 90 ? -7.948 23.424 -1.282 1.00 23.50 90 TYR D N 1
ATOM 6011 C CA . TYR D 1 90 ? -6.825 24.275 -0.860 1.00 23.36 90 TYR D CA 1
ATOM 6012 C C . TYR D 1 90 ? -6.388 25.262 -1.909 1.00 22.75 90 TYR D C 1
ATOM 6013 O O . TYR D 1 90 ? -6.234 26.453 -1.611 1.00 22.02 90 TYR D O 1
ATOM 6022 N N . GLN D 1 91 ? -6.197 24.806 -3.159 1.00 23.12 91 GLN D N 1
ATOM 6023 C CA . GLN D 1 91 ? -5.789 25.713 -4.227 1.00 23.46 91 GLN D CA 1
ATOM 6024 C C . GLN D 1 91 ? -6.874 26.760 -4.505 1.00 20.37 91 GLN D C 1
ATOM 6025 O O . GLN D 1 91 ? -6.623 27.905 -4.795 1.00 21.89 91 GLN D O 1
ATOM 6031 N N . ARG D 1 92 ? -8.106 26.303 -4.322 1.00 21.83 92 ARG D N 1
ATOM 6032 C CA . ARG D 1 92 ? -9.278 27.248 -4.507 1.00 21.34 92 ARG D CA 1
ATOM 6033 C C . ARG D 1 92 ? -9.151 28.337 -3.483 1.00 20.34 92 ARG D C 1
ATOM 6034 O O . ARG D 1 92 ? -9.430 29.521 -3.774 1.00 22.21 92 ARG D O 1
ATOM 6042 N N . ALA D 1 93 ? -8.972 27.940 -2.222 1.00 22.76 93 ALA D N 1
ATOM 6043 C CA . ALA D 1 93 ? -8.840 28.880 -1.136 1.00 20.34 93 ALA D CA 1
ATOM 6044 C C . ALA D 1 93 ? -7.690 29.888 -1.345 1.00 21.42 93 ALA D C 1
ATOM 6045 O O . ALA D 1 93 ? -7.854 31.091 -1.064 1.00 21.89 93 ALA D O 1
ATOM 6047 N N . GLN D 1 94 ? -6.598 29.431 -1.882 1.00 22.52 94 GLN D N 1
ATOM 6048 C CA . GLN D 1 94 ? -5.478 30.365 -2.238 1.00 22.97 94 GLN D CA 1
ATOM 6049 C C . GLN D 1 94 ? -5.847 31.337 -3.352 1.00 21.13 94 GLN D C 1
ATOM 6050 O O . GLN D 1 94 ? -5.566 32.550 -3.266 1.00 22.10 94 GLN D O 1
ATOM 6056 N N . ALA D 1 95 ? -6.534 30.877 -4.412 1.00 23.19 95 ALA D N 1
ATOM 6057 C CA . ALA D 1 95 ? -7.034 31.796 -5.441 1.00 23.03 95 ALA D CA 1
ATOM 6058 C C . ALA D 1 95 ? -7.993 32.843 -4.852 1.00 21.25 95 ALA D C 1
ATOM 6059 O O . ALA D 1 95 ? -7.909 34.060 -5.166 1.00 22.06 95 ALA D O 1
ATOM 6061 N N . LYS D 1 96 ? -8.925 32.417 -3.969 1.00 23.89 96 LYS D N 1
ATOM 6062 C CA . LYS D 1 96 ? -9.818 33.348 -3.329 1.00 22.57 96 LYS D CA 1
ATOM 6063 C C . LYS D 1 96 ? -9.092 34.378 -2.507 1.00 20.52 96 LYS D C 1
ATOM 6064 O O . LYS D 1 96 ? -9.471 35.532 -2.470 1.00 21.42 96 LYS D O 1
ATOM 6070 N N . PHE D 1 97 ? -8.109 33.917 -1.777 1.00 21.67 97 PHE D N 1
ATOM 6071 C CA . PHE D 1 97 ? -7.251 34.814 -1.014 1.00 21.90 97 PHE D CA 1
ATOM 6072 C C . PHE D 1 97 ? -6.705 35.990 -1.823 1.00 20.77 97 PHE D C 1
ATOM 6073 O O . PHE D 1 97 ? -6.809 37.163 -1.377 1.00 20.24 97 PHE D O 1
ATOM 6081 N N . TRP D 1 98 ? -6.121 35.662 -2.988 1.00 22.45 98 TRP D N 1
ATOM 6082 C CA . TRP D 1 98 ? -5.565 36.671 -3.863 1.00 22.27 98 TRP D CA 1
ATOM 6083 C C . TRP D 1 98 ? -6.610 37.587 -4.509 1.00 20.53 98 TRP D C 1
ATOM 6084 O O . TRP D 1 98 ? -6.399 38.801 -4.643 1.00 22.52 98 TRP D O 1
ATOM 6095 N N . GLY D 1 99 ? -7.782 37.060 -4.867 1.00 21.65 99 GLY D N 1
ATOM 6096 C CA . GLY D 1 99 ? -8.899 37.940 -5.273 1.00 21.43 99 GLY D CA 1
ATOM 6097 C C . GLY D 1 99 ? -9.335 38.937 -4.231 1.00 21.74 99 GLY D C 1
ATOM 6098 O O . GLY D 1 99 ? -9.535 40.093 -4.534 1.00 21.87 99 GLY D O 1
ATOM 6099 N N . ASP D 1 100 ? -9.448 38.462 -2.950 1.00 22.32 100 ASP D N 1
ATOM 6100 C CA . ASP D 1 100 ? -9.768 39.266 -1.854 1.00 23.82 100 ASP D CA 1
ATOM 6101 C C . ASP D 1 100 ? -8.698 40.365 -1.678 1.00 20.77 100 ASP D C 1
ATOM 6102 O O . ASP D 1 100 ? -9.055 41.529 -1.445 1.00 24.64 100 ASP D O 1
ATOM 6107 N N . PHE D 1 101 ? -7.443 39.983 -1.783 1.00 21.55 101 PHE D N 1
ATOM 6108 C CA . PHE D 1 101 ? -6.347 40.944 -1.622 1.00 23.03 101 PHE D CA 1
ATOM 6109 C C . PHE D 1 101 ? -6.474 42.095 -2.646 1.00 20.45 101 PHE D C 1
ATOM 6110 O O . PHE D 1 101 ? -6.332 43.206 -2.295 1.00 23.57 101 PHE D O 1
ATOM 6118 N N . ILE D 1 102 ? -6.727 41.734 -3.894 1.00 21.04 102 ILE D N 1
ATOM 6119 C CA . ILE D 1 102 ? -6.866 42.684 -4.998 1.00 22.36 102 ILE D CA 1
ATOM 6120 C C . ILE D 1 102 ? -8.051 43.635 -4.715 1.00 22.14 102 ILE D C 1
ATOM 6121 O O . ILE D 1 102 ? -7.845 44.868 -4.737 1.00 22.54 102 ILE D O 1
ATOM 6126 N N . ASP D 1 103 ? -9.213 43.072 -4.364 1.00 22.43 103 ASP D N 1
ATOM 6127 C CA . ASP D 1 103 ? -10.377 43.945 -3.997 1.00 25.03 103 ASP D CA 1
ATOM 6128 C C . ASP D 1 103 ? -10.085 44.865 -2.859 1.00 24.92 103 ASP D C 1
ATOM 6129 O O . ASP D 1 103 ? -10.555 45.985 -2.875 1.00 28.40 103 ASP D O 1
ATOM 6134 N N . LYS D 1 104 ? -9.366 44.389 -1.821 1.00 24.11 104 LYS D N 1
ATOM 6135 C CA . LYS D 1 104 ? -9.094 45.236 -0.683 1.00 26.46 104 LYS D CA 1
ATOM 6136 C C . LYS D 1 104 ? -8.090 46.345 -0.936 1.00 30.01 104 LYS D C 1
ATOM 6137 O O . LYS D 1 104 ? -8.181 47.399 -0.324 1.00 28.44 104 LYS D O 1
ATOM 6143 N N . LYS D 1 105 ? -7.086 46.070 -1.708 1.00 24.56 105 LYS D N 1
ATOM 6144 C CA . LYS D 1 105 ? -5.891 46.880 -1.732 1.00 26.32 105 LYS D CA 1
ATOM 6145 C C . LYS D 1 105 ? -5.690 47.707 -2.962 1.00 24.52 105 LYS D C 1
ATOM 6146 O O . LYS D 1 105 ? -5.293 48.896 -2.847 1.00 26.74 105 LYS D O 1
ATOM 6152 N N . VAL D 1 106 ? -5.969 47.181 -4.157 1.00 23.77 106 VAL D N 1
ATOM 6153 C CA . VAL D 1 106 ? -5.492 47.889 -5.396 1.00 25.59 106 VAL D CA 1
ATOM 6154 C C . VAL D 1 106 ? -6.226 49.229 -5.696 1.00 25.88 106 VAL D C 1
ATOM 6155 O O . VAL D 1 106 ? -5.577 50.277 -5.771 1.00 26.82 106 VAL D O 1
ATOM 6159 N N . TYR D 1 107 ? -7.556 49.190 -5.769 1.00 26.32 107 TYR D N 1
ATOM 6160 C CA . TYR D 1 107 ? -8.301 50.370 -6.161 1.00 28.93 107 TYR D CA 1
ATOM 6161 C C . TYR D 1 107 ? -8.090 51.533 -5.194 1.00 28.28 107 TYR D C 1
ATOM 6162 O O . TYR D 1 107 ? -7.874 52.688 -5.646 1.00 30.79 107 TYR D O 1
ATOM 6171 N N . ALA D 1 108 ? -8.066 51.263 -3.910 1.00 27.61 108 ALA D N 1
ATOM 6172 C CA . ALA D 1 108 ? -7.991 52.377 -2.917 1.00 30.20 108 ALA D CA 1
ATOM 6173 C C . ALA D 1 108 ? -6.693 53.190 -3.032 1.00 35.48 108 ALA D C 1
ATOM 6174 O O . ALA D 1 108 ? -6.715 54.427 -2.998 1.00 32.71 108 ALA D O 1
ATOM 6176 N N . SER D 1 109 ? -5.575 52.490 -3.280 1.00 28.70 109 SER D N 1
ATOM 6177 C CA . SER D 1 109 ? -4.359 53.189 -3.529 1.00 29.65 109 SER D CA 1
ATOM 6178 C C . SER D 1 109 ? -4.338 53.824 -4.919 1.00 27.66 109 SER D C 1
ATOM 6179 O O . SER D 1 109 ? -3.801 54.956 -5.072 1.00 33.78 109 SER D O 1
ATOM 6182 N N . ALA D 1 110 ? -4.789 53.112 -5.941 1.00 26.69 110 ALA D N 1
ATOM 6183 C CA . ALA D 1 110 ? -4.775 53.605 -7.346 1.00 28.28 110 ALA D CA 1
ATOM 6184 C C . ALA D 1 110 ? -5.605 54.906 -7.517 1.00 34.60 110 ALA D C 1
ATOM 6185 O O . ALA D 1 110 ? -5.193 55.843 -8.215 1.00 32.51 110 ALA D O 1
ATOM 6187 N N . ARG D 1 111 ? -6.698 54.963 -6.797 1.00 29.14 111 ARG D N 1
ATOM 6188 C CA . ARG D 1 111 ? -7.616 56.179 -6.825 1.00 31.69 111 ARG D CA 1
ATOM 6189 C C . ARG D 1 111 ? -6.863 57.458 -6.354 1.00 34.79 111 ARG D C 1
ATOM 6190 O O . ARG D 1 111 ? -7.121 58.536 -6.877 1.00 31.60 111 ARG D O 1
ATOM 6198 N N . LEU D 1 112 ? -5.945 57.314 -5.383 1.00 31.80 112 LEU D N 1
ATOM 6199 C CA . LEU D 1 112 ? -5.099 58.411 -4.925 1.00 31.16 112 LEU D CA 1
ATOM 6200 C C . LEU D 1 112 ? -4.081 58.933 -5.974 1.00 34.29 112 LEU D C 1
ATOM 6201 O O . LEU D 1 112 ? -3.615 60.077 -5.871 1.00 38.84 112 LEU D O 1
ATOM 6206 N N . ILE D 1 113 ? -3.799 58.122 -6.998 1.00 32.21 113 ILE D N 1
ATOM 6207 C CA . ILE D 1 113 ? -2.878 58.522 -8.021 1.00 34.33 113 ILE D CA 1
ATOM 6208 C C . ILE D 1 113 ? -3.537 59.520 -8.977 1.00 35.72 113 ILE D C 1
ATOM 6209 O O . ILE D 1 113 ? -3.014 60.598 -9.187 1.00 46.71 113 ILE D O 1
ATOM 6214 N N . TRP D 1 114 ? -4.673 59.155 -9.543 1.00 33.91 114 TRP D N 1
ATOM 6215 C CA . TRP D 1 114 ? -5.334 60.059 -10.478 1.00 37.55 114 TRP D CA 1
ATOM 6216 C C . TRP D 1 114 ? -6.375 61.012 -9.792 1.00 39.80 114 TRP D C 1
ATOM 6217 O O . TRP D 1 114 ? -6.724 62.036 -10.391 1.00 44.36 114 TRP D O 1
ATOM 6228 N N . GLY D 1 115 ? -6.770 60.738 -8.563 1.00 40.57 115 GLY D N 1
ATOM 6229 C CA . GLY D 1 115 ? -7.891 61.421 -7.955 1.00 41.39 115 GLY D CA 1
ATOM 6230 C C . GLY D 1 115 ? -7.567 62.218 -6.720 1.00 44.33 115 GLY D C 1
ATOM 6231 O O . GLY D 1 115 ? -8.467 62.626 -5.994 1.00 42.97 115 GLY D O 1
ATOM 6232 N N . ALA D 1 116 ? -6.283 62.431 -6.450 1.00 43.55 116 ALA D N 1
ATOM 6233 C CA . ALA D 1 116 ? -5.850 63.196 -5.300 1.00 44.82 116 ALA D CA 1
ATOM 6234 C C . ALA D 1 116 ? -4.586 63.961 -5.665 1.00 48.39 116 ALA D C 1
ATOM 6235 O O . ALA D 1 116 ? -3.935 63.642 -6.670 1.00 39.55 116 ALA D O 1
ATOM 6237 N N . LYS D 1 117 ? -4.264 64.950 -4.843 1.00 46.11 117 LYS D N 1
ATOM 6238 C CA . LYS D 1 117 ? -3.061 65.773 -5.013 1.00 48.99 117 LYS D CA 1
ATOM 6239 C C . LYS D 1 117 ? -2.276 65.737 -3.718 1.00 44.51 117 LYS D C 1
ATOM 6240 O O . LYS D 1 117 ? -2.770 65.307 -2.667 1.00 48.52 117 LYS D O 1
ATOM 6242 N N . GLY D 1 118 ? -1.018 66.202 -3.772 1.00 51.71 118 GLY D N 1
ATOM 6243 C CA . GLY D 1 118 ? -0.271 66.454 -2.524 1.00 51.37 118 GLY D CA 1
ATOM 6244 C C . GLY D 1 118 ? 0.232 65.212 -1.800 1.00 55.03 118 GLY D C 1
ATOM 6245 O O . GLY D 1 118 ? 0.608 64.231 -2.467 1.00 56.78 118 GLY D O 1
ATOM 6246 N N . GLU D 1 119 ? 0.297 65.284 -0.454 1.00 53.62 119 GLU D N 1
ATOM 6247 C CA . GLU D 1 119 ? 0.909 64.239 0.441 1.00 51.93 119 GLU D CA 1
ATOM 6248 C C . GLU D 1 119 ? 0.205 62.869 0.270 1.00 56.93 119 GLU D C 1
ATOM 6249 O O . GLU D 1 119 ? 0.850 61.823 0.152 1.00 47.95 119 GLU D O 1
ATOM 6251 N N . GLU D 1 120 ? -1.122 62.949 0.253 1.00 45.84 120 GLU D N 1
ATOM 6252 C CA . GLU D 1 120 ? -2.051 61.838 0.082 1.00 47.58 120 GLU D CA 1
ATOM 6253 C C . GLU D 1 120 ? -1.786 61.078 -1.237 1.00 42.91 120 GLU D C 1
ATOM 6254 O O . GLU D 1 120 ? -1.769 59.834 -1.286 1.00 39.10 120 GLU D O 1
ATOM 6260 N N . HIS D 1 121 ? -1.610 61.863 -2.285 1.00 37.94 121 HIS D N 1
ATOM 6261 C CA . HIS D 1 121 ? -1.291 61.407 -3.637 1.00 40.22 121 HIS D CA 1
ATOM 6262 C C . HIS D 1 121 ? 0.053 60.712 -3.745 1.00 40.00 121 HIS D C 1
ATOM 6263 O O . HIS D 1 121 ? 0.119 59.615 -4.272 1.00 33.90 121 HIS D O 1
ATOM 6270 N N . GLU D 1 122 ? 1.065 61.267 -3.099 1.00 40.69 122 GLU D N 1
ATOM 6271 C CA . GLU D 1 122 ? 2.385 60.621 -3.073 1.00 44.98 122 GLU D CA 1
ATOM 6272 C C . GLU D 1 122 ? 2.416 59.321 -2.242 1.00 45.83 122 GLU D C 1
ATOM 6273 O O . GLU D 1 122 ? 3.083 58.347 -2.616 1.00 35.22 122 GLU D O 1
ATOM 6279 N N . ALA D 1 123 ? 1.746 59.338 -1.095 1.00 42.05 123 ALA D N 1
ATOM 6280 C CA . ALA D 1 123 ? 1.607 58.153 -0.229 1.00 43.47 123 ALA D CA 1
ATOM 6281 C C . ALA D 1 123 ? 0.823 57.026 -0.961 1.00 39.33 123 ALA D C 1
ATOM 6282 O O . ALA D 1 123 ? 1.189 55.859 -0.877 1.00 34.78 123 ALA D O 1
ATOM 6284 N N . GLY D 1 124 ? -0.234 57.411 -1.679 1.00 34.55 124 GLY D N 1
ATOM 6285 C CA . GLY D 1 124 ? -1.030 56.508 -2.494 1.00 33.87 124 GLY D CA 1
ATOM 6286 C C . GLY D 1 124 ? -0.201 55.856 -3.635 1.00 32.00 124 GLY D C 1
ATOM 6287 O O . GLY D 1 124 ? -0.258 54.631 -3.810 1.00 29.78 124 GLY D O 1
ATOM 6288 N N . LYS D 1 125 ? 0.646 56.621 -4.311 1.00 31.63 125 LYS D N 1
ATOM 6289 C CA . LYS D 1 125 ? 1.551 56.021 -5.322 1.00 32.44 125 LYS D CA 1
ATOM 6290 C C . LYS D 1 125 ? 2.518 55.002 -4.678 1.00 25.94 125 LYS D C 1
ATOM 6291 O O . LYS D 1 125 ? 2.735 53.948 -5.235 1.00 28.17 125 LYS D O 1
ATOM 6297 N N . LYS D 1 126 ? 3.087 55.362 -3.532 1.00 28.92 126 LYS D N 1
ATOM 6298 C CA . LYS D 1 126 ? 4.024 54.485 -2.809 1.00 28.21 126 LYS D CA 1
ATOM 6299 C C . LYS D 1 126 ? 3.367 53.183 -2.410 1.00 30.04 126 LYS D C 1
ATOM 6300 O O . LYS D 1 126 ? 3.912 52.103 -2.602 1.00 25.23 126 LYS D O 1
ATOM 6306 N N . GLU D 1 127 ? 2.172 53.279 -1.833 1.00 29.18 127 GLU D N 1
ATOM 6307 C CA . GLU D 1 127 ? 1.468 52.066 -1.403 1.00 29.81 127 GLU D CA 1
ATOM 6308 C C . GLU D 1 127 ? 1.069 51.219 -2.621 1.00 23.22 127 GLU D C 1
ATOM 6309 O O . GLU D 1 127 ? 1.197 50.013 -2.575 1.00 28.03 127 GLU D O 1
ATOM 6315 N N . PHE D 1 128 ? 0.611 51.845 -3.680 1.00 23.88 128 PHE D N 1
ATOM 6316 C CA . PHE D 1 128 ? 0.217 51.156 -4.923 1.00 24.56 128 PHE D CA 1
ATOM 6317 C C . PHE D 1 128 ? 1.390 50.341 -5.461 1.00 25.56 128 PHE D C 1
ATOM 6318 O O . PHE D 1 128 ? 1.253 49.141 -5.781 1.00 22.38 128 PHE D O 1
ATOM 6326 N N . ILE D 1 129 ? 2.561 50.931 -5.440 1.00 24.67 129 ILE D N 1
ATOM 6327 C CA . ILE D 1 129 ? 3.724 50.153 -5.909 1.00 25.80 129 ILE D CA 1
ATOM 6328 C C . ILE D 1 129 ? 4.042 48.962 -5.029 1.00 25.14 129 ILE D C 1
ATOM 6329 O O . ILE D 1 129 ? 4.434 47.868 -5.535 1.00 28.58 129 ILE D O 1
ATOM 6334 N N . GLU D 1 130 ? 3.986 49.171 -3.708 1.00 25.13 130 GLU D N 1
ATOM 6335 C CA . GLU D 1 130 ? 4.224 48.035 -2.793 1.00 26.46 130 GLU D CA 1
ATOM 6336 C C . GLU D 1 130 ? 3.214 46.892 -3.050 1.00 23.58 130 GLU D C 1
ATOM 6337 O O . GLU D 1 130 ? 3.561 45.724 -2.982 1.00 22.25 130 GLU D O 1
ATOM 6343 N N . ILE D 1 131 ? 1.965 47.267 -3.266 1.00 22.33 131 ILE D N 1
ATOM 6344 C CA . ILE D 1 131 ? 0.896 46.301 -3.493 1.00 24.68 131 ILE D CA 1
ATOM 6345 C C . ILE D 1 131 ? 1.201 45.539 -4.791 1.00 23.03 131 ILE D C 1
ATOM 6346 O O . ILE D 1 131 ? 1.097 44.335 -4.869 1.00 24.42 131 ILE D O 1
ATOM 6351 N N . LEU D 1 132 ? 1.566 46.273 -5.846 1.00 23.36 132 LEU D N 1
ATOM 6352 C CA . LEU D 1 132 ? 1.956 45.559 -7.075 1.00 22.86 132 LEU D CA 1
ATOM 6353 C C . LEU D 1 132 ? 3.164 44.645 -6.900 1.00 23.47 132 LEU D C 1
ATOM 6354 O O . LEU D 1 132 ? 3.140 43.544 -7.492 1.00 23.15 132 LEU D O 1
ATOM 6359 N N . LYS D 1 133 ? 4.147 45.055 -6.106 1.00 25.12 133 LYS D N 1
ATOM 6360 C CA . LYS D 1 133 ? 5.301 44.175 -5.869 1.00 26.04 133 LYS D CA 1
ATOM 6361 C C . LYS D 1 133 ? 4.869 42.906 -5.138 1.00 25.87 133 LYS D C 1
ATOM 6362 O O . LYS D 1 133 ? 5.377 41.838 -5.398 1.00 26.08 133 LYS D O 1
ATOM 6368 N N . THR D 1 134 ? 3.939 43.045 -4.169 1.00 24.81 134 THR D N 1
ATOM 6369 C CA . THR D 1 134 ? 3.398 41.836 -3.489 1.00 24.85 134 THR D CA 1
ATOM 6370 C C . THR D 1 134 ? 2.769 40.888 -4.504 1.00 24.83 134 THR D C 1
ATOM 6371 O O . THR D 1 134 ? 2.992 39.682 -4.492 1.00 22.65 134 THR D O 1
ATOM 6375 N N . LEU D 1 135 ? 1.905 41.455 -5.382 1.00 23.22 135 LEU D N 1
ATOM 6376 C CA . LEU D 1 135 ? 1.271 40.624 -6.426 1.00 24.00 135 LEU D CA 1
ATOM 6377 C C . LEU D 1 135 ? 2.284 40.018 -7.379 1.00 23.56 135 LEU D C 1
ATOM 6378 O O . LEU D 1 135 ? 2.203 38.869 -7.711 1.00 22.78 135 LEU D O 1
ATOM 6383 N N . GLU D 1 136 ? 3.292 40.829 -7.766 1.00 22.69 136 GLU D N 1
ATOM 6384 C CA . GLU D 1 136 ? 4.332 40.332 -8.619 1.00 26.98 136 GLU D CA 1
ATOM 6385 C C . GLU D 1 136 ? 5.047 39.154 -7.976 1.00 22.83 136 GLU D C 1
ATOM 6386 O O . GLU D 1 136 ? 5.448 38.209 -8.676 1.00 25.62 136 GLU D O 1
ATOM 6392 N N . SER D 1 137 ? 5.333 39.243 -6.678 1.00 23.50 137 SER D N 1
ATOM 6393 C CA . SER D 1 137 ? 5.992 38.106 -5.966 1.00 27.98 137 SER D CA 1
ATOM 6394 C C . SER D 1 137 ? 5.163 36.841 -5.977 1.00 30.06 137 SER D C 1
ATOM 6395 O O . SER D 1 137 ? 5.689 35.736 -6.139 1.00 25.12 137 SER D O 1
ATOM 6398 N N . GLU D 1 138 ? 3.858 37.017 -5.823 1.00 26.50 138 GLU D N 1
ATOM 6399 C CA . GLU D 1 138 ? 2.979 35.878 -5.889 1.00 24.90 138 GLU D CA 1
ATOM 6400 C C . GLU D 1 138 ? 3.017 35.220 -7.282 1.00 27.03 138 GLU D C 1
ATOM 6401 O O . GLU D 1 138 ? 3.047 33.992 -7.374 1.00 24.00 138 GLU D O 1
ATOM 6407 N N . LEU D 1 139 ? 2.938 36.054 -8.331 1.00 22.20 139 LEU D N 1
ATOM 6408 C CA . LEU D 1 139 ? 3.005 35.556 -9.658 1.00 29.81 139 LEU D CA 1
ATOM 6409 C C . LEU D 1 139 ? 4.324 34.741 -9.899 1.00 27.83 139 LEU D C 1
ATOM 6410 O O . LEU D 1 139 ? 4.326 33.675 -10.483 1.00 27.68 139 LEU D O 1
ATOM 6415 N N . GLY D 1 140 ? 5.419 35.302 -9.394 1.00 27.01 140 GLY D N 1
ATOM 6416 C CA . GLY D 1 140 ? 6.714 34.666 -9.598 1.00 26.33 140 GLY D CA 1
ATOM 6417 C C . GLY D 1 140 ? 7.043 34.574 -11.044 1.00 28.77 140 GLY D C 1
ATOM 6418 O O . GLY D 1 140 ? 6.884 35.525 -11.821 1.00 27.50 140 GLY D O 1
ATOM 6419 N N . ASP D 1 141 ? 7.492 33.384 -11.443 1.00 28.25 141 ASP D N 1
ATOM 6420 C CA . ASP D 1 141 ? 7.958 33.141 -12.783 1.00 30.55 141 ASP D CA 1
ATOM 6421 C C . ASP D 1 141 ? 6.898 32.409 -13.615 1.00 33.29 141 ASP D C 1
ATOM 6422 O O . ASP D 1 141 ? 7.189 31.918 -14.696 1.00 29.12 141 ASP D O 1
ATOM 6427 N N . LYS D 1 142 ? 5.693 32.303 -13.071 1.00 27.57 142 LYS D N 1
ATOM 6428 C CA . LYS D 1 142 ? 4.576 31.592 -13.789 1.00 30.39 142 LYS D CA 1
ATOM 6429 C C . LYS D 1 142 ? 4.046 32.415 -14.933 1.00 23.45 142 LYS D C 1
ATOM 6430 O O . LYS D 1 142 ? 4.158 33.628 -14.911 1.00 29.71 142 LYS D O 1
ATOM 6436 N N . THR D 1 143 ? 3.426 31.749 -15.891 1.00 26.70 143 THR D N 1
ATOM 6437 C CA . THR D 1 143 ? 2.857 32.381 -17.045 1.00 28.21 143 THR D CA 1
ATOM 6438 C C . THR D 1 143 ? 1.608 33.249 -16.618 1.00 24.59 143 THR D C 1
ATOM 6439 O O . THR D 1 143 ? 1.565 34.405 -16.963 1.00 26.54 143 THR D O 1
ATOM 6443 N N . TYR D 1 144 ? 0.793 32.675 -15.745 1.00 27.23 144 TYR D N 1
ATOM 6444 C CA . TYR D 1 144 ? -0.376 33.333 -15.174 1.00 25.57 144 TYR D CA 1
ATOM 6445 C C . TYR D 1 144 ? -0.413 33.172 -13.659 1.00 25.17 144 TYR D C 1
ATOM 6446 O O . TYR D 1 144 ? 0.251 32.272 -13.055 1.00 23.30 144 TYR D O 1
ATOM 6455 N N . PHE D 1 145 ? -1.196 34.006 -13.006 1.00 24.93 145 PHE D N 1
ATOM 6456 C CA . PHE D 1 145 ? -1.440 33.751 -11.548 1.00 22.86 145 PHE D CA 1
ATOM 6457 C C . PHE D 1 145 ? -2.037 32.393 -11.365 1.00 26.61 145 PHE D C 1
ATOM 6458 O O . PHE D 1 145 ? -1.726 31.671 -10.397 1.00 25.99 145 PHE D O 1
ATOM 6466 N N . GLY D 1 146 ? -2.841 31.958 -12.330 1.00 24.85 146 GLY D N 1
ATOM 6467 C CA . GLY D 1 146 ? -3.396 30.567 -12.347 1.00 26.77 146 GLY D CA 1
ATOM 6468 C C . GLY D 1 146 ? -2.418 29.474 -12.769 1.00 27.57 146 GLY D C 1
ATOM 6469 O O . GLY D 1 146 ? -2.829 28.374 -12.964 1.00 31.26 146 GLY D O 1
ATOM 6470 N N . GLY D 1 147 ? -1.134 29.810 -12.960 1.00 27.07 147 GLY D N 1
ATOM 6471 C CA . GLY D 1 147 ? -0.074 28.848 -13.296 1.00 25.47 147 GLY D CA 1
ATOM 6472 C C . GLY D 1 147 ? -0.037 28.790 -14.811 1.00 28.29 147 GLY D C 1
ATOM 6473 O O . GLY D 1 147 ? 0.265 29.795 -15.448 1.00 28.91 147 GLY D O 1
ATOM 6474 N N . GLU D 1 148 ? -0.293 27.628 -15.370 1.00 30.41 148 GLU D N 1
ATOM 6475 C CA . GLU D 1 148 ? -0.317 27.466 -16.815 1.00 41.81 148 GLU D CA 1
ATOM 6476 C C . GLU D 1 148 ? -1.652 27.845 -17.400 1.00 45.34 148 GLU D C 1
ATOM 6477 O O . GLU D 1 148 ? -1.725 28.067 -18.562 1.00 46.25 148 GLU D O 1
ATOM 6483 N N . THR D 1 149 ? -2.666 28.040 -16.566 1.00 41.25 149 THR D N 1
ATOM 6484 C CA . THR D 1 149 ? -3.993 28.414 -17.110 1.00 41.88 149 THR D CA 1
ATOM 6485 C C . THR D 1 149 ? -4.417 29.785 -16.576 1.00 36.09 149 THR D C 1
ATOM 6486 O O . THR D 1 149 ? -4.128 30.115 -15.414 1.00 32.38 149 THR D O 1
ATOM 6490 N N . PHE D 1 150 ? -4.998 30.599 -17.442 1.00 27.54 150 PHE D N 1
ATOM 6491 C CA . PHE D 1 150 ? -5.518 31.896 -17.125 1.00 29.85 150 PHE D CA 1
ATOM 6492 C C . PHE D 1 150 ? -6.748 31.737 -16.259 1.00 36.33 150 PHE D C 1
ATOM 6493 O O . PHE D 1 150 ? -7.751 31.140 -16.703 1.00 32.74 150 PHE D O 1
ATOM 6501 N N . GLY D 1 151 ? -6.690 32.284 -15.051 1.00 29.34 151 GLY D N 1
ATOM 6502 C CA . GLY D 1 151 ? -7.696 32.018 -14.042 1.00 25.91 151 GLY D CA 1
ATOM 6503 C C . GLY D 1 151 ? -8.247 33.201 -13.288 1.00 22.28 151 GLY D C 1
ATOM 6504 O O . GLY D 1 151 ? -8.053 34.368 -13.668 1.00 24.57 151 GLY D O 1
ATOM 6505 N N . TYR D 1 152 ? -9.018 32.844 -12.247 1.00 24.12 152 TYR D N 1
ATOM 6506 C CA . TYR D 1 152 ? -9.707 33.788 -11.330 1.00 20.55 152 TYR D CA 1
ATOM 6507 C C . TYR D 1 152 ? -8.885 34.974 -10.915 1.00 23.54 152 TYR D C 1
ATOM 6508 O O . TYR D 1 152 ? -9.270 36.104 -11.107 1.00 22.39 152 TYR D O 1
ATOM 6517 N N . VAL D 1 153 ? -7.691 34.691 -10.438 1.00 23.44 153 VAL D N 1
ATOM 6518 C CA . VAL D 1 153 ? -6.818 35.811 -10.009 1.00 21.26 153 VAL D CA 1
ATOM 6519 C C . VAL D 1 153 ? -6.318 36.704 -11.163 1.00 18.52 153 VAL D C 1
ATOM 6520 O O . VAL D 1 153 ? -6.266 37.924 -11.050 1.00 22.18 153 VAL D O 1
ATOM 6524 N N . ASP D 1 154 ? -5.940 36.089 -12.288 1.00 21.74 154 ASP D N 1
ATOM 6525 C CA . ASP D 1 154 ? -5.601 36.871 -13.474 1.00 20.12 154 ASP D CA 1
ATOM 6526 C C . ASP D 1 154 ? -6.723 37.840 -13.919 1.00 20.99 154 ASP D C 1
ATOM 6527 O O . ASP D 1 154 ? -6.514 39.032 -14.133 1.00 22.56 154 ASP D O 1
ATOM 6532 N N . ILE D 1 155 ? -7.942 37.285 -13.957 1.00 23.09 155 ILE D N 1
ATOM 6533 C CA . ILE D 1 155 ? -9.148 38.096 -14.299 1.00 20.76 155 ILE D CA 1
ATOM 6534 C C . ILE D 1 155 ? -9.382 39.175 -13.280 1.00 22.11 155 ILE D C 1
ATOM 6535 O O . ILE D 1 155 ? -9.642 40.313 -13.657 1.00 21.57 155 ILE D O 1
ATOM 6540 N N . ALA D 1 156 ? -9.176 38.852 -11.987 1.00 21.86 156 ALA D N 1
ATOM 6541 C CA . ALA D 1 156 ? -9.352 39.862 -10.958 1.00 20.37 156 ALA D CA 1
ATOM 6542 C C . ALA D 1 156 ? -8.491 41.057 -11.140 1.00 23.59 156 ALA D C 1
ATOM 6543 O O . ALA D 1 156 ? -8.882 42.212 -10.807 1.00 25.68 156 ALA D O 1
ATOM 6545 N N . LEU D 1 157 ? -7.271 40.836 -11.583 1.00 21.28 157 LEU D N 1
ATOM 6546 C CA . LEU D 1 157 ? -6.272 41.904 -11.676 1.00 19.97 157 LEU D CA 1
ATOM 6547 C C . LEU D 1 157 ? -6.204 42.627 -13.071 1.00 18.91 157 LEU D C 1
ATOM 6548 O O . LEU D 1 157 ? -5.909 43.827 -13.116 1.00 22.53 157 LEU D O 1
ATOM 6553 N N . ILE D 1 158 ? -6.461 41.889 -14.092 1.00 22.75 158 ILE D N 1
ATOM 6554 C CA . ILE D 1 158 ? -6.148 42.376 -15.477 1.00 23.45 158 ILE D CA 1
ATOM 6555 C C . ILE D 1 158 ? -6.907 43.627 -15.940 1.00 26.19 158 ILE D C 1
ATOM 6556 O O . ILE D 1 158 ? -6.347 44.501 -16.606 1.00 26.14 158 ILE D O 1
ATOM 6561 N N . GLY D 1 159 ? -8.141 43.825 -15.449 1.00 24.48 159 GLY D N 1
ATOM 6562 C CA . GLY D 1 159 ? -8.841 45.105 -15.742 1.00 26.47 159 GLY D CA 1
ATOM 6563 C C . GLY D 1 159 ? -8.053 46.349 -15.315 1.00 25.99 159 GLY D C 1
ATOM 6564 O O . GLY D 1 159 ? -8.087 47.410 -15.990 1.00 26.99 159 GLY D O 1
ATOM 6565 N N . PHE D 1 160 ? -7.348 46.277 -14.171 1.00 22.20 160 PHE D N 1
ATOM 6566 C CA . PHE D 1 160 ? -6.551 47.362 -13.724 1.00 26.34 160 PHE D CA 1
ATOM 6567 C C . PHE D 1 160 ? -5.442 47.717 -14.739 1.00 25.31 160 PHE D C 1
ATOM 6568 O O . PHE D 1 160 ? -4.978 48.868 -14.777 1.00 25.55 160 PHE D O 1
ATOM 6576 N N . TYR D 1 161 ? -4.946 46.712 -15.451 1.00 28.56 161 TYR D N 1
ATOM 6577 C CA . TYR D 1 161 ? -3.873 46.947 -16.465 1.00 29.85 161 TYR D CA 1
ATOM 6578 C C . TYR D 1 161 ? -4.247 47.994 -17.488 1.00 33.08 161 TYR D C 1
ATOM 6579 O O . TYR D 1 161 ? -3.399 48.811 -17.889 1.00 31.12 161 TYR D O 1
ATOM 6588 N N . SER D 1 162 ? -5.541 48.103 -17.840 1.00 30.77 162 SER D N 1
ATOM 6589 C CA . SER D 1 162 ? -5.993 49.093 -18.831 1.00 31.28 162 SER D CA 1
ATOM 6590 C C . SER D 1 162 ? -5.830 50.479 -18.363 1.00 27.60 162 SER D C 1
ATOM 6591 O O . SER D 1 162 ? -5.682 51.390 -19.125 1.00 30.66 162 SER D O 1
ATOM 6594 N N . TRP D 1 163 ? -5.775 50.643 -17.048 1.00 26.21 163 TRP D N 1
ATOM 6595 C CA . TRP D 1 163 ? -5.487 51.919 -16.418 1.00 27.92 163 TRP D CA 1
ATOM 6596 C C . TRP D 1 163 ? -4.034 52.243 -16.127 1.00 25.52 163 TRP D C 1
ATOM 6597 O O . TRP D 1 163 ? -3.737 53.335 -15.649 1.00 25.77 163 TRP D O 1
ATOM 6608 N N . PHE D 1 164 ? -3.136 51.289 -16.347 1.00 27.84 164 PHE D N 1
ATOM 6609 C CA . PHE D 1 164 ? -1.729 51.566 -15.999 1.00 29.06 164 PHE D CA 1
ATOM 6610 C C . PHE D 1 164 ? -1.162 52.817 -16.669 1.00 25.53 164 PHE D C 1
ATOM 6611 O O . PHE D 1 164 ? -0.455 53.590 -16.040 1.00 29.87 164 PHE D O 1
ATOM 6619 N N . GLU D 1 165 ? -1.449 52.998 -17.950 1.00 31.13 165 GLU D N 1
ATOM 6620 C CA . GLU D 1 165 ? -0.916 54.216 -18.657 1.00 34.82 165 GLU D CA 1
ATOM 6621 C C . GLU D 1 165 ? -1.432 55.458 -17.989 1.00 30.98 165 GLU D C 1
ATOM 6622 O O . GLU D 1 165 ? -0.703 56.437 -17.708 1.00 30.23 165 GLU D O 1
ATOM 6628 N N . ALA D 1 166 ? -2.727 55.455 -17.648 1.00 33.03 166 ALA D N 1
ATOM 6629 C CA . ALA D 1 166 ? -3.256 56.600 -16.839 1.00 31.21 166 ALA D CA 1
ATOM 6630 C C . ALA D 1 166 ? -2.646 56.814 -15.485 1.00 30.92 166 ALA D C 1
ATOM 6631 O O . ALA D 1 166 ? -2.322 57.964 -15.071 1.00 27.01 166 ALA D O 1
ATOM 6633 N N . TYR D 1 167 ? -2.405 55.710 -14.752 1.00 28.16 167 TYR D N 1
ATOM 6634 C CA . TYR D 1 167 ? -1.710 55.863 -13.488 1.00 28.02 167 TYR D CA 1
ATOM 6635 C C . TYR D 1 167 ? -0.317 56.479 -13.683 1.00 24.70 167 TYR D C 1
ATOM 6636 O O . TYR D 1 167 ? 0.087 57.334 -12.904 1.00 30.42 167 TYR D O 1
ATOM 6645 N N . GLU D 1 168 ? 0.417 55.986 -14.653 1.00 31.63 168 GLU D N 1
ATOM 6646 C CA . GLU D 1 168 ? 1.767 56.507 -14.943 1.00 30.12 168 GLU D CA 1
ATOM 6647 C C . GLU D 1 168 ? 1.759 58.005 -15.317 1.00 31.27 168 GLU D C 1
ATOM 6648 O O . GLU D 1 168 ? 2.603 58.761 -14.862 1.00 35.70 168 GLU D O 1
ATOM 6654 N N . LYS D 1 169 ? 0.768 58.384 -16.108 1.00 38.66 169 LYS D N 1
ATOM 6655 C CA . LYS D 1 169 ? 0.619 59.804 -16.532 1.00 36.65 169 LYS D CA 1
ATOM 6656 C C . LYS D 1 169 ? 0.242 60.657 -15.387 1.00 42.45 169 LYS D C 1
ATOM 6657 O O . LYS D 1 169 ? 0.948 61.613 -15.101 1.00 37.12 169 LYS D O 1
ATOM 6663 N N . PHE D 1 170 ? -0.824 60.296 -14.666 1.00 40.27 170 PHE D N 1
ATOM 6664 C CA . PHE D 1 170 ? -1.249 61.124 -13.549 1.00 41.71 170 PHE D CA 1
ATOM 6665 C C . PHE D 1 170 ? -0.466 61.007 -12.285 1.00 40.64 170 PHE D C 1
ATOM 6666 O O . PHE D 1 170 ? -0.490 61.892 -11.440 1.00 38.40 170 PHE D O 1
ATOM 6674 N N . GLY D 1 171 ? 0.356 59.978 -12.165 1.00 36.28 171 GLY D N 1
ATOM 6675 C CA . GLY D 1 171 ? 1.282 59.881 -11.056 1.00 39.83 171 GLY D CA 1
ATOM 6676 C C . GLY D 1 171 ? 2.750 60.189 -11.401 1.00 37.37 171 GLY D C 1
ATOM 6677 O O . GLY D 1 171 ? 3.615 60.078 -10.521 1.00 36.98 171 GLY D O 1
ATOM 6678 N N . SER D 1 172 ? 3.014 60.531 -12.669 1.00 40.58 172 SER D N 1
ATOM 6679 C CA . SER D 1 172 ? 4.405 60.818 -13.213 1.00 40.75 172 SER D CA 1
ATOM 6680 C C . SER D 1 172 ? 5.368 59.762 -12.724 1.00 36.04 172 SER D C 1
ATOM 6681 O O . SER D 1 172 ? 6.298 60.085 -12.066 1.00 33.18 172 SER D O 1
ATOM 6684 N N . PHE D 1 173 ? 5.071 58.502 -13.018 1.00 30.16 173 PHE D N 1
ATOM 6685 C CA . PHE D 1 173 ? 5.976 57.427 -12.632 1.00 33.57 173 PHE D CA 1
ATOM 6686 C C . PHE D 1 173 ? 5.842 56.268 -13.616 1.00 29.33 173 PHE D C 1
ATOM 6687 O O . PHE D 1 173 ? 5.017 56.273 -14.505 1.00 32.25 173 PHE D O 1
ATOM 6695 N N . SER D 1 174 ? 6.659 55.222 -13.401 1.00 28.45 174 SER D N 1
ATOM 6696 C CA . SER D 1 174 ? 6.741 54.087 -14.295 1.00 28.90 174 SER D CA 1
ATOM 6697 C C . SER D 1 174 ? 6.551 52.766 -13.511 1.00 27.62 174 SER D C 1
ATOM 6698 O O . SER D 1 174 ? 7.401 52.375 -12.717 1.00 26.38 174 SER D O 1
ATOM 6701 N N . ILE D 1 175 ? 5.515 52.012 -13.897 1.00 30.04 175 ILE D N 1
ATOM 6702 C CA . ILE D 1 175 ? 5.236 50.740 -13.292 1.00 30.92 175 ILE D CA 1
ATOM 6703 C C . ILE D 1 175 ? 6.200 49.709 -13.848 1.00 30.95 175 ILE D C 1
ATOM 6704 O O . ILE D 1 175 ? 6.632 48.809 -13.107 1.00 29.53 175 ILE D O 1
ATOM 6709 N N . GLU D 1 176 ? 6.522 49.814 -15.151 1.00 26.62 176 GLU D N 1
ATOM 6710 C CA . GLU D 1 176 ? 7.420 48.816 -15.753 1.00 29.70 176 GLU D CA 1
ATOM 6711 C C . GLU D 1 176 ? 8.817 48.851 -15.090 1.00 26.12 176 GLU D C 1
ATOM 6712 O O . GLU D 1 176 ? 9.458 47.811 -14.941 1.00 27.89 176 GLU D O 1
ATOM 6718 N N . ALA D 1 177 ? 9.273 50.047 -14.697 1.00 26.26 177 ALA D N 1
ATOM 6719 C CA . ALA D 1 177 ? 10.586 50.163 -13.974 1.00 29.00 177 ALA D CA 1
ATOM 6720 C C . ALA D 1 177 ? 10.530 49.461 -12.637 1.00 32.17 177 ALA D C 1
ATOM 6721 O O . ALA D 1 177 ? 11.503 48.938 -12.163 1.00 28.94 177 ALA D O 1
ATOM 6723 N N . GLU D 1 178 ? 9.349 49.459 -11.978 1.00 28.08 178 GLU D N 1
ATOM 6724 C CA . GLU D 1 178 ? 9.230 48.845 -10.649 1.00 28.90 178 GLU D CA 1
ATOM 6725 C C . GLU D 1 178 ? 8.938 47.381 -10.691 1.00 31.41 178 GLU D C 1
ATOM 6726 O O . GLU D 1 178 ? 9.444 46.630 -9.851 1.00 32.26 178 GLU D O 1
ATOM 6732 N N . CYS D 1 179 ? 8.088 46.953 -11.655 1.00 27.03 179 CYS D N 1
ATOM 6733 C CA . CYS D 1 179 ? 7.527 45.622 -11.727 1.00 26.77 179 CYS D CA 1
ATOM 6734 C C . CYS D 1 179 ? 7.555 45.090 -13.139 1.00 26.80 179 CYS D C 1
ATOM 6735 O O . CYS D 1 179 ? 6.493 44.919 -13.787 1.00 25.85 179 CYS D O 1
ATOM 6738 N N . PRO D 1 180 ? 8.762 44.837 -13.680 1.00 30.58 180 PRO D N 1
ATOM 6739 C CA . PRO D 1 180 ? 8.811 44.322 -15.078 1.00 27.34 180 PRO D CA 1
ATOM 6740 C C . PRO D 1 180 ? 8.143 43.025 -15.328 1.00 29.82 180 PRO D C 1
ATOM 6741 O O . PRO D 1 180 ? 7.541 42.847 -16.387 1.00 27.12 180 PRO D O 1
ATOM 6745 N N . LYS D 1 181 ? 8.181 42.101 -14.385 1.00 27.28 181 LYS D N 1
ATOM 6746 C CA . LYS D 1 181 ? 7.518 40.823 -14.622 1.00 30.34 181 LYS D CA 1
ATOM 6747 C C . LYS D 1 181 ? 5.996 40.968 -14.638 1.00 27.01 181 LYS D C 1
ATOM 6748 O O . LYS D 1 181 ? 5.296 40.231 -15.332 1.00 28.52 181 LYS D O 1
ATOM 6754 N N . LEU D 1 182 ? 5.483 41.867 -13.834 1.00 27.45 182 LEU D N 1
ATOM 6755 C CA . LEU D 1 182 ? 3.991 42.054 -13.817 1.00 25.77 182 LEU D CA 1
ATOM 6756 C C . LEU D 1 182 ? 3.575 42.683 -15.157 1.00 25.07 182 LEU D C 1
ATOM 6757 O O . LEU D 1 182 ? 2.545 42.362 -15.727 1.00 23.96 182 LEU D O 1
ATOM 6762 N N . ILE D 1 183 ? 4.407 43.585 -15.689 1.00 27.08 183 ILE D N 1
ATOM 6763 C CA . ILE D 1 183 ? 4.134 44.178 -17.013 1.00 24.63 183 ILE D CA 1
ATOM 6764 C C . ILE D 1 183 ? 4.167 43.158 -18.078 1.00 27.22 183 ILE D C 1
ATOM 6765 O O . ILE D 1 183 ? 3.286 43.120 -18.968 1.00 26.38 183 ILE D O 1
ATOM 6770 N N . ALA D 1 184 ? 5.111 42.209 -18.003 1.00 26.12 184 ALA D N 1
ATOM 6771 C CA . ALA D 1 184 ? 5.142 41.111 -18.985 1.00 25.63 184 ALA D CA 1
ATOM 6772 C C . ALA D 1 184 ? 3.879 40.255 -18.947 1.00 26.06 184 ALA D C 1
ATOM 6773 O O . ALA D 1 184 ? 3.341 39.803 -19.978 1.00 25.85 184 ALA D O 1
ATOM 6775 N N . TRP D 1 185 ? 3.402 40.008 -17.737 1.00 23.56 185 TRP D N 1
ATOM 6776 C CA . TRP D 1 185 ? 2.162 39.265 -17.477 1.00 21.27 185 TRP D CA 1
ATOM 6777 C C . TRP D 1 185 ? 0.961 39.955 -18.110 1.00 20.57 185 TRP D C 1
ATOM 6778 O O . TRP D 1 185 ? 0.150 39.343 -18.699 1.00 25.34 185 TRP D O 1
ATOM 6789 N N . GLY D 1 186 ? 0.878 41.241 -17.917 1.00 24.83 186 GLY D N 1
ATOM 6790 C CA . GLY D 1 186 ? -0.185 42.027 -18.457 1.00 27.14 186 GLY D CA 1
ATOM 6791 C C . GLY D 1 186 ? -0.214 41.884 -19.966 1.00 29.24 186 GLY D C 1
ATOM 6792 O O . GLY D 1 186 ? -1.219 41.621 -20.550 1.00 26.51 186 GLY D O 1
ATOM 6793 N N . LYS D 1 187 ? 0.943 42.060 -20.593 1.00 29.83 187 LYS D N 1
ATOM 6794 C CA . LYS D 1 187 ? 1.065 41.916 -22.044 1.00 28.72 187 LYS D CA 1
ATOM 6795 C C . LYS D 1 187 ? 0.643 40.539 -22.530 1.00 30.28 187 LYS D C 1
ATOM 6796 O O . LYS D 1 187 ? -0.032 40.424 -23.504 1.00 33.29 187 LYS D O 1
ATOM 6802 N N . ARG D 1 188 ? 1.040 39.506 -21.832 1.00 29.06 188 ARG D N 1
ATOM 6803 C CA . ARG D 1 188 ? 0.646 38.138 -22.184 1.00 31.75 188 ARG D CA 1
ATOM 6804 C C . ARG D 1 188 ? -0.865 37.977 -22.090 1.00 35.68 188 ARG D C 1
ATOM 6805 O O . ARG D 1 188 ? -1.490 37.393 -22.946 1.00 38.66 188 ARG D O 1
ATOM 6813 N N . CYS D 1 189 ? -1.451 38.509 -21.024 1.00 27.11 189 CYS D N 1
ATOM 6814 C CA . CYS D 1 189 ? -2.944 38.440 -20.920 1.00 29.85 189 CYS D CA 1
ATOM 6815 C C . CYS D 1 189 ? -3.650 39.201 -22.098 1.00 24.95 189 CYS D C 1
ATOM 6816 O O . CYS D 1 189 ? -4.674 38.786 -22.539 1.00 29.30 189 CYS D O 1
ATOM 6819 N N . VAL D 1 190 ? -3.174 40.377 -22.432 1.00 27.27 190 VAL D N 1
ATOM 6820 C CA . VAL D 1 190 ? -3.765 41.219 -23.482 1.00 28.70 190 VAL D CA 1
ATOM 6821 C C . VAL D 1 190 ? -3.723 40.525 -24.850 1.00 31.51 190 VAL D C 1
ATOM 6822 O O . VAL D 1 190 ? -4.535 40.901 -25.744 1.00 28.83 190 VAL D O 1
ATOM 6826 N N . GLU D 1 191 ? -2.896 39.483 -25.010 1.00 32.99 191 GLU D N 1
ATOM 6827 C CA . GLU D 1 191 ? -2.886 38.658 -26.233 1.00 40.67 191 GLU D CA 1
ATOM 6828 C C . GLU D 1 191 ? -4.041 37.709 -26.303 1.00 38.45 191 GLU D C 1
ATOM 6829 O O . GLU D 1 191 ? -4.400 37.230 -27.378 1.00 38.19 191 GLU D O 1
ATOM 6835 N N . ARG D 1 192 ? -4.677 37.417 -25.174 1.00 31.90 192 ARG D N 1
ATOM 6836 C CA . ARG D 1 192 ? -5.841 36.565 -25.168 1.00 27.99 192 ARG D CA 1
ATOM 6837 C C . ARG D 1 192 ? -7.035 37.337 -25.745 1.00 26.27 192 ARG D C 1
ATOM 6838 O O . ARG D 1 192 ? -7.327 38.496 -25.367 1.00 28.47 192 ARG D O 1
ATOM 6846 N N . GLU D 1 193 ? -7.770 36.689 -26.620 1.00 30.79 193 GLU D N 1
ATOM 6847 C CA . GLU D 1 193 ? -8.953 37.364 -27.266 1.00 35.35 193 GLU D CA 1
ATOM 6848 C C . GLU D 1 193 ? -9.946 37.875 -26.207 1.00 34.83 193 GLU D C 1
ATOM 6849 O O . GLU D 1 193 ? -10.485 38.937 -26.384 1.00 33.99 193 GLU D O 1
ATOM 6855 N N . SER D 1 194 ? -10.223 37.098 -25.169 1.00 35.31 194 SER D N 1
ATOM 6856 C CA . SER D 1 194 ? -11.205 37.507 -24.083 1.00 35.25 194 SER D CA 1
ATOM 6857 C C . SER D 1 194 ? -10.842 38.830 -23.499 1.00 35.76 194 SER D C 1
ATOM 6858 O O . SER D 1 194 ? -11.658 39.725 -23.334 1.00 32.50 194 SER D O 1
ATOM 6861 N N . VAL D 1 195 ? -9.530 39.042 -23.313 1.00 32.33 195 VAL D N 1
ATOM 6862 C CA . VAL D 1 195 ? -9.018 40.249 -22.749 1.00 25.74 195 VAL D CA 1
ATOM 6863 C C . VAL D 1 195 ? -8.991 41.402 -23.721 1.00 29.20 195 VAL D C 1
ATOM 6864 O O . VAL D 1 195 ? -9.390 42.527 -23.390 1.00 30.42 195 VAL D O 1
ATOM 6868 N N . ALA D 1 196 ? -8.441 41.166 -24.901 1.00 30.01 196 ALA D N 1
ATOM 6869 C CA . ALA D 1 196 ? -8.269 42.235 -25.874 1.00 30.53 196 ALA D CA 1
ATOM 6870 C C . ALA D 1 196 ? -9.700 42.847 -26.268 1.00 28.57 196 ALA D C 1
ATOM 6871 O O . ALA D 1 196 ? -9.821 43.999 -26.413 1.00 31.67 196 ALA D O 1
ATOM 6873 N N . LYS D 1 197 ? -10.699 42.013 -26.271 1.00 31.38 197 LYS D N 1
ATOM 6874 C CA . LYS D 1 197 ? -12.121 42.349 -26.567 1.00 38.51 197 LYS D CA 1
ATOM 6875 C C . LYS D 1 197 ? -12.685 43.210 -25.432 1.00 36.92 197 LYS D C 1
ATOM 6876 O O . LYS D 1 197 ? -13.439 44.121 -25.675 1.00 38.13 197 LYS D O 1
ATOM 6879 N N . SER D 1 198 ? -12.268 42.932 -24.185 1.00 37.40 198 SER D N 1
ATOM 6880 C CA . SER D 1 198 ? -12.969 43.425 -22.988 1.00 29.66 198 SER D CA 1
ATOM 6881 C C . SER D 1 198 ? -12.409 44.691 -22.485 1.00 33.97 198 SER D C 1
ATOM 6882 O O . SER D 1 198 ? -13.143 45.483 -21.872 1.00 37.45 198 SER D O 1
ATOM 6885 N N . LEU D 1 199 ? -11.102 44.906 -22.651 1.00 31.64 199 LEU D N 1
ATOM 6886 C CA . LEU D 1 199 ? -10.480 46.107 -22.119 1.00 29.13 199 LEU D CA 1
ATOM 6887 C C . LEU D 1 199 ? -10.620 47.309 -23.055 1.00 36.90 199 LEU D C 1
ATOM 6888 O O . LEU D 1 199 ? -10.422 47.185 -24.235 1.00 36.48 199 LEU D O 1
ATOM 6893 N N . PRO D 1 200 ? -10.935 48.498 -22.507 1.00 36.62 200 PRO D N 1
ATOM 6894 C CA . PRO D 1 200 ? -10.846 49.668 -23.358 1.00 40.61 200 PRO D CA 1
ATOM 6895 C C . PRO D 1 200 ? -9.400 50.025 -23.717 1.00 50.79 200 PRO D C 1
ATOM 6896 O O . PRO D 1 200 ? -8.465 49.680 -22.996 1.00 36.27 200 PRO D O 1
ATOM 6900 N N . ASP D 1 201 ? -9.263 50.814 -24.789 1.00 40.04 201 ASP D N 1
ATOM 6901 C CA . ASP D 1 201 ? -8.021 51.450 -25.159 1.00 45.83 201 ASP D CA 1
ATOM 6902 C C . ASP D 1 201 ? -7.481 52.302 -24.033 1.00 38.68 201 ASP D C 1
ATOM 6903 O O . ASP D 1 201 ? -8.217 53.114 -23.405 1.00 36.66 201 ASP D O 1
ATOM 6908 N N . SER D 1 202 ? -6.206 52.121 -23.679 1.00 34.62 202 SER D N 1
ATOM 6909 C CA . SER D 1 202 ? -5.567 52.915 -22.592 1.00 40.39 202 SER D CA 1
ATOM 6910 C C . SER D 1 202 ? -5.662 54.425 -22.757 1.00 40.45 202 SER D C 1
ATOM 6911 O O . SER D 1 202 ? -5.835 55.165 -21.792 1.00 34.00 202 SER D O 1
ATOM 6914 N N . GLU D 1 203 ? -5.580 54.873 -24.015 1.00 38.44 203 GLU D N 1
ATOM 6915 C CA . GLU D 1 203 ? -5.670 56.295 -24.368 1.00 43.77 203 GLU D CA 1
ATOM 6916 C C . GLU D 1 203 ? -7.117 56.833 -24.130 1.00 42.11 203 GLU D C 1
ATOM 6917 O O . GLU D 1 203 ? -7.273 57.945 -23.653 1.00 36.35 203 GLU D O 1
ATOM 6923 N N . LYS D 1 204 ? -8.115 55.994 -24.391 1.00 42.05 204 LYS D N 1
ATOM 6924 C CA . LYS D 1 204 ? -9.523 56.361 -24.086 1.00 41.42 204 LYS D CA 1
ATOM 6925 C C . LYS D 1 204 ? -9.701 56.664 -22.607 1.00 44.94 204 LYS D C 1
ATOM 6926 O O . LYS D 1 204 ? -10.324 57.672 -22.214 1.00 37.05 204 LYS D O 1
ATOM 6932 N N . ILE D 1 205 ? -9.096 55.819 -21.754 1.00 36.71 205 ILE D N 1
ATOM 6933 C CA . ILE D 1 205 ? -9.075 56.081 -20.321 1.00 31.21 205 ILE D CA 1
ATOM 6934 C C . ILE D 1 205 ? -8.393 57.382 -19.951 1.00 37.21 205 ILE D C 1
ATOM 6935 O O . ILE D 1 205 ? -8.949 58.208 -19.206 1.00 33.09 205 ILE D O 1
ATOM 6940 N N . ILE D 1 206 ? -7.182 57.599 -20.454 1.00 34.53 206 ILE D N 1
ATOM 6941 C CA . ILE D 1 206 ? -6.482 58.827 -20.191 1.00 38.84 206 ILE D CA 1
ATOM 6942 C C . ILE D 1 206 ? -7.369 60.040 -20.571 1.00 39.96 206 ILE D C 1
ATOM 6943 O O . ILE D 1 206 ? -7.431 60.981 -19.786 1.00 39.58 206 ILE D O 1
ATOM 6948 N N . LYS D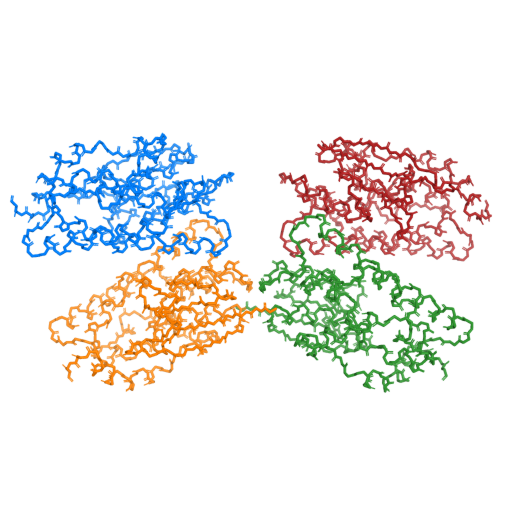 1 207 ? -7.972 59.990 -21.752 1.00 43.09 207 LYS D N 1
ATOM 6949 C CA . LYS D 1 207 ? -8.836 61.108 -22.258 1.00 46.08 207 LYS D CA 1
ATOM 6950 C C . LYS D 1 207 ? -10.022 61.366 -21.382 1.00 51.20 207 LYS D C 1
ATOM 6951 O O . LYS D 1 207 ? -10.381 62.507 -21.204 1.00 47.37 207 LYS D O 1
ATOM 6953 N N . PHE D 1 208 ? -10.534 60.319 -20.751 1.00 50.25 208 PHE D N 1
ATOM 6954 C CA . PHE D 1 208 ? -11.651 60.405 -19.847 1.00 47.41 208 PHE D CA 1
ATOM 6955 C C . PHE D 1 208 ? -11.367 60.951 -18.447 1.00 49.56 208 PHE D C 1
ATOM 6956 O O . PHE D 1 208 ? -12.270 61.519 -17.804 1.00 44.72 208 PHE D O 1
ATOM 6964 N N . VAL D 1 209 ? -10.150 60.807 -17.931 1.00 43.90 209 VAL D N 1
ATOM 6965 C CA . VAL D 1 209 ? -9.878 61.157 -16.558 1.00 40.84 209 VAL D CA 1
ATOM 6966 C C . VAL D 1 209 ? -10.285 62.611 -16.185 1.00 48.61 209 VAL D C 1
ATOM 6967 O O . VAL D 1 209 ? -10.887 62.812 -15.104 1.00 42.21 209 VAL D O 1
ATOM 6971 N N . PRO D 1 210 ? -9.941 63.633 -17.026 1.00 47.99 210 PRO D N 1
ATOM 6972 C CA . PRO D 1 210 ? -10.354 65.011 -16.618 1.00 48.29 210 PRO D CA 1
ATOM 6973 C C . PRO D 1 210 ? -11.894 65.189 -16.459 1.00 42.54 210 PRO D C 1
ATOM 6974 O O . PRO D 1 210 ? -12.333 65.709 -15.424 1.00 45.73 210 PRO D O 1
ATOM 6978 N N . GLU D 1 211 ? -12.677 64.634 -17.394 1.00 43.51 211 GLU D N 1
ATOM 6979 C CA . GLU D 1 211 ? -14.177 64.590 -17.283 1.00 46.88 211 GLU D CA 1
ATOM 6980 C C . GLU D 1 211 ? -14.616 63.828 -16.022 1.00 51.75 211 GLU D C 1
ATOM 6981 O O . GLU D 1 211 ? -15.478 64.279 -15.246 1.00 49.80 211 GLU D O 1
ATOM 6983 N N . LEU D 1 212 ? -13.974 62.683 -15.790 1.00 47.43 212 LEU D N 1
ATOM 6984 C CA . LEU D 1 212 ? -14.274 61.848 -14.604 1.00 46.01 212 LEU D CA 1
ATOM 6985 C C . LEU D 1 212 ? -13.979 62.573 -13.314 1.00 39.76 212 LEU D C 1
ATOM 6986 O O . LEU D 1 212 ? -14.799 62.577 -12.367 1.00 46.05 212 LEU D O 1
ATOM 6991 N N . ARG D 1 213 ? -12.833 63.258 -13.244 1.00 37.14 213 ARG D N 1
ATOM 6992 C CA . ARG D 1 213 ? -12.527 64.075 -12.076 1.00 35.74 213 ARG D CA 1
ATOM 6993 C C . ARG D 1 213 ? -13.657 65.104 -11.779 1.00 42.62 213 ARG D C 1
ATOM 6994 O O . ARG D 1 213 ? -14.115 65.219 -10.640 1.00 40.15 213 ARG D O 1
ATOM 7002 N N . LYS D 1 214 ? -14.111 65.823 -12.809 1.00 41.71 214 LYS D N 1
ATOM 7003 C CA . LYS D 1 214 ? -15.209 66.844 -12.627 1.00 43.77 214 LYS D CA 1
ATOM 7004 C C . LYS D 1 214 ? -16.467 66.146 -12.102 1.00 42.95 214 LYS D C 1
ATOM 7005 O O . LYS D 1 214 ? -17.033 66.566 -11.112 1.00 52.33 214 LYS D O 1
ATOM 7007 N N . LYS D 1 215 ? -16.832 65.026 -12.700 1.00 43.00 215 LYS D N 1
ATOM 7008 C CA . LYS D 1 215 ? -18.051 64.287 -12.248 1.00 44.89 215 LYS D CA 1
ATOM 7009 C C . LYS D 1 215 ? -17.988 63.773 -10.829 1.00 52.46 215 LYS D C 1
ATOM 7010 O O . LYS D 1 215 ? -19.014 63.735 -10.163 1.00 43.97 215 LYS D O 1
ATOM 7016 N N . LEU D 1 216 ? -16.778 63.447 -10.362 1.00 45.71 216 LEU D N 1
ATOM 7017 C CA . LEU D 1 216 ? -16.523 63.044 -8.976 1.00 53.03 216 LEU D CA 1
ATOM 7018 C C . LEU D 1 216 ? -16.227 64.183 -7.993 1.00 51.99 216 LEU D C 1
ATOM 7019 O O . LEU D 1 216 ? -15.909 63.930 -6.828 1.00 46.41 216 LEU D O 1
ATOM 7024 N N . GLY D 1 217 ? -16.241 65.428 -8.471 1.00 46.52 217 GLY D N 1
ATOM 7025 C CA . GLY D 1 217 ? -15.975 66.600 -7.643 1.00 48.59 217 GLY D CA 1
ATOM 7026 C C . GLY D 1 217 ? -14.515 66.771 -7.247 1.00 52.34 217 GLY D C 1
ATOM 7027 O O . GLY D 1 217 ? -14.221 67.317 -6.178 1.00 52.09 217 GLY D O 1
ATOM 7028 N N . ILE D 1 218 ? -13.599 66.294 -8.092 1.00 51.92 218 ILE D N 1
ATOM 7029 C CA . ILE D 1 218 ? -12.172 66.344 -7.786 1.00 50.54 218 ILE D CA 1
ATOM 7030 C C . ILE D 1 218 ? -11.616 67.530 -8.568 1.00 52.41 218 ILE D C 1
ATOM 7031 O O . ILE D 1 218 ? -11.810 67.577 -9.768 1.00 45.98 218 ILE D O 1
ATOM 7036 N N . GLU D 1 219 ? -10.921 68.447 -7.897 1.00 48.28 219 GLU D N 1
ATOM 7037 C CA . GLU D 1 219 ? -10.325 69.648 -8.546 1.00 55.77 219 GLU D CA 1
ATOM 7038 C C . GLU D 1 219 ? -8.792 69.483 -8.665 1.00 56.09 219 GLU D C 1
ATOM 7039 O O . GLU D 1 219 ? -8.100 69.534 -7.650 1.00 60.95 219 GLU D O 1
ATOM 7041 N N . ILE D 1 220 ? -8.301 69.207 -9.878 1.00 55.61 220 ILE D N 1
ATOM 7042 C CA . ILE D 1 220 ? -6.861 69.020 -10.163 1.00 59.65 220 ILE D CA 1
ATOM 7043 C C . ILE D 1 220 ? -6.548 69.616 -11.545 1.00 55.09 220 ILE D C 1
ATOM 7044 O O . ILE D 1 220 ? -7.010 69.092 -12.573 1.00 61.78 220 ILE D O 1
#

GO terms:
  GO:0004364 glutathione transferase activity (F, IDA)
  GO:0046256 2,4,6-trinitrotoluene catabolic process (P, IDA)
  GO:0009407 toxin catabolic process (P, TAS)
  GO:0046256 2,4,6-trinitrotoluene catabolic process (P, IMP)

Organism: Arabidopsis thaliana (NCBI:txid3702)

B-factor: mean 33.65, std 10.32, range [16.98, 91.1]

Sequence (875 aa):
ADEVILLDFWPSMFGMRTRIALEEKNVKFDYREQDLWNKSPILLEMNPVHKKIPVLIHNGNPVCESLIQIEYIDEVWPSKTPLLPSDPYQRAQAKFWGDFIDKKVYASSARLIWGAKGEEHEAGKKEFIEILKTLESELGDKTYFGGETFGYVDIALIGFYSWFEAYEKFGSFSIEAECPKLIAWGKRCVERESVAKSLPDSEKIIKFVPELRKKLGIEIADEVILLDFWPSMFGMRTRIALEEKNVKFDYREQDLWNKSPILLEMNPVHKKIPVLIHNGNPVCESLIQIEYIDEVWPSKTPLLPSDPYQRAQAKFWGDFIDKKVYASARLIWGAKGEEHEAGKKEFIEILKTLESELGDKTYFGGETFGYVDIALIGFYSWFEAYEKFGSFSIEAECPKLIAWGKRCVERESVAKSLPDSEKIIKFVPELRKKLGIEIADEVILLDFWPSMFGMRTRIALEEKNVKFDYREQDLWNKSPILLEMNPVHKKIPVLIHNGNPVCESLIQIEYIDEVWPSKTPLLPSDPYQRAQAKFWGDFIDKKVYASARLIWGAKGEEHEAGKKEFIEILKTLESELGDKTYFGGETFGYVDIALIGFYSWFEAYEKFGSFSIEAECPKLIAWGKRCVERESVAKSLPDSEKIIKFVPELRKKLGIEIDEVILLDFWPSMFGMRTRIALEEKNVKFDYREQDLWNKSPILLEMNPVHKKIPVLIHNGNPVCESLIQIEYIDEVWPSKTPLLPSDPYQRAQAKFWGDFIDKKVYASARLIWGAKGEEHEAGKKEFIEILKTLESELGDKTYFGGETFGYVDIALIGFYSWFEAYEKFGSFSIEAECPKLIAWGKRCVERESVAKSLPDSEKIIKFVPELRKKLGIEI

Nearest PDB structures (foldseek):
  5g5a-assembly2_D  TM=1.000E+00  e=2.224E-35  Arabidopsis thaliana
  5j4u-assembly1_A-2  TM=9.693E-01  e=5.508E-29  Populus trichocarpa
  4top-assembly1_A  TM=9.691E-01  e=5.367E-28  Glycine max
  5agy-assembly1_B  TM=9.701E-01  e=7.647E-28  Glycine max
  5j5n-assembly1_B  TM=9.735E-01  e=1.334E-27  Populus trichocarpa

InterPro domains:
  IPR004045 Glutathione S-transferase, N-terminal [PF02798] (5-76)
  IPR004045 Glutathione S-transferase, N-terminal [PS50404] (3-82)
  IPR010987 Glutathione S-transferase, C-terminal-like [PS50405] (88-208)
  IPR036249 Thioredoxin-like superfamily [SSF52833] (5-106)
  IPR036282 Glutathione S-transferase, C-terminal domain superfamily [SSF47616] (76-216)
  IPR040079 Glutathione transferase family [SFLDS00019] (2-217)
  IPR045073 Glutathione S-transferase Omega/Tau-like [PTHR11260] (8-207)
  IPR045073 Glutathione S-transferase Omega/Tau-like [SFLDG01152] (2-217)
  IPR045074 Glutathione S-transferases Tau, C-terminal alpha-helical domain, plant [cd03185] (89-209)

Solvent-accessible surface area: 36527 Å² total; per-residue (Å²): 147,90,46,5,27,0,0,0,28,47,4,13,7,54,0,0,0,0,18,0,0,0,41,48,26,141,15,95,46,82,81,97,87,13,77,48,107,112,75,28,116,51,0,71,118,26,4,78,51,24,89,123,22,6,0,0,5,18,78,52,69,31,1,11,40,9,19,22,0,0,12,12,0,11,55,44,49,108,56,115,82,58,10,1,40,101,60,38,58,105,36,4,57,14,17,13,23,0,33,7,0,60,104,71,0,65,66,6,0,78,47,1,3,14,17,70,50,90,108,24,97,64,2,35,61,86,0,16,94,8,0,71,48,0,27,90,66,1,30,127,80,41,24,17,39,17,139,64,8,2,10,11,0,0,0,0,0,0,0,38,3,10,10,91,0,1,47,120,41,1,98,42,51,0,90,82,73,0,78,102,0,11,42,0,0,113,87,0,50,145,74,140,6,0,62,135,8,25,21,94,29,80,105,0,26,89,24,0,73,98,12,30,89,85,62,62,26,153,114,71,10,81,4,10,0,0,0,28,45,4,14,7,56,0,0,0,0,17,0,0,0,35,9,8,49,12,64,46,70,82,90,86,14,77,49,107,114,72,28,116,60,0,68,126,41,3,78,51,25,88,123,21,6,0,0,4,11,17,42,69,32,0,11,36,9,19,21,0,0,11,13,0,21,67,24,10,26,22,134,54,75,6,2,40,102,60,38,57,105,34,4,57,14,16,13,21,0,34,6,0,60,107,74,0,62,67,10,0,77,47,1,5,14,15,69,50,91,109,22,96,64,2,32,76,83,0,15,90,8,0,68,47,0,28,93,63,2,30,126,82,63,26,17,40,18,94,59,3,4,10,10,0,0,0,1,0,0,0,34,2,8,9,90,0,0,48,121,40,1,100,43,49,0,88,82,73,0,78,101,0,12,46,0,0,108,91,0,42,144,65,102,10,0,62,105,8,24,21,103,29,85,103,0,27,151,23,0,76,100,12,29,77,86,63,64,30,127,112,72,12,85,5,10,0,0,0,29,46,4,15,7,57,0,0,0,0,18,0,0,0,24,8,7,49,12,77,50,69,80,86,86,13,79,46,107,110,73,28,118,47,0,71,121,25,5,79,55,24,88,124,22,6,0,0,2,11,20,37,69,32,1,13,38,10,20,20,0,0,12,12,0,20,70,25,12,24,22,133,55,73,6,2,39,103,61,40,57,104,35,5,61,14,16,12,20,0,34,8,0,56,104,73,0,65,67,10,0,80,48,1,3,14,16,69,50,91,109,21,94,49,2,33,138,81,0,16,92,7,0,50,47,0,27,91,61,1,30,127,79,40,29,18,40,17,140,61,2,3,10,9,0,0,0,1,0,0,2,36,3,9,9,81,0,0,48,120,39,1,98,43,52,0,92,82,88,0,79,100,0,13,41,0,0,114,89,0,51,146,67,81,9,0,60,135,8,26,22,92,30,102,108,0,23,96,25,0,72,99,12,29,95,86,64,58,26,144,112,140,89,6,10,0,0,0,28,47,4,13,7,54,0,0,1,0,18,0,0,0,58,43,23,140,17,95,49,70,82,89,89,11,66,47,96,108,76,28,119,46,0,72,120,27,5,78,57,26,88,124,21,6,0,0,2,17,78,39,68,32,1,13,39,8,19,20,0,0,12,13,0,13,58,42,47,111,52,109,88,59,10,1,39,101,61,38,57,105,34,6,62,16,16,12,22,0,34,7,0,55,102,72,0,64,66,6,0,80,48,1,4,14,15,68,50,91,110,21,96,61,2,31,148,86,0,22,89,8,0,66,47,0,27,91,64,1,29,128,79,43,24,17,41,17,138,61,8,3,10,10,0,0,0,0,0,0,1,36,3,9,9,82,0,0,48,122,38,1,101,38,51,0,91,84,67,0,79,101,0,14,42,0,0,110,77,0,57,145,74,144,9,0,62,86,9,25,23,91,38,123,107,0,29,77,35,0,77,52,11,24,77,105,63,70,31,105,108

Secondary structure (DSSP, 8-state):
---EEEEE-TT-HHHHHHHHHHHHTT---EEEE--TTS--HHHHHHSTTT--S-EEEETTEEEESHHHHHHHHHHHS--SS-SS-SSHHHHHHHHHHHHHHHHHHHHHHHHHHH--HHHHHHHHHHHHHHHHHHHHHHTT-SBTTBTS--HHHHHHHHHHTTHHHHHHHHT--HHHH-HHHHHHHHHHHTSHHHHHHSPPHHHHHHHHHHHHHHTT---/---EEEEE-TT-HHHHHHHHHHHHTT---EEEE--TTS--HHHHHHSTTT--S-EEEETTEEEESHHHHHHHHHHHS--SS-SS-SSHHHHHHHHHHHHHHHHHHHHHHHHHHH--HHHHHHHHHHHHHHHHHHHHHHTT-SBTTBTS--HHHHHHHHHHTTHHHHHHHHT--HHHH-HHHHHHHHHHHTSHHHHHHSPPHHHHHHHHHHHHHHTT---/---EEEEE-TT-HHHHHHHHHHHHTT---EEEE--TTS--HHHHHH-TTT--S-EEEETTEEEESHHHHHHHHHHHS--SS-SS-SSHHHHHHHHHHHHHHHHHHHHHHHHHHH--HHHHHHHHHHHHHHHHHHHHHHTT-SBTTBTS--HHHHHHHHHHTTHHHHHHHHT--HHHH-HHHHHHHHHHHTSHHHHHHSPPHHHHHHHHHHHHHHTT---/--EEEEE-TT-HHHHHHHHHHHHTT---EEEE--TTS--HHHHHH-TTT--S-EEEETTEEEESHHHHHHHHHHHS--SS-SS-SSHHHHHHHHHHHHHHHHHHHHHHHHHHH--HHHHHHHHHHHHHHHHHHHHHHTT-SBTTBTS--HHHHHHHHHHTTHHHHHHHHT--HHHH-HHHHHHHHHHHTSHHHHHHSPPHHHHHHHHHHHHHHTT---

Radius of gyration: 33.52 Å; Cα contacts (8 Å, |Δi|>4): 1310; chains: 4; bounding box: 54×107×59 Å

CATH classification: 3.40.30.10 (+1 more: 1.20.1050.10)

Foldseek 3Di:
DQAKEWEDAQLDLLSLLLLLLCVVLVHDYHYDHADLVDGDPVLCVQCVPPSDDTWIATPNHTDDGSLSSSVVSCVVSPDPDGQADPPVVSNVVLVVLLVLLVVAQVVLLCLQLQHDDPSNLVSVVSNLVSVVVVLVCCDPALENNRPDNHSNNSSCQSCVLQQVVSCVSNVHHSCVSRVSVVVSSVSVCPDPSNVVRHDHSVVVNVCSVVVSVVVVGDD/DKAKEWEAAQLDLLSLLLLLLCVQLPHDYHYHYADLVVGDPVLCVQCVPPSDDGWIAIVNHIDDGSLRSSVVSQVPGDHPDGQADPPVVSNVVLVVLLVLLVPAQPVLLCLQLQHDDPSNVVSVVSNLVSVVVVLVCCDPALENSRVDHHSNNSSCLSVVLQQVVSCVSNVHDSCVRRVSVVVSNVSVCPPPSNVVRHDHSVVVNVCSVVVNVVVVGDD/DKAKEWEDAQLDLLSLLLLLLCVQLVHDYHYHHADLVDGDPVLCVQCVPPSDDGWIAIVRHIDDGRLRSSVVSQVPGDHPDGQADPPVVSNVVLVVLLVLLVPAQVVLLCLQLQHDDPSNLVSVVSNLVSVVVVLVCCPPALENSRVDNHSNNSSPLSCVLQQVVSCVSNVHHSCVRRVSVVVSSVVVCPDPSNVVRHDHSVVNNVCSVVVNVVVVGDD/DAKEWEDAQLDLLSLLLLLLCVVLVHDYHYHHADLVDGDPVLCVQCVPPSDDTWMADPNHIDDGRLSSSVVSCVVSPDPDGQADPPPVSNVVLVVLLVLLVVQQPVLLCLQLFHDDPSNVVSVVSNLVSVVVVLVCCDPALENNRPDNHSNNSSCQSCVLQQVVSCVSNVHDSCVRRVVVVVSSVSVCPDPSNVVRHDHSVVVNVCSVVVNVVVVGDD